Protein AF-0000000069038980 (afdb_homodimer)

pLDDT: mean 92.78, std 13.09, range [29.92, 98.94]

Foldseek 3Di:
DPPPPPPPPPPPPPPPDFDWFAAPQGIETWHWDAAPVGAIKTKFEFAALFDQCAQPNQLHATHGDHRDPDYHYRYDHFWAAWAAQLLFPVGNVDTGTYSRGWGKMKMFSDQQAAFFEEEEDEDRLQGDDACTCQAFPCRLLRVDHYMYMYTHFHGDCRAAAALQAPLNQGRSRLSSVLSVLVVCLRGVNSRRYRQQQYEQEYFALSLQSQQLLQQFLSNAPSHAEYERHLYHLQFLSAEDFPPQSSVLLQVLLVVLVQNDDDSNSSVVSVSPDDSNVSNVSRQVPAPASCWPVHRGHHYAHPPVDPDRTGHPARCNQGNDGPYAHEYEFEYEPQALLSQLLACLAPPDHNVVVCFVPVLPCVCGLLNLVQQFDNVQSVVLSVLLCCVLPVVSGDDNVSSQSSSVSNSLRGGVQSSQLSQQARQHFYAYEYEFADFPDACSVRSHNHPDDRGRYRCNCSLLAGNNCPRCVVHGDPQSPLLSSQVSLQVSLVSRHPFGALRNDPPHHTRDTAWFQQADWHWYHHGNDIDTDGRPCSVSNVSNVPRRSRNRSPDPPPPPVSGGRPND/DPPPPPPPPPPPPPPPDFDWFAAPQGIETWHWDAAPVGAIKTKFAFAALFPQCAQPNQLHATHGDHRDPDYHYRYDHFWAAWAAQLLFPVGNVDTGTYSRGWIKMKMFSDQQAAFFEEEEDEDRLQGDDACTCQAFPCRLLNVDHYMYMYTHFHGDCRAAAALQAPLNQGRSRLSSVLSVLVVCLRGVNSRRYRQQQYEQEYFALSLQSQQLLQQFPSNAPSHAEYERHLYHLQFLSAEDFPPQSSVLLQVLCVVLVQNDDDSNSSVVSVSPDDSNVSNVSRQVPAPASCWPVHRGHHYAHPPVDPDGTGHPARCNQGNDGDYAHEYEFEYEPQALLSQLLACLAPPDHNVVVCFVPVLVCVCGLLNLVQQFDNVQSVVLSVLLCCVLPVVSGDDNVSSQSSSVSNSLRGGVQSSQLSQQARQHFYAYEYEFADFPDACSVRSHNHPDDRGRYRCNCSLLAGNNCPRCVVHGDPQSPLLSSQSSLQVSLVSRHPFGALRNDPPHHTRDTAWFQQADWHWYHHGNDIDTDGRPCSVSNVSNVPRSSRNRSPDPPPPPVSGGRPND

Structure (mmCIF, N/CA/C/O backbone):
data_AF-0000000069038980-model_v1
#
loop_
_entity.id
_entity.type
_entity.pdbx_description
1 polymer 'Carboxylic ester hydrolase'
#
loop_
_atom_site.group_PDB
_atom_site.id
_atom_site.type_symbol
_atom_site.label_atom_id
_atom_site.label_alt_id
_atom_site.label_comp_id
_atom_site.label_asym_id
_atom_site.label_entity_id
_atom_site.label_seq_id
_atom_site.pdbx_PDB_ins_code
_atom_site.Cartn_x
_atom_site.Cartn_y
_atom_site.Cartn_z
_atom_site.occupancy
_atom_site.B_iso_or_equiv
_atom_site.auth_seq_id
_atom_site.auth_comp_id
_atom_site.auth_asym_id
_atom_site.auth_atom_id
_atom_site.pdbx_PDB_model_num
ATOM 1 N N . MET A 1 1 ? -41 -35.344 -75.062 1 30.3 1 MET A N 1
ATOM 2 C CA . MET A 1 1 ? -41.25 -34.812 -73.688 1 30.3 1 MET A CA 1
ATOM 3 C C . MET A 1 1 ? -40.469 -35.594 -72.688 1 30.3 1 MET A C 1
ATOM 5 O O . MET A 1 1 ? -40.812 -36.688 -72.25 1 30.3 1 MET A O 1
ATOM 9 N N . TRP A 1 2 ? -39.125 -35.5 -72.75 1 37.84 2 TRP A N 1
ATOM 10 C CA . TRP A 1 2 ? -38.125 -36.094 -71.812 1 37.84 2 TRP A CA 1
ATOM 11 C C . TRP A 1 2 ? -38.25 -35.5 -70.438 1 37.84 2 TRP A C 1
ATOM 13 O O . TRP A 1 2 ? -38.219 -34.281 -70.25 1 37.84 2 TRP A O 1
ATOM 23 N N . VAL A 1 3 ? -38.938 -36.156 -69.438 1 32.09 3 VAL A N 1
ATOM 24 C CA . VAL A 1 3 ? -39.062 -35.875 -68.062 1 32.09 3 VAL A CA 1
ATOM 25 C C . VAL A 1 3 ? -37.688 -35.906 -67.375 1 32.09 3 VAL A C 1
ATOM 27 O O . VAL A 1 3 ? -37.031 -36.938 -67.375 1 32.09 3 VAL A O 1
ATOM 30 N N . ALA A 1 4 ? -36.938 -34.75 -67.438 1 41 4 ALA A N 1
ATOM 31 C CA . ALA A 1 4 ? -35.75 -34.531 -66.562 1 41 4 ALA A CA 1
ATOM 32 C C . ALA A 1 4 ? -36.094 -34.719 -65.125 1 41 4 ALA A C 1
ATOM 34 O O . ALA A 1 4 ? -36.938 -33.969 -64.562 1 41 4 ALA A O 1
ATOM 35 N N . SER A 1 5 ? -36.156 -35.938 -64.562 1 35.19 5 SER A N 1
ATOM 36 C CA . SER A 1 5 ? -36.312 -36.219 -63.156 1 35.19 5 SER A CA 1
ATOM 37 C C . SER A 1 5 ? -35.188 -35.531 -62.375 1 35.19 5 SER A C 1
ATOM 39 O O . SER A 1 5 ? -34 -35.812 -62.562 1 35.19 5 SER A O 1
ATOM 41 N N . ILE A 1 6 ? -35.312 -34.25 -61.969 1 43.09 6 ILE A N 1
ATOM 42 C CA . ILE A 1 6 ? -34.438 -33.594 -61.031 1 43.09 6 ILE A CA 1
ATOM 43 C C . ILE A 1 6 ? -34.406 -34.375 -59.688 1 43.09 6 ILE A C 1
ATOM 45 O O . ILE A 1 6 ? -35.438 -34.5 -59.031 1 43.09 6 ILE A O 1
ATOM 49 N N . ILE A 1 7 ? -33.594 -35.312 -59.5 1 40.53 7 ILE A N 1
ATOM 50 C CA . ILE A 1 7 ? -33.281 -35.906 -58.188 1 40.53 7 ILE A CA 1
ATOM 51 C C . ILE A 1 7 ? -32.75 -34.812 -57.25 1 40.53 7 ILE A C 1
ATOM 53 O O . ILE A 1 7 ? -31.719 -34.188 -57.531 1 40.53 7 ILE A O 1
ATOM 57 N N . SER A 1 8 ? -33.594 -34.188 -56.531 1 37.19 8 SER A N 1
ATOM 58 C CA . SER A 1 8 ? -33.188 -33.344 -55.406 1 37.19 8 SER A CA 1
ATOM 59 C C . SER A 1 8 ? -32.375 -34.156 -54.375 1 37.19 8 SER A C 1
ATOM 61 O O . SER A 1 8 ? -32.938 -35.062 -53.781 1 37.19 8 SER A O 1
ATOM 63 N N . ILE A 1 9 ? -31.094 -34.156 -54.469 1 43.28 9 ILE A N 1
ATOM 64 C CA . ILE A 1 9 ? -30.25 -34.688 -53.406 1 43.28 9 ILE A CA 1
ATOM 65 C C . ILE A 1 9 ? -30.5 -33.875 -52.125 1 43.28 9 ILE A C 1
ATOM 67 O O . ILE A 1 9 ? -30.234 -32.688 -52.062 1 43.28 9 ILE A O 1
ATOM 71 N N . LEU A 1 10 ? -31.438 -34.281 -51.344 1 38.22 10 LEU A N 1
ATOM 72 C CA . LEU A 1 10 ? -31.516 -33.812 -49.969 1 38.22 10 LEU A CA 1
ATOM 73 C C . LEU A 1 10 ? -30.188 -33.969 -49.25 1 38.22 10 LEU A C 1
ATOM 75 O O . LEU A 1 10 ? -29.703 -35.094 -49.094 1 38.22 10 LEU A O 1
ATOM 79 N N . PHE A 1 11 ? -29.359 -32.969 -49.312 1 39.16 11 PHE A N 1
ATOM 80 C CA . PHE A 1 11 ? -28.25 -32.906 -48.375 1 39.16 11 PHE A CA 1
ATOM 81 C C . PHE A 1 11 ? -28.734 -33.031 -46.938 1 39.16 11 PHE A C 1
ATOM 83 O O . PHE A 1 11 ? -29.406 -32.156 -46.406 1 39.16 11 PHE A O 1
ATOM 90 N N . LEU A 1 12 ? -29.047 -34.219 -46.469 1 36.31 12 LEU A N 1
ATOM 91 C CA . LEU A 1 12 ? -29.109 -34.375 -45.031 1 36.31 12 LEU A CA 1
ATOM 92 C C . LEU A 1 12 ? -27.875 -33.781 -44.344 1 36.31 12 LEU A C 1
ATOM 94 O O . LEU A 1 12 ? -26.766 -34.312 -44.5 1 36.31 12 LEU A O 1
ATOM 98 N N . SER A 1 13 ? -27.75 -32.562 -44.312 1 37.66 13 SER A N 1
ATOM 99 C CA . SER A 1 13 ? -26.766 -32.062 -43.344 1 37.66 13 SER A CA 1
ATOM 100 C C . SER A 1 13 ? -26.828 -32.844 -42.031 1 37.66 13 SER A C 1
ATOM 102 O O . SER A 1 13 ? -27.875 -32.938 -41.406 1 37.66 13 SER A O 1
ATOM 104 N N . ALA A 1 14 ? -26.156 -33.906 -41.938 1 42.72 14 ALA A N 1
ATOM 105 C CA . ALA A 1 14 ? -25.938 -34.5 -40.625 1 42.72 14 ALA A CA 1
ATOM 106 C C . ALA A 1 14 ? -25.875 -33.438 -39.531 1 42.72 14 ALA A C 1
ATOM 108 O O . ALA A 1 14 ? -24.953 -32.625 -39.5 1 42.72 14 ALA A O 1
ATOM 109 N N . VAL A 1 15 ? -26.875 -32.938 -39.031 1 44.66 15 VAL A N 1
ATOM 110 C CA . VAL A 1 15 ? -26.906 -32.094 -37.812 1 44.66 15 VAL A CA 1
ATOM 111 C C . VAL A 1 15 ? -25.953 -32.656 -36.781 1 44.66 15 VAL A C 1
ATOM 113 O O . VAL A 1 15 ? -26.203 -33.75 -36.25 1 44.66 15 VAL A O 1
ATOM 116 N N . ILE A 1 16 ? -24.703 -32.625 -37 1 51.56 16 ILE A N 1
ATOM 117 C CA . ILE A 1 16 ? -23.781 -33 -35.906 1 51.56 16 ILE A CA 1
ATOM 118 C C . ILE A 1 16 ? -24.344 -32.5 -34.594 1 51.56 16 ILE A C 1
ATOM 120 O O . ILE A 1 16 ? -24.516 -31.297 -34.375 1 51.56 16 ILE A O 1
ATOM 124 N N . CYS A 1 17 ? -25.25 -33.219 -33.969 1 66.56 17 CYS A N 1
ATOM 125 C CA . CYS A 1 17 ? -25.906 -32.938 -32.688 1 66.56 17 CYS A CA 1
ATOM 126 C C . CYS A 1 17 ? -24.875 -32.688 -31.578 1 66.56 17 CYS A C 1
ATOM 128 O O . CYS A 1 17 ? -23.938 -33.469 -31.438 1 66.56 17 CYS A O 1
ATOM 130 N N . ASP A 1 18 ? -24.812 -31.562 -30.938 1 85.81 18 ASP A N 1
ATOM 131 C CA . ASP A 1 18 ? -23.984 -31.219 -29.781 1 85.81 18 ASP A CA 1
ATOM 132 C C . ASP A 1 18 ? -24.141 -32.25 -28.672 1 85.81 18 ASP A C 1
ATOM 134 O O . ASP A 1 18 ? -25.25 -32.719 -28.406 1 85.81 18 ASP A O 1
ATOM 138 N N . PRO A 1 19 ? -23.031 -32.812 -28.172 1 92 19 PRO A N 1
ATOM 139 C CA . PRO A 1 19 ? -23.062 -33.875 -27.156 1 92 19 PRO A CA 1
ATOM 140 C C . PRO A 1 19 ? -23.719 -33.406 -25.844 1 92 19 PRO A C 1
ATOM 142 O O . PRO A 1 19 ? -23.547 -32.25 -25.438 1 92 19 PRO A O 1
ATOM 145 N N . VAL A 1 20 ? -24.484 -34.25 -25.25 1 96.44 20 VAL A N 1
ATOM 146 C CA . VAL A 1 20 ? -25.047 -34.031 -23.922 1 96.44 20 VAL A CA 1
ATOM 147 C C . VAL A 1 20 ? -24.609 -35.188 -22.984 1 96.44 20 VAL A C 1
ATOM 149 O O . VAL A 1 20 ? -24.75 -36.344 -23.328 1 96.44 20 VAL A O 1
ATOM 152 N N . VAL A 1 21 ? -24.031 -34.844 -21.906 1 97.25 21 VAL A N 1
ATOM 153 C CA . VAL A 1 21 ? -23.594 -35.781 -20.891 1 97.25 21 VAL A CA 1
ATOM 154 C C . VAL A 1 21 ? -24.406 -35.594 -19.625 1 97.25 21 VAL A C 1
ATOM 156 O O . VAL A 1 21 ? -24.672 -34.469 -19.203 1 97.25 21 VAL A O 1
ATOM 159 N N . ARG A 1 22 ? -24.828 -36.656 -18.984 1 95.75 22 ARG A N 1
ATOM 160 C CA . ARG A 1 22 ? -25.578 -36.594 -17.734 1 95.75 22 ARG A CA 1
ATOM 161 C C . ARG A 1 22 ? -24.719 -37.031 -16.547 1 95.75 22 ARG A C 1
ATOM 163 O O . ARG A 1 22 ? -24.125 -38.094 -16.578 1 95.75 22 ARG A O 1
ATOM 170 N N . ILE A 1 23 ? -24.656 -36.125 -15.648 1 94.88 23 ILE A N 1
ATOM 171 C CA . ILE A 1 23 ? -24.016 -36.469 -14.375 1 94.88 23 ILE A CA 1
ATOM 172 C C . ILE A 1 23 ? -25.047 -36.406 -13.25 1 94.88 23 ILE A C 1
ATOM 174 O O . ILE A 1 23 ? -26.234 -36.219 -13.5 1 94.88 23 ILE A O 1
ATOM 178 N N . THR A 1 24 ? -24.578 -36.688 -12 1 90.25 24 THR A N 1
ATOM 179 C CA . THR A 1 24 ? -25.5 -36.75 -10.867 1 90.25 24 THR A CA 1
ATOM 180 C C . THR A 1 24 ? -26.234 -35.438 -10.672 1 90.25 24 THR A C 1
ATOM 182 O O . THR A 1 24 ? -27.406 -35.406 -10.312 1 90.25 24 THR A O 1
ATOM 185 N N . LYS A 1 25 ? -25.578 -34.344 -10.977 1 93.12 25 LYS A N 1
ATOM 186 C CA . LYS A 1 25 ? -26.109 -33 -10.68 1 93.12 25 LYS A CA 1
ATOM 187 C C . LYS A 1 25 ? -26.984 -32.5 -11.82 1 93.12 25 LYS A C 1
ATOM 189 O O . LYS A 1 25 ? -27.734 -31.531 -11.656 1 93.12 25 LYS A O 1
ATOM 194 N N . GLY A 1 26 ? -26.859 -33.125 -12.992 1 95.44 26 GLY A N 1
ATOM 195 C CA . GLY A 1 26 ? -27.641 -32.656 -14.133 1 95.44 26 GLY A CA 1
ATOM 196 C C . GLY A 1 26 ? -27.016 -33 -15.469 1 95.44 26 GLY A C 1
ATOM 197 O O . GLY A 1 26 ? -26.031 -33.75 -15.523 1 95.44 26 GLY A O 1
ATOM 198 N N . ALA A 1 27 ? -27.703 -32.469 -16.484 1 97.62 27 ALA A N 1
ATOM 199 C CA . ALA A 1 27 ? -27.203 -32.688 -17.844 1 97.62 27 ALA A CA 1
ATOM 200 C C . ALA A 1 27 ? -26.344 -31.5 -18.312 1 97.62 27 ALA A C 1
ATOM 202 O O . ALA A 1 27 ? -26.609 -30.359 -17.938 1 97.62 27 ALA A O 1
ATOM 203 N N . ILE A 1 28 ? -25.344 -31.859 -19.141 1 98.25 28 ILE A N 1
ATOM 204 C CA . ILE A 1 28 ? -24.375 -30.859 -19.594 1 98.25 28 ILE A CA 1
ATOM 205 C C . ILE A 1 28 ? -24.234 -30.953 -21.125 1 98.25 28 ILE A C 1
ATOM 207 O O . ILE A 1 28 ? -23.938 -32.031 -21.656 1 98.25 28 ILE A O 1
ATOM 211 N N . GLN A 1 29 ? -24.453 -29.875 -21.828 1 98.06 29 GLN A N 1
ATOM 212 C CA . GLN A 1 29 ? -24.281 -29.828 -23.266 1 98.06 29 GLN A CA 1
ATOM 213 C C . GLN A 1 29 ? -22.953 -29.188 -23.656 1 98.06 29 GLN A C 1
ATOM 215 O O . GLN A 1 29 ? -22.656 -28.062 -23.219 1 98.06 29 GLN A O 1
ATOM 220 N N . GLY A 1 30 ? -22.188 -29.969 -24.391 1 97.88 30 GLY A N 1
ATOM 221 C CA . GLY A 1 30 ? -20.938 -29.453 -24.906 1 97.88 30 GLY A CA 1
ATOM 222 C C . GLY A 1 30 ? -20.984 -29.156 -26.406 1 97.88 30 GLY A C 1
ATOM 223 O O . GLY A 1 30 ? -22.047 -28.891 -26.953 1 97.88 30 GLY A O 1
ATOM 224 N N . VAL A 1 31 ? -19.828 -29.031 -27 1 97.44 31 VAL A N 1
ATOM 225 C CA . VAL A 1 31 ? -19.703 -28.766 -28.438 1 97.44 31 VAL A CA 1
ATOM 226 C C . VAL A 1 31 ? -18.656 -29.703 -29.047 1 97.44 31 VAL A C 1
ATOM 228 O O . VAL A 1 31 ? -17.734 -30.141 -28.359 1 97.44 31 VAL A O 1
ATOM 231 N N . THR A 1 32 ? -18.844 -30.047 -30.234 1 97.31 32 THR A N 1
ATOM 232 C CA . THR A 1 32 ? -17.844 -30.797 -30.984 1 97.31 32 THR A CA 1
ATOM 233 C C . THR A 1 32 ? -16.797 -29.844 -31.562 1 97.31 32 THR A C 1
ATOM 235 O O . THR A 1 32 ? -17.141 -28.844 -32.188 1 97.31 32 THR A O 1
ATOM 238 N N . SER A 1 33 ? -15.586 -30.188 -31.328 1 96.44 33 SER A N 1
ATOM 239 C CA . SER A 1 33 ? -14.461 -29.375 -31.797 1 96.44 33 SER A CA 1
ATOM 240 C C . SER A 1 33 ? -13.43 -30.25 -32.531 1 96.44 33 SER A C 1
ATOM 242 O O . SER A 1 33 ? -13.617 -31.453 -32.656 1 96.44 33 SER A O 1
ATOM 244 N N . LYS A 1 34 ? -12.383 -29.578 -33.094 1 97.56 34 LYS A N 1
ATOM 245 C CA . LYS A 1 34 ? -11.328 -30.281 -33.812 1 97.56 34 LYS A CA 1
ATOM 246 C C . LYS A 1 34 ? -9.977 -30.109 -33.125 1 97.56 34 LYS A C 1
ATOM 248 O O . LYS A 1 34 ? -9.648 -29.031 -32.656 1 97.56 34 LYS A O 1
ATOM 253 N N . SER A 1 35 ? -9.266 -31.219 -33.094 1 98.19 35 SER A N 1
ATOM 254 C CA . SER A 1 35 ? -7.906 -31.188 -32.562 1 98.19 35 SER A CA 1
ATOM 255 C C . SER A 1 35 ? -6.945 -30.578 -33.594 1 98.19 35 SER A C 1
ATOM 257 O O . SER A 1 35 ? -7.363 -30.141 -34.656 1 98.19 35 SER A O 1
ATOM 259 N N . ARG A 1 36 ? -5.648 -30.484 -33.156 1 96.88 36 ARG A N 1
ATOM 260 C CA . ARG A 1 36 ? -4.633 -29.922 -34.062 1 96.88 36 ARG A CA 1
ATOM 261 C C . ARG A 1 36 ? -4.582 -30.688 -35.375 1 96.88 36 ARG A C 1
ATOM 263 O O . ARG A 1 36 ? -4.484 -30.078 -36.438 1 96.88 36 ARG A O 1
ATOM 270 N N . ASP A 1 37 ? -4.719 -32 -35.312 1 97 37 ASP A N 1
ATOM 271 C CA . ASP A 1 37 ? -4.586 -32.844 -36.5 1 97 37 ASP A CA 1
ATOM 272 C C . ASP A 1 37 ? -5.953 -33.188 -37.062 1 97 37 ASP A C 1
ATOM 274 O O . ASP A 1 37 ? -6.074 -34.125 -37.875 1 97 37 ASP A O 1
ATOM 278 N N . GLY A 1 38 ? -7.047 -32.594 -36.562 1 97.31 38 GLY A N 1
ATOM 279 C CA . GLY A 1 38 ? -8.352 -32.688 -37.188 1 97.31 38 GLY A CA 1
ATOM 280 C C . GLY A 1 38 ? -9.266 -33.719 -36.562 1 97.31 38 GLY A C 1
ATOM 281 O O . GLY A 1 38 ? -10.359 -33.969 -37.062 1 97.31 38 GLY A O 1
ATOM 282 N N . ARG A 1 39 ? -8.859 -34.281 -35.5 1 97.38 39 ARG A N 1
ATOM 283 C CA . ARG A 1 39 ? -9.703 -35.25 -34.812 1 97.38 39 ARG A CA 1
ATOM 284 C C . ARG A 1 39 ? -10.875 -34.562 -34.125 1 97.38 39 ARG A C 1
ATOM 286 O O . ARG A 1 39 ? -10.711 -33.469 -33.531 1 97.38 39 ARG A O 1
ATOM 293 N N . ASP A 1 40 ? -12.016 -35.188 -34.25 1 97.06 40 ASP A N 1
ATOM 294 C CA . ASP A 1 40 ? -13.156 -34.688 -33.469 1 97.06 40 ASP A CA 1
ATOM 295 C C . ASP A 1 40 ? -12.977 -34.969 -31.984 1 97.06 40 ASP A C 1
ATOM 297 O O . ASP A 1 40 ? -12.492 -36.031 -31.594 1 97.06 40 ASP A O 1
ATOM 301 N N . PHE A 1 41 ? -13.305 -34.062 -31.203 1 97.81 41 PHE A N 1
ATOM 302 C CA . PHE A 1 41 ? -13.391 -34.219 -29.766 1 97.81 41 PHE A CA 1
ATOM 303 C C . PHE A 1 41 ? -14.516 -33.375 -29.172 1 97.81 41 PHE A C 1
ATOM 305 O O . PHE A 1 41 ? -15.086 -32.531 -29.859 1 97.81 41 PHE A O 1
ATOM 312 N N . TYR A 1 42 ? -14.914 -33.656 -27.984 1 98.38 42 TYR A N 1
ATOM 313 C CA . TYR A 1 42 ? -15.992 -32.969 -27.281 1 98.38 42 TYR A CA 1
ATOM 314 C C . TYR A 1 42 ? -15.438 -32 -26.234 1 98.38 42 TYR A C 1
ATOM 316 O O . TYR A 1 42 ? -14.531 -32.375 -25.469 1 98.38 42 TYR A O 1
ATOM 324 N N . SER A 1 43 ? -15.977 -30.812 -26.281 1 98.25 43 SER A N 1
ATOM 325 C CA . SER A 1 43 ? -15.586 -29.766 -25.328 1 98.25 43 SER A CA 1
ATOM 326 C C . SER A 1 43 ? -16.75 -29.375 -24.422 1 98.25 43 SER A C 1
ATOM 328 O O . SER A 1 43 ? -17.828 -29.016 -24.922 1 98.25 43 SER A O 1
ATOM 330 N N . PHE A 1 44 ? -16.578 -29.5 -23.156 1 98.5 44 PHE A N 1
ATOM 331 C CA . PHE A 1 44 ? -17.484 -29 -22.125 1 98.5 44 PHE A CA 1
ATOM 332 C C . PHE A 1 44 ? -16.812 -27.953 -21.266 1 98.5 44 PHE A C 1
ATOM 334 O O . PHE A 1 44 ? -15.922 -28.281 -20.469 1 98.5 44 PHE A O 1
ATOM 341 N N . THR A 1 45 ? -17.172 -26.672 -21.406 1 98.12 45 THR A N 1
ATOM 342 C CA . THR A 1 45 ? -16.516 -25.594 -20.688 1 98.12 45 THR A CA 1
ATOM 343 C C . THR A 1 45 ? -17.469 -24.953 -19.672 1 98.12 45 THR A C 1
ATOM 345 O O . THR A 1 45 ? -18.688 -25.109 -19.781 1 98.12 45 THR A O 1
ATOM 348 N N . ALA A 1 46 ? -16.906 -24.344 -18.625 1 97.81 46 ALA A N 1
ATOM 349 C CA . ALA A 1 46 ? -17.625 -23.562 -17.641 1 97.81 46 ALA A CA 1
ATOM 350 C C . ALA A 1 46 ? -18.594 -24.422 -16.844 1 97.81 46 ALA A C 1
ATOM 352 O O . ALA A 1 46 ? -19.75 -24.031 -16.609 1 97.81 46 ALA A O 1
ATOM 353 N N . ILE A 1 47 ? -18.156 -25.625 -16.547 1 98.12 47 ILE A N 1
ATOM 354 C CA . ILE A 1 47 ? -18.953 -26.469 -15.664 1 98.12 47 ILE A CA 1
ATOM 355 C C . ILE A 1 47 ? -18.703 -26.078 -14.203 1 98.12 47 ILE A C 1
ATOM 357 O O . ILE A 1 47 ? -17.578 -26.109 -13.727 1 98.12 47 ILE A O 1
ATOM 361 N N . PRO A 1 48 ? -19.688 -25.656 -13.453 1 97.88 48 PRO A N 1
ATOM 362 C CA . PRO A 1 48 ? -19.453 -25.328 -12.047 1 97.88 48 PRO A CA 1
ATOM 363 C C . PRO A 1 48 ? -19.125 -26.562 -11.203 1 97.88 48 PRO A C 1
ATOM 365 O O . PRO A 1 48 ? -19.875 -27.547 -11.219 1 97.88 48 PRO A O 1
ATOM 368 N N . TYR A 1 49 ? -18.062 -26.531 -10.508 1 98 49 TYR A N 1
ATOM 369 C CA . TYR A 1 49 ? -17.719 -27.656 -9.641 1 98 49 TYR A CA 1
ATOM 370 C C . TYR A 1 49 ? -17.969 -27.312 -8.172 1 98 49 TYR A C 1
ATOM 372 O O . TYR A 1 49 ? -17.906 -28.172 -7.305 1 98 49 TYR A O 1
ATOM 380 N N . ALA A 1 50 ? -18.234 -26.047 -7.855 1 98.31 50 ALA A N 1
ATOM 381 C CA . ALA A 1 50 ? -18.578 -25.547 -6.523 1 98.31 50 ALA A CA 1
ATOM 382 C C . ALA A 1 50 ? -19.547 -24.359 -6.613 1 98.31 50 ALA A C 1
ATOM 384 O O . ALA A 1 50 ? -19.719 -23.766 -7.68 1 98.31 50 ALA A O 1
ATOM 385 N N . LYS A 1 51 ? -20.188 -24.062 -5.492 1 98.31 51 LYS A N 1
ATOM 386 C CA . LYS A 1 51 ? -21 -22.859 -5.414 1 98.31 51 LYS A CA 1
ATOM 387 C C . LYS A 1 51 ? -20.141 -21.609 -5.555 1 98.31 51 LYS A C 1
ATOM 389 O O . LYS A 1 51 ? -18.969 -21.609 -5.172 1 98.31 51 LYS A O 1
ATOM 394 N N . PRO A 1 52 ? -20.766 -20.516 -6.148 1 98.12 52 PRO A N 1
ATOM 395 C CA . PRO A 1 52 ? -20 -19.266 -6.176 1 98.12 52 PRO A CA 1
ATOM 396 C C . PRO A 1 52 ? -19.516 -18.844 -4.789 1 98.12 52 PRO A C 1
ATOM 398 O O . PRO A 1 52 ? -20.297 -18.812 -3.838 1 98.12 52 PRO A O 1
ATOM 401 N N . PRO A 1 53 ? -18.234 -18.594 -4.641 1 98.19 53 PRO A N 1
ATOM 402 C CA . PRO A 1 53 ? -17.688 -18.188 -3.344 1 98.19 53 PRO A CA 1
ATOM 403 C C . PRO A 1 53 ? -17.875 -16.688 -3.076 1 98.19 53 PRO A C 1
ATOM 405 O O . PRO A 1 53 ? -16.906 -15.969 -2.881 1 98.19 53 PRO A O 1
ATOM 408 N N . VAL A 1 54 ? -19.109 -16.203 -3.025 1 97.12 54 VAL A N 1
ATOM 409 C CA . VAL A 1 54 ? -19.469 -14.797 -2.84 1 97.12 54 VAL A CA 1
ATOM 410 C C . VAL A 1 54 ? -20.297 -14.641 -1.56 1 97.12 54 VAL A C 1
ATOM 412 O O . VAL A 1 54 ? -20.719 -15.625 -0.962 1 97.12 54 VAL A O 1
ATOM 415 N N . ASP A 1 55 ? -20.453 -13.445 -1.049 1 94.94 55 ASP A N 1
ATOM 416 C CA . ASP A 1 55 ? -21.25 -13.109 0.128 1 94.94 55 ASP A CA 1
ATOM 417 C C . ASP A 1 55 ? -20.844 -13.977 1.323 1 94.94 55 ASP A C 1
ATOM 419 O O . ASP A 1 55 ? -19.672 -14.062 1.665 1 94.94 55 ASP A O 1
ATOM 423 N N . GLU A 1 56 ? -21.703 -14.789 1.862 1 95.25 56 GLU A N 1
ATOM 424 C CA . GLU A 1 56 ? -21.438 -15.57 3.07 1 95.25 56 GLU A CA 1
ATOM 425 C C . GLU A 1 56 ? -20.422 -16.672 2.799 1 95.25 56 GLU A C 1
ATOM 427 O O . GLU A 1 56 ? -19.781 -17.172 3.723 1 95.25 56 GLU A O 1
ATOM 432 N N . LEU A 1 57 ? -20.234 -17.016 1.521 1 97.38 57 LEU A N 1
ATOM 433 C CA . LEU A 1 57 ? -19.312 -18.094 1.182 1 97.38 57 LEU A CA 1
ATOM 434 C C . LEU A 1 57 ? -17.922 -17.547 0.858 1 97.38 57 LEU A C 1
ATOM 436 O O . LEU A 1 57 ? -16.984 -18.312 0.616 1 97.38 57 LEU A O 1
ATOM 440 N N . ARG A 1 58 ? -17.844 -16.156 0.803 1 96.25 58 ARG A N 1
ATOM 441 C CA . ARG A 1 58 ? -16.531 -15.562 0.624 1 96.25 58 ARG A CA 1
ATOM 442 C C . ARG A 1 58 ? -15.594 -15.953 1.759 1 96.25 58 ARG A C 1
ATOM 444 O O . ARG A 1 58 ? -15.961 -15.867 2.934 1 96.25 58 ARG A O 1
ATOM 451 N N . PHE A 1 59 ? -14.43 -16.422 1.499 1 97.31 59 PHE A N 1
ATOM 452 C CA . PHE A 1 59 ? -13.352 -16.797 2.412 1 97.31 59 PHE A CA 1
ATOM 453 C C . PHE A 1 59 ? -13.695 -18.094 3.152 1 97.31 59 PHE A C 1
ATOM 455 O O . PHE A 1 59 ? -13.086 -18.406 4.176 1 97.31 59 PHE A O 1
ATOM 462 N N . GLU A 1 60 ? -14.664 -18.844 2.639 1 96.25 60 GLU A N 1
ATOM 463 C CA . GLU A 1 60 ? -15.023 -20.141 3.195 1 96.25 60 GLU A CA 1
ATOM 464 C C . GLU A 1 60 ? -14.539 -21.281 2.301 1 96.25 60 GLU A C 1
ATOM 466 O O . GLU A 1 60 ? -14.312 -21.078 1.106 1 96.25 60 GLU A O 1
ATOM 471 N N . PRO A 1 61 ? -14.32 -22.453 2.906 1 96.69 61 PRO A N 1
ATOM 472 C CA . PRO A 1 61 ? -14.047 -23.609 2.031 1 96.69 61 PRO A CA 1
ATOM 473 C C . PRO A 1 61 ? -15.109 -23.781 0.95 1 96.69 61 PRO A C 1
ATOM 475 O O . PRO A 1 61 ? -16.266 -23.406 1.147 1 96.69 61 PRO A O 1
ATOM 478 N N . PRO A 1 62 ? -14.711 -24.297 -0.171 1 97.94 62 PRO A N 1
ATOM 479 C CA . PRO A 1 62 ? -15.688 -24.484 -1.242 1 97.94 62 PRO A CA 1
ATOM 480 C C . PRO A 1 62 ? -16.828 -25.422 -0.842 1 97.94 62 PRO A C 1
ATOM 482 O O . PRO A 1 62 ? -16.625 -26.328 -0.04 1 97.94 62 PRO A O 1
ATOM 485 N N . VAL A 1 63 ? -17.984 -25.156 -1.429 1 97.5 63 VAL A N 1
ATOM 486 C CA . VAL A 1 63 ? -19.203 -25.922 -1.157 1 97.5 63 VAL A CA 1
ATOM 487 C C . VAL A 1 63 ? -19.703 -26.578 -2.445 1 97.5 63 VAL A C 1
ATOM 489 O O . VAL A 1 63 ? -19.672 -25.953 -3.512 1 97.5 63 VAL A O 1
ATOM 492 N N . THR A 1 64 ? -20.125 -27.766 -2.363 1 96.5 64 THR A N 1
ATOM 493 C CA . THR A 1 64 ? -20.609 -28.531 -3.518 1 96.5 64 THR A CA 1
ATOM 494 C C . THR A 1 64 ? -21.75 -27.797 -4.211 1 96.5 64 THR A C 1
ATOM 496 O O . THR A 1 64 ? -22.609 -27.219 -3.553 1 96.5 64 THR A O 1
ATOM 499 N N . VAL A 1 65 ? -21.75 -27.859 -5.449 1 96.19 65 VAL A N 1
ATOM 500 C CA . VAL A 1 65 ? -22.766 -27.219 -6.258 1 96.19 65 VAL A CA 1
ATOM 501 C C . VAL A 1 65 ? -24.094 -27.938 -6.082 1 96.19 65 VAL A C 1
ATOM 503 O O . VAL A 1 65 ? -24.125 -29.156 -5.82 1 96.19 65 VAL A O 1
ATOM 506 N N . ASP A 1 66 ? -25.203 -27.25 -6.25 1 95.75 66 ASP A N 1
ATOM 507 C CA . ASP A 1 66 ? -26.531 -27.844 -6.246 1 95.75 66 ASP A CA 1
ATOM 508 C C . ASP A 1 66 ? -26.844 -28.516 -7.59 1 95.75 66 ASP A C 1
ATOM 510 O O . ASP A 1 66 ? -26.203 -28.203 -8.602 1 95.75 66 ASP A O 1
ATOM 514 N N . SER A 1 67 ? -27.781 -29.375 -7.512 1 96.5 67 SER A N 1
ATOM 515 C CA . SER A 1 67 ? -28.266 -29.922 -8.773 1 96.5 67 SER A CA 1
ATOM 516 C C . SER A 1 67 ? -29 -28.859 -9.586 1 96.5 67 SER A C 1
ATOM 518 O O . SER A 1 67 ? -29.516 -27.891 -9.031 1 96.5 67 SER A O 1
ATOM 520 N N . TRP A 1 68 ? -28.906 -28.969 -10.875 1 94.75 68 TRP A N 1
ATOM 521 C CA . TRP A 1 68 ? -29.641 -28.031 -11.727 1 94.75 68 TRP A CA 1
ATOM 522 C C . TRP A 1 68 ? -30.641 -28.781 -12.609 1 94.75 68 TRP A C 1
ATOM 524 O O . TRP A 1 68 ? -30.438 -29.938 -12.953 1 94.75 68 TRP A O 1
ATOM 534 N N . GLY A 1 69 ? -31.812 -28.141 -12.922 1 91.06 69 GLY A N 1
ATOM 535 C CA . GLY A 1 69 ? -32.781 -28.641 -13.875 1 91.06 69 GLY A CA 1
ATOM 536 C C . GLY A 1 69 ? -32.438 -28.312 -15.312 1 91.06 69 GLY A C 1
ATOM 537 O O . GLY A 1 69 ? -31.703 -27.344 -15.578 1 91.06 69 GLY A O 1
ATOM 538 N N . GLY A 1 70 ? -32.75 -29.094 -16.172 1 91.62 70 GLY A N 1
ATOM 539 C CA . GLY A 1 70 ? -32.5 -28.812 -17.562 1 91.62 70 GLY A CA 1
ATOM 540 C C . GLY A 1 70 ? -31.094 -29.172 -17.984 1 91.62 70 GLY A C 1
ATOM 541 O O . GLY A 1 70 ? -30.484 -30.094 -17.438 1 91.62 70 GLY A O 1
ATOM 542 N N . ILE A 1 71 ? -30.688 -28.562 -19.094 1 96.44 71 ILE A N 1
ATOM 543 C CA . ILE A 1 71 ? -29.375 -28.828 -19.672 1 96.44 71 ILE A CA 1
ATOM 544 C C . ILE A 1 71 ? -28.469 -27.609 -19.484 1 96.44 71 ILE A C 1
ATOM 546 O O . ILE A 1 71 ? -28.797 -26.516 -19.953 1 96.44 71 ILE A O 1
ATOM 550 N N . LEU A 1 72 ? -27.391 -27.781 -18.703 1 97.31 72 LEU A N 1
ATOM 551 C CA . LEU A 1 72 ? -26.406 -26.734 -18.531 1 97.31 72 LEU A CA 1
ATOM 552 C C . LEU A 1 72 ? -25.688 -26.453 -19.844 1 97.31 72 LEU A C 1
ATOM 554 O O . LEU A 1 72 ? -25.203 -27.375 -20.5 1 97.31 72 LEU A O 1
ATOM 558 N N . ASP A 1 73 ? -25.656 -25.219 -20.312 1 97.31 73 ASP A N 1
ATOM 559 C CA . ASP A 1 73 ? -24.891 -24.797 -21.484 1 97.31 73 ASP A CA 1
ATOM 560 C C . ASP A 1 73 ? -23.406 -24.719 -21.172 1 97.31 73 ASP A C 1
ATOM 562 O O . ASP A 1 73 ? -22.953 -23.734 -20.562 1 97.31 73 ASP A O 1
ATOM 566 N N . ALA A 1 74 ? -22.672 -25.672 -21.547 1 97.88 74 ALA A N 1
ATOM 567 C CA . ALA A 1 74 ? -21.234 -25.734 -21.297 1 97.88 74 ALA A CA 1
ATOM 568 C C . ALA A 1 74 ? -20.453 -25.469 -22.578 1 97.88 74 ALA A C 1
ATOM 570 O O . ALA A 1 74 ? -19.531 -26.219 -22.922 1 97.88 74 ALA A O 1
ATOM 571 N N . THR A 1 75 ? -20.828 -24.406 -23.297 1 97 75 THR A N 1
ATOM 572 C CA . THR A 1 75 ? -20.188 -24.078 -24.562 1 97 75 THR A CA 1
ATOM 573 C C . THR A 1 75 ? -19.469 -22.734 -24.484 1 97 75 THR A C 1
ATOM 575 O O . THR A 1 75 ? -18.797 -22.328 -25.422 1 97 75 THR A O 1
ATOM 578 N N . LYS A 1 76 ? -19.594 -22.062 -23.375 1 96 76 LYS A N 1
ATOM 579 C CA . LYS A 1 76 ? -19.016 -20.75 -23.203 1 96 76 LYS A CA 1
ATOM 580 C C . LYS A 1 76 ? -17.781 -20.797 -22.312 1 96 76 LYS A C 1
ATOM 582 O O . LYS A 1 76 ? -17.531 -21.812 -21.641 1 96 76 LYS A O 1
ATOM 587 N N . GLU A 1 77 ? -17.031 -19.734 -22.391 1 95.94 77 GLU A N 1
ATOM 588 C CA . GLU A 1 77 ? -15.898 -19.625 -21.469 1 95.94 77 GLU A CA 1
ATOM 589 C C . GLU A 1 77 ? -16.359 -19.156 -20.078 1 95.94 77 GLU A C 1
ATOM 591 O O . GLU A 1 77 ? -17.281 -18.359 -19.969 1 95.94 77 GLU A O 1
ATOM 596 N N . SER A 1 78 ? -15.727 -19.656 -19.109 1 95 78 SER A N 1
ATOM 597 C CA . SER A 1 78 ? -16.062 -19.234 -17.75 1 95 78 SER A CA 1
ATOM 598 C C . SER A 1 78 ? -15.359 -17.938 -17.391 1 95 78 SER A C 1
ATOM 600 O O . SER A 1 78 ? -14.398 -17.531 -18.047 1 95 78 SER A O 1
ATOM 602 N N . ASN A 1 79 ? -15.867 -17.312 -16.312 1 94.94 79 ASN A N 1
ATOM 603 C CA . ASN A 1 79 ? -15.148 -16.203 -15.695 1 94.94 79 ASN A CA 1
ATOM 604 C C . ASN A 1 79 ? -13.828 -16.656 -15.086 1 94.94 79 ASN A C 1
ATOM 606 O O . ASN A 1 79 ? -13.75 -17.734 -14.5 1 94.94 79 ASN A O 1
ATOM 610 N N . MET A 1 80 ? -12.836 -15.836 -15.344 1 97.19 80 MET A N 1
ATOM 611 C CA . MET A 1 80 ? -11.648 -16.031 -14.523 1 97.19 80 MET A CA 1
ATOM 612 C C . MET A 1 80 ? -11.859 -15.484 -13.117 1 97.19 80 MET A C 1
ATOM 614 O O . MET A 1 80 ? -12.781 -14.703 -12.883 1 97.19 80 MET A O 1
ATOM 618 N N . CYS A 1 81 ? -11.039 -15.938 -12.203 1 98.44 81 CYS A N 1
ATOM 619 C CA . CYS A 1 81 ? -11.133 -15.438 -10.836 1 98.44 81 CYS A CA 1
ATOM 620 C C . CYS A 1 81 ? -10.578 -14.023 -10.734 1 98.44 81 CYS A C 1
ATOM 622 O O . CYS A 1 81 ? -9.609 -13.68 -11.422 1 98.44 81 CYS A O 1
ATOM 624 N N . THR A 1 82 ? -11.148 -13.227 -9.844 1 97.81 82 THR A N 1
ATOM 625 C CA . THR A 1 82 ? -10.742 -11.844 -9.633 1 97.81 82 THR A CA 1
ATOM 626 C C . THR A 1 82 ? -9.242 -11.758 -9.359 1 97.81 82 THR A C 1
ATOM 628 O O . THR A 1 82 ? -8.727 -12.461 -8.492 1 97.81 82 THR A O 1
ATOM 631 N N . GLN A 1 83 ? -8.578 -10.82 -10.172 1 97.62 83 GLN A N 1
ATOM 632 C CA . GLN A 1 83 ? -7.121 -10.805 -10.07 1 97.62 83 GLN A CA 1
ATOM 633 C C . GLN A 1 83 ? -6.539 -9.555 -10.727 1 97.62 83 GLN A C 1
ATOM 635 O O . GLN A 1 83 ? -7.234 -8.859 -11.469 1 97.62 83 GLN A O 1
ATOM 640 N N . ASN A 1 84 ? -5.387 -9.258 -10.328 1 95.75 84 ASN A N 1
ATOM 641 C CA . ASN A 1 84 ? -4.434 -8.461 -11.102 1 95.75 84 ASN A CA 1
ATOM 642 C C . ASN A 1 84 ? -3.17 -9.258 -11.414 1 95.75 84 ASN A C 1
ATOM 644 O O . ASN A 1 84 ? -2.527 -9.797 -10.516 1 95.75 84 ASN A O 1
ATOM 648 N N . ASN A 1 85 ? -2.822 -9.391 -12.68 1 96 85 ASN A N 1
ATOM 649 C CA . ASN A 1 85 ? -1.623 -10.125 -13.062 1 96 85 ASN A CA 1
ATOM 650 C C . ASN A 1 85 ? -0.388 -9.227 -13.055 1 96 85 ASN A C 1
ATOM 652 O O . ASN A 1 85 ? -0.099 -8.555 -14.039 1 96 85 ASN A O 1
ATOM 656 N N . HIS A 1 86 ? 0.388 -9.297 -12.055 1 93.88 86 HIS A N 1
ATOM 657 C CA . HIS A 1 86 ? 1.521 -8.398 -11.883 1 93.88 86 HIS A CA 1
ATOM 658 C C . HIS A 1 86 ? 2.742 -8.898 -12.648 1 93.88 86 HIS A C 1
ATOM 660 O O . HIS A 1 86 ? 3.734 -8.18 -12.781 1 93.88 86 HIS A O 1
ATOM 666 N N . PHE A 1 87 ? 2.689 -10.117 -13.234 1 94.56 87 PHE A N 1
ATOM 667 C CA . PHE A 1 87 ? 3.814 -10.672 -13.977 1 94.56 87 PHE A CA 1
ATOM 668 C C . PHE A 1 87 ? 3.869 -10.094 -15.383 1 94.56 87 PHE A C 1
ATOM 670 O O . PHE A 1 87 ? 4.914 -10.141 -16.031 1 94.56 87 PHE A O 1
ATOM 677 N N . PHE A 1 88 ? 2.707 -9.672 -15.867 1 94.38 88 PHE A N 1
ATOM 678 C CA . PHE A 1 88 ? 2.625 -9.086 -17.203 1 94.38 88 PHE A CA 1
ATOM 679 C C . PHE A 1 88 ? 2.455 -7.574 -17.109 1 94.38 88 PHE A C 1
ATOM 681 O O . PHE A 1 88 ? 1.34 -7.078 -16.938 1 94.38 88 PHE A O 1
ATOM 688 N N . PRO A 1 89 ? 3.525 -6.824 -17.359 1 91.19 89 PRO A N 1
ATOM 689 C CA . PRO A 1 89 ? 3.484 -5.367 -17.219 1 91.19 89 PRO A CA 1
ATOM 690 C C . PRO A 1 89 ? 2.379 -4.719 -18.047 1 91.19 89 PRO A C 1
ATOM 692 O O . PRO A 1 89 ? 1.772 -3.736 -17.609 1 91.19 89 PRO A O 1
ATOM 695 N N . ALA A 1 90 ? 2.008 -5.262 -19.141 1 89.31 90 ALA A N 1
ATOM 696 C CA . ALA A 1 90 ? 1.041 -4.664 -20.062 1 89.31 90 ALA A CA 1
ATOM 697 C C . ALA A 1 90 ? -0.353 -4.625 -19.453 1 89.31 90 ALA A C 1
ATOM 699 O O . ALA A 1 90 ? -1.178 -3.785 -19.812 1 89.31 90 ALA A O 1
ATOM 700 N N . ILE A 1 91 ? -0.622 -5.5 -18.469 1 91.69 91 ILE A N 1
ATOM 701 C CA . ILE A 1 91 ? -1.988 -5.566 -17.953 1 91.69 91 ILE A CA 1
ATOM 702 C C . ILE A 1 91 ? -1.976 -5.516 -16.438 1 91.69 91 ILE A C 1
ATOM 704 O O . ILE A 1 91 ? -2.98 -5.824 -15.781 1 91.69 91 ILE A O 1
ATOM 708 N N . ARG A 1 92 ? -0.87 -5.195 -15.867 1 91.56 92 ARG A N 1
ATOM 709 C CA . ARG A 1 92 ? -0.748 -5.227 -14.414 1 91.56 92 ARG A CA 1
ATOM 710 C C . ARG A 1 92 ? -1.617 -4.152 -13.766 1 91.56 92 ARG A C 1
ATOM 712 O O . ARG A 1 92 ? -1.889 -4.207 -12.57 1 91.56 92 ARG A O 1
ATOM 719 N N . HIS A 1 93 ? -2.059 -3.193 -14.531 1 89.81 93 HIS A N 1
ATOM 720 C CA . HIS A 1 93 ? -2.871 -2.102 -14 1 89.81 93 HIS A CA 1
ATOM 721 C C . HIS A 1 93 ? -4.355 -2.453 -14.039 1 89.81 93 HIS A C 1
ATOM 723 O O . HIS A 1 93 ? -5.184 -1.733 -13.477 1 89.81 93 HIS A O 1
ATOM 729 N N . LEU A 1 94 ? -4.719 -3.592 -14.594 1 94.56 94 LEU A N 1
ATOM 730 C CA . LEU A 1 94 ? -6.113 -3.984 -14.758 1 94.56 94 LEU A CA 1
ATOM 731 C C . LEU A 1 94 ? -6.527 -4.984 -13.68 1 94.56 94 LEU A C 1
ATOM 733 O O . LEU A 1 94 ? -5.758 -5.883 -13.336 1 94.56 94 LEU A O 1
ATOM 737 N N . ILE A 1 95 ? -7.637 -4.777 -13.148 1 96 95 ILE A N 1
ATOM 738 C CA . ILE A 1 95 ? -8.289 -5.785 -12.32 1 96 95 ILE A CA 1
ATOM 739 C C . ILE A 1 95 ? -9.32 -6.547 -13.156 1 96 95 ILE A C 1
ATOM 741 O O . ILE A 1 95 ? -10.242 -5.945 -13.719 1 96 95 ILE A O 1
ATOM 745 N N . LEU A 1 96 ? -9.172 -7.844 -13.258 1 96.94 96 LEU A N 1
ATOM 746 C CA . LEU A 1 96 ? -9.977 -8.68 -14.141 1 96.94 96 LEU A CA 1
ATOM 747 C C . LEU A 1 96 ? -10.695 -9.773 -13.352 1 96.94 96 LEU A C 1
ATOM 749 O O . LEU A 1 96 ? -10.312 -10.078 -12.219 1 96.94 96 LEU A O 1
ATOM 753 N N . GLY A 1 97 ? -11.75 -10.336 -13.992 1 97.56 97 GLY A N 1
ATOM 754 C CA . GLY A 1 97 ? -12.414 -11.523 -13.469 1 97.56 97 GLY A CA 1
ATOM 755 C C . GLY A 1 97 ? -13.531 -11.195 -12.5 1 97.56 97 GLY A C 1
ATOM 756 O O . GLY A 1 97 ? -13.938 -10.039 -12.367 1 97.56 97 GLY A O 1
ATOM 757 N N . GLN A 1 98 ? -14.07 -12.273 -11.914 1 97.88 98 GLN A N 1
ATOM 758 C CA . GLN A 1 98 ? -15.18 -12.219 -10.969 1 97.88 98 GLN A CA 1
ATOM 759 C C . GLN A 1 98 ? -14.969 -13.203 -9.82 1 97.88 98 GLN A C 1
ATOM 761 O O . GLN A 1 98 ? -14.211 -14.164 -9.953 1 97.88 98 GLN A O 1
ATOM 766 N N . GLU A 1 99 ? -15.602 -12.898 -8.75 1 97.94 99 GLU A N 1
ATOM 767 C CA . GLU A 1 99 ? -15.508 -13.82 -7.625 1 97.94 99 GLU A CA 1
ATOM 768 C C . GLU A 1 99 ? -16.188 -15.148 -7.938 1 97.94 99 GLU A C 1
ATOM 770 O O . GLU A 1 99 ? -15.734 -16.203 -7.5 1 97.94 99 GLU A O 1
ATOM 775 N N . ASP A 1 100 ? -17.328 -15.102 -8.68 1 98.31 100 ASP A N 1
ATOM 776 C CA . ASP A 1 100 ? -17.953 -16.328 -9.156 1 98.31 100 ASP A CA 1
ATOM 777 C C . ASP A 1 100 ? -17.125 -16.953 -10.297 1 98.31 100 ASP A C 1
ATOM 779 O O . ASP A 1 100 ? -17.422 -16.703 -11.469 1 98.31 100 ASP A O 1
ATOM 783 N N . CYS A 1 101 ? -16.188 -17.812 -9.922 1 98.44 101 CYS A N 1
ATOM 784 C CA . CYS A 1 101 ? -15.203 -18.234 -10.922 1 98.44 101 CYS A CA 1
ATOM 785 C C . CYS A 1 101 ? -14.859 -19.703 -10.758 1 98.44 101 CYS A C 1
ATOM 787 O O . CYS A 1 101 ? -13.914 -20.203 -11.383 1 98.44 101 CYS A O 1
ATOM 789 N N . LEU A 1 102 ? -15.539 -20.516 -9.922 1 98.62 102 LEU A N 1
ATOM 790 C CA . LEU A 1 102 ? -15.164 -21.906 -9.633 1 98.62 102 LEU A CA 1
ATOM 791 C C . LEU A 1 102 ? -15.766 -22.844 -10.664 1 98.62 102 LEU A C 1
ATOM 793 O O . LEU A 1 102 ? -16.734 -23.562 -10.375 1 98.62 102 LEU A O 1
ATOM 797 N N . TYR A 1 103 ? -15.109 -22.906 -11.797 1 98.56 103 TYR A N 1
ATOM 798 C CA . TYR A 1 103 ? -15.531 -23.688 -12.945 1 98.56 103 TYR A CA 1
ATOM 799 C C . TYR A 1 103 ? -14.398 -24.562 -13.453 1 98.56 103 TYR A C 1
ATOM 801 O O . TYR A 1 103 ? -13.227 -24.281 -13.219 1 98.56 103 TYR A O 1
ATOM 809 N N . LEU A 1 104 ? -14.727 -25.688 -14.07 1 98.31 104 LEU A N 1
ATOM 810 C CA . LEU A 1 104 ? -13.742 -26.531 -14.742 1 98.31 104 LEU A CA 1
ATOM 811 C C . LEU A 1 104 ? -14.172 -26.828 -16.172 1 98.31 104 LEU A C 1
ATOM 813 O O . LEU A 1 104 ? -15.312 -26.562 -16.562 1 98.31 104 LEU A O 1
ATOM 817 N N . ASN A 1 105 ? -13.289 -27.234 -17 1 98.75 105 ASN A N 1
ATOM 818 C CA . ASN A 1 105 ? -13.484 -27.688 -18.375 1 98.75 105 ASN A CA 1
ATOM 819 C C . ASN A 1 105 ? -13.125 -29.172 -18.531 1 98.75 105 ASN A C 1
ATOM 821 O O . ASN A 1 105 ? -12.188 -29.656 -17.891 1 98.75 105 ASN A O 1
ATOM 825 N N . VAL A 1 106 ? -13.891 -29.844 -19.391 1 98.75 106 VAL A N 1
ATOM 826 C CA . VAL A 1 106 ? -13.586 -31.219 -19.766 1 98.75 106 VAL A CA 1
ATOM 827 C C . VAL A 1 106 ? -13.5 -31.344 -21.281 1 98.75 106 VAL A C 1
ATOM 829 O O . VAL A 1 106 ? -14.422 -30.922 -22 1 98.75 106 VAL A O 1
ATOM 832 N N . TYR A 1 107 ? -12.461 -31.859 -21.75 1 98.81 107 TYR A N 1
ATOM 833 C CA . TYR A 1 107 ? -12.25 -32.188 -23.156 1 98.81 107 TYR A CA 1
ATOM 834 C C . TYR A 1 107 ? -11.992 -33.656 -23.344 1 98.81 107 TYR A C 1
ATOM 836 O O . TYR A 1 107 ? -11.172 -34.25 -22.641 1 98.81 107 TYR A O 1
ATOM 844 N N . THR A 1 108 ? -12.68 -34.281 -24.266 1 98.69 108 THR A N 1
ATOM 845 C CA . THR A 1 108 ? -12.539 -35.719 -24.438 1 98.69 108 THR A CA 1
ATOM 846 C C . THR A 1 108 ? -12.758 -36.125 -25.891 1 98.69 108 THR A C 1
ATOM 848 O O . THR A 1 108 ? -13.656 -35.594 -26.562 1 98.69 108 THR A O 1
ATOM 851 N N . PRO A 1 109 ? -11.953 -37.031 -26.422 1 97.69 109 PRO A N 1
ATOM 852 C CA . PRO A 1 109 ? -12.172 -37.5 -27.781 1 97.69 109 PRO A CA 1
ATOM 853 C C . PRO A 1 109 ? -13.227 -38.594 -27.859 1 97.69 109 PRO A C 1
ATOM 855 O O . PRO A 1 109 ? -13.688 -38.938 -28.953 1 97.69 109 PRO A O 1
ATOM 858 N N . ASN A 1 110 ? -13.602 -39.125 -26.703 1 96.06 110 ASN A N 1
ATOM 859 C CA . ASN A 1 110 ? -14.508 -40.281 -26.641 1 96.06 110 ASN A CA 1
ATOM 860 C C . ASN A 1 110 ? -15.312 -40.281 -25.344 1 96.06 110 ASN A C 1
ATOM 862 O O . ASN A 1 110 ? -14.742 -40.375 -24.266 1 96.06 110 ASN A O 1
ATOM 866 N N . LEU A 1 111 ? -16.609 -40.344 -25.406 1 96.38 111 LEU A N 1
ATOM 867 C CA . LEU A 1 111 ? -17.453 -40.281 -24.234 1 96.38 111 LEU A CA 1
ATOM 868 C C . LEU A 1 111 ? -17.641 -41.656 -23.594 1 96.38 111 LEU A C 1
ATOM 870 O O . LEU A 1 111 ? -18.109 -41.75 -22.453 1 96.38 111 LEU A O 1
ATOM 874 N N . ASN A 1 112 ? -17.297 -42.656 -24.297 1 93.06 112 ASN A N 1
ATOM 875 C CA . ASN A 1 112 ? -17.531 -44.031 -23.828 1 93.06 112 ASN A CA 1
ATOM 876 C C . ASN A 1 112 ? -16.234 -44.75 -23.531 1 93.06 112 ASN A C 1
ATOM 878 O O . ASN A 1 112 ? -16.203 -45.969 -23.422 1 93.06 112 ASN A O 1
ATOM 882 N N . GLY A 1 113 ? -15.211 -44.094 -23.344 1 92.06 113 GLY A N 1
ATOM 883 C CA . GLY A 1 113 ? -13.922 -44.719 -23.094 1 92.06 113 GLY A CA 1
ATOM 884 C C . GLY A 1 113 ? -13.594 -44.844 -21.609 1 92.06 113 GLY A C 1
ATOM 885 O O . GLY A 1 113 ? -14.477 -44.688 -20.766 1 92.06 113 GLY A O 1
ATOM 886 N N . LYS A 1 114 ? -12.492 -45.312 -21.25 1 97.44 114 LYS A N 1
ATOM 887 C CA . LYS A 1 114 ? -11.812 -45.312 -19.953 1 97.44 114 LYS A CA 1
ATOM 888 C C . LYS A 1 114 ? -10.398 -44.75 -20.078 1 97.44 114 LYS A C 1
ATOM 890 O O . LYS A 1 114 ? -9.43 -45.406 -19.672 1 97.44 114 LYS A O 1
ATOM 895 N N . LEU A 1 115 ? -10.414 -43.562 -20.531 1 98.56 115 LEU A N 1
ATOM 896 C CA . LEU A 1 115 ? -9.164 -42.938 -20.922 1 98.56 115 LEU A CA 1
ATOM 897 C C . LEU A 1 115 ? -8.453 -42.344 -19.703 1 98.56 115 LEU A C 1
ATOM 899 O O . LEU A 1 115 ? -9.109 -41.938 -18.734 1 98.56 115 LEU A O 1
ATOM 903 N N . PRO A 1 116 ? -7.102 -42.344 -19.734 1 98.56 116 PRO A N 1
ATOM 904 C CA . PRO A 1 116 ? -6.41 -41.562 -18.688 1 98.56 116 PRO A CA 1
ATOM 905 C C . PRO A 1 116 ? -6.855 -40.125 -18.641 1 98.56 116 PRO A C 1
ATOM 907 O O . PRO A 1 116 ? -7.18 -39.531 -19.672 1 98.56 116 PRO A O 1
ATOM 910 N N . VAL A 1 117 ? -6.887 -39.562 -17.422 1 98.88 117 VAL A N 1
ATOM 911 C CA . VAL A 1 117 ? -7.328 -38.188 -17.188 1 98.88 117 VAL A CA 1
ATOM 912 C C . VAL A 1 117 ? -6.133 -37.312 -16.812 1 98.88 117 VAL A C 1
ATOM 914 O O . VAL A 1 117 ? -5.371 -37.625 -15.906 1 98.88 117 VAL A O 1
ATOM 917 N N . MET A 1 118 ? -5.918 -36.25 -17.547 1 98.94 118 MET A N 1
ATOM 918 C CA . MET A 1 118 ? -4.922 -35.25 -17.203 1 98.94 118 MET A CA 1
ATOM 919 C C . MET A 1 118 ? -5.59 -34 -16.656 1 98.94 118 MET A C 1
ATOM 921 O O . MET A 1 118 ? -6.449 -33.406 -17.312 1 98.94 118 MET A O 1
ATOM 925 N N . PHE A 1 119 ? -5.215 -33.625 -15.453 1 98.94 119 PHE A N 1
ATOM 926 C CA . PHE A 1 119 ? -5.812 -32.562 -14.68 1 98.94 119 PHE A CA 1
ATOM 927 C C . PHE A 1 119 ? -4.852 -31.375 -14.578 1 98.94 119 PHE A C 1
ATOM 929 O O . PHE A 1 119 ? -3.885 -31.422 -13.812 1 98.94 119 PHE A O 1
ATOM 936 N N . TRP A 1 120 ? -5.18 -30.25 -15.266 1 98.88 120 TRP A N 1
ATOM 937 C CA . TRP A 1 120 ? -4.289 -29.094 -15.375 1 98.88 120 TRP A CA 1
ATOM 938 C C . TRP A 1 120 ? -4.582 -28.078 -14.289 1 98.88 120 TRP A C 1
ATOM 940 O O . TRP A 1 120 ? -5.73 -27.672 -14.094 1 98.88 120 TRP A O 1
ATOM 950 N N . ILE A 1 121 ? -3.531 -27.656 -13.609 1 98.88 121 ILE A N 1
ATOM 951 C CA . ILE A 1 121 ? -3.58 -26.562 -12.641 1 98.88 121 ILE A CA 1
ATOM 952 C C . ILE A 1 121 ? -2.697 -25.406 -13.109 1 98.88 121 ILE A C 1
ATOM 954 O O . ILE A 1 121 ? -1.472 -25.547 -13.156 1 98.88 121 ILE A O 1
ATOM 958 N N . HIS A 1 122 ? -3.279 -24.297 -13.422 1 98.44 122 HIS A N 1
ATOM 959 C CA . HIS A 1 122 ? -2.539 -23.172 -13.977 1 98.44 122 HIS A CA 1
ATOM 960 C C . HIS A 1 122 ? -1.645 -22.531 -12.93 1 98.44 122 HIS A C 1
ATOM 962 O O . HIS A 1 122 ? -1.89 -22.672 -11.727 1 98.44 122 HIS A O 1
ATOM 968 N N . GLY A 1 123 ? -0.621 -21.828 -13.43 1 98.19 123 GLY A N 1
ATOM 969 C CA . GLY A 1 123 ? 0.254 -21.047 -12.57 1 98.19 123 GLY A CA 1
ATOM 970 C C . GLY A 1 123 ? -0.252 -19.641 -12.336 1 98.19 123 GLY A C 1
ATOM 971 O O . GLY A 1 123 ? -1.461 -19.391 -12.328 1 98.19 123 GLY A O 1
ATOM 972 N N . GLY A 1 124 ? 0.666 -18.781 -11.969 1 97.62 124 GLY A N 1
ATOM 973 C CA . GLY A 1 124 ? 0.324 -17.406 -11.711 1 97.62 124 GLY A CA 1
ATOM 974 C C . GLY A 1 124 ? 0.583 -16.984 -10.273 1 97.62 124 GLY A C 1
ATOM 975 O O . GLY A 1 124 ? -0.034 -16.047 -9.773 1 97.62 124 GLY A O 1
ATOM 976 N N . GLY A 1 125 ? 1.441 -17.672 -9.586 1 97.94 125 GLY A N 1
ATOM 977 C CA . GLY A 1 125 ? 1.92 -17.281 -8.273 1 97.94 125 GLY A CA 1
ATOM 978 C C . GLY A 1 125 ? 0.831 -17.266 -7.219 1 97.94 125 GLY A C 1
ATOM 979 O O . GLY A 1 125 ? 0.859 -16.453 -6.293 1 97.94 125 GLY A O 1
ATOM 980 N N . PHE A 1 126 ? -0.217 -18.047 -7.414 1 98.38 126 PHE A N 1
ATOM 981 C CA . PHE A 1 126 ? -1.375 -18.109 -6.531 1 98.38 126 PHE A CA 1
ATOM 982 C C . PHE A 1 126 ? -2.139 -16.781 -6.547 1 98.38 126 PHE A C 1
ATOM 984 O O . PHE A 1 126 ? -2.957 -16.531 -5.66 1 98.38 126 PHE A O 1
ATOM 991 N N . LEU A 1 127 ? -1.869 -15.938 -7.488 1 97.31 127 LEU A N 1
ATOM 992 C CA . LEU A 1 127 ? -2.473 -14.609 -7.461 1 97.31 127 LEU A CA 1
ATOM 993 C C . LEU A 1 127 ? -3.104 -14.273 -8.805 1 97.31 127 LEU A C 1
ATOM 995 O O . LEU A 1 127 ? -3.928 -13.359 -8.898 1 97.31 127 LEU A O 1
ATOM 999 N N . ALA A 1 128 ? -2.686 -14.961 -9.812 1 97.62 128 ALA A N 1
ATOM 1000 C CA . ALA A 1 128 ? -3.199 -14.68 -11.148 1 97.62 128 ALA A CA 1
ATOM 1001 C C . ALA A 1 128 ? -3.311 -15.961 -11.969 1 97.62 128 ALA A C 1
ATOM 1003 O O . ALA A 1 128 ? -2.941 -17.047 -11.5 1 97.62 128 ALA A O 1
ATOM 1004 N N . GLY A 1 129 ? -3.93 -15.805 -13.117 1 97.19 129 GLY A N 1
ATOM 1005 C CA . GLY A 1 129 ? -4.059 -16.922 -14.039 1 97.19 129 GLY A CA 1
ATOM 1006 C C . GLY A 1 129 ? -5.48 -17.438 -14.156 1 97.19 129 GLY A C 1
ATOM 1007 O O . GLY A 1 129 ? -6.363 -17.016 -13.406 1 97.19 129 GLY A O 1
ATOM 1008 N N . HIS A 1 130 ? -5.652 -18.266 -15.133 1 97.38 130 HIS A N 1
ATOM 1009 C CA . HIS A 1 130 ? -6.914 -18.938 -15.391 1 97.38 130 HIS A CA 1
ATOM 1010 C C . HIS A 1 130 ? -6.723 -20.109 -16.359 1 97.38 130 HIS A C 1
ATOM 1012 O O . HIS A 1 130 ? -5.625 -20.297 -16.891 1 97.38 130 HIS A O 1
ATOM 1018 N N . SER A 1 131 ? -7.758 -20.875 -16.594 1 94.56 131 SER A N 1
ATOM 1019 C CA . SER A 1 131 ? -7.645 -22.062 -17.438 1 94.56 131 SER A CA 1
ATOM 1020 C C . SER A 1 131 ? -8.414 -21.906 -18.734 1 94.56 131 SER A C 1
ATOM 1022 O O . SER A 1 131 ? -8.781 -22.891 -19.375 1 94.56 131 SER A O 1
ATOM 1024 N N . GLY A 1 132 ? -8.609 -20.703 -19.156 1 95.56 132 GLY A N 1
ATOM 1025 C CA . GLY A 1 132 ? -9.344 -20.469 -20.375 1 95.56 132 GLY A CA 1
ATOM 1026 C C . GLY A 1 132 ? -8.758 -21.188 -21.578 1 95.56 132 GLY A C 1
ATOM 1027 O O . GLY A 1 132 ? -7.535 -21.297 -21.703 1 95.56 132 GLY A O 1
ATOM 1028 N N . SER A 1 133 ? -9.641 -21.578 -22.484 1 95.81 133 SER A N 1
ATOM 1029 C CA . SER A 1 133 ? -9.227 -22.375 -23.641 1 95.81 133 SER A CA 1
ATOM 1030 C C . SER A 1 133 ? -8.422 -21.547 -24.641 1 95.81 133 SER A C 1
ATOM 1032 O O . SER A 1 133 ? -7.691 -22.109 -25.453 1 95.81 133 SER A O 1
ATOM 1034 N N . ASN A 1 134 ? -8.516 -20.281 -24.531 1 94.81 134 ASN A N 1
ATOM 1035 C CA . ASN A 1 134 ? -7.77 -19.406 -25.438 1 94.81 134 ASN A CA 1
ATOM 1036 C C . ASN A 1 134 ? -6.297 -19.328 -25.047 1 94.81 134 ASN A C 1
ATOM 1038 O O . ASN A 1 134 ? -5.453 -18.938 -25.844 1 94.81 134 ASN A O 1
ATOM 1042 N N . VAL A 1 135 ? -6.023 -19.625 -23.828 1 95.81 135 VAL A N 1
ATOM 1043 C CA . VAL A 1 135 ? -4.645 -19.609 -23.344 1 95.81 135 VAL A CA 1
ATOM 1044 C C . VAL A 1 135 ? -4.109 -21.031 -23.234 1 95.81 135 VAL A C 1
ATOM 1046 O O . VAL A 1 135 ? -2.99 -21.312 -23.672 1 95.81 135 VAL A O 1
ATOM 1049 N N . PHE A 1 136 ? -4.938 -21.859 -22.688 1 97.31 136 PHE A N 1
ATOM 1050 C CA . PHE A 1 136 ? -4.574 -23.266 -22.562 1 97.31 136 PHE A CA 1
ATOM 1051 C C . PHE A 1 136 ? -5.523 -24.141 -23.375 1 97.31 136 PHE A C 1
ATOM 1053 O O . PHE A 1 136 ? -6.309 -24.891 -22.797 1 97.31 136 PHE A O 1
ATOM 1060 N N . GLY A 1 137 ? -5.309 -24.109 -24.688 1 97.69 137 GLY A N 1
ATOM 1061 C CA . GLY A 1 137 ? -6.16 -24.859 -25.594 1 97.69 137 GLY A CA 1
ATOM 1062 C C . GLY A 1 137 ? -5.91 -26.359 -25.562 1 97.69 137 GLY A C 1
ATOM 1063 O O . GLY A 1 137 ? -4.758 -26.797 -25.516 1 97.69 137 GLY A O 1
ATOM 1064 N N . PRO A 1 138 ? -6.977 -27.125 -25.594 1 98.44 138 PRO A N 1
ATOM 1065 C CA . PRO A 1 138 ? -6.863 -28.578 -25.469 1 98.44 138 PRO A CA 1
ATOM 1066 C C . PRO A 1 138 ? -6.422 -29.25 -26.766 1 98.44 138 PRO A C 1
ATOM 1068 O O . PRO A 1 138 ? -6.133 -30.453 -26.766 1 98.44 138 PRO A O 1
ATOM 1071 N N . GLU A 1 139 ? -6.316 -28.562 -27.859 1 98.5 139 GLU A N 1
ATOM 1072 C CA . GLU A 1 139 ? -6.25 -29.125 -29.203 1 98.5 139 GLU A CA 1
ATOM 1073 C C . GLU A 1 139 ? -5.059 -30.062 -29.344 1 98.5 139 GLU A C 1
ATOM 1075 O O . GLU A 1 139 ? -5.148 -31.094 -30.031 1 98.5 139 GLU A O 1
ATOM 1080 N N . TYR A 1 140 ? -3.938 -29.719 -28.75 1 98.75 140 TYR A N 1
ATOM 1081 C CA . TYR A 1 140 ? -2.756 -30.562 -28.875 1 98.75 140 TYR A CA 1
ATOM 1082 C C . TYR A 1 140 ? -2.965 -31.906 -28.156 1 98.75 140 TYR A C 1
ATOM 1084 O O . TYR A 1 140 ? -2.676 -32.969 -28.719 1 98.75 140 TYR A O 1
ATOM 1092 N N . PHE A 1 141 ? -3.508 -31.922 -26.969 1 98.81 141 PHE A N 1
ATOM 1093 C CA . PHE A 1 141 ? -3.74 -33.125 -26.188 1 98.81 141 PHE A CA 1
ATOM 1094 C C . PHE A 1 141 ? -4.824 -34 -26.828 1 98.81 141 PHE A C 1
ATOM 1096 O O . PHE A 1 141 ? -4.78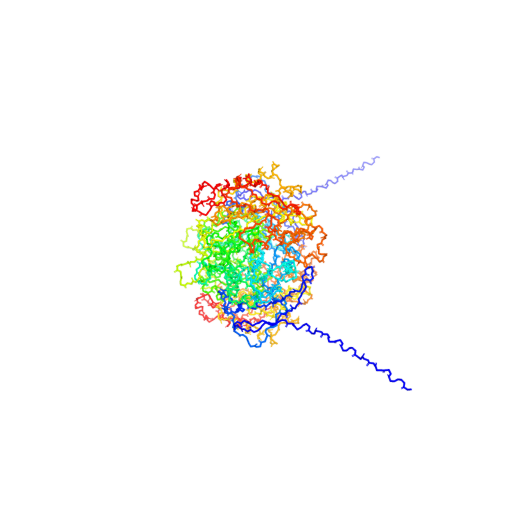1 -35.219 -26.75 1 98.81 141 PHE A O 1
ATOM 1103 N N . MET A 1 142 ? -5.801 -33.406 -27.516 1 98.62 142 MET A N 1
ATOM 1104 C CA . MET A 1 142 ? -6.949 -34.094 -28.078 1 98.62 142 MET A CA 1
ATOM 1105 C C . MET A 1 142 ? -6.543 -34.906 -29.312 1 98.62 142 MET A C 1
ATOM 1107 O O . MET A 1 142 ? -7.34 -35.656 -29.844 1 98.62 142 MET A O 1
ATOM 1111 N N . ASP A 1 143 ? -5.285 -34.719 -29.719 1 98.12 143 ASP A N 1
ATOM 1112 C CA . ASP A 1 143 ? -4.746 -35.625 -30.75 1 98.12 143 ASP A CA 1
ATOM 1113 C C . ASP A 1 143 ? -4.484 -37 -30.188 1 98.12 143 ASP A C 1
ATOM 1115 O O . ASP A 1 143 ? -4.219 -37.969 -30.938 1 98.12 143 ASP A O 1
ATOM 1119 N N . ASN A 1 144 ? -4.598 -37.156 -28.891 1 97.75 144 ASN A N 1
ATOM 1120 C CA . ASN A 1 144 ? -4.316 -38.406 -28.172 1 97.75 144 ASN A CA 1
ATOM 1121 C C . ASN A 1 144 ? -5.547 -38.906 -27.422 1 97.75 144 ASN A C 1
ATOM 1123 O O . ASN A 1 144 ? -6.551 -38.188 -27.328 1 97.75 144 ASN A O 1
ATOM 1127 N N . ASP A 1 145 ? -5.496 -40.156 -26.969 1 97.5 145 ASP A N 1
ATOM 1128 C CA . ASP A 1 145 ? -6.578 -40.781 -26.188 1 97.5 145 ASP A CA 1
ATOM 1129 C C . ASP A 1 145 ? -6.449 -40.438 -24.703 1 97.5 145 ASP A C 1
ATOM 1131 O O . ASP A 1 145 ? -6.145 -41.312 -23.891 1 97.5 145 ASP A O 1
ATOM 1135 N N . VAL A 1 146 ? -6.773 -39.219 -24.391 1 98.38 146 VAL A N 1
ATOM 1136 C CA . VAL A 1 146 ? -6.746 -38.719 -23.016 1 98.38 146 VAL A CA 1
ATOM 1137 C C . VAL A 1 146 ? -7.91 -37.781 -22.781 1 98.38 146 VAL A C 1
ATOM 1139 O O . VAL A 1 146 ? -8.414 -37.156 -23.734 1 98.38 146 VAL A O 1
ATOM 1142 N N . VAL A 1 147 ? -8.422 -37.688 -21.594 1 98.88 147 VAL A N 1
ATOM 1143 C CA . VAL A 1 147 ? -9.336 -36.656 -21.156 1 98.88 147 VAL A CA 1
ATOM 1144 C C . VAL A 1 147 ? -8.562 -35.531 -20.453 1 98.88 147 VAL A C 1
ATOM 1146 O O . VAL A 1 147 ? -7.703 -35.812 -19.609 1 98.88 147 VAL A O 1
ATOM 1149 N N . LEU A 1 148 ? -8.773 -34.312 -20.906 1 98.88 148 LEU A N 1
ATOM 1150 C CA . LEU A 1 148 ? -8.141 -33.156 -20.281 1 98.88 148 LEU A CA 1
ATOM 1151 C C . LEU A 1 148 ? -9.141 -32.375 -19.438 1 98.88 148 LEU A C 1
ATOM 1153 O O . LEU A 1 148 ? -10.242 -32.062 -19.906 1 98.88 148 LEU A O 1
ATOM 1157 N N . VAL A 1 149 ? -8.789 -32.125 -18.219 1 98.88 149 VAL A N 1
ATOM 1158 C CA . VAL A 1 149 ? -9.57 -31.297 -17.312 1 98.88 149 VAL A CA 1
ATOM 1159 C C . VAL A 1 149 ? -8.75 -30.078 -16.906 1 98.88 149 VAL A C 1
ATOM 1161 O O . VAL A 1 149 ? -7.555 -30.188 -16.609 1 98.88 149 VAL A O 1
ATOM 1164 N N . SER A 1 150 ? -9.273 -28.922 -16.969 1 98.69 150 SER A N 1
ATOM 1165 C CA . SER A 1 150 ? -8.648 -27.703 -16.453 1 98.69 150 SER A CA 1
ATOM 1166 C C . SER A 1 150 ? -9.586 -26.953 -15.516 1 98.69 150 SER A C 1
ATOM 1168 O O . SER A 1 150 ? -10.805 -27.062 -15.633 1 98.69 150 SER A O 1
ATOM 1170 N N . ILE A 1 151 ? -9.023 -26.141 -14.547 1 98.75 151 ILE A N 1
ATOM 1171 C CA . ILE A 1 151 ? -9.883 -25.562 -13.523 1 98.75 151 ILE A CA 1
ATOM 1172 C C . ILE A 1 151 ? -9.438 -24.125 -13.227 1 98.75 151 ILE A C 1
ATOM 1174 O O . ILE A 1 151 ? -8.273 -23.781 -13.438 1 98.75 151 ILE A O 1
ATOM 1178 N N . ASN A 1 152 ? -10.367 -23.312 -12.789 1 98.56 152 ASN A N 1
ATOM 1179 C CA . ASN A 1 152 ? -10.078 -22.109 -12.023 1 98.56 152 ASN A CA 1
ATOM 1180 C C . ASN A 1 152 ? -10.102 -22.359 -10.523 1 98.56 152 ASN A C 1
ATOM 1182 O O . ASN A 1 152 ? -10.727 -23.328 -10.07 1 98.56 152 ASN A O 1
ATOM 1186 N N . TYR A 1 153 ? -9.406 -21.656 -9.805 1 98.81 153 TYR A N 1
ATOM 1187 C CA . TYR A 1 153 ? -9.445 -21.672 -8.352 1 98.81 153 TYR A CA 1
ATOM 1188 C C . TYR A 1 153 ? -9.227 -20.266 -7.789 1 98.81 153 TYR A C 1
ATOM 1190 O O . TYR A 1 153 ? -8.719 -19.391 -8.484 1 98.81 153 TYR A O 1
ATOM 1198 N N . ARG A 1 154 ? -9.68 -20.031 -6.609 1 98.44 154 ARG A N 1
ATOM 1199 C CA . ARG A 1 154 ? -9.578 -18.703 -6.023 1 98.44 154 ARG A CA 1
ATOM 1200 C C . ARG A 1 154 ? -8.125 -18.281 -5.855 1 98.44 154 ARG A C 1
ATOM 1202 O O . ARG A 1 154 ? -7.27 -19.109 -5.52 1 98.44 154 ARG A O 1
ATOM 1209 N N . LEU A 1 155 ? -7.82 -16.938 -5.953 1 98.62 155 LEU A N 1
ATOM 1210 C CA . LEU A 1 155 ? -6.469 -16.391 -6.027 1 98.62 155 LEU A CA 1
ATOM 1211 C C . LEU A 1 155 ? -6.266 -15.312 -4.973 1 98.62 155 LEU A C 1
ATOM 1213 O O . LEU A 1 155 ? -7.234 -14.812 -4.398 1 98.62 155 LEU A O 1
ATOM 1217 N N . GLY A 1 156 ? -5.016 -14.969 -4.746 1 97.75 156 GLY A N 1
ATOM 1218 C CA . GLY A 1 156 ? -4.68 -13.844 -3.889 1 97.75 156 GLY A CA 1
ATOM 1219 C C . GLY A 1 156 ? -5.312 -13.938 -2.514 1 97.75 156 GLY A C 1
ATOM 1220 O O . GLY A 1 156 ? -5.305 -15 -1.89 1 97.75 156 GLY A O 1
ATOM 1221 N N . LEU A 1 157 ? -5.848 -12.852 -2.084 1 98.25 157 LEU A N 1
ATOM 1222 C CA . LEU A 1 157 ? -6.445 -12.773 -0.756 1 98.25 157 LEU A CA 1
ATOM 1223 C C . LEU A 1 157 ? -7.66 -13.688 -0.654 1 98.25 157 LEU A C 1
ATOM 1225 O O . LEU A 1 157 ? -7.949 -14.234 0.416 1 98.25 157 LEU A O 1
ATOM 1229 N N . PHE A 1 158 ? -8.336 -13.906 -1.748 1 98.44 158 PHE A N 1
ATOM 1230 C CA . PHE A 1 158 ? -9.539 -14.727 -1.732 1 98.44 158 PHE A CA 1
ATOM 1231 C C . PHE A 1 158 ? -9.195 -16.188 -1.497 1 98.44 158 PHE A C 1
ATOM 1233 O O . PHE A 1 158 ? -9.984 -16.922 -0.901 1 98.44 158 PHE A O 1
ATOM 1240 N N . GLY A 1 159 ? -8.008 -16.578 -1.916 1 98.44 159 GLY A N 1
ATOM 1241 C CA . GLY A 1 159 ? -7.652 -17.984 -1.844 1 98.44 159 GLY A CA 1
ATOM 1242 C C . GLY A 1 159 ? -6.664 -18.297 -0.736 1 98.44 159 GLY A C 1
ATOM 1243 O O . GLY A 1 159 ? -6.57 -19.438 -0.281 1 98.44 159 GLY A O 1
ATOM 1244 N N . PHE A 1 160 ? -5.926 -17.234 -0.218 1 98.38 160 PHE A N 1
ATOM 1245 C CA . PHE A 1 160 ? -4.738 -17.672 0.514 1 98.38 160 PHE A CA 1
ATOM 1246 C C . PHE A 1 160 ? -4.516 -16.781 1.739 1 98.38 160 PHE A C 1
ATOM 1248 O O . PHE A 1 160 ? -3.545 -16.984 2.477 1 98.38 160 PHE A O 1
ATOM 1255 N N . MET A 1 161 ? -5.367 -15.852 2.053 1 97.44 161 MET A N 1
ATOM 1256 C CA . MET A 1 161 ? -5.32 -15.141 3.326 1 97.44 161 MET A CA 1
ATOM 1257 C C . MET A 1 161 ? -5.57 -16.094 4.492 1 97.44 161 MET A C 1
ATOM 1259 O O . MET A 1 161 ? -6.25 -17.109 4.332 1 97.44 161 MET A O 1
ATOM 1263 N N . SER A 1 162 ? -4.984 -15.75 5.691 1 97.62 162 SER A N 1
ATOM 1264 C CA . SER A 1 162 ? -5.152 -16.609 6.859 1 97.62 162 SER A CA 1
ATOM 1265 C C . SER A 1 162 ? -4.867 -15.852 8.148 1 97.62 162 SER A C 1
ATOM 1267 O O . SER A 1 162 ? -3.932 -15.047 8.211 1 97.62 162 SER A O 1
ATOM 1269 N N . THR A 1 163 ? -5.684 -16.078 9.164 1 96.69 163 THR A N 1
ATOM 1270 C CA . THR A 1 163 ? -5.379 -15.609 10.508 1 96.69 163 THR A CA 1
ATOM 1271 C C . THR A 1 163 ? -4.676 -16.703 11.312 1 96.69 163 THR A C 1
ATOM 1273 O O . THR A 1 163 ? -4.438 -16.547 12.508 1 96.69 163 THR A O 1
ATOM 1276 N N . GLU A 1 164 ? -4.406 -17.891 10.617 1 94.62 164 GLU A N 1
ATOM 1277 C CA . GLU A 1 164 ? -3.705 -19.047 11.195 1 94.62 164 GLU A CA 1
ATOM 1278 C C . GLU A 1 164 ? -4.406 -19.531 12.461 1 94.62 164 GLU A C 1
ATOM 1280 O O . GLU A 1 164 ? -3.75 -19.875 13.445 1 94.62 164 GLU A O 1
ATOM 1285 N N . ASP A 1 165 ? -5.668 -19.375 12.492 1 93.75 165 ASP A N 1
ATOM 1286 C CA . ASP A 1 165 ? -6.586 -19.969 13.461 1 93.75 165 ASP A CA 1
ATOM 1287 C C . ASP A 1 165 ? -7.816 -20.547 12.766 1 93.75 165 ASP A C 1
ATOM 1289 O O . ASP A 1 165 ? -7.82 -20.734 11.547 1 93.75 165 ASP A O 1
ATOM 1293 N N . ASP A 1 166 ? -8.82 -20.891 13.461 1 92.88 166 ASP A N 1
ATOM 1294 C CA . ASP A 1 166 ? -9.945 -21.641 12.891 1 92.88 166 ASP A CA 1
ATOM 1295 C C . ASP A 1 166 ? -10.906 -20.688 12.172 1 92.88 166 ASP A C 1
ATOM 1297 O O . ASP A 1 166 ? -11.797 -21.141 11.445 1 92.88 166 ASP A O 1
ATOM 1301 N N . VAL A 1 167 ? -10.727 -19.406 12.328 1 94.88 167 VAL A N 1
ATOM 1302 C CA . VAL A 1 167 ? -11.648 -18.438 11.727 1 94.88 167 VAL A CA 1
ATOM 1303 C C . VAL A 1 167 ? -11.336 -18.297 10.234 1 94.88 167 VAL A C 1
ATOM 1305 O O . VAL A 1 167 ? -12.227 -18.406 9.398 1 94.88 167 VAL A O 1
ATOM 1308 N N . ILE A 1 168 ? -10.086 -18.078 9.898 1 95.94 168 ILE A N 1
ATOM 1309 C CA . ILE A 1 168 ? -9.57 -18.109 8.531 1 95.94 168 ILE A CA 1
ATOM 1310 C C . ILE A 1 168 ? -8.375 -19.047 8.461 1 95.94 168 ILE A C 1
ATOM 1312 O O . ILE A 1 168 ? -7.227 -18.594 8.445 1 95.94 168 ILE A O 1
ATOM 1316 N N . PRO A 1 169 ? -8.617 -20.281 8.328 1 95.12 169 PRO A N 1
ATOM 1317 C CA . PRO A 1 169 ? -7.52 -21.234 8.406 1 95.12 169 PRO A CA 1
ATOM 1318 C C . PRO A 1 169 ? -6.539 -21.125 7.238 1 95.12 169 PRO A C 1
ATOM 1320 O O . PRO A 1 169 ? -5.34 -21.344 7.41 1 95.12 169 PRO A O 1
ATOM 1323 N N . GLY A 1 170 ? -7.09 -20.797 6 1 95.19 170 GLY A N 1
ATOM 1324 C CA . GLY A 1 170 ? -6.23 -20.609 4.844 1 95.19 170 GLY A CA 1
ATOM 1325 C C . GLY A 1 170 ? -6.457 -21.641 3.756 1 95.19 170 GLY A C 1
ATOM 1326 O O . GLY A 1 170 ? -7.312 -22.516 3.896 1 95.19 170 GLY A O 1
ATOM 1327 N N . ASN A 1 171 ? -5.828 -21.438 2.635 1 98.19 171 ASN A N 1
ATOM 1328 C CA . ASN A 1 171 ? -5.641 -22.375 1.531 1 98.19 171 ASN A CA 1
ATOM 1329 C C . ASN A 1 171 ? -6.953 -22.672 0.809 1 98.19 171 ASN A C 1
ATOM 1331 O O . ASN A 1 171 ? -7.184 -23.781 0.353 1 98.19 171 ASN A O 1
ATOM 1335 N N . ASN A 1 172 ? -7.84 -21.703 0.808 1 98.38 172 ASN A N 1
ATOM 1336 C CA . ASN A 1 172 ? -9.086 -21.922 0.077 1 98.38 172 ASN A CA 1
ATOM 1337 C C . ASN A 1 172 ? -8.82 -22.219 -1.397 1 98.38 172 ASN A C 1
ATOM 1339 O O . ASN A 1 172 ? -9.562 -22.984 -2.02 1 98.38 172 ASN A O 1
ATOM 1343 N N . GLY A 1 173 ? -7.777 -21.594 -2.004 1 98.75 173 GLY A N 1
ATOM 1344 C CA . GLY A 1 173 ? -7.406 -21.906 -3.375 1 98.75 173 GLY A CA 1
ATOM 1345 C C . GLY A 1 173 ? -7.059 -23.375 -3.574 1 98.75 173 GLY A C 1
ATOM 1346 O O . GLY A 1 173 ? -7.441 -23.984 -4.578 1 98.75 173 GLY A O 1
ATOM 1347 N N . LEU A 1 174 ? -6.359 -23.953 -2.621 1 98.88 174 LEU A N 1
ATOM 1348 C CA . LEU A 1 174 ? -6 -25.359 -2.705 1 98.88 174 LEU A CA 1
ATOM 1349 C C . LEU A 1 174 ? -7.199 -26.25 -2.4 1 98.88 174 LEU A C 1
ATOM 1351 O O . LEU A 1 174 ? -7.355 -27.312 -2.998 1 98.88 174 LEU A O 1
ATOM 1355 N N . LYS A 1 175 ? -8.039 -25.812 -1.482 1 98.62 175 LYS A N 1
ATOM 1356 C CA . LYS A 1 175 ? -9.266 -26.562 -1.19 1 98.62 175 LYS A CA 1
ATOM 1357 C C . LYS A 1 175 ? -10.211 -26.547 -2.389 1 98.62 175 LYS A C 1
ATOM 1359 O O . LYS A 1 175 ? -10.938 -27.516 -2.617 1 98.62 175 LYS A O 1
ATOM 1364 N N . ASP A 1 176 ? -10.227 -25.422 -3.137 1 98.88 176 ASP A N 1
ATOM 1365 C CA . ASP A 1 176 ? -10.945 -25.406 -4.402 1 98.88 176 ASP A CA 1
ATOM 1366 C C . ASP A 1 176 ? -10.453 -26.516 -5.328 1 98.88 176 ASP A C 1
ATOM 1368 O O . ASP A 1 176 ? -11.258 -27.219 -5.957 1 98.88 176 ASP A O 1
ATOM 1372 N N . GLN A 1 177 ? -9.172 -26.719 -5.418 1 98.94 177 GLN A N 1
ATOM 1373 C CA . GLN A 1 177 ? -8.586 -27.766 -6.262 1 98.94 177 GLN A CA 1
ATOM 1374 C C . GLN A 1 177 ? -9.016 -29.156 -5.797 1 98.94 177 GLN A C 1
ATOM 1376 O O . GLN A 1 177 ? -9.305 -30.031 -6.613 1 98.94 177 GLN A O 1
ATOM 1381 N N . VAL A 1 178 ? -9.07 -29.344 -4.473 1 98.81 178 VAL A N 1
ATOM 1382 C CA . VAL A 1 178 ? -9.547 -30.609 -3.92 1 98.81 178 VAL A CA 1
ATOM 1383 C C . VAL A 1 178 ? -10.992 -30.859 -4.355 1 98.81 178 VAL A C 1
ATOM 1385 O O . VAL A 1 178 ? -11.344 -31.969 -4.77 1 98.81 178 VAL A O 1
ATOM 1388 N N . MET A 1 179 ? -11.781 -29.828 -4.258 1 98.62 179 MET A N 1
ATOM 1389 C CA . MET A 1 179 ? -13.18 -29.953 -4.652 1 98.62 179 MET A CA 1
ATOM 1390 C C . MET A 1 179 ? -13.297 -30.328 -6.125 1 98.62 179 MET A C 1
ATOM 1392 O O . MET A 1 179 ? -14.141 -31.156 -6.492 1 98.62 179 MET A O 1
ATOM 1396 N N . ALA A 1 180 ? -12.508 -29.766 -6.961 1 98.88 180 ALA A N 1
ATOM 1397 C CA . ALA A 1 180 ? -12.508 -30.094 -8.383 1 98.88 180 ALA A CA 1
ATOM 1398 C C . ALA A 1 180 ? -12.062 -31.547 -8.602 1 98.88 180 ALA A C 1
ATOM 1400 O O . ALA A 1 180 ? -12.609 -32.25 -9.469 1 98.88 180 ALA A O 1
ATOM 1401 N N . LEU A 1 181 ? -11.078 -32 -7.875 1 98.88 181 LEU A N 1
ATOM 1402 C CA . LEU A 1 181 ? -10.609 -33.375 -7.973 1 98.88 181 LEU A CA 1
ATOM 1403 C C . LEU A 1 181 ? -11.703 -34.344 -7.535 1 98.88 181 LEU A C 1
ATOM 1405 O O . LEU A 1 181 ? -11.859 -35.438 -8.125 1 98.88 181 LEU A O 1
ATOM 1409 N N . ARG A 1 182 ? -12.406 -33.969 -6.484 1 98.56 182 ARG A N 1
ATOM 1410 C CA . ARG A 1 182 ? -13.539 -34.812 -6.07 1 98.56 182 ARG A CA 1
ATOM 1411 C C . ARG A 1 182 ? -14.602 -34.875 -7.168 1 98.56 182 ARG A C 1
ATOM 1413 O O . ARG A 1 182 ? -15.18 -35.938 -7.414 1 98.56 182 ARG A O 1
ATOM 1420 N N . TRP A 1 183 ? -14.859 -33.75 -7.77 1 98.56 183 TRP A N 1
ATOM 1421 C CA . TRP A 1 183 ? -15.773 -33.719 -8.906 1 98.56 183 TRP A CA 1
ATOM 1422 C C . TRP A 1 183 ? -15.32 -34.719 -9.984 1 98.56 183 TRP A C 1
ATOM 1424 O O . TRP A 1 183 ? -16.141 -35.438 -10.555 1 98.56 183 TRP A O 1
ATOM 1434 N N . VAL A 1 184 ? -14.047 -34.75 -10.312 1 98.75 184 VAL A N 1
ATOM 1435 C CA . VAL A 1 184 ? -13.484 -35.656 -11.305 1 98.75 184 VAL A CA 1
ATOM 1436 C C . VAL A 1 184 ? -13.742 -37.125 -10.891 1 98.75 184 VAL A C 1
ATOM 1438 O O . VAL A 1 184 ? -14.188 -37.938 -11.703 1 98.75 184 VAL A O 1
ATOM 1441 N N . GLN A 1 185 ? -13.5 -37.469 -9.688 1 98.44 185 GLN A N 1
ATOM 1442 C CA . GLN A 1 185 ? -13.719 -38.812 -9.195 1 98.44 185 GLN A CA 1
ATOM 1443 C C . GLN A 1 185 ? -15.18 -39.25 -9.359 1 98.44 185 GLN A C 1
ATOM 1445 O O . GLN A 1 185 ? -15.469 -40.375 -9.711 1 98.44 185 GLN A O 1
ATOM 1450 N N . GLU A 1 186 ? -16.031 -38.312 -9.227 1 98 186 GLU A N 1
ATOM 1451 C CA . GLU A 1 186 ? -17.453 -38.594 -9.219 1 98 186 GLU A CA 1
ATOM 1452 C C . GLU A 1 186 ? -18.016 -38.625 -10.633 1 98 186 GLU A C 1
ATOM 1454 O O . GLU A 1 186 ? -18.969 -39.375 -10.906 1 98 186 GLU A O 1
ATOM 1459 N N . ASN A 1 187 ? -17.406 -37.875 -11.547 1 98.25 187 ASN A N 1
ATOM 1460 C CA . ASN A 1 187 ? -18.172 -37.594 -12.75 1 98.25 187 ASN A CA 1
ATOM 1461 C C . ASN A 1 187 ? -17.406 -37.969 -14.008 1 98.25 187 ASN A C 1
ATOM 1463 O O . ASN A 1 187 ? -17.984 -38.125 -15.086 1 98.25 187 ASN A O 1
ATOM 1467 N N . ILE A 1 188 ? -16.109 -38.156 -13.961 1 98.62 188 ILE A N 1
ATOM 1468 C CA . ILE A 1 188 ? -15.289 -38.125 -15.164 1 98.62 188 ILE A CA 1
ATOM 1469 C C . ILE A 1 188 ? -15.578 -39.344 -16.031 1 98.62 188 ILE A C 1
ATOM 1471 O O . ILE A 1 188 ? -15.328 -39.344 -17.234 1 98.62 188 ILE A O 1
ATOM 1475 N N . ALA A 1 189 ? -16.062 -40.406 -15.438 1 98.5 189 ALA A N 1
ATOM 1476 C CA . ALA A 1 189 ? -16.406 -41.625 -16.188 1 98.5 189 ALA A CA 1
ATOM 1477 C C . ALA A 1 189 ? -17.484 -41.312 -17.234 1 98.5 189 ALA A C 1
ATOM 1479 O O . ALA A 1 189 ? -17.484 -41.906 -18.312 1 98.5 189 ALA A O 1
ATOM 1480 N N . ASN A 1 190 ? -18.375 -40.406 -16.938 1 98.12 190 ASN A N 1
ATOM 1481 C CA . ASN A 1 190 ? -19.438 -40 -17.859 1 98.12 190 ASN A CA 1
ATOM 1482 C C . ASN A 1 190 ? -18.875 -39.25 -19.062 1 98.12 190 ASN A C 1
ATOM 1484 O O . ASN A 1 190 ? -19.562 -39.094 -20.062 1 98.12 190 ASN A O 1
ATOM 1488 N N . PHE A 1 191 ? -17.656 -38.875 -19 1 98.56 191 PHE A N 1
ATOM 1489 C CA . PHE A 1 191 ? -16.984 -38.156 -20.078 1 98.56 191 PHE A CA 1
ATOM 1490 C C . PHE A 1 191 ? -15.945 -39.031 -20.75 1 98.56 191 PHE A C 1
ATOM 1492 O O . PHE A 1 191 ? -15.109 -38.531 -21.516 1 98.56 191 PHE A O 1
ATOM 1499 N N . GLY A 1 192 ? -15.938 -40.312 -20.391 1 98.44 192 GLY A N 1
ATOM 1500 C CA . GLY A 1 192 ? -15.031 -41.25 -21.031 1 98.44 192 GLY A CA 1
ATOM 1501 C C . GLY A 1 192 ? -13.695 -41.375 -20.312 1 98.44 192 GLY A C 1
ATOM 1502 O O . GLY A 1 192 ? -12.781 -42.031 -20.812 1 98.44 192 GLY A O 1
ATOM 1503 N N . GLY A 1 193 ? -13.57 -40.75 -19.172 1 98.69 193 GLY A N 1
ATOM 1504 C CA . GLY A 1 193 ? -12.328 -40.812 -18.406 1 98.69 193 GLY A CA 1
ATOM 1505 C C . GLY A 1 193 ? -12.328 -41.906 -17.359 1 98.69 193 GLY A C 1
ATOM 1506 O O . GLY A 1 193 ? -13.391 -42.375 -16.938 1 98.69 193 GLY A O 1
ATOM 1507 N N . ASP A 1 194 ? -11.164 -42.312 -16.938 1 98.62 194 ASP A N 1
ATOM 1508 C CA . ASP A 1 194 ? -10.977 -43.281 -15.867 1 98.62 194 ASP A CA 1
ATOM 1509 C C . ASP A 1 194 ? -10.617 -42.562 -14.555 1 98.62 194 ASP A C 1
ATOM 1511 O O . ASP A 1 194 ? -9.508 -42.062 -14.406 1 98.62 194 ASP A O 1
ATOM 1515 N N . PRO A 1 195 ? -11.469 -42.562 -13.562 1 98.38 195 PRO A N 1
ATOM 1516 C CA . PRO A 1 195 ? -11.141 -41.906 -12.297 1 98.38 195 PRO A CA 1
ATOM 1517 C C . PRO A 1 195 ? -9.969 -42.562 -11.578 1 98.38 195 PRO A C 1
ATOM 1519 O O . PRO A 1 195 ? -9.406 -41.969 -10.648 1 98.38 195 PRO A O 1
ATOM 1522 N N . GLY A 1 196 ? -9.555 -43.719 -11.992 1 98.25 196 GLY A N 1
ATOM 1523 C CA . GLY A 1 196 ? -8.422 -44.438 -11.391 1 98.25 196 GLY A CA 1
ATOM 1524 C C . GLY A 1 196 ? -7.105 -44.125 -12.078 1 98.25 196 GLY A C 1
ATOM 1525 O O . GLY A 1 196 ? -6.074 -44.719 -11.734 1 98.25 196 GLY A O 1
ATOM 1526 N N . GLN A 1 197 ? -7.121 -43.281 -13.062 1 98.31 197 GLN A N 1
ATOM 1527 C CA . GLN A 1 197 ? -5.926 -42.875 -13.797 1 98.31 197 GLN A CA 1
ATOM 1528 C C . GLN A 1 197 ? -5.879 -41.375 -13.984 1 98.31 197 GLN A C 1
ATOM 1530 O O . GLN A 1 197 ? -5.852 -40.875 -15.117 1 98.31 197 GLN A O 1
ATOM 1535 N N . VAL A 1 198 ? -5.812 -40.688 -12.867 1 98.88 198 VAL A N 1
ATOM 1536 C CA . VAL A 1 198 ? -5.797 -39.219 -12.875 1 98.88 198 VAL A CA 1
ATOM 1537 C C . VAL A 1 198 ? -4.379 -38.719 -12.633 1 98.88 198 VAL A C 1
ATOM 1539 O O . VAL A 1 198 ? -3.758 -39.062 -11.617 1 98.88 198 VAL A O 1
ATOM 1542 N N . THR A 1 199 ? -3.812 -37.938 -13.562 1 98.88 199 THR A N 1
ATOM 1543 C CA . THR A 1 199 ? -2.51 -37.312 -13.438 1 98.88 199 THR A CA 1
ATOM 1544 C C . THR A 1 199 ? -2.664 -35.781 -13.258 1 98.88 199 THR A C 1
ATOM 1546 O O . THR A 1 199 ? -3.197 -35.094 -14.133 1 98.88 199 THR A O 1
ATOM 1549 N N . LEU A 1 200 ? -2.154 -35.281 -12.117 1 98.88 200 LEU A N 1
ATOM 1550 C CA . LEU A 1 200 ? -2.059 -33.844 -11.922 1 98.88 200 LEU A CA 1
ATOM 1551 C C . LEU A 1 200 ? -0.849 -33.281 -12.656 1 98.88 200 LEU A C 1
ATOM 1553 O O . LEU A 1 200 ? 0.226 -33.875 -12.648 1 98.88 200 LEU A O 1
ATOM 1557 N N . PHE A 1 201 ? -1.025 -32.188 -13.328 1 98.81 201 PHE A N 1
ATOM 1558 C CA . PHE A 1 201 ? 0.152 -31.484 -13.805 1 98.81 201 PHE A CA 1
ATOM 1559 C C . PHE A 1 201 ? -0.092 -29.984 -13.812 1 98.81 201 PHE A C 1
ATOM 1561 O O . PHE A 1 201 ? -1.23 -29.531 -13.953 1 98.81 201 PHE A O 1
ATOM 1568 N N . GLY A 1 202 ? 0.856 -29.188 -13.516 1 98.75 202 GLY A N 1
ATOM 1569 C CA . GLY A 1 202 ? 0.776 -27.734 -13.445 1 98.75 202 GLY A CA 1
ATOM 1570 C C . GLY A 1 202 ? 2.131 -27.062 -13.523 1 98.75 202 GLY A C 1
ATOM 1571 O O . GLY A 1 202 ? 3.168 -27.719 -13.469 1 98.75 202 GLY A O 1
ATOM 1572 N N . GLU A 1 203 ? 2.131 -25.781 -13.742 1 98.56 203 GLU A N 1
ATOM 1573 C CA . GLU A 1 203 ? 3.336 -24.984 -13.945 1 98.56 203 GLU A CA 1
ATOM 1574 C C . GLU A 1 203 ? 3.449 -23.891 -12.898 1 98.56 203 GLU A C 1
ATOM 1576 O O . GLU A 1 203 ? 2.449 -23.266 -12.523 1 98.56 203 GLU A O 1
ATOM 1581 N N . SER A 1 204 ? 4.68 -23.672 -12.375 1 98.5 204 SER A N 1
ATOM 1582 C CA . SER A 1 204 ? 4.934 -22.625 -11.391 1 98.5 204 SER A CA 1
ATOM 1583 C C . SER A 1 204 ? 4.09 -22.828 -10.133 1 98.5 204 SER A C 1
ATOM 1585 O O . SER A 1 204 ? 4.148 -23.891 -9.508 1 98.5 204 SER A O 1
ATOM 1587 N N . ALA A 1 205 ? 3.127 -21.922 -9.82 1 98.75 205 ALA A N 1
ATOM 1588 C CA . ALA A 1 205 ? 2.223 -22.141 -8.703 1 98.75 205 ALA A CA 1
ATOM 1589 C C . ALA A 1 205 ? 1.366 -23.391 -8.922 1 98.75 205 ALA A C 1
ATOM 1591 O O . ALA A 1 205 ? 1.015 -24.094 -7.969 1 98.75 205 ALA A O 1
ATOM 1592 N N . GLY A 1 206 ? 1.08 -23.703 -10.188 1 98.81 206 GLY A N 1
ATOM 1593 C CA . GLY A 1 206 ? 0.383 -24.938 -10.492 1 98.81 206 GLY A CA 1
ATOM 1594 C C . GLY A 1 206 ? 1.214 -26.172 -10.211 1 98.81 206 GLY A C 1
ATOM 1595 O O . GLY A 1 206 ? 0.688 -27.188 -9.75 1 98.81 206 GLY A O 1
ATOM 1596 N N . GLY A 1 207 ? 2.504 -26.078 -10.57 1 98.94 207 GLY A N 1
ATOM 1597 C CA . GLY A 1 207 ? 3.4 -27.156 -10.18 1 98.94 207 GLY A CA 1
ATOM 1598 C C . GLY A 1 207 ? 3.51 -27.312 -8.672 1 98.94 207 GLY A C 1
ATOM 1599 O O . GLY A 1 207 ? 3.477 -28.438 -8.164 1 98.94 207 GLY A O 1
ATOM 1600 N N . ALA A 1 208 ? 3.621 -26.219 -7.996 1 98.88 208 ALA A N 1
ATOM 1601 C CA . ALA A 1 208 ? 3.617 -26.25 -6.535 1 98.88 208 ALA A CA 1
ATOM 1602 C C . ALA A 1 208 ? 2.318 -26.844 -6.004 1 98.88 208 ALA A C 1
ATOM 1604 O O . ALA A 1 208 ? 2.33 -27.609 -5.043 1 98.88 208 ALA A O 1
ATOM 1605 N N . SER A 1 209 ? 1.22 -26.516 -6.629 1 98.94 209 SER A N 1
ATOM 1606 C CA . SER A 1 209 ? -0.069 -27.078 -6.234 1 98.94 209 SER A CA 1
ATOM 1607 C C . SER A 1 209 ? -0.083 -28.594 -6.391 1 98.94 209 SER A C 1
ATOM 1609 O O . SER A 1 209 ? -0.498 -29.312 -5.477 1 98.94 209 SER A O 1
ATOM 1611 N N . ALA A 1 210 ? 0.389 -29.078 -7.52 1 98.94 210 ALA A N 1
ATOM 1612 C CA . ALA A 1 210 ? 0.469 -30.516 -7.707 1 98.94 210 ALA A CA 1
ATOM 1613 C C . ALA A 1 210 ? 1.3 -31.172 -6.602 1 98.94 210 ALA A C 1
ATOM 1615 O O . ALA A 1 210 ? 0.935 -32.219 -6.082 1 98.94 210 ALA A O 1
ATOM 1616 N N . GLY A 1 211 ? 2.377 -30.516 -6.266 1 98.88 211 GLY A N 1
ATOM 1617 C CA . GLY A 1 211 ? 3.199 -31 -5.168 1 98.88 211 GLY A CA 1
ATOM 1618 C C . GLY A 1 211 ? 2.492 -30.953 -3.826 1 98.88 211 GLY A C 1
ATOM 1619 O O . GLY A 1 211 ? 2.639 -31.859 -3.008 1 98.88 211 GLY A O 1
ATOM 1620 N N . TYR A 1 212 ? 1.763 -29.906 -3.59 1 98.88 212 TYR A N 1
ATOM 1621 C CA . TYR A 1 212 ? 1.013 -29.781 -2.346 1 98.88 212 TYR A CA 1
ATOM 1622 C C . TYR A 1 212 ? -0.025 -30.891 -2.217 1 98.88 212 TYR A C 1
ATOM 1624 O O . TYR A 1 212 ? -0.278 -31.391 -1.117 1 98.88 212 TYR A O 1
ATOM 1632 N N . HIS A 1 213 ? -0.63 -31.266 -3.303 1 98.88 213 HIS A N 1
ATOM 1633 C CA . HIS A 1 213 ? -1.588 -32.375 -3.26 1 98.88 213 HIS A CA 1
ATOM 1634 C C . HIS A 1 213 ? -0.913 -33.656 -2.846 1 98.88 213 HIS A C 1
ATOM 1636 O O . HIS A 1 213 ? -1.531 -34.5 -2.193 1 98.88 213 HIS A O 1
ATOM 1642 N N . LEU A 1 214 ? 0.369 -33.844 -3.154 1 98.75 214 LEU A N 1
ATOM 1643 C CA . LEU A 1 214 ? 1.131 -35 -2.697 1 98.75 214 LEU A CA 1
ATOM 1644 C C . LEU A 1 214 ? 1.264 -35 -1.179 1 98.75 214 LEU A C 1
ATOM 1646 O O . LEU A 1 214 ? 1.446 -36.062 -0.566 1 98.75 214 LEU A O 1
ATOM 1650 N N . LEU A 1 215 ? 1.148 -33.812 -0.588 1 98.19 215 LEU A N 1
ATOM 1651 C CA . LEU A 1 215 ? 1.419 -33.656 0.836 1 98.19 215 LEU A CA 1
ATOM 1652 C C . LEU A 1 215 ? 0.121 -33.531 1.624 1 98.19 215 LEU A C 1
ATOM 1654 O O . LEU A 1 215 ? 0.141 -33.438 2.855 1 98.19 215 LEU A O 1
ATOM 1658 N N . SER A 1 216 ? -0.996 -33.469 0.985 1 97.94 216 SER A N 1
ATOM 1659 C CA . SER A 1 216 ? -2.252 -33.156 1.659 1 97.94 216 SER A CA 1
ATOM 1660 C C . SER A 1 216 ? -3.041 -34.438 1.97 1 97.94 216 SER A C 1
ATOM 1662 O O . SER A 1 216 ? -3.301 -35.25 1.078 1 97.94 216 SER A O 1
ATOM 1664 N N . PRO A 1 217 ? -3.527 -34.562 3.172 1 95.44 217 PRO A N 1
ATOM 1665 C CA . PRO A 1 217 ? -4.422 -35.688 3.469 1 95.44 217 PRO A CA 1
ATOM 1666 C C . PRO A 1 217 ? -5.77 -35.562 2.758 1 95.44 217 PRO A C 1
ATOM 1668 O O . PRO A 1 217 ? -6.418 -36.562 2.494 1 95.44 217 PRO A O 1
ATOM 1671 N N . LEU A 1 218 ? -6.133 -34.344 2.396 1 96.12 218 LEU A N 1
ATOM 1672 C CA . LEU A 1 218 ? -7.422 -34.125 1.755 1 96.12 218 LEU A CA 1
ATOM 1673 C C . LEU A 1 218 ? -7.418 -34.656 0.322 1 96.12 218 LEU A C 1
ATOM 1675 O O . LEU A 1 218 ? -8.477 -34.875 -0.261 1 96.12 218 LEU A O 1
ATOM 1679 N N . SER A 1 219 ? -6.227 -34.844 -0.235 1 97.5 219 SER A N 1
ATOM 1680 C CA . SER A 1 219 ? -6.121 -35.156 -1.651 1 97.5 219 SER A CA 1
ATOM 1681 C C . SER A 1 219 ? -5.863 -36.656 -1.848 1 97.5 219 SER A C 1
ATOM 1683 O O . SER A 1 219 ? -5.859 -37.156 -2.979 1 97.5 219 SER A O 1
ATOM 1685 N N . LYS A 1 220 ? -5.664 -37.344 -0.761 1 96.75 220 LYS A N 1
ATOM 1686 C CA . LYS A 1 220 ? -5.305 -38.781 -0.835 1 96.75 220 LYS A CA 1
ATOM 1687 C C . LYS A 1 220 ? -6.359 -39.562 -1.603 1 96.75 220 LYS A C 1
ATOM 1689 O O . LYS A 1 220 ? -7.555 -39.469 -1.312 1 96.75 220 LYS A O 1
ATOM 1694 N N . GLY A 1 221 ? -5.887 -40.25 -2.605 1 98.12 221 GLY A N 1
ATOM 1695 C CA . GLY A 1 221 ? -6.754 -41.125 -3.354 1 98.12 221 GLY A CA 1
ATOM 1696 C C . GLY A 1 221 ? -7.449 -40.469 -4.516 1 98.12 221 GLY A C 1
ATOM 1697 O O . GLY A 1 221 ? -8.109 -41.125 -5.324 1 98.12 221 GLY A O 1
ATOM 1698 N N . LEU A 1 222 ? -7.207 -39.156 -4.691 1 98.81 222 LEU A N 1
ATOM 1699 C CA . LEU A 1 222 ? -7.945 -38.438 -5.711 1 98.81 222 LEU A CA 1
ATOM 1700 C C . LEU A 1 222 ? -7.16 -38.344 -7.012 1 98.81 222 LEU A C 1
ATOM 1702 O O . LEU A 1 222 ? -7.684 -37.906 -8.039 1 98.81 222 LEU A O 1
ATOM 1706 N N . PHE A 1 223 ? -5.914 -38.781 -7.047 1 98.81 223 PHE A N 1
ATOM 1707 C CA . PHE A 1 223 ? -5.047 -38.781 -8.219 1 98.81 223 PHE A CA 1
ATOM 1708 C C . PHE A 1 223 ? -4.027 -39.938 -8.133 1 98.81 223 PHE A C 1
ATOM 1710 O O . PHE A 1 223 ? -3.881 -40.562 -7.09 1 98.81 223 PHE A O 1
ATOM 1717 N N . HIS A 1 224 ? -3.27 -40.125 -9.281 1 98.69 224 HIS A N 1
ATOM 1718 C CA . HIS A 1 224 ? -2.48 -41.344 -9.367 1 98.69 224 HIS A CA 1
ATOM 1719 C C . HIS A 1 224 ? -1.082 -41.062 -9.906 1 98.69 224 HIS A C 1
ATOM 1721 O O . HIS A 1 224 ? -0.198 -41.906 -9.828 1 98.69 224 HIS A O 1
ATOM 1727 N N . LYS A 1 225 ? -0.863 -39.938 -10.445 1 98.81 225 LYS A N 1
ATOM 1728 C CA . LYS A 1 225 ? 0.428 -39.438 -10.891 1 98.81 225 LYS A CA 1
ATOM 1729 C C . LYS A 1 225 ? 0.466 -37.906 -10.812 1 98.81 225 LYS A C 1
ATOM 1731 O O . LYS A 1 225 ? -0.575 -37.25 -10.672 1 98.81 225 LYS A O 1
ATOM 1736 N N . ALA A 1 226 ? 1.697 -37.312 -10.852 1 98.88 226 ALA A N 1
ATOM 1737 C CA . ALA A 1 226 ? 1.795 -35.875 -10.805 1 98.88 226 ALA A CA 1
ATOM 1738 C C . ALA A 1 226 ? 2.992 -35.375 -11.617 1 98.88 226 ALA A C 1
ATOM 1740 O O . ALA A 1 226 ? 4.027 -36.031 -11.672 1 98.88 226 ALA A O 1
ATOM 1741 N N . ILE A 1 227 ? 2.869 -34.25 -12.258 1 98.94 227 ILE A N 1
ATOM 1742 C CA . ILE A 1 227 ? 3.943 -33.562 -12.969 1 98.94 227 ILE A CA 1
ATOM 1743 C C . ILE A 1 227 ? 4.094 -32.156 -12.414 1 98.94 227 ILE A C 1
ATOM 1745 O O . ILE A 1 227 ? 3.186 -31.328 -12.547 1 98.94 227 ILE A O 1
ATOM 1749 N N . LEU A 1 228 ? 5.191 -31.875 -11.797 1 98.94 228 LEU A N 1
ATOM 1750 C CA . LEU A 1 228 ? 5.504 -30.562 -11.219 1 98.94 228 LEU A CA 1
ATOM 1751 C C . LEU A 1 228 ? 6.422 -29.766 -12.148 1 98.94 228 LEU A C 1
ATOM 1753 O O . LEU A 1 228 ? 7.625 -30.031 -12.203 1 98.94 228 LEU A O 1
ATOM 1757 N N . GLN A 1 229 ? 5.855 -28.781 -12.82 1 98.88 229 GLN A N 1
ATOM 1758 C CA . GLN A 1 229 ? 6.621 -28 -13.781 1 98.88 229 GLN A CA 1
ATOM 1759 C C . GLN A 1 229 ? 7.055 -26.656 -13.188 1 98.88 229 GLN A C 1
ATOM 1761 O O . GLN A 1 229 ? 6.223 -25.781 -12.953 1 98.88 229 GLN A O 1
ATOM 1766 N N . SER A 1 230 ? 8.273 -26.453 -12.906 1 98.81 230 SER A N 1
ATOM 1767 C CA . SER A 1 230 ? 8.922 -25.219 -12.5 1 98.81 230 SER A CA 1
ATOM 1768 C C . SER A 1 230 ? 8.375 -24.719 -11.164 1 98.81 230 SER A C 1
ATOM 1770 O O . SER A 1 230 ? 8.227 -23.516 -10.961 1 98.81 230 SER A O 1
ATOM 1772 N N . GLY A 1 231 ? 7.922 -25.609 -10.273 1 98.75 231 GLY A N 1
ATOM 1773 C CA . GLY A 1 231 ? 7.422 -25.219 -8.961 1 98.75 231 GLY A CA 1
ATOM 1774 C C . GLY A 1 231 ? 7.117 -26.406 -8.07 1 98.75 231 GLY A C 1
ATOM 1775 O O . GLY A 1 231 ? 6.586 -27.422 -8.531 1 98.75 231 GLY A O 1
ATOM 1776 N N . THR A 1 232 ? 7.5 -26.375 -6.82 1 98.75 232 THR A N 1
ATOM 1777 C CA . THR A 1 232 ? 7.211 -27.375 -5.797 1 98.75 232 THR A CA 1
ATOM 1778 C C . THR A 1 232 ? 6.898 -26.703 -4.461 1 98.75 232 THR A C 1
ATOM 1780 O O . THR A 1 232 ? 7.191 -25.531 -4.266 1 98.75 232 THR A O 1
ATOM 1783 N N . PRO A 1 233 ? 6.316 -27.438 -3.521 1 98.5 233 PRO A N 1
ATOM 1784 C CA . PRO A 1 233 ? 6.035 -26.875 -2.197 1 98.5 233 PRO A CA 1
ATOM 1785 C C . PRO A 1 233 ? 7.305 -26.5 -1.437 1 98.5 233 PRO A C 1
ATOM 1787 O O . PRO A 1 233 ? 7.23 -25.844 -0.399 1 98.5 233 PRO A O 1
ATOM 1790 N N . LEU A 1 234 ? 8.484 -26.891 -1.958 1 97.88 234 LEU A N 1
ATOM 1791 C CA . LEU A 1 234 ? 9.727 -26.656 -1.236 1 97.88 234 LEU A CA 1
ATOM 1792 C C . LEU A 1 234 ? 10.391 -25.359 -1.7 1 97.88 234 LEU A C 1
ATOM 1794 O O . LEU A 1 234 ? 11.414 -24.938 -1.14 1 97.88 234 LEU A O 1
ATOM 1798 N N . CYS A 1 235 ? 9.836 -24.75 -2.709 1 98 235 CYS A N 1
ATOM 1799 C CA . CYS A 1 235 ? 10.344 -23.438 -3.102 1 98 235 CYS A CA 1
ATOM 1800 C C . CYS A 1 235 ? 10.039 -22.391 -2.035 1 98 235 CYS A C 1
ATOM 1802 O O . CYS A 1 235 ? 8.93 -22.344 -1.506 1 98 235 CYS A O 1
ATOM 1804 N N . ARG A 1 236 ? 10.977 -21.5 -1.796 1 96.38 236 ARG A N 1
ATOM 1805 C CA . ARG A 1 236 ? 10.828 -20.516 -0.74 1 96.38 236 ARG A CA 1
ATOM 1806 C C . ARG A 1 236 ? 9.656 -19.578 -1.033 1 96.38 236 ARG A C 1
ATOM 1808 O O . ARG A 1 236 ? 9.016 -19.062 -0.111 1 96.38 236 ARG A O 1
ATOM 1815 N N . TRP A 1 237 ? 9.32 -19.391 -2.297 1 97.12 237 TRP A N 1
ATOM 1816 C CA . TRP A 1 237 ? 8.211 -18.516 -2.676 1 97.12 237 TRP A CA 1
ATOM 1817 C C . TRP A 1 237 ? 6.879 -19.234 -2.514 1 97.12 237 TRP A C 1
ATOM 1819 O O . TRP A 1 237 ? 5.82 -18.609 -2.537 1 97.12 237 TRP A O 1
ATOM 1829 N N . ALA A 1 238 ? 6.832 -20.562 -2.297 1 97.94 238 ALA A N 1
ATOM 1830 C CA . ALA A 1 238 ? 5.594 -21.344 -2.326 1 97.94 238 ALA A CA 1
ATOM 1831 C C . ALA A 1 238 ? 5.188 -21.781 -0.921 1 97.94 238 ALA A C 1
ATOM 1833 O O . ALA A 1 238 ? 4.281 -22.594 -0.756 1 97.94 238 ALA A O 1
ATOM 1834 N N . VAL A 1 239 ? 5.859 -21.328 0.126 1 92.94 239 VAL A N 1
ATOM 1835 C CA . VAL A 1 239 ? 5.496 -21.734 1.479 1 92.94 239 VAL A CA 1
ATOM 1836 C C . VAL A 1 239 ? 5.691 -20.562 2.439 1 92.94 239 VAL A C 1
ATOM 1838 O O . VAL A 1 239 ? 6.656 -19.797 2.312 1 92.94 239 VAL A O 1
ATOM 1841 N N . SER A 1 240 ? 4.828 -20.438 3.373 1 94.5 240 SER A N 1
ATOM 1842 C CA . SER A 1 240 ? 4.887 -19.344 4.328 1 94.5 240 SER A CA 1
ATOM 1843 C C . SER A 1 240 ? 5.559 -19.781 5.629 1 94.5 240 SER A C 1
ATOM 1845 O O . SER A 1 240 ? 5.223 -20.812 6.188 1 94.5 240 SER A O 1
ATOM 1847 N N . PRO A 1 241 ? 6.543 -19.047 6.074 1 92.88 241 PRO A N 1
ATOM 1848 C CA . PRO A 1 241 ? 6.914 -19.281 7.473 1 92.88 241 PRO A CA 1
ATOM 1849 C C . PRO A 1 241 ? 5.762 -19.016 8.438 1 92.88 241 PRO A C 1
ATOM 1851 O O . PRO A 1 241 ? 4.867 -18.219 8.141 1 92.88 241 PRO A O 1
ATOM 1854 N N . PRO A 1 242 ? 5.805 -19.734 9.57 1 92.19 242 PRO A N 1
ATOM 1855 C CA . PRO A 1 242 ? 4.723 -19.547 10.539 1 92.19 242 PRO A CA 1
ATOM 1856 C C . PRO A 1 242 ? 4.566 -18.094 10.961 1 92.19 242 PRO A C 1
ATOM 1858 O O . PRO A 1 242 ? 5.562 -17.406 11.242 1 92.19 242 PRO A O 1
ATOM 1861 N N . GLY A 1 243 ? 3.348 -17.578 10.922 1 93.94 243 GLY A N 1
ATOM 1862 C CA . GLY A 1 243 ? 3.033 -16.266 11.453 1 93.94 243 GLY A CA 1
ATOM 1863 C C . GLY A 1 243 ? 3.029 -15.18 10.398 1 93.94 243 GLY A C 1
ATOM 1864 O O . GLY A 1 243 ? 2.402 -14.133 10.578 1 93.94 243 GLY A O 1
ATOM 1865 N N . LEU A 1 244 ? 3.74 -15.336 9.328 1 95.69 244 LEU A N 1
ATOM 1866 C CA . LEU A 1 244 ? 3.898 -14.281 8.336 1 95.69 244 LEU A CA 1
ATOM 1867 C C . LEU A 1 244 ? 2.559 -13.93 7.703 1 95.69 244 LEU A C 1
ATOM 1869 O O . LEU A 1 244 ? 2.191 -12.75 7.633 1 95.69 244 LEU A O 1
ATOM 1873 N N . VAL A 1 245 ? 1.836 -14.906 7.199 1 97.5 245 VAL A N 1
ATOM 1874 C CA . VAL A 1 245 ? 0.576 -14.656 6.508 1 97.5 245 VAL A CA 1
ATOM 1875 C C . VAL A 1 245 ? -0.448 -14.086 7.488 1 97.5 245 VAL A C 1
ATOM 1877 O O . VAL A 1 245 ? -1.275 -13.25 7.121 1 97.5 245 VAL A O 1
ATOM 1880 N N . ARG A 1 246 ? -0.435 -14.547 8.758 1 96.38 246 ARG A N 1
ATOM 1881 C CA . ARG A 1 246 ? -1.296 -13.953 9.773 1 96.38 246 ARG A CA 1
ATOM 1882 C C . ARG A 1 246 ? -1.029 -12.461 9.914 1 96.38 246 ARG A C 1
ATOM 1884 O O . ARG A 1 246 ? -1.961 -11.648 9.883 1 96.38 246 ARG A O 1
ATOM 1891 N N . LYS A 1 247 ? 0.251 -12.094 10.078 1 96.19 247 LYS A N 1
ATOM 1892 C CA . LYS A 1 247 ? 0.623 -10.688 10.219 1 96.19 247 LYS A CA 1
ATOM 1893 C C . LYS A 1 247 ? 0.211 -9.883 8.992 1 96.19 247 LYS A C 1
ATOM 1895 O O . LYS A 1 247 ? -0.271 -8.75 9.117 1 96.19 247 LYS A O 1
ATOM 1900 N N . ARG A 1 248 ? 0.418 -10.43 7.836 1 97.56 248 ARG A N 1
ATOM 1901 C CA . ARG A 1 248 ? 0.02 -9.75 6.605 1 97.56 248 ARG A CA 1
ATOM 1902 C C . ARG A 1 248 ? -1.494 -9.594 6.535 1 97.56 248 ARG A C 1
ATOM 1904 O O . ARG A 1 248 ? -1.994 -8.562 6.082 1 97.56 248 ARG A O 1
ATOM 1911 N N . THR A 1 249 ? -2.223 -10.633 6.965 1 97.75 249 THR A N 1
ATOM 1912 C CA . THR A 1 249 ? -3.68 -10.547 6.992 1 97.75 249 THR A CA 1
ATOM 1913 C C . THR A 1 249 ? -4.141 -9.445 7.945 1 97.75 249 THR A C 1
ATOM 1915 O O . THR A 1 249 ? -5.043 -8.672 7.617 1 97.75 249 THR A O 1
ATOM 1918 N N . GLU A 1 250 ? -3.52 -9.359 9.07 1 96.38 250 GLU A N 1
ATOM 1919 C CA . GLU A 1 250 ? -3.82 -8.289 10.016 1 96.38 250 GLU A CA 1
ATOM 1920 C C . GLU A 1 250 ? -3.502 -6.922 9.43 1 96.38 250 GLU A C 1
ATOM 1922 O O . GLU A 1 250 ? -4.246 -5.961 9.641 1 96.38 250 GLU A O 1
ATOM 1927 N N . ALA A 1 251 ? -2.408 -6.84 8.75 1 97.12 251 ALA A N 1
ATOM 1928 C CA . ALA A 1 251 ? -2.049 -5.582 8.102 1 97.12 251 ALA A CA 1
ATOM 1929 C C . ALA A 1 251 ? -3.072 -5.207 7.031 1 97.12 251 ALA A C 1
ATOM 1931 O O . ALA A 1 251 ? -3.439 -4.035 6.898 1 97.12 251 ALA A O 1
ATOM 1932 N N . VAL A 1 252 ? -3.539 -6.219 6.234 1 97.81 252 VAL A N 1
ATOM 1933 C CA . VAL A 1 252 ? -4.602 -6 5.262 1 97.81 252 VAL A CA 1
ATOM 1934 C C . VAL A 1 252 ? -5.82 -5.395 5.957 1 97.81 252 VAL A C 1
ATOM 1936 O O . VAL A 1 252 ? -6.387 -4.406 5.484 1 97.81 252 VAL A O 1
ATOM 1939 N N . ALA A 1 253 ? -6.199 -5.98 7.062 1 97.19 253 ALA A N 1
ATOM 1940 C CA . ALA A 1 253 ? -7.352 -5.508 7.824 1 97.19 253 ALA A CA 1
ATOM 1941 C C . ALA A 1 253 ? -7.148 -4.07 8.297 1 97.19 253 ALA A C 1
ATOM 1943 O O . ALA A 1 253 ? -8.055 -3.238 8.18 1 97.19 253 ALA A O 1
ATOM 1944 N N . THR A 1 254 ? -5.969 -3.756 8.727 1 96.25 254 THR A N 1
ATOM 1945 C CA . THR A 1 254 ? -5.652 -2.422 9.227 1 96.25 254 THR A CA 1
ATOM 1946 C C . THR A 1 254 ? -5.754 -1.386 8.109 1 96.25 254 THR A C 1
ATOM 1948 O O . THR A 1 254 ? -6.391 -0.342 8.281 1 96.25 254 THR A O 1
ATOM 1951 N N . ILE A 1 255 ? -5.195 -1.657 7 1 96.81 255 ILE A N 1
ATOM 1952 C CA . ILE A 1 255 ? -5.207 -0.734 5.871 1 96.81 255 ILE A CA 1
ATOM 1953 C C . ILE A 1 255 ? -6.645 -0.521 5.395 1 96.81 255 ILE A C 1
ATOM 1955 O O . ILE A 1 255 ? -7.023 0.593 5.023 1 96.81 255 ILE A O 1
ATOM 1959 N N . ALA A 1 256 ? -7.434 -1.59 5.5 1 95.31 256 ALA A N 1
ATOM 1960 C CA . ALA A 1 256 ? -8.812 -1.537 5.02 1 95.31 256 ALA A CA 1
ATOM 1961 C C . ALA A 1 256 ? -9.727 -0.86 6.035 1 95.31 256 ALA A C 1
ATOM 1963 O O . ALA A 1 256 ? -10.922 -0.685 5.789 1 95.31 256 ALA A O 1
ATOM 1964 N N . GLY A 1 257 ? -9.203 -0.516 7.176 1 91.12 257 GLY A N 1
ATOM 1965 C CA . GLY A 1 257 ? -10 0.105 8.219 1 91.12 257 GLY A CA 1
ATOM 1966 C C . GLY A 1 257 ? -10.75 -0.9 9.078 1 91.12 257 GLY A C 1
ATOM 1967 O O . GLY A 1 257 ? -11.695 -0.541 9.781 1 91.12 257 GLY A O 1
ATOM 1968 N N . CYS A 1 258 ? -10.445 -2.168 8.969 1 89.62 258 CYS A N 1
ATOM 1969 C CA . CYS A 1 258 ? -11.008 -3.238 9.789 1 89.62 258 CYS A CA 1
ATOM 1970 C C . CYS A 1 258 ? -10.195 -3.432 11.062 1 89.62 258 CYS A C 1
ATOM 1972 O O . CYS A 1 258 ? -9.68 -4.523 11.32 1 89.62 258 CYS A O 1
ATOM 1974 N N . ASN A 1 259 ? -10.141 -2.396 11.898 1 79.56 259 ASN A N 1
ATOM 1975 C CA . ASN A 1 259 ? -9.211 -2.324 13.023 1 79.56 259 ASN A CA 1
ATOM 1976 C C . ASN A 1 259 ? -9.719 -3.123 14.219 1 79.56 259 ASN A C 1
ATOM 1978 O O . ASN A 1 259 ? -9.648 -2.66 15.359 1 79.56 259 ASN A O 1
ATOM 1982 N N . SER A 1 260 ? -10.062 -4.316 14.078 1 81.06 260 SER A N 1
ATOM 1983 C CA . SER A 1 260 ? -10.516 -5.164 15.172 1 81.06 260 SER A CA 1
ATOM 1984 C C . SER A 1 260 ? -9.398 -6.078 15.664 1 81.06 260 SER A C 1
ATOM 1986 O O . SER A 1 260 ? -8.406 -6.285 14.961 1 81.06 260 SER A O 1
ATOM 1988 N N . ASP A 1 261 ? -9.562 -6.508 16.859 1 83.75 261 ASP A N 1
ATOM 1989 C CA . ASP A 1 261 ? -8.508 -7.312 17.469 1 83.75 261 ASP A CA 1
ATOM 1990 C C . ASP A 1 261 ? -8.836 -8.805 17.375 1 83.75 261 ASP A C 1
ATOM 1992 O O . ASP A 1 261 ? -8.016 -9.648 17.75 1 83.75 261 ASP A O 1
ATOM 1996 N N . THR A 1 262 ? -10.008 -9.109 16.859 1 93.75 262 THR A N 1
ATOM 1997 C CA . THR A 1 262 ? -10.336 -10.531 16.766 1 93.75 262 THR A CA 1
ATOM 1998 C C . THR A 1 262 ? -10.453 -10.961 15.305 1 93.75 262 THR A C 1
ATOM 2000 O O . THR A 1 262 ? -10.891 -10.188 14.453 1 93.75 262 THR A O 1
ATOM 2003 N N . SER A 1 263 ? -10.062 -12.195 15.055 1 96.12 263 SER A N 1
ATOM 2004 C CA . SER A 1 263 ? -10.141 -12.75 13.703 1 96.12 263 SER A CA 1
ATOM 2005 C C . SER A 1 263 ? -11.578 -12.742 13.18 1 96.12 263 SER A C 1
ATOM 2007 O O . SER A 1 263 ? -11.805 -12.508 11.992 1 96.12 263 SER A O 1
ATOM 2009 N N . GLU A 1 264 ? -12.57 -12.961 14.078 1 96.38 264 GLU A N 1
ATOM 2010 C CA . GLU A 1 264 ? -13.969 -12.984 13.672 1 96.38 264 GLU A CA 1
ATOM 2011 C C . GLU A 1 264 ? -14.414 -11.625 13.141 1 96.38 264 GLU A C 1
ATOM 2013 O O . GLU A 1 264 ? -15.086 -11.547 12.109 1 96.38 264 GLU A O 1
ATOM 2018 N N . GLU A 1 265 ? -14.031 -10.602 13.867 1 93.88 265 GLU A N 1
ATOM 2019 C CA . GLU A 1 265 ? -14.414 -9.258 13.453 1 93.88 265 GLU A CA 1
ATOM 2020 C C . GLU A 1 265 ? -13.695 -8.844 12.172 1 93.88 265 GLU A C 1
ATOM 2022 O O . GLU A 1 265 ? -14.266 -8.148 11.328 1 93.88 265 GLU A O 1
ATOM 2027 N N . ILE A 1 266 ? -12.461 -9.219 12.086 1 95.62 266 ILE A N 1
ATOM 2028 C CA . ILE A 1 266 ? -11.695 -8.961 10.867 1 95.62 266 ILE A CA 1
ATOM 2029 C C . ILE A 1 266 ? -12.398 -9.625 9.68 1 95.62 266 ILE A C 1
ATOM 2031 O O . ILE A 1 266 ? -12.617 -8.984 8.648 1 95.62 266 ILE A O 1
ATOM 2035 N N . LEU A 1 267 ? -12.75 -10.891 9.836 1 97.12 267 LEU A N 1
ATOM 2036 C CA . LEU A 1 267 ? -13.422 -11.625 8.773 1 97.12 267 LEU A CA 1
ATOM 2037 C C . LEU A 1 267 ? -14.727 -10.945 8.383 1 97.12 267 LEU A C 1
ATOM 2039 O O . LEU A 1 267 ? -15.008 -10.758 7.191 1 97.12 267 LEU A O 1
ATOM 2043 N N . LYS A 1 268 ? -15.523 -10.562 9.367 1 94.38 268 LYS A N 1
ATOM 2044 C CA . LYS A 1 268 ? -16.797 -9.906 9.117 1 94.38 268 LYS A CA 1
ATOM 2045 C C . LYS A 1 268 ? -16.609 -8.609 8.328 1 94.38 268 LYS A C 1
ATOM 2047 O O . LYS A 1 268 ? -17.375 -8.328 7.398 1 94.38 268 LYS A O 1
ATOM 2052 N N . CYS A 1 269 ? -15.656 -7.852 8.727 1 93.19 269 CYS A N 1
ATOM 2053 C CA . CYS A 1 269 ? -15.359 -6.578 8.07 1 93.19 269 CYS A CA 1
ATOM 2054 C C . CYS A 1 269 ? -14.875 -6.797 6.645 1 93.19 269 CYS A C 1
ATOM 2056 O O . CYS A 1 269 ? -15.359 -6.152 5.711 1 93.19 269 CYS A O 1
ATOM 2058 N N . LEU A 1 270 ? -13.945 -7.734 6.402 1 95.5 270 LEU A N 1
ATOM 2059 C CA . LEU A 1 270 ? -13.359 -7.988 5.09 1 95.5 270 LEU A CA 1
ATOM 2060 C C . LEU A 1 270 ? -14.406 -8.531 4.121 1 95.5 270 LEU A C 1
ATOM 2062 O O . LEU A 1 270 ? -14.352 -8.25 2.922 1 95.5 270 LEU A O 1
ATOM 2066 N N . LYS A 1 271 ? -15.375 -9.297 4.578 1 96.25 271 LYS A N 1
ATOM 2067 C CA . LYS A 1 271 ? -16.422 -9.867 3.74 1 96.25 271 LYS A CA 1
ATOM 2068 C C . LYS A 1 271 ? -17.266 -8.773 3.088 1 96.25 271 LYS A C 1
ATOM 2070 O O . LYS A 1 271 ? -17.906 -9 2.064 1 96.25 271 LYS A O 1
ATOM 2075 N N . LYS A 1 272 ? -17.188 -7.59 3.635 1 92.12 272 LYS A N 1
ATOM 2076 C CA . LYS A 1 272 ? -18.062 -6.52 3.16 1 92.12 272 LYS A CA 1
ATOM 2077 C C . LYS A 1 272 ? -17.359 -5.648 2.127 1 92.12 272 LYS A C 1
ATOM 2079 O O . LYS A 1 272 ? -17.984 -4.812 1.476 1 92.12 272 LYS A O 1
ATOM 2084 N N . LEU A 1 273 ? -16.125 -5.812 1.941 1 94.56 273 LEU A N 1
ATOM 2085 C CA . LEU A 1 273 ? -15.352 -4.949 1.051 1 94.56 273 LEU A CA 1
ATOM 2086 C C . LEU A 1 273 ? -15.594 -5.324 -0.408 1 94.56 273 LEU A C 1
ATOM 2088 O O . LEU A 1 273 ? -15.766 -6.5 -0.733 1 94.56 273 LEU A O 1
ATOM 2092 N N . PRO A 1 274 ? -15.539 -4.316 -1.333 1 94.62 274 PRO A N 1
ATOM 2093 C CA . PRO A 1 274 ? -15.602 -4.648 -2.758 1 94.62 274 PRO A CA 1
ATOM 2094 C C . PRO A 1 274 ? -14.438 -5.523 -3.217 1 94.62 274 PRO A C 1
ATOM 2096 O O . PRO A 1 274 ? -13.305 -5.336 -2.766 1 94.62 274 PRO A O 1
ATOM 2099 N N . ALA A 1 275 ? -14.719 -6.387 -4.172 1 96.19 275 ALA A N 1
ATOM 2100 C CA . ALA A 1 275 ? -13.711 -7.328 -4.664 1 96.19 275 ALA A CA 1
ATOM 2101 C C . ALA A 1 275 ? -12.516 -6.586 -5.262 1 96.19 275 ALA A C 1
ATOM 2103 O O . ALA A 1 275 ? -11.367 -6.969 -5.035 1 96.19 275 ALA A O 1
ATOM 2104 N N . ASN A 1 276 ? -12.828 -5.539 -6.008 1 95.12 276 ASN A N 1
ATOM 2105 C CA . ASN A 1 276 ? -11.742 -4.797 -6.637 1 95.12 276 ASN A CA 1
ATOM 2106 C C . ASN A 1 276 ? -10.812 -4.172 -5.598 1 95.12 276 ASN A C 1
ATOM 2108 O O . ASN A 1 276 ? -9.602 -4.133 -5.785 1 95.12 276 ASN A O 1
ATOM 2112 N N . TYR A 1 277 ? -11.383 -3.703 -4.48 1 95.25 277 TYR A N 1
ATOM 2113 C CA . TYR A 1 277 ? -10.555 -3.113 -3.432 1 95.25 277 TYR A CA 1
ATOM 2114 C C . TYR A 1 277 ? -9.688 -4.172 -2.764 1 95.25 277 TYR A C 1
ATOM 2116 O O . TYR A 1 277 ? -8.539 -3.9 -2.396 1 95.25 277 TYR A O 1
ATOM 2124 N N . MET A 1 278 ? -10.18 -5.359 -2.629 1 96.5 278 MET A N 1
ATOM 2125 C CA . MET A 1 278 ? -9.406 -6.465 -2.072 1 96.5 278 MET A CA 1
ATOM 2126 C C . MET A 1 278 ? -8.172 -6.75 -2.922 1 96.5 278 MET A C 1
ATOM 2128 O O . MET A 1 278 ? -7.094 -7.008 -2.391 1 96.5 278 MET A O 1
ATOM 2132 N N . VAL A 1 279 ? -8.352 -6.703 -4.25 1 97.06 279 VAL A N 1
ATOM 2133 C CA . VAL A 1 279 ? -7.23 -6.914 -5.156 1 97.06 279 VAL A CA 1
ATOM 2134 C C . VAL A 1 279 ? -6.195 -5.809 -4.965 1 97.06 279 VAL A C 1
ATOM 2136 O O . VAL A 1 279 ? -4.992 -6.074 -4.914 1 97.06 279 VAL A O 1
ATOM 2139 N N . GLU A 1 280 ? -6.633 -4.602 -4.801 1 95.69 280 GLU A N 1
ATOM 2140 C CA . GLU A 1 280 ? -5.734 -3.469 -4.594 1 95.69 280 GLU A CA 1
ATOM 2141 C C . GLU A 1 280 ? -4.965 -3.607 -3.281 1 95.69 280 GLU A C 1
ATOM 2143 O O . GLU A 1 280 ? -3.795 -3.232 -3.199 1 95.69 280 GLU A O 1
ATOM 2148 N N . LEU A 1 281 ? -5.684 -4.086 -2.26 1 97.06 281 LEU A N 1
ATOM 2149 C CA . LEU A 1 281 ? -5.059 -4.266 -0.953 1 97.06 281 LEU A CA 1
ATOM 2150 C C . LEU A 1 281 ? -3.865 -5.207 -1.047 1 97.06 281 LEU A C 1
ATOM 2152 O O . LEU A 1 281 ? -2.832 -4.969 -0.418 1 97.06 281 LEU A O 1
ATOM 2156 N N . HIS A 1 282 ? -3.992 -6.246 -1.812 1 96.56 282 HIS A N 1
ATOM 2157 C CA . HIS A 1 282 ? -2.891 -7.18 -2.021 1 96.56 282 HIS A CA 1
ATOM 2158 C C . HIS A 1 282 ? -1.657 -6.461 -2.561 1 96.56 282 HIS A C 1
ATOM 2160 O O . HIS A 1 282 ? -0.541 -6.703 -2.096 1 96.56 282 HIS A O 1
ATOM 2166 N N . ASN A 1 283 ? -1.845 -5.574 -3.443 1 94.69 283 ASN A N 1
ATOM 2167 C CA . ASN A 1 283 ? -0.758 -4.906 -4.152 1 94.69 283 ASN A CA 1
ATOM 2168 C C . ASN A 1 283 ? 0.006 -3.953 -3.238 1 94.69 283 ASN A C 1
ATOM 2170 O O . ASN A 1 283 ? 1.136 -3.566 -3.545 1 94.69 283 ASN A O 1
ATOM 2174 N N . LYS A 1 284 ? -0.588 -3.607 -2.15 1 95.88 284 LYS A N 1
ATOM 2175 C CA . LYS A 1 284 ? 0.043 -2.689 -1.207 1 95.88 284 LYS A CA 1
ATOM 2176 C C . LYS A 1 284 ? 1.226 -3.352 -0.505 1 95.88 284 LYS A C 1
ATOM 2178 O O . LYS A 1 284 ? 2.041 -2.672 0.122 1 95.88 284 LYS A O 1
ATOM 2183 N N . PHE A 1 285 ? 1.459 -4.617 -0.666 1 96.69 285 PHE A N 1
ATOM 2184 C CA . PHE A 1 285 ? 2.461 -5.34 0.108 1 96.69 285 PHE A CA 1
ATOM 2185 C C . PHE A 1 285 ? 3.734 -5.535 -0.707 1 96.69 285 PHE A C 1
ATOM 2187 O O . PHE A 1 285 ? 4.727 -6.07 -0.201 1 96.69 285 PHE A O 1
ATOM 2194 N N . PHE A 1 286 ? 3.725 -5.074 -1.979 1 95.56 286 PHE A N 1
ATOM 2195 C CA . PHE A 1 286 ? 4.98 -5.086 -2.717 1 95.56 286 PHE A CA 1
ATOM 2196 C C . PHE A 1 286 ? 5.984 -4.117 -2.096 1 95.56 286 PHE A C 1
ATOM 2198 O O . PHE A 1 286 ? 5.633 -2.99 -1.746 1 95.56 286 PHE A O 1
ATOM 2205 N N . GLU A 1 287 ? 7.141 -4.578 -1.904 1 94.38 287 GLU A N 1
ATOM 2206 C CA . GLU A 1 287 ? 8.203 -3.758 -1.323 1 94.38 287 GLU A CA 1
ATOM 2207 C C . GLU A 1 287 ? 9 -3.041 -2.406 1 94.38 287 GLU A C 1
ATOM 2209 O O . GLU A 1 287 ? 9.523 -1.948 -2.18 1 94.38 287 GLU A O 1
ATOM 2214 N N . TRP A 1 288 ? 9.172 -3.666 -3.541 1 93.44 288 TRP A N 1
ATOM 2215 C CA . TRP A 1 288 ? 9.945 -3.156 -4.668 1 93.44 288 TRP A CA 1
ATOM 2216 C C . TRP A 1 288 ? 9.359 -3.631 -5.992 1 93.44 288 TRP A C 1
ATOM 2218 O O . TRP A 1 288 ? 9.367 -4.828 -6.289 1 93.44 288 TRP A O 1
ATOM 2228 N N . ILE A 1 289 ? 8.758 -2.691 -6.773 1 90.81 289 ILE A N 1
ATOM 2229 C CA . ILE A 1 289 ? 8.094 -2.986 -8.031 1 90.81 289 ILE A CA 1
ATOM 2230 C C . ILE A 1 289 ? 6.973 -3.998 -7.801 1 90.81 289 ILE A C 1
ATOM 2232 O O . ILE A 1 289 ? 5.906 -3.648 -7.285 1 90.81 289 ILE A O 1
ATOM 2236 N N . ASN A 1 290 ? 7.176 -5.297 -8.094 1 93.25 290 ASN A N 1
ATOM 2237 C CA . ASN A 1 290 ? 6.203 -6.359 -7.863 1 93.25 290 ASN A CA 1
ATOM 2238 C C . ASN A 1 290 ? 6.797 -7.484 -7.016 1 93.25 290 ASN A C 1
ATOM 2240 O O . ASN A 1 290 ? 6.41 -8.648 -7.164 1 93.25 290 ASN A O 1
ATOM 2244 N N . HIS A 1 291 ? 7.785 -7.113 -6.102 1 95.81 291 HIS A N 1
ATOM 2245 C CA . HIS A 1 291 ? 8.438 -8.086 -5.234 1 95.81 291 HIS A CA 1
ATOM 2246 C C . HIS A 1 291 ? 8.172 -7.777 -3.764 1 95.81 291 HIS A C 1
ATOM 2248 O O . HIS A 1 291 ? 8.102 -6.609 -3.375 1 95.81 291 HIS A O 1
ATOM 2254 N N . PRO A 1 292 ? 8.148 -8.844 -2.912 1 95.69 292 PRO A N 1
ATOM 2255 C CA . PRO A 1 292 ? 8.195 -10.266 -3.271 1 95.69 292 PRO A CA 1
ATOM 2256 C C . PRO A 1 292 ? 7.066 -10.672 -4.219 1 95.69 292 PRO A C 1
ATOM 2258 O O . PRO A 1 292 ? 5.953 -10.141 -4.121 1 95.69 292 PRO A O 1
ATOM 2261 N N . CYS A 1 293 ? 7.379 -11.547 -5.059 1 94.5 293 CYS A N 1
ATOM 2262 C CA . CYS A 1 293 ? 6.453 -11.867 -6.141 1 94.5 293 CYS A CA 1
ATOM 2263 C C . CYS A 1 293 ? 5.25 -12.641 -5.621 1 94.5 293 CYS A C 1
ATOM 2265 O O . CYS A 1 293 ? 4.199 -12.664 -6.262 1 94.5 293 CYS A O 1
ATOM 2267 N N . ILE A 1 294 ? 5.41 -13.297 -4.512 1 97.44 294 ILE A N 1
ATOM 2268 C CA . ILE A 1 294 ? 4.309 -13.984 -3.846 1 97.44 294 ILE A CA 1
ATOM 2269 C C . ILE A 1 294 ? 4.16 -13.461 -2.42 1 97.44 294 ILE A C 1
ATOM 2271 O O . ILE A 1 294 ? 5.078 -13.586 -1.605 1 97.44 294 ILE A O 1
ATOM 2275 N N . ILE A 1 295 ? 3.045 -12.93 -2.094 1 97.19 295 ILE A N 1
ATOM 2276 C CA . ILE A 1 295 ? 2.816 -12.273 -0.808 1 97.19 295 ILE A CA 1
ATOM 2277 C C . ILE A 1 295 ? 2.047 -13.219 0.117 1 97.19 295 ILE A C 1
ATOM 2279 O O . ILE A 1 295 ? 2.336 -13.297 1.313 1 97.19 295 ILE A O 1
ATOM 2283 N N . PHE A 1 296 ? 1.133 -13.984 -0.428 1 97.94 296 PHE A N 1
ATOM 2284 C CA . PHE A 1 296 ? 0.293 -14.883 0.356 1 97.94 296 PHE A CA 1
ATOM 2285 C C . PHE A 1 296 ? 0.418 -16.312 -0.146 1 97.94 296 PHE A C 1
ATOM 2287 O O . PHE A 1 296 ? -0.49 -16.828 -0.8 1 97.94 296 PHE A O 1
ATOM 2294 N N . PRO A 1 297 ? 1.491 -16.984 0.192 1 98 297 PRO A N 1
ATOM 2295 C CA . PRO A 1 297 ? 1.625 -18.406 -0.141 1 98 297 PRO A CA 1
ATOM 2296 C C . PRO A 1 297 ? 0.829 -19.312 0.798 1 98 297 PRO A C 1
ATOM 2298 O O . PRO A 1 297 ? 0.273 -18.828 1.793 1 98 297 PRO A O 1
ATOM 2301 N N . PRO A 1 298 ? 0.7 -20.594 0.496 1 98.25 298 PRO A N 1
ATOM 2302 C CA . PRO A 1 298 ? -0.012 -21.547 1.354 1 98.25 298 PRO A CA 1
ATOM 2303 C C . PRO A 1 298 ? 0.544 -21.594 2.775 1 98.25 298 PRO A C 1
ATOM 2305 O O . PRO A 1 298 ? 1.733 -21.328 2.984 1 98.25 298 PRO A O 1
ATOM 2308 N N . VAL A 1 299 ? -0.298 -21.938 3.711 1 97.31 299 VAL A N 1
ATOM 2309 C CA . VAL A 1 299 ? 0.067 -21.953 5.125 1 97.31 299 VAL A CA 1
ATOM 2310 C C . VAL A 1 299 ? -0.235 -23.312 5.73 1 97.31 299 VAL A C 1
ATOM 2312 O O . VAL A 1 299 ? -1.055 -24.078 5.199 1 97.31 299 VAL A O 1
ATOM 2315 N N . VAL A 1 300 ? 0.465 -23.609 6.789 1 95.88 300 VAL A N 1
ATOM 2316 C CA . VAL A 1 300 ? 0.124 -24.781 7.582 1 95.88 300 VAL A CA 1
ATOM 2317 C C . VAL A 1 300 ? -1.126 -24.5 8.414 1 95.88 300 VAL A C 1
ATOM 2319 O O . VAL A 1 300 ? -1.253 -23.422 9.008 1 95.88 300 VAL A O 1
ATOM 2322 N N . GLU A 1 301 ? -2.039 -25.375 8.352 1 94.94 301 GLU A N 1
ATOM 2323 C CA . GLU A 1 301 ? -3.279 -25.266 9.109 1 94.94 301 GLU A CA 1
ATOM 2324 C C . GLU A 1 301 ? -3.24 -26.141 10.359 1 94.94 301 GLU A C 1
ATOM 2326 O O . GLU A 1 301 ? -2.369 -27 10.5 1 94.94 301 GLU A O 1
ATOM 2331 N N . SER A 1 302 ? -4.18 -25.828 11.289 1 88.06 302 SER A N 1
ATOM 2332 C CA . SER A 1 302 ? -4.285 -26.656 12.484 1 88.06 302 SER A CA 1
ATOM 2333 C C . SER A 1 302 ? -4.996 -27.984 12.18 1 88.06 302 SER A C 1
ATOM 2335 O O . SER A 1 302 ? -6.156 -27.984 11.766 1 88.06 302 SER A O 1
ATOM 2337 N N . CYS A 1 303 ? -4.402 -29.062 12.328 1 84 303 CYS A N 1
ATOM 2338 C CA . CYS A 1 303 ? -5 -30.359 12.008 1 84 303 CYS A CA 1
ATOM 2339 C C . CYS A 1 303 ? -5.594 -31.016 13.25 1 84 303 CYS A C 1
ATOM 2341 O O . CYS A 1 303 ? -6.109 -32.125 13.18 1 84 303 CYS A O 1
ATOM 2343 N N . ASP A 1 304 ? -5.531 -30.422 14.32 1 77.19 304 ASP A N 1
ATOM 2344 C CA . ASP A 1 304 ? -6.176 -30.922 15.523 1 77.19 304 ASP A CA 1
ATOM 2345 C C . ASP A 1 304 ? -7.625 -30.438 15.617 1 77.19 304 ASP A C 1
ATOM 2347 O O . ASP A 1 304 ? -8.375 -30.891 16.484 1 77.19 304 ASP A O 1
ATOM 2351 N N . SER A 1 305 ? -7.957 -29.688 14.656 1 68.25 305 SER A N 1
ATOM 2352 C CA . SER A 1 305 ? -9.297 -29.109 14.719 1 68.25 305 SER A CA 1
ATOM 2353 C C . SER A 1 305 ? -10.305 -30 13.992 1 68.25 305 SER A C 1
ATOM 2355 O O . SER A 1 305 ? -9.922 -30.938 13.289 1 68.25 305 SER A O 1
ATOM 2357 N N . ASN A 1 306 ? -11.555 -29.938 14.32 1 66.25 306 ASN A N 1
ATOM 2358 C CA . ASN A 1 306 ? -12.672 -30.672 13.734 1 66.25 306 ASN A CA 1
ATOM 2359 C C . ASN A 1 306 ? -12.875 -30.297 12.266 1 66.25 306 ASN A C 1
ATOM 2361 O O . ASN A 1 306 ? -13.719 -30.875 11.578 1 66.25 306 ASN A O 1
ATOM 2365 N N . GLN A 1 307 ? -11.992 -29.391 11.773 1 73.5 307 GLN A N 1
ATOM 2366 C CA . GLN A 1 307 ? -12.164 -28.984 10.383 1 73.5 307 GLN A CA 1
ATOM 2367 C C . GLN A 1 307 ? -11.125 -29.656 9.484 1 73.5 307 GLN A C 1
ATOM 2369 O O . GLN A 1 307 ? -10.039 -30 9.938 1 73.5 307 GLN A O 1
ATOM 2374 N N . GLU A 1 308 ? -11.531 -29.891 8.25 1 84.38 308 GLU A N 1
ATOM 2375 C CA . GLU A 1 308 ? -10.594 -30.453 7.281 1 84.38 308 GLU A CA 1
ATOM 2376 C C . GLU A 1 308 ? -9.469 -29.469 6.969 1 84.38 308 GLU A C 1
ATOM 2378 O O . GLU A 1 308 ? -9.719 -28.297 6.66 1 84.38 308 GLU A O 1
ATOM 2383 N N . SER A 1 309 ? -8.281 -29.922 7.195 1 92.94 309 SER A N 1
ATOM 2384 C CA . SER A 1 309 ? -7.094 -29.125 6.91 1 92.94 309 SER A CA 1
ATOM 2385 C C . SER A 1 309 ? -6.371 -29.625 5.668 1 92.94 309 SER A C 1
ATOM 2387 O O . SER A 1 309 ? -6.176 -30.828 5.504 1 92.94 309 SER A O 1
ATOM 2389 N N . PHE A 1 310 ? -6.07 -28.734 4.828 1 97 310 PHE A N 1
ATOM 2390 C CA . PHE A 1 310 ? -5.379 -29.109 3.6 1 97 310 PHE A CA 1
ATOM 2391 C C . PHE A 1 310 ? -3.936 -29.5 3.887 1 97 310 PHE A C 1
ATOM 2393 O O . PHE A 1 310 ? -3.439 -30.5 3.359 1 97 310 PHE A O 1
ATOM 2400 N N . LEU A 1 311 ? -3.287 -28.719 4.695 1 96.69 311 LEU A N 1
ATOM 2401 C CA . LEU A 1 311 ? -1.872 -28.922 4.98 1 96.69 311 LEU A CA 1
ATOM 2402 C C . LEU A 1 311 ? -1.615 -28.953 6.484 1 96.69 311 LEU A C 1
ATOM 2404 O O . LEU A 1 311 ? -1.848 -27.953 7.172 1 96.69 311 LEU A O 1
ATOM 2408 N N . CYS A 1 312 ? -1.037 -30 6.961 1 93.5 312 CYS A N 1
ATOM 2409 C CA . CYS A 1 312 ? -0.859 -30.172 8.398 1 93.5 312 CYS A CA 1
ATOM 2410 C C . CYS A 1 312 ? 0.6 -29.984 8.797 1 93.5 312 CYS A C 1
ATOM 2412 O O . CYS A 1 312 ? 0.898 -29.641 9.945 1 93.5 312 CYS A O 1
ATOM 2414 N N . ASN A 1 313 ? 1.491 -30.266 7.836 1 94.75 313 ASN A N 1
ATOM 2415 C CA . ASN A 1 313 ? 2.926 -30.219 8.102 1 94.75 313 ASN A CA 1
ATOM 2416 C C . ASN A 1 313 ? 3.623 -29.219 7.176 1 94.75 313 ASN A C 1
ATOM 2418 O O . ASN A 1 313 ? 3.297 -29.125 5.988 1 94.75 313 ASN A O 1
ATOM 2422 N N . HIS A 1 314 ? 4.516 -28.5 7.777 1 95.88 314 HIS A N 1
ATOM 2423 C CA . HIS A 1 314 ? 5.281 -27.562 6.961 1 95.88 314 HIS A CA 1
ATOM 2424 C C . HIS A 1 314 ? 6.176 -28.312 5.973 1 95.88 314 HIS A C 1
ATOM 2426 O O . HIS A 1 314 ? 6.977 -29.156 6.371 1 95.88 314 HIS A O 1
ATOM 2432 N N . PRO A 1 315 ? 6.164 -27.969 4.715 1 96.62 315 PRO A N 1
ATOM 2433 C CA . PRO A 1 315 ? 6.848 -28.75 3.688 1 96.62 315 PRO A CA 1
ATOM 2434 C C . PRO A 1 315 ? 8.359 -28.781 3.877 1 96.62 315 PRO A C 1
ATOM 2436 O O . PRO A 1 315 ? 9.008 -29.781 3.549 1 96.62 315 PRO A O 1
ATOM 2439 N N . ILE A 1 316 ? 8.898 -27.719 4.398 1 95.12 316 ILE A N 1
ATOM 2440 C CA . ILE A 1 316 ? 10.352 -27.625 4.508 1 95.12 316 ILE A CA 1
ATOM 2441 C C . ILE A 1 316 ? 10.805 -28.219 5.84 1 95.12 316 ILE A C 1
ATOM 2443 O O . ILE A 1 316 ? 11.75 -29.016 5.887 1 95.12 316 ILE A O 1
ATOM 2447 N N . THR A 1 317 ? 10.109 -27.953 6.969 1 94.38 317 THR A N 1
ATOM 2448 C CA . THR A 1 317 ? 10.609 -28.312 8.289 1 94.38 317 THR A CA 1
ATOM 2449 C C . THR A 1 317 ? 10.016 -29.625 8.766 1 94.38 317 THR A C 1
ATOM 2451 O O . THR A 1 317 ? 10.539 -30.266 9.688 1 94.38 317 THR A O 1
ATOM 2454 N N . ASP A 1 318 ? 8.922 -30.031 8.195 1 94.5 318 ASP A N 1
ATOM 2455 C CA . ASP A 1 318 ? 8.211 -31.25 8.586 1 94.5 318 ASP A CA 1
ATOM 2456 C C . ASP A 1 318 ? 7.59 -31.938 7.371 1 94.5 318 ASP A C 1
ATOM 2458 O O . ASP A 1 318 ? 6.375 -32.125 7.312 1 94.5 318 ASP A O 1
ATOM 2462 N N . PHE A 1 319 ? 8.492 -32.438 6.508 1 96.25 319 PHE A N 1
ATOM 2463 C CA . PHE A 1 319 ? 8.047 -33 5.242 1 96.25 319 PHE A CA 1
ATOM 2464 C C . PHE A 1 319 ? 7.328 -34.312 5.465 1 96.25 319 PHE A C 1
ATOM 2466 O O . PHE A 1 319 ? 7.875 -35.25 6.082 1 96.25 319 PHE A O 1
ATOM 2473 N N . LYS A 1 320 ? 6.094 -34.375 5.016 1 96.56 320 LYS A N 1
ATOM 2474 C CA . LYS A 1 320 ? 5.309 -35.625 5.082 1 96.56 320 LYS A CA 1
ATOM 2475 C C . LYS A 1 320 ? 4.523 -35.844 3.791 1 96.56 320 LYS A C 1
ATOM 2477 O O . LYS A 1 320 ? 3.627 -35.062 3.461 1 96.56 320 LYS A O 1
ATOM 2482 N N . GLN A 1 321 ? 4.891 -36.875 3.094 1 97.44 321 GLN A N 1
ATOM 2483 C CA . GLN A 1 321 ? 4.18 -37.25 1.875 1 97.44 321 GLN A CA 1
ATOM 2484 C C . GLN A 1 321 ? 2.953 -38.094 2.191 1 97.44 321 GLN A C 1
ATOM 2486 O O . GLN A 1 321 ? 3.051 -39.094 2.906 1 97.44 321 GLN A O 1
ATOM 2491 N N . GLU A 1 322 ? 1.78 -37.688 1.717 1 97.12 322 GLU A N 1
ATOM 2492 C CA . GLU A 1 322 ? 0.524 -38.375 1.968 1 97.12 322 GLU A CA 1
ATOM 2493 C C . GLU A 1 322 ? 0.174 -39.312 0.816 1 97.12 322 GLU A C 1
ATOM 2495 O O . GLU A 1 322 ? -0.459 -40.344 1.024 1 97.12 322 GLU A O 1
ATOM 2500 N N . SER A 1 323 ? 0.538 -38.906 -0.406 1 98.12 323 SER A N 1
ATOM 2501 C CA . SER A 1 323 ? 0.255 -39.688 -1.602 1 98.12 323 SER A CA 1
ATOM 2502 C C . SER A 1 323 ? 1.541 -40.188 -2.26 1 98.12 323 SER A C 1
ATOM 2504 O O . SER A 1 323 ? 2.359 -39.375 -2.705 1 98.12 323 SER A O 1
ATOM 2506 N N . ASN A 1 324 ? 1.702 -41.469 -2.334 1 97.62 324 ASN A N 1
ATOM 2507 C CA . ASN A 1 324 ? 2.887 -42.062 -2.938 1 97.62 324 ASN A CA 1
ATOM 2508 C C . ASN A 1 324 ? 2.617 -42.531 -4.371 1 97.62 324 ASN A C 1
ATOM 2510 O O . ASN A 1 324 ? 2.371 -43.688 -4.617 1 97.62 324 ASN A O 1
ATOM 2514 N N . VAL A 1 325 ? 2.682 -41.625 -5.301 1 98.25 325 VAL A N 1
ATOM 2515 C CA . VAL A 1 325 ? 2.432 -41.875 -6.715 1 98.25 325 VAL A CA 1
ATOM 2516 C C . VAL A 1 325 ? 3.635 -41.438 -7.539 1 98.25 325 VAL A C 1
ATOM 2518 O O . VAL A 1 325 ? 4.426 -40.594 -7.09 1 98.25 325 VAL A O 1
ATOM 2521 N N . PRO A 1 326 ? 3.838 -41.938 -8.766 1 98.44 326 PRO A N 1
ATOM 2522 C CA . PRO A 1 326 ? 4.938 -41.5 -9.617 1 98.44 326 PRO A CA 1
ATOM 2523 C C . PRO A 1 326 ? 4.852 -40 -9.953 1 98.44 326 PRO A C 1
ATOM 2525 O O . PRO A 1 326 ? 3.754 -39.469 -10.141 1 98.44 326 PRO A O 1
ATOM 2528 N N . VAL A 1 327 ? 6.07 -39.406 -10.039 1 98.75 327 VAL A N 1
ATOM 2529 C CA . VAL A 1 327 ? 6.105 -37.938 -10.219 1 98.75 327 VAL A CA 1
ATOM 2530 C C . VAL A 1 327 ? 7.129 -37.594 -11.297 1 98.75 327 VAL A C 1
ATOM 2532 O O . VAL A 1 327 ? 8.18 -38.219 -11.398 1 98.75 327 VAL A O 1
ATOM 2535 N N . ILE A 1 328 ? 6.789 -36.656 -12.117 1 98.75 328 ILE A N 1
ATOM 2536 C CA . ILE A 1 328 ? 7.758 -35.938 -12.945 1 98.75 328 ILE A CA 1
ATOM 2537 C C . ILE A 1 328 ? 8.016 -34.562 -12.367 1 98.75 328 ILE A C 1
ATOM 2539 O O . ILE A 1 328 ? 7.082 -33.844 -11.977 1 98.75 328 ILE A O 1
ATOM 2543 N N . VAL A 1 329 ? 9.258 -34.188 -12.203 1 98.69 329 VAL A N 1
ATOM 2544 C CA . VAL A 1 329 ? 9.664 -32.844 -11.852 1 98.69 329 VAL A CA 1
ATOM 2545 C C . VAL A 1 329 ? 10.5 -32.25 -12.984 1 98.69 329 VAL A C 1
ATOM 2547 O O . VAL A 1 329 ? 11.297 -32.938 -13.609 1 98.69 329 VAL A O 1
ATOM 2550 N N . GLY A 1 330 ? 10.273 -31 -13.266 1 98.56 330 GLY A N 1
ATOM 2551 C CA . GLY A 1 330 ? 11.07 -30.453 -14.359 1 98.56 330 GLY A CA 1
ATOM 2552 C C . GLY A 1 330 ? 11.266 -28.953 -14.25 1 98.56 330 GLY A C 1
ATOM 2553 O O . GLY A 1 330 ? 10.672 -28.297 -13.391 1 98.56 330 GLY A O 1
ATOM 2554 N N . LEU A 1 331 ? 12.211 -28.438 -15.117 1 98.5 331 LEU A N 1
ATOM 2555 C CA . LEU A 1 331 ? 12.633 -27.031 -15.188 1 98.5 331 LEU A CA 1
ATOM 2556 C C . LEU A 1 331 ? 12.891 -26.625 -16.625 1 98.5 331 LEU A C 1
ATOM 2558 O O . LEU A 1 331 ? 13.078 -27.469 -17.5 1 98.5 331 LEU A O 1
ATOM 2562 N N . ASN A 1 332 ? 12.852 -25.312 -16.766 1 98.81 332 ASN A N 1
ATOM 2563 C CA . ASN A 1 332 ? 13.414 -24.719 -17.969 1 98.81 332 ASN A CA 1
ATOM 2564 C C . ASN A 1 332 ? 14.82 -24.172 -17.734 1 98.81 332 ASN A C 1
ATOM 2566 O O . ASN A 1 332 ? 15.133 -23.734 -16.625 1 98.81 332 ASN A O 1
ATOM 2570 N N . SER A 1 333 ? 15.633 -24.156 -18.719 1 98.19 333 SER A N 1
ATOM 2571 C CA . SER A 1 333 ? 17.047 -23.828 -18.547 1 98.19 333 SER A CA 1
ATOM 2572 C C . SER A 1 333 ? 17.234 -22.359 -18.203 1 98.19 333 SER A C 1
ATOM 2574 O O . SER A 1 333 ? 18.234 -21.984 -17.594 1 98.19 333 SER A O 1
ATOM 2576 N N . GLY A 1 334 ? 16.328 -21.516 -18.625 1 98.31 334 GLY A N 1
ATOM 2577 C CA . GLY A 1 334 ? 16.406 -20.078 -18.359 1 98.31 334 GLY A CA 1
ATOM 2578 C C . GLY A 1 334 ? 15.273 -19.562 -17.5 1 98.31 334 GLY A C 1
ATOM 2579 O O . GLY A 1 334 ? 14.641 -18.562 -17.828 1 98.31 334 GLY A O 1
ATOM 2580 N N . GLU A 1 335 ? 14.992 -20.203 -16.375 1 98.5 335 GLU A N 1
ATOM 2581 C CA . GLU A 1 335 ? 13.867 -19.906 -15.492 1 98.5 335 GLU A CA 1
ATOM 2582 C C . GLU A 1 335 ? 13.867 -18.438 -15.07 1 98.5 335 GLU A C 1
ATOM 2584 O O . GLU A 1 335 ? 12.805 -17.828 -14.977 1 98.5 335 GLU A O 1
ATOM 2589 N N . GLY A 1 336 ? 15.055 -17.875 -14.93 1 98.25 336 GLY A N 1
ATOM 2590 C CA . GLY A 1 336 ? 15.203 -16.547 -14.352 1 98.25 336 GLY A CA 1
ATOM 2591 C C . GLY A 1 336 ? 14.703 -15.453 -15.273 1 98.25 336 GLY A C 1
ATOM 2592 O O . GLY A 1 336 ? 14.508 -14.312 -14.836 1 98.25 336 GLY A O 1
ATOM 2593 N N . GLY A 1 337 ? 14.422 -15.836 -16.547 1 97.5 337 GLY A N 1
ATOM 2594 C CA . GLY A 1 337 ? 13.906 -14.859 -17.484 1 97.5 337 GLY A CA 1
ATOM 2595 C C . GLY A 1 337 ? 12.609 -14.211 -17.031 1 97.5 337 GLY A C 1
ATOM 2596 O O . GLY A 1 337 ? 12.328 -13.07 -17.391 1 97.5 337 GLY A O 1
ATOM 2597 N N . VAL A 1 338 ? 11.906 -14.852 -16.156 1 96.81 338 VAL A N 1
ATOM 2598 C CA . VAL A 1 338 ? 10.602 -14.398 -15.688 1 96.81 338 VAL A CA 1
ATOM 2599 C C . VAL A 1 338 ? 10.742 -13.023 -15.031 1 96.81 338 VAL A C 1
ATOM 2601 O O . VAL A 1 338 ? 9.852 -12.18 -15.148 1 96.81 338 VAL A O 1
ATOM 2604 N N . PHE A 1 339 ? 11.875 -12.734 -14.359 1 96.12 339 PHE A N 1
ATOM 2605 C CA . PHE A 1 339 ? 12.047 -11.453 -13.68 1 96.12 339 PHE A CA 1
ATOM 2606 C C . PHE A 1 339 ? 13.062 -10.586 -14.414 1 96.12 339 PHE A C 1
ATOM 2608 O O . PHE A 1 339 ? 12.945 -9.359 -14.422 1 96.12 339 PHE A O 1
ATOM 2615 N N . VAL A 1 340 ? 14.031 -11.211 -15.086 1 96.75 340 VAL A N 1
ATOM 2616 C CA . VAL A 1 340 ? 15.094 -10.453 -15.734 1 96.75 340 VAL A CA 1
ATOM 2617 C C . VAL A 1 340 ? 14.531 -9.664 -16.906 1 96.75 340 VAL A C 1
ATOM 2619 O O . VAL A 1 340 ? 14.984 -8.562 -17.203 1 96.75 340 VAL A O 1
ATOM 2622 N N . ALA A 1 341 ? 13.484 -10.242 -17.516 1 95.75 341 ALA A N 1
ATOM 2623 C CA . ALA A 1 341 ? 12.859 -9.586 -18.672 1 95.75 341 ALA A CA 1
ATOM 2624 C C . ALA A 1 341 ? 12.391 -8.18 -18.297 1 95.75 341 ALA A C 1
ATOM 2626 O O . ALA A 1 341 ? 12.469 -7.258 -19.125 1 95.75 341 ALA A O 1
ATOM 2627 N N . SER A 1 342 ? 11.906 -7.98 -17.125 1 93.25 342 SER A N 1
ATOM 2628 C CA . SER A 1 342 ? 11.445 -6.676 -16.656 1 93.25 342 SER A CA 1
ATOM 2629 C C . SER A 1 342 ? 12.602 -5.848 -16.109 1 93.25 342 SER A C 1
ATOM 2631 O O . SER A 1 342 ? 12.664 -4.637 -16.312 1 93.25 342 SER A O 1
ATOM 2633 N N . LEU A 1 343 ? 13.547 -6.43 -15.43 1 94.31 343 LEU A N 1
ATOM 2634 C CA . LEU A 1 343 ? 14.633 -5.73 -14.75 1 94.31 343 LEU A CA 1
ATOM 2635 C C . LEU A 1 343 ? 15.586 -5.102 -15.766 1 94.31 343 LEU A C 1
ATOM 2637 O O . LEU A 1 343 ? 16.172 -4.051 -15.5 1 94.31 343 LEU A O 1
ATOM 2641 N N . PHE A 1 344 ? 15.719 -5.773 -16.922 1 93.38 344 PHE A N 1
ATOM 2642 C CA . PHE A 1 344 ? 16.703 -5.332 -17.891 1 93.38 344 PHE A CA 1
ATOM 2643 C C . PHE A 1 344 ? 16.031 -4.789 -19.156 1 93.38 344 PHE A C 1
ATOM 2645 O O . PHE A 1 344 ? 16.625 -4.75 -20.219 1 93.38 344 PHE A O 1
ATOM 2652 N N . ASN A 1 345 ? 14.773 -4.465 -18.922 1 88 345 ASN A N 1
ATOM 2653 C CA . ASN A 1 345 ? 14.094 -3.885 -20.078 1 88 345 ASN A CA 1
ATOM 2654 C C . ASN A 1 345 ? 14.641 -2.502 -20.422 1 88 345 ASN A C 1
ATOM 2656 O O . ASN A 1 345 ? 15.055 -1.758 -19.531 1 88 345 ASN A O 1
ATOM 2660 N N . GLU A 1 346 ? 14.711 -2.143 -21.641 1 79.44 346 GLU A N 1
ATOM 2661 C CA . GLU A 1 346 ? 15.383 -0.936 -22.094 1 79.44 346 GLU A CA 1
ATOM 2662 C C . GLU A 1 346 ? 14.562 0.312 -21.781 1 79.44 346 GLU A C 1
ATOM 2664 O O . GLU A 1 346 ? 15.117 1.407 -21.656 1 79.44 346 GLU A O 1
ATOM 2669 N N . THR A 1 347 ? 13.312 0.253 -21.672 1 78 347 THR A N 1
ATOM 2670 C CA . THR A 1 347 ? 12.453 1.419 -21.5 1 78 347 THR A CA 1
ATOM 2671 C C . THR A 1 347 ? 12.328 1.799 -20.031 1 78 347 THR A C 1
ATOM 2673 O O . THR A 1 347 ? 12.078 2.961 -19.703 1 78 347 THR A O 1
ATOM 2676 N N . SER A 1 348 ? 12.391 0.924 -19.172 1 74.44 348 SER A N 1
ATOM 2677 C CA . SER A 1 348 ? 12.281 1.157 -17.734 1 74.44 348 SER A CA 1
ATOM 2678 C C . SER A 1 348 ? 13.281 0.302 -16.969 1 74.44 348 SER A C 1
ATOM 2680 O O . SER A 1 348 ? 12.898 -0.685 -16.328 1 74.44 348 SER A O 1
ATOM 2682 N N . LEU A 1 349 ? 14.492 0.792 -17.031 1 75.88 349 LEU A N 1
ATOM 2683 C CA . LEU A 1 349 ? 15.555 -0.009 -16.438 1 75.88 349 LEU A CA 1
ATOM 2684 C C . LEU A 1 349 ? 15.469 0.016 -14.914 1 75.88 349 LEU A C 1
ATOM 2686 O O . LEU A 1 349 ? 15.43 1.089 -14.312 1 75.88 349 LEU A O 1
ATOM 2690 N N . GLN A 1 350 ? 15.414 -1.188 -14.383 1 86.38 350 GLN A N 1
ATOM 2691 C CA . GLN A 1 350 ? 15.219 -1.295 -12.938 1 86.38 350 GLN A CA 1
ATOM 2692 C C . GLN A 1 350 ? 16.438 -1.933 -12.266 1 86.38 350 GLN A C 1
ATOM 2694 O O . GLN A 1 350 ? 16.594 -1.825 -11.047 1 86.38 350 GLN A O 1
ATOM 2699 N N . TYR A 1 351 ? 17.391 -2.559 -13.047 1 88.69 351 TYR A N 1
ATOM 2700 C CA . TYR A 1 351 ? 18.5 -3.285 -12.445 1 88.69 351 TYR A CA 1
ATOM 2701 C C . TYR A 1 351 ? 19.438 -2.336 -11.703 1 88.69 351 TYR A C 1
ATOM 2703 O O . TYR A 1 351 ? 20.094 -2.729 -10.727 1 88.69 351 TYR A O 1
ATOM 2711 N N . PRO A 1 352 ? 19.516 -1.08 -12.078 1 90.12 352 PRO A N 1
ATOM 2712 C CA . PRO A 1 352 ? 20.406 -0.199 -11.312 1 90.12 352 PRO A CA 1
ATOM 2713 C C . PRO A 1 352 ? 19.984 -0.044 -9.859 1 90.12 352 PRO A C 1
ATOM 2715 O O . PRO A 1 352 ? 20.828 0.074 -8.969 1 90.12 352 PRO A O 1
ATOM 2718 N N . GLU A 1 353 ? 18.688 -0.038 -9.688 1 90.06 353 GLU A N 1
ATOM 2719 C CA . GLU A 1 353 ? 18.203 0.013 -8.312 1 90.06 353 GLU A CA 1
ATOM 2720 C C . GLU A 1 353 ? 18.641 -1.221 -7.523 1 90.06 353 GLU A C 1
ATOM 2722 O O . GLU A 1 353 ? 19.047 -1.114 -6.363 1 90.06 353 GLU A O 1
ATOM 2727 N N . LEU A 1 354 ? 18.562 -2.342 -8.195 1 91.62 354 LEU A N 1
ATOM 2728 C CA . LEU A 1 354 ? 19.016 -3.58 -7.57 1 91.62 354 LEU A CA 1
ATOM 2729 C C . LEU A 1 354 ? 20.5 -3.498 -7.219 1 91.62 354 LEU A C 1
ATOM 2731 O O . LEU A 1 354 ? 20.906 -3.9 -6.129 1 91.62 354 LEU A O 1
ATOM 2735 N N . SER A 1 355 ? 21.234 -2.92 -8.117 1 90.06 355 SER A N 1
ATOM 2736 C CA . SER A 1 355 ? 22.672 -2.814 -7.918 1 90.06 355 SER A CA 1
ATOM 2737 C C . SER A 1 355 ? 23.016 -1.878 -6.762 1 90.06 355 SER A C 1
ATOM 2739 O O . SER A 1 355 ? 23.906 -2.166 -5.957 1 90.06 355 SER A O 1
ATOM 2741 N N . THR A 1 356 ? 22.297 -0.76 -6.629 1 90.06 356 THR A N 1
ATOM 2742 C CA . THR A 1 356 ? 22.609 0.277 -5.652 1 90.06 356 THR A CA 1
ATOM 2743 C C . THR A 1 356 ? 22.156 -0.137 -4.258 1 90.06 356 THR A C 1
ATOM 2745 O O . THR A 1 356 ? 22.75 0.282 -3.256 1 90.06 356 THR A O 1
ATOM 2748 N N . ASP A 1 357 ? 21.141 -1.018 -4.203 1 91.81 357 ASP A N 1
ATOM 2749 C CA . ASP A 1 357 ? 20.578 -1.435 -2.924 1 91.81 357 ASP A CA 1
ATOM 2750 C C . ASP A 1 357 ? 20.469 -2.955 -2.846 1 91.81 357 ASP A C 1
ATOM 2752 O O . ASP A 1 357 ? 19.406 -3.482 -2.471 1 91.81 357 ASP A O 1
ATOM 2756 N N . ILE A 1 358 ? 21.531 -3.613 -3.164 1 93.62 358 ILE A N 1
ATOM 2757 C CA . ILE A 1 358 ? 21.5 -5.055 -3.377 1 93.62 358 ILE A CA 1
ATOM 2758 C C . ILE A 1 358 ? 21.234 -5.77 -2.057 1 93.62 358 ILE A C 1
ATOM 2760 O O . ILE A 1 358 ? 20.531 -6.789 -2.027 1 93.62 358 ILE A O 1
ATOM 2764 N N . ASN A 1 359 ? 21.672 -5.277 -0.897 1 92.25 359 ASN A N 1
ATOM 2765 C CA . ASN A 1 359 ? 21.516 -5.945 0.39 1 92.25 359 ASN A CA 1
ATOM 2766 C C . ASN A 1 359 ? 20.062 -5.953 0.842 1 92.25 359 ASN A C 1
ATOM 2768 O O . ASN A 1 359 ? 19.625 -6.887 1.52 1 92.25 359 ASN A O 1
ATOM 2772 N N . ARG A 1 360 ? 19.312 -4.98 0.445 1 92.19 360 ARG A N 1
ATOM 2773 C CA . ARG A 1 360 ? 17.906 -4.91 0.806 1 92.19 360 ARG A CA 1
ATOM 2774 C C . ARG A 1 360 ? 17.047 -5.664 -0.202 1 92.19 360 ARG A C 1
ATOM 2776 O O . ARG A 1 360 ? 16.094 -6.355 0.179 1 92.19 360 ARG A O 1
ATOM 2783 N N . LEU A 1 361 ? 17.438 -5.551 -1.483 1 95.44 361 LEU A N 1
ATOM 2784 C CA . LEU A 1 361 ? 16.516 -5.957 -2.539 1 95.44 361 LEU A CA 1
ATOM 2785 C C . LEU A 1 361 ? 16.719 -7.422 -2.908 1 95.44 361 LEU A C 1
ATOM 2787 O O . LEU A 1 361 ? 15.781 -8.109 -3.291 1 95.44 361 LEU A O 1
ATOM 2791 N N . LEU A 1 362 ? 17.938 -7.977 -2.783 1 96.81 362 LEU A N 1
ATOM 2792 C CA . LEU A 1 362 ? 18.203 -9.352 -3.197 1 96.81 362 LEU A CA 1
ATOM 2793 C C . LEU A 1 362 ? 17.422 -10.336 -2.334 1 96.81 362 LEU A C 1
ATOM 2795 O O . LEU A 1 362 ? 16.828 -11.289 -2.852 1 96.81 362 LEU A O 1
ATOM 2799 N N . PRO A 1 363 ? 17.359 -10.164 -0.936 1 96.38 363 PRO A N 1
ATOM 2800 C CA . PRO A 1 363 ? 16.562 -11.062 -0.109 1 96.38 363 PRO A CA 1
ATOM 2801 C C . PRO A 1 363 ? 15.086 -11.094 -0.528 1 96.38 363 PRO A C 1
ATOM 2803 O O . PRO A 1 363 ? 14.422 -12.125 -0.405 1 96.38 363 PRO A O 1
ATOM 2806 N N . ILE A 1 364 ? 14.602 -9.961 -1.025 1 96.31 364 ILE A N 1
ATOM 2807 C CA . ILE A 1 364 ? 13.211 -9.836 -1.465 1 96.31 364 ILE A CA 1
ATOM 2808 C C . ILE A 1 364 ? 13.031 -10.555 -2.803 1 96.31 364 ILE A C 1
ATOM 2810 O O . ILE A 1 364 ? 12.102 -11.344 -2.971 1 96.31 364 ILE A O 1
ATOM 2814 N N . LEU A 1 365 ? 13.953 -10.312 -3.703 1 97 365 LEU A N 1
ATOM 2815 C CA . LEU A 1 365 ? 13.898 -10.844 -5.062 1 97 365 LEU A CA 1
ATOM 2816 C C . LEU A 1 365 ? 13.992 -12.359 -5.055 1 97 365 LEU A C 1
ATOM 2818 O O . LEU A 1 365 ? 13.266 -13.039 -5.781 1 97 365 LEU A O 1
ATOM 2822 N N . LEU A 1 366 ? 14.867 -12.922 -4.172 1 97.44 366 LEU A N 1
ATOM 2823 C CA . LEU A 1 366 ? 15.125 -14.352 -4.152 1 97.44 366 LEU A CA 1
ATOM 2824 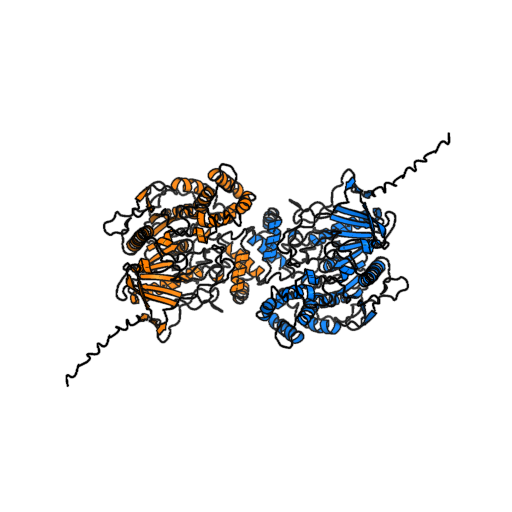C C . LEU A 1 366 ? 14.359 -15.031 -3.021 1 97.44 366 LEU A C 1
ATOM 2826 O O . LEU A 1 366 ? 14.594 -16.203 -2.721 1 97.44 366 LEU A O 1
ATOM 2830 N N . MET A 1 367 ? 13.555 -14.32 -2.293 1 96.44 367 MET A N 1
ATOM 2831 C CA . MET A 1 367 ? 12.539 -14.82 -1.378 1 96.44 367 MET A CA 1
ATOM 2832 C C . MET A 1 367 ? 13.18 -15.477 -0.158 1 96.44 367 MET A C 1
ATOM 2834 O O . MET A 1 367 ? 12.719 -16.516 0.311 1 96.44 367 MET A O 1
ATOM 2838 N N . TYR A 1 368 ? 14.297 -14.961 0.366 1 95.25 368 TYR A N 1
ATOM 2839 C CA . TYR A 1 368 ? 14.852 -15.539 1.586 1 95.25 368 TYR A CA 1
ATOM 2840 C C . TYR A 1 368 ? 14.758 -14.555 2.746 1 95.25 368 TYR A C 1
ATOM 2842 O O . TYR A 1 368 ? 15.141 -14.875 3.873 1 95.25 368 TYR A O 1
ATOM 2850 N N . LYS A 1 369 ? 14.18 -13.438 2.521 1 93.75 369 LYS A N 1
ATOM 2851 C CA . LYS A 1 369 ? 14.07 -12.375 3.521 1 93.75 369 LYS A CA 1
ATOM 2852 C C . LYS A 1 369 ? 13.367 -12.883 4.781 1 93.75 369 LYS A C 1
ATOM 2854 O O . LYS A 1 369 ? 13.742 -12.508 5.895 1 93.75 369 LYS A O 1
ATOM 2859 N N . HIS A 1 370 ? 12.367 -13.75 4.613 1 92.25 370 HIS A N 1
ATOM 2860 C CA . HIS A 1 370 ? 11.539 -14.125 5.754 1 92.25 370 HIS A CA 1
ATOM 2861 C C . HIS A 1 370 ? 11.844 -15.539 6.215 1 92.25 370 HIS A C 1
ATOM 2863 O O . HIS A 1 370 ? 11.227 -16.031 7.164 1 92.25 370 HIS A O 1
ATOM 2869 N N . VAL A 1 371 ? 12.742 -16.172 5.562 1 93.75 371 VAL A N 1
ATOM 2870 C CA . VAL A 1 371 ? 13.023 -17.547 5.949 1 93.75 371 VAL A CA 1
ATOM 2871 C C . VAL A 1 371 ? 14.461 -17.672 6.441 1 93.75 371 VAL A C 1
ATOM 2873 O O . VAL A 1 371 ? 14.852 -18.688 6.996 1 93.75 371 VAL A O 1
ATOM 2876 N N . SER A 1 372 ? 15.25 -16.625 6.25 1 93.69 372 SER A N 1
ATOM 2877 C CA . SER A 1 372 ? 16.609 -16.594 6.777 1 93.69 372 SER A CA 1
ATOM 2878 C C . SER A 1 372 ? 16.703 -15.664 7.984 1 93.69 372 SER A C 1
ATOM 2880 O O . SER A 1 372 ? 15.93 -14.711 8.109 1 93.69 372 SER A O 1
ATOM 2882 N N . MET A 1 373 ? 17.656 -15.906 8.852 1 91.62 373 MET A N 1
ATOM 2883 C CA . MET A 1 373 ? 17.922 -14.977 9.938 1 91.62 373 MET A CA 1
ATOM 2884 C C . MET A 1 373 ? 18.594 -13.711 9.414 1 91.62 373 MET A C 1
ATOM 2886 O O . MET A 1 373 ? 19.484 -13.781 8.562 1 91.62 373 MET A O 1
ATOM 2890 N N . PRO A 1 374 ? 18.203 -12.578 9.922 1 88.69 374 PRO A N 1
ATOM 2891 C CA . PRO A 1 374 ? 18.75 -11.312 9.43 1 88.69 374 PRO A CA 1
ATOM 2892 C C . PRO A 1 374 ? 20.266 -11.242 9.523 1 88.69 374 PRO A C 1
ATOM 2894 O O . PRO A 1 374 ? 20.922 -10.648 8.656 1 88.69 374 PRO A O 1
ATOM 2897 N N . LYS A 1 375 ? 20.875 -11.844 10.484 1 90.62 375 LYS A N 1
ATOM 2898 C CA . LYS A 1 375 ? 22.312 -11.766 10.68 1 90.62 375 LYS A CA 1
ATOM 2899 C C . LYS A 1 375 ? 23.062 -12.414 9.516 1 90.62 375 LYS A C 1
ATOM 2901 O O . LYS A 1 375 ? 24.266 -12.188 9.328 1 90.62 375 LYS A O 1
ATOM 2906 N N . HIS A 1 376 ? 22.344 -13.234 8.719 1 94.94 376 HIS A N 1
ATOM 2907 C CA . HIS A 1 376 ? 22.984 -13.961 7.629 1 94.94 376 HIS A CA 1
ATOM 2908 C C . HIS A 1 376 ? 22.781 -13.25 6.297 1 94.94 376 HIS A C 1
ATOM 2910 O O . HIS A 1 376 ? 23.328 -13.68 5.27 1 94.94 376 HIS A O 1
ATOM 2916 N N . PHE A 1 377 ? 22.078 -12.156 6.219 1 93.88 377 PHE A N 1
ATOM 2917 C CA . PHE A 1 377 ? 21.719 -11.508 4.969 1 93.88 377 PHE A CA 1
ATOM 2918 C C . PHE A 1 377 ? 22.953 -11.078 4.199 1 93.88 377 PHE A C 1
ATOM 2920 O O . PHE A 1 377 ? 23.094 -11.375 3.012 1 93.88 377 PHE A O 1
ATOM 2927 N N . ASP A 1 378 ? 23.875 -10.438 4.879 1 94.69 378 ASP A N 1
ATOM 2928 C CA . ASP A 1 378 ? 25.078 -9.93 4.207 1 94.69 378 ASP A CA 1
ATOM 2929 C C . ASP A 1 378 ? 25.922 -11.07 3.654 1 94.69 378 ASP A C 1
ATOM 2931 O O . ASP A 1 378 ? 26.422 -10.992 2.529 1 94.69 378 ASP A O 1
ATOM 2935 N N . GLU A 1 379 ? 26.031 -12.078 4.465 1 97 379 GLU A N 1
ATOM 2936 C CA . GLU A 1 379 ? 26.812 -13.234 4.023 1 97 379 GLU A CA 1
ATOM 2937 C C . GLU A 1 379 ? 26.188 -13.875 2.781 1 97 379 GLU A C 1
ATOM 2939 O O . GLU A 1 379 ? 26.891 -14.141 1.802 1 97 379 GLU A O 1
ATOM 2944 N N . ILE A 1 380 ? 24.906 -14.125 2.822 1 97.75 380 ILE A N 1
ATOM 2945 C CA . ILE A 1 380 ? 24.188 -14.75 1.71 1 97.75 380 ILE A CA 1
ATOM 2946 C C . ILE A 1 380 ? 24.344 -13.891 0.456 1 97.75 380 ILE A C 1
ATOM 2948 O O . ILE A 1 380 ? 24.766 -14.383 -0.596 1 97.75 380 ILE A O 1
ATOM 2952 N N . THR A 1 381 ? 24.109 -12.594 0.594 1 96.62 381 THR A N 1
ATOM 2953 C CA . THR A 1 381 ? 24.172 -11.672 -0.534 1 96.62 381 THR A CA 1
ATOM 2954 C C . THR A 1 381 ? 25.578 -11.617 -1.116 1 96.62 381 THR A C 1
ATOM 2956 O O . THR A 1 381 ? 25.75 -11.695 -2.334 1 96.62 381 THR A O 1
ATOM 2959 N N . ASN A 1 382 ? 26.562 -11.531 -0.259 1 96.06 382 ASN A N 1
ATOM 2960 C CA . ASN A 1 382 ? 27.938 -11.445 -0.714 1 96.06 382 ASN A CA 1
ATOM 2961 C C . ASN A 1 382 ? 28.359 -12.703 -1.468 1 96.06 382 ASN A C 1
ATOM 2963 O O . ASN A 1 382 ? 29 -12.617 -2.523 1 96.06 382 ASN A O 1
ATOM 2967 N N . ARG A 1 383 ? 28 -13.852 -0.99 1 97.75 383 ARG A N 1
ATOM 2968 C CA . ARG A 1 383 ? 28.375 -15.109 -1.635 1 97.75 383 ARG A CA 1
ATOM 2969 C C . ARG A 1 383 ? 27.672 -15.258 -2.984 1 97.75 383 ARG A C 1
ATOM 2971 O O . ARG A 1 383 ? 28.281 -15.734 -3.949 1 97.75 383 ARG A O 1
ATOM 2978 N N . ILE A 1 384 ? 26.453 -14.836 -3.043 1 98.12 384 ILE A N 1
ATOM 2979 C CA . ILE A 1 384 ? 25.719 -14.891 -4.301 1 98.12 384 ILE A CA 1
ATOM 2980 C C . ILE A 1 384 ? 26.359 -13.945 -5.316 1 98.12 384 ILE A C 1
ATOM 2982 O O . ILE A 1 384 ? 26.594 -14.336 -6.465 1 98.12 384 ILE A O 1
ATOM 2986 N N . MET A 1 385 ? 26.688 -12.719 -4.867 1 96.81 385 MET A N 1
ATOM 2987 C CA . MET A 1 385 ? 27.281 -11.734 -5.762 1 96.81 385 MET A CA 1
ATOM 2988 C C . MET A 1 385 ? 28.641 -12.203 -6.262 1 96.81 385 MET A C 1
ATOM 2990 O O . MET A 1 385 ? 28.969 -12.055 -7.441 1 96.81 385 MET A O 1
ATOM 2994 N N . GLU A 1 386 ? 29.375 -12.805 -5.41 1 97 386 GLU A N 1
ATOM 2995 C CA . GLU A 1 386 ? 30.703 -13.305 -5.789 1 97 386 GLU A CA 1
ATOM 2996 C C . GLU A 1 386 ? 30.578 -14.422 -6.824 1 97 386 GLU A C 1
ATOM 2998 O O . GLU A 1 386 ? 31.406 -14.516 -7.742 1 97 386 GLU A O 1
ATOM 3003 N N . THR A 1 387 ? 29.578 -15.195 -6.648 1 97.5 387 THR A N 1
ATOM 3004 C CA . THR A 1 387 ? 29.438 -16.375 -7.496 1 97.5 387 THR A CA 1
ATOM 3005 C C . THR A 1 387 ? 28.891 -15.984 -8.867 1 97.5 387 THR A C 1
ATOM 3007 O O . THR A 1 387 ? 29.359 -16.469 -9.891 1 97.5 387 THR A O 1
ATOM 3010 N N . TYR A 1 388 ? 27.984 -15.039 -8.938 1 97.75 388 TYR A N 1
ATOM 3011 C CA . TYR A 1 388 ? 27.266 -14.805 -10.18 1 97.75 388 TYR A CA 1
ATOM 3012 C C . TYR A 1 388 ? 27.734 -13.516 -10.844 1 97.75 388 TYR A C 1
ATOM 3014 O O . TYR A 1 388 ? 27.547 -13.32 -12.047 1 97.75 388 TYR A O 1
ATOM 3022 N N . PHE A 1 389 ? 28.25 -12.656 -10.055 1 96.31 389 PHE A N 1
ATOM 3023 C CA . PHE A 1 389 ? 28.766 -11.391 -10.555 1 96.31 389 PHE A CA 1
ATOM 3024 C C . PHE A 1 389 ? 30.172 -11.133 -10.047 1 96.31 389 PHE A C 1
ATOM 3026 O O . PHE A 1 389 ? 30.391 -10.195 -9.273 1 96.31 389 PHE A O 1
ATOM 3033 N N . PRO A 1 390 ? 31.109 -11.742 -10.609 1 90.69 390 PRO A N 1
ATOM 3034 C CA . PRO A 1 390 ? 32.469 -11.648 -10.086 1 90.69 390 PRO A CA 1
ATOM 3035 C C . PRO A 1 390 ? 33.031 -10.234 -10.18 1 90.69 390 PRO A C 1
ATOM 3037 O O . PRO A 1 390 ? 33.969 -9.883 -9.445 1 90.69 390 PRO A O 1
ATOM 3040 N N . SER A 1 391 ? 32.469 -9.375 -11.008 1 89.12 391 SER A N 1
ATOM 3041 C CA . SER A 1 391 ? 32.906 -7.984 -11.078 1 89.12 391 SER A CA 1
ATOM 3042 C C . SER A 1 391 ? 32.438 -7.191 -9.859 1 89.12 391 SER A C 1
ATOM 3044 O O . SER A 1 391 ? 32.938 -6.09 -9.609 1 89.12 391 SER A O 1
ATOM 3046 N N . GLY A 1 392 ? 31.5 -7.746 -9.188 1 87.19 392 GLY A N 1
ATOM 3047 C CA . GLY A 1 392 ? 30.953 -7.082 -8.016 1 87.19 392 GLY A CA 1
ATOM 3048 C C . GLY A 1 392 ? 29.812 -6.137 -8.344 1 87.19 392 GLY A C 1
ATOM 3049 O O . GLY A 1 392 ? 29.234 -5.504 -7.453 1 87.19 392 GLY A O 1
ATOM 3050 N N . LYS A 1 393 ? 29.5 -6.016 -9.602 1 88.88 393 LYS A N 1
ATOM 3051 C CA . LYS A 1 393 ? 28.453 -5.086 -10.016 1 88.88 393 LYS A CA 1
ATOM 3052 C C . LYS A 1 393 ? 27.484 -5.75 -10.992 1 88.88 393 LYS A C 1
ATOM 3054 O O . LYS A 1 393 ? 27.875 -6.633 -11.758 1 88.88 393 LYS A O 1
ATOM 3059 N N . ILE A 1 394 ? 26.25 -5.48 -10.852 1 93.06 394 ILE A N 1
ATOM 3060 C CA . ILE A 1 394 ? 25.25 -5.82 -11.859 1 93.06 394 ILE A CA 1
ATOM 3061 C C . ILE A 1 394 ? 25.203 -4.738 -12.93 1 93.06 394 ILE A C 1
ATOM 3063 O O . ILE A 1 394 ? 24.938 -3.57 -12.641 1 93.06 394 ILE A O 1
ATOM 3067 N N . GLU A 1 395 ? 25.562 -5.109 -14.094 1 91.38 395 GLU A N 1
ATOM 3068 C CA . GLU A 1 395 ? 25.656 -4.18 -15.211 1 91.38 395 GLU A CA 1
ATOM 3069 C C . GLU A 1 395 ? 24.703 -4.559 -16.328 1 91.38 395 GLU A C 1
ATOM 3071 O O . GLU A 1 395 ? 24.047 -5.598 -16.266 1 91.38 395 GLU A O 1
ATOM 3076 N N . SER A 1 396 ? 24.672 -3.729 -17.328 1 88.56 396 SER A N 1
ATOM 3077 C CA . SER A 1 396 ? 23.75 -3.916 -18.438 1 88.56 396 SER A CA 1
ATOM 3078 C C . SER A 1 396 ? 24.016 -5.223 -19.172 1 88.56 396 SER A C 1
ATOM 3080 O O . SER A 1 396 ? 23.109 -5.852 -19.703 1 88.56 396 SER A O 1
ATOM 3082 N N . TYR A 1 397 ? 25.219 -5.699 -19.156 1 89.88 397 TYR A N 1
ATOM 3083 C CA . TYR A 1 397 ? 25.594 -6.879 -19.938 1 89.88 397 TYR A CA 1
ATOM 3084 C C . TYR A 1 397 ? 25.516 -8.141 -19.078 1 89.88 397 TYR A C 1
ATOM 3086 O O . TYR A 1 397 ? 25.766 -9.242 -19.578 1 89.88 397 TYR A O 1
ATOM 3094 N N . SER A 1 398 ? 25.125 -7.98 -17.797 1 93.25 398 SER A N 1
ATOM 3095 C CA . SER A 1 398 ? 25.109 -9.117 -16.891 1 93.25 398 SER A CA 1
ATOM 3096 C C . SER A 1 398 ? 23.75 -9.805 -16.875 1 93.25 398 SER A C 1
ATOM 3098 O O . SER A 1 398 ? 23.422 -10.516 -15.93 1 93.25 398 SER A O 1
ATOM 3100 N N . HIS A 1 399 ? 22.938 -9.57 -17.922 1 94.69 399 HIS A N 1
ATOM 3101 C CA . HIS A 1 399 ? 21.562 -10.047 -17.922 1 94.69 399 HIS A CA 1
ATOM 3102 C C . HIS A 1 399 ? 21.516 -11.57 -17.859 1 94.69 399 HIS A C 1
ATOM 3104 O O . HIS A 1 399 ? 20.672 -12.141 -17.172 1 94.69 399 HIS A O 1
ATOM 3110 N N . LEU A 1 400 ? 22.406 -12.305 -18.516 1 96.75 400 LEU A N 1
ATOM 3111 C CA . LEU A 1 400 ? 22.391 -13.758 -18.5 1 96.75 400 LEU A CA 1
ATOM 3112 C C . LEU A 1 400 ? 22.828 -14.297 -17.156 1 96.75 400 LEU A C 1
ATOM 3114 O O . LEU A 1 400 ? 22.359 -15.336 -16.688 1 96.75 400 LEU A O 1
ATOM 3118 N N . ASP A 1 401 ? 23.781 -13.602 -16.531 1 97.31 401 ASP A N 1
ATOM 3119 C CA . ASP A 1 401 ? 24.172 -13.969 -15.172 1 97.31 401 ASP A CA 1
ATOM 3120 C C . ASP A 1 401 ? 23.016 -13.789 -14.195 1 97.31 401 ASP A C 1
ATOM 3122 O O . ASP A 1 401 ? 22.844 -14.602 -13.281 1 97.31 401 ASP A O 1
ATOM 3126 N N . ALA A 1 402 ? 22.281 -12.727 -14.422 1 97.06 402 ALA A N 1
ATOM 3127 C CA . ALA A 1 402 ? 21.094 -12.492 -13.602 1 97.06 402 ALA A CA 1
ATOM 3128 C C . ALA A 1 402 ? 20.062 -13.594 -13.812 1 97.06 402 ALA A C 1
ATOM 3130 O O . ALA A 1 402 ? 19.438 -14.055 -12.852 1 97.06 402 ALA A O 1
ATOM 3131 N N . VAL A 1 403 ? 19.906 -14.047 -15.07 1 98.25 403 VAL A N 1
ATOM 3132 C CA . VAL A 1 403 ? 19 -15.141 -15.359 1 98.25 403 VAL A CA 1
ATOM 3133 C C . VAL A 1 403 ? 19.406 -16.391 -14.586 1 98.25 403 VAL A C 1
ATOM 3135 O O . VAL A 1 403 ? 18.578 -17.047 -13.961 1 98.25 403 VAL A O 1
ATOM 3138 N N . LYS A 1 404 ? 20.672 -16.672 -14.594 1 98.06 404 LYS A N 1
ATOM 3139 C CA . LYS A 1 404 ? 21.188 -17.844 -13.898 1 98.06 404 LYS A CA 1
ATOM 3140 C C . LYS A 1 404 ? 20.984 -17.734 -12.391 1 98.06 404 LYS A C 1
ATOM 3142 O O . LYS A 1 404 ? 20.531 -18.672 -11.742 1 98.06 404 LYS A O 1
ATOM 3147 N N . MET A 1 405 ? 21.344 -16.547 -11.859 1 97.94 405 MET A N 1
ATOM 3148 C CA . MET A 1 405 ? 21.203 -16.312 -10.422 1 97.94 405 MET A CA 1
ATOM 3149 C C . MET A 1 405 ? 19.766 -16.547 -9.969 1 97.94 405 MET A C 1
ATOM 3151 O O . MET A 1 405 ? 19.531 -17.328 -9.039 1 97.94 405 MET A O 1
ATOM 3155 N N . ILE A 1 406 ? 18.844 -15.961 -10.664 1 98 406 ILE A N 1
ATOM 3156 C CA . ILE A 1 406 ? 17.438 -16.031 -10.273 1 98 406 ILE A CA 1
ATOM 3157 C C . ILE A 1 406 ? 16.891 -17.438 -10.5 1 98 406 ILE A C 1
ATOM 3159 O O . ILE A 1 406 ? 16.188 -17.984 -9.656 1 98 406 ILE A O 1
ATOM 3163 N N . GLY A 1 407 ? 17.203 -18.062 -11.617 1 98.38 407 GLY A N 1
ATOM 3164 C CA . GLY A 1 407 ? 16.766 -19.422 -11.898 1 98.38 407 GLY A CA 1
ATOM 3165 C C . GLY A 1 407 ? 17.25 -20.422 -10.875 1 98.38 407 GLY A C 1
ATOM 3166 O O . GLY A 1 407 ? 16.453 -21.219 -10.352 1 98.38 407 GLY A O 1
ATOM 3167 N N . ASP A 1 408 ? 18.562 -20.359 -10.547 1 98 408 ASP A N 1
ATOM 3168 C CA . ASP A 1 408 ? 19.156 -21.297 -9.602 1 98 408 ASP A CA 1
ATOM 3169 C C . ASP A 1 408 ? 18.609 -21.078 -8.195 1 98 408 ASP A C 1
ATOM 3171 O O . ASP A 1 408 ? 18.312 -22.047 -7.484 1 98 408 ASP A O 1
ATOM 3175 N N . GLY A 1 409 ? 18.438 -19.828 -7.895 1 97 409 GLY A N 1
ATOM 3176 C CA . GLY A 1 409 ? 18.062 -19.484 -6.531 1 97 409 GLY A CA 1
ATOM 3177 C C . GLY A 1 409 ? 16.594 -19.656 -6.242 1 97 409 GLY A C 1
ATOM 3178 O O . GLY A 1 409 ? 16.203 -19.875 -5.094 1 97 409 GLY A O 1
ATOM 3179 N N . THR A 1 410 ? 15.766 -19.641 -7.285 1 97.31 410 THR A N 1
ATOM 3180 C CA . THR A 1 410 ? 14.328 -19.578 -7.047 1 97.31 410 THR A CA 1
ATOM 3181 C C . THR A 1 410 ? 13.656 -20.891 -7.477 1 97.31 410 THR A C 1
ATOM 3183 O O . THR A 1 410 ? 12.617 -21.266 -6.938 1 97.31 410 THR A O 1
ATOM 3186 N N . PHE A 1 411 ? 14.273 -21.641 -8.414 1 98.19 411 PHE A N 1
ATOM 3187 C CA . PHE A 1 411 ? 13.539 -22.75 -9 1 98.19 411 PHE A CA 1
ATOM 3188 C C . PHE A 1 411 ? 14.352 -24.047 -8.93 1 98.19 411 PHE A C 1
ATOM 3190 O O . PHE A 1 411 ? 13.82 -25.109 -8.586 1 98.19 411 PHE A O 1
ATOM 3197 N N . VAL A 1 412 ? 15.602 -23.969 -9.18 1 97.56 412 VAL A N 1
ATOM 3198 C CA . VAL A 1 412 ? 16.422 -25.156 -9.375 1 97.56 412 VAL A CA 1
ATOM 3199 C C . VAL A 1 412 ? 16.562 -25.906 -8.055 1 97.56 412 VAL A C 1
ATOM 3201 O O . VAL A 1 412 ? 16.266 -27.109 -7.98 1 97.56 412 VAL A O 1
ATOM 3204 N N . THR A 1 413 ? 16.938 -25.219 -7.031 1 96.31 413 THR A N 1
ATOM 3205 C CA . THR A 1 413 ? 17.266 -25.859 -5.762 1 96.31 413 THR A CA 1
ATOM 3206 C C . THR A 1 413 ? 16.047 -26.578 -5.195 1 96.31 413 THR A C 1
ATOM 3208 O O . THR A 1 413 ? 16.125 -27.75 -4.793 1 96.31 413 THR A O 1
ATOM 3211 N N . CYS A 1 414 ? 14.938 -25.969 -5.207 1 97.56 414 CYS A N 1
ATOM 3212 C CA . CYS A 1 414 ? 13.742 -26.547 -4.594 1 97.56 414 CYS A CA 1
ATOM 3213 C C . CYS A 1 414 ? 13.203 -27.703 -5.43 1 97.56 414 CYS A C 1
ATOM 3215 O O . CYS A 1 414 ? 12.633 -28.656 -4.887 1 97.56 414 CYS A O 1
ATOM 3217 N N . SER A 1 415 ? 13.398 -27.656 -6.734 1 98.38 415 SER A N 1
ATOM 3218 C CA . SER A 1 415 ? 13 -28.766 -7.594 1 98.38 415 SER A CA 1
ATOM 3219 C C . SER A 1 415 ? 13.828 -30.016 -7.309 1 98.38 415 SER A C 1
ATOM 3221 O O . SER A 1 415 ? 13.289 -31.125 -7.238 1 98.38 415 SER A O 1
ATOM 3223 N N . LEU A 1 416 ? 15.078 -29.812 -7.117 1 97.88 416 LEU A N 1
ATOM 3224 C CA . LEU A 1 416 ? 15.953 -30.938 -6.789 1 97.88 416 LEU A CA 1
ATOM 3225 C C . LEU A 1 416 ? 15.664 -31.453 -5.391 1 97.88 416 LEU A C 1
ATOM 3227 O O . LEU A 1 416 ? 15.609 -32.656 -5.176 1 97.88 416 LEU A O 1
ATOM 3231 N N . ASP A 1 417 ? 15.391 -30.562 -4.453 1 97.06 417 ASP A N 1
ATOM 3232 C CA . ASP A 1 417 ? 15 -30.969 -3.109 1 97.06 417 ASP A CA 1
ATOM 3233 C C . ASP A 1 417 ? 13.766 -31.859 -3.145 1 97.06 417 ASP A C 1
ATOM 3235 O O . ASP A 1 417 ? 13.742 -32.906 -2.508 1 97.06 417 ASP A O 1
ATOM 3239 N N . MET A 1 418 ? 12.797 -31.438 -3.877 1 98.19 418 MET A N 1
ATOM 3240 C CA . MET A 1 418 ? 11.555 -32.188 -3.969 1 98.19 418 MET A CA 1
ATOM 3241 C C . MET A 1 418 ? 11.805 -33.594 -4.551 1 98.19 418 MET A C 1
ATOM 3243 O O . MET A 1 418 ? 11.25 -34.562 -4.066 1 98.19 418 MET A O 1
ATOM 3247 N N . SER A 1 419 ? 12.656 -33.688 -5.523 1 97.75 419 SER A N 1
ATOM 3248 C CA . SER A 1 419 ? 12.922 -34.938 -6.242 1 97.75 419 SER A CA 1
ATOM 3249 C C . SER A 1 419 ? 13.562 -35.969 -5.328 1 97.75 419 SER A C 1
ATOM 3251 O O . SER A 1 419 ? 13.312 -37.156 -5.473 1 97.75 419 SER A O 1
ATOM 3253 N N . ILE A 1 420 ? 14.312 -35.5 -4.395 1 95.88 420 ILE A N 1
ATOM 3254 C CA . ILE A 1 420 ? 15.023 -36.469 -3.559 1 95.88 420 ILE A CA 1
ATOM 3255 C C . ILE A 1 420 ? 14.227 -36.719 -2.287 1 95.88 420 ILE A C 1
ATOM 3257 O O . ILE A 1 420 ? 14.406 -37.75 -1.64 1 95.88 420 ILE A O 1
ATOM 3261 N N . LYS A 1 421 ? 13.281 -35.844 -1.932 1 96.44 421 LYS A N 1
ATOM 3262 C CA . LYS A 1 421 ? 12.492 -36.031 -0.715 1 96.44 421 LYS A CA 1
ATOM 3263 C C . LYS A 1 421 ? 11.32 -36.969 -0.95 1 96.44 421 LYS A C 1
ATOM 3265 O O . LYS A 1 421 ? 10.844 -37.625 -0.016 1 96.44 421 LYS A O 1
ATOM 3270 N N . LEU A 1 422 ? 10.859 -37.031 -2.15 1 97.44 422 LEU A N 1
ATOM 3271 C CA . LEU A 1 422 ? 9.742 -37.906 -2.467 1 97.44 422 LEU A CA 1
ATOM 3272 C C . LEU A 1 422 ? 10.172 -39.375 -2.393 1 97.44 422 LEU A C 1
ATOM 3274 O O . LEU A 1 422 ? 11.25 -39.719 -2.859 1 97.44 422 LEU A O 1
ATOM 3278 N N . SER A 1 423 ? 9.336 -40.156 -1.826 1 95.56 423 SER A N 1
ATOM 3279 C CA . SER A 1 423 ? 9.609 -41.562 -1.729 1 95.56 423 SER A CA 1
ATOM 3280 C C . SER A 1 423 ? 9.148 -42.312 -2.982 1 95.56 423 SER A C 1
ATOM 3282 O O . SER A 1 423 ? 9.578 -43.438 -3.238 1 95.56 423 SER A O 1
ATOM 3284 N N . SER A 1 424 ? 8.312 -41.719 -3.74 1 94.94 424 SER A N 1
ATOM 3285 C CA . SER A 1 424 ? 7.809 -42.281 -4.984 1 94.94 424 SER A CA 1
ATOM 3286 C C . SER A 1 424 ? 8.82 -42.125 -6.113 1 94.94 424 SER A C 1
ATOM 3288 O O . SER A 1 424 ? 9.75 -41.312 -6.016 1 94.94 424 SER A O 1
ATOM 3290 N N . PRO A 1 425 ? 8.719 -42.969 -7.172 1 96.56 425 PRO A N 1
ATOM 3291 C CA . PRO A 1 425 ? 9.594 -42.75 -8.328 1 96.56 425 PRO A CA 1
ATOM 3292 C C . PRO A 1 425 ? 9.445 -41.375 -8.922 1 96.56 425 PRO A C 1
ATOM 3294 O O . PRO A 1 425 ? 8.328 -40.875 -9.102 1 96.56 425 PRO A O 1
ATOM 3297 N N . VAL A 1 426 ? 10.586 -40.781 -9.172 1 98.06 426 VAL A N 1
ATOM 3298 C CA . VAL A 1 426 ? 10.617 -39.438 -9.742 1 98.06 426 VAL A CA 1
ATOM 3299 C C . VAL A 1 426 ? 11.406 -39.438 -11.055 1 98.06 426 VAL A C 1
ATOM 3301 O O . VAL A 1 426 ? 12.453 -40.094 -11.148 1 98.06 426 VAL A O 1
ATOM 3304 N N . HIS A 1 427 ? 10.883 -38.906 -12.047 1 98.12 427 HIS A N 1
ATOM 3305 C CA . HIS A 1 427 ? 11.578 -38.625 -13.289 1 98.12 427 HIS A CA 1
ATOM 3306 C C . HIS A 1 427 ? 11.805 -37.125 -13.445 1 98.12 427 HIS A C 1
ATOM 3308 O O . HIS A 1 427 ? 10.938 -36.312 -13.102 1 98.12 427 HIS A O 1
ATOM 3314 N N . PHE A 1 428 ? 13.031 -36.719 -13.922 1 98.38 428 PHE A N 1
ATOM 3315 C CA . PHE A 1 428 ? 13.398 -35.312 -13.977 1 98.38 428 PHE A CA 1
ATOM 3316 C C . PHE A 1 428 ? 13.68 -34.906 -15.414 1 98.38 428 PHE A C 1
ATOM 3318 O O . PHE A 1 428 ? 14.344 -35.625 -16.156 1 98.38 428 PHE A O 1
ATOM 3325 N N . TYR A 1 429 ? 13.172 -33.75 -15.844 1 98.56 429 TYR A N 1
ATOM 3326 C CA . TYR A 1 429 ? 13.508 -33.219 -17.172 1 98.56 429 TYR A CA 1
ATOM 3327 C C . TYR A 1 429 ? 14.055 -31.812 -17.078 1 98.56 429 TYR A C 1
ATOM 3329 O O . TYR A 1 429 ? 13.797 -31.094 -16.109 1 98.56 429 TYR A O 1
ATOM 3337 N N . LEU A 1 430 ? 14.828 -31.422 -17.984 1 98.69 430 LEU A N 1
ATOM 3338 C CA . LEU A 1 430 ? 15.289 -30.078 -18.281 1 98.69 430 LEU A CA 1
ATOM 3339 C C . LEU A 1 430 ? 14.906 -29.672 -19.703 1 98.69 430 LEU A C 1
ATOM 3341 O O . LEU A 1 430 ? 15.438 -30.219 -20.672 1 98.69 430 LEU A O 1
ATOM 3345 N N . PHE A 1 431 ? 13.961 -28.797 -19.797 1 98.81 431 PHE A N 1
ATOM 3346 C CA . PHE A 1 431 ? 13.539 -28.281 -21.094 1 98.81 431 PHE A CA 1
ATOM 3347 C C . PHE A 1 431 ? 14.453 -27.172 -21.562 1 98.81 431 PHE A C 1
ATOM 3349 O O . PHE A 1 431 ? 14.672 -26.188 -20.828 1 98.81 431 PHE A O 1
ATOM 3356 N N . ASP A 1 432 ? 14.961 -27.266 -22.766 1 98.62 432 ASP A N 1
ATOM 3357 C CA . ASP A 1 432 ? 15.977 -26.344 -23.25 1 98.62 432 ASP A CA 1
ATOM 3358 C C . ASP A 1 432 ? 15.781 -26.047 -24.75 1 98.62 432 ASP A C 1
ATOM 3360 O O . ASP A 1 432 ? 16.719 -25.625 -25.422 1 98.62 432 ASP A O 1
ATOM 3364 N N . TYR A 1 433 ? 14.617 -26.359 -25.266 1 98.62 433 TYR A N 1
ATOM 3365 C CA . TYR A 1 433 ? 14.289 -26.062 -26.656 1 98.62 433 TYR A CA 1
ATOM 3366 C C . TYR A 1 433 ? 13.766 -24.641 -26.797 1 98.62 433 TYR A C 1
ATOM 3368 O O . TYR A 1 433 ? 12.859 -24.219 -26.062 1 98.62 433 TYR A O 1
ATOM 3376 N N . LYS A 1 434 ? 14.297 -23.906 -27.75 1 97.62 434 LYS A N 1
ATOM 3377 C CA . LYS A 1 434 ? 13.883 -22.531 -27.984 1 97.62 434 LYS A CA 1
ATOM 3378 C C . LYS A 1 434 ? 12.773 -22.453 -29.016 1 97.62 434 LYS A C 1
ATOM 3380 O O . LYS A 1 434 ? 13.031 -22.531 -30.219 1 97.62 434 LYS A O 1
ATOM 3385 N N . ASN A 1 435 ? 11.547 -22.266 -28.562 1 97.19 435 ASN A N 1
ATOM 3386 C CA . ASN A 1 435 ? 10.438 -21.984 -29.469 1 97.19 435 ASN A CA 1
ATOM 3387 C C . ASN A 1 435 ? 10.547 -20.578 -30.078 1 97.19 435 ASN A C 1
ATOM 3389 O O . ASN A 1 435 ? 11.242 -19.719 -29.531 1 97.19 435 ASN A O 1
ATOM 3393 N N . GLU A 1 436 ? 9.875 -20.375 -31.203 1 96.31 436 GLU A N 1
ATOM 3394 C CA . GLU A 1 436 ? 9.836 -19.047 -31.797 1 96.31 436 GLU A CA 1
ATOM 3395 C C . GLU A 1 436 ? 9.219 -18.031 -30.844 1 96.31 436 GLU A C 1
ATOM 3397 O O . GLU A 1 436 ? 9.75 -16.922 -30.688 1 96.31 436 GLU A O 1
ATOM 3402 N N . PHE A 1 437 ? 8.094 -18.359 -30.281 1 95.94 437 PHE A N 1
ATOM 3403 C CA . PHE A 1 437 ? 7.477 -17.547 -29.234 1 95.94 437 PHE A CA 1
ATOM 3404 C C . PHE A 1 437 ? 8.055 -17.875 -27.875 1 95.94 437 PHE A C 1
ATOM 3406 O O . PHE A 1 437 ? 8.312 -19.047 -27.562 1 95.94 437 PHE A O 1
ATOM 3413 N N . SER A 1 438 ? 8.32 -16.844 -27.016 1 96.69 438 SER A N 1
ATOM 3414 C CA . SER A 1 438 ? 8.773 -17.031 -25.641 1 96.69 438 SER A CA 1
ATOM 3415 C C . SER A 1 438 ? 7.949 -16.172 -24.688 1 96.69 438 SER A C 1
ATOM 3417 O O . SER A 1 438 ? 7.586 -15.039 -25 1 96.69 438 SER A O 1
ATOM 3419 N N . PHE A 1 439 ? 7.711 -16.672 -23.516 1 96.94 439 PHE A N 1
ATOM 3420 C CA . PHE A 1 439 ? 6.988 -15.938 -22.484 1 96.94 439 PHE A CA 1
ATOM 3421 C C . PHE A 1 439 ? 7.785 -14.727 -22.016 1 96.94 439 PHE A C 1
ATOM 3423 O O . PHE A 1 439 ? 7.238 -13.812 -21.391 1 96.94 439 PHE A O 1
ATOM 3430 N N . ASN A 1 440 ? 9.102 -14.664 -22.281 1 95.62 440 ASN A N 1
ATOM 3431 C CA . ASN A 1 440 ? 9.891 -13.477 -22 1 95.62 440 ASN A CA 1
ATOM 3432 C C . ASN A 1 440 ? 9.273 -12.219 -22.609 1 95.62 440 ASN A C 1
ATOM 3434 O O . ASN A 1 440 ? 9.422 -11.125 -22.078 1 95.62 440 ASN A O 1
ATOM 3438 N N . GLN A 1 441 ? 8.57 -12.422 -23.656 1 93 441 GLN A N 1
ATOM 3439 C CA . GLN A 1 441 ? 7.938 -11.305 -24.344 1 93 441 GLN A CA 1
ATOM 3440 C C . GLN A 1 441 ? 6.789 -10.727 -23.531 1 93 441 GLN A C 1
ATOM 3442 O O . GLN A 1 441 ? 6.387 -9.578 -23.734 1 93 441 GLN A O 1
ATOM 3447 N N . LEU A 1 442 ? 6.262 -11.562 -22.656 1 94.25 442 LEU A N 1
ATOM 3448 C CA . LEU A 1 442 ? 5.129 -11.148 -21.828 1 94.25 442 LEU A CA 1
ATOM 3449 C C . LEU A 1 442 ? 5.602 -10.617 -20.484 1 94.25 442 LEU A C 1
ATOM 3451 O O . LEU A 1 442 ? 4.953 -9.758 -19.891 1 94.25 442 LEU A O 1
ATOM 3455 N N . TYR A 1 443 ? 6.746 -11.125 -19.984 1 95.38 443 TYR A N 1
ATOM 3456 C CA . TYR A 1 443 ? 7.238 -10.797 -18.641 1 95.38 443 TYR A CA 1
ATOM 3457 C C . TYR A 1 443 ? 7.906 -9.43 -18.625 1 95.38 443 TYR A C 1
ATOM 3459 O O . TYR A 1 443 ? 8.109 -8.844 -17.562 1 95.38 443 TYR A O 1
ATOM 3467 N N . GLY A 1 444 ? 8.266 -8.977 -19.766 1 91.19 444 GLY A N 1
ATOM 3468 C CA . GLY A 1 444 ? 8.914 -7.684 -19.906 1 91.19 444 GLY A CA 1
ATOM 3469 C C . GLY A 1 444 ? 9.336 -7.383 -21.344 1 91.19 444 GLY A C 1
ATOM 3470 O O . GLY A 1 444 ? 9.383 -8.281 -22.188 1 91.19 444 GLY A O 1
ATOM 3471 N N . ASP A 1 445 ? 9.695 -6.145 -21.641 1 85.69 445 ASP A N 1
ATOM 3472 C CA . ASP A 1 445 ? 10.07 -5.73 -23 1 85.69 445 ASP A CA 1
ATOM 3473 C C . ASP A 1 445 ? 11.586 -5.734 -23.172 1 85.69 445 ASP A C 1
ATOM 3475 O O . ASP A 1 445 ? 12.172 -4.742 -23.609 1 85.69 445 ASP A O 1
ATOM 3479 N N . CYS A 1 446 ? 12.141 -6.82 -22.734 1 89 446 CYS A N 1
ATOM 3480 C CA . CYS A 1 446 ? 13.586 -6.965 -22.891 1 89 446 CYS A CA 1
ATOM 3481 C C . CYS A 1 446 ? 13.938 -7.473 -24.281 1 89 446 CYS A C 1
ATOM 3483 O O . CYS A 1 446 ? 13.445 -8.523 -24.703 1 89 446 CYS A O 1
ATOM 3485 N N . LYS A 1 447 ? 14.812 -6.855 -24.984 1 89.19 447 LYS A N 1
ATOM 3486 C CA . LYS A 1 447 ? 15.203 -7.219 -26.344 1 89.19 447 LYS A CA 1
ATOM 3487 C C . LYS A 1 447 ? 16.406 -8.156 -26.344 1 89.19 447 LYS A C 1
ATOM 3489 O O . LYS A 1 447 ? 16.719 -8.781 -27.359 1 89.19 447 LYS A O 1
ATOM 3494 N N . LYS A 1 448 ? 17 -8.359 -25.234 1 91.69 448 LYS A N 1
ATOM 3495 C CA . LYS A 1 448 ? 18.141 -9.25 -25.109 1 91.69 448 LYS A CA 1
ATOM 3496 C C . LYS A 1 448 ? 17.703 -10.703 -25.016 1 91.69 448 LYS A C 1
ATOM 3498 O O . LYS A 1 448 ? 16.594 -10.992 -24.531 1 91.69 448 LYS A O 1
ATOM 3503 N N . PRO A 1 449 ? 18.531 -11.602 -25.5 1 93.69 449 PRO A N 1
ATOM 3504 C CA . PRO A 1 449 ? 18.219 -13.023 -25.297 1 93.69 449 PRO A CA 1
ATOM 3505 C C . PRO A 1 449 ? 18.297 -13.438 -23.828 1 93.69 449 PRO A C 1
ATOM 3507 O O . PRO A 1 449 ? 19.266 -13.141 -23.156 1 93.69 449 PRO A O 1
ATOM 3510 N N . LEU A 1 450 ? 17.312 -14.133 -23.391 1 96.81 450 LEU A N 1
ATOM 3511 C CA . LEU A 1 450 ? 17.25 -14.523 -21.984 1 96.81 450 LEU A CA 1
ATOM 3512 C C . LEU A 1 450 ? 17.203 -16.031 -21.844 1 96.81 450 LEU A C 1
ATOM 3514 O O . LEU A 1 450 ? 17.156 -16.562 -20.719 1 96.81 450 LEU A O 1
ATOM 3518 N N . GLY A 1 451 ? 17.234 -16.781 -23.016 1 97.12 451 GLY A N 1
ATOM 3519 C CA . GLY A 1 451 ? 17.172 -18.234 -22.969 1 97.12 451 GLY A CA 1
ATOM 3520 C C . GLY A 1 451 ? 15.75 -18.766 -22.891 1 97.12 451 GLY A C 1
ATOM 3521 O O . GLY A 1 451 ? 14.797 -18.062 -23.219 1 97.12 451 GLY A O 1
ATOM 3522 N N . VAL A 1 452 ? 15.609 -20.109 -22.594 1 98.38 452 VAL A N 1
ATOM 3523 C CA . VAL A 1 452 ? 14.32 -20.781 -22.484 1 98.38 452 VAL A CA 1
ATOM 3524 C C . VAL A 1 452 ? 13.688 -20.469 -21.125 1 98.38 452 VAL A C 1
ATOM 3526 O O . VAL A 1 452 ? 14.062 -21.062 -20.109 1 98.38 452 VAL A O 1
ATOM 3529 N N . SER A 1 453 ? 12.734 -19.688 -21.172 1 96.81 453 SER A N 1
ATOM 3530 C CA . SER A 1 453 ? 12.234 -19 -20 1 96.81 453 SER A CA 1
ATOM 3531 C C . SER A 1 453 ? 11.25 -19.875 -19.219 1 96.81 453 SER A C 1
ATOM 3533 O O . SER A 1 453 ? 10.867 -20.953 -19.688 1 96.81 453 SER A O 1
ATOM 3535 N N . HIS A 1 454 ? 10.945 -19.297 -17.969 1 98.19 454 HIS A N 1
ATOM 3536 C CA . HIS A 1 454 ? 9.852 -19.812 -17.156 1 98.19 454 HIS A CA 1
ATOM 3537 C C . HIS A 1 454 ? 8.562 -19.922 -17.969 1 98.19 454 HIS A C 1
ATOM 3539 O O . HIS A 1 454 ? 8.172 -18.969 -18.641 1 98.19 454 HIS A O 1
ATOM 3545 N N . ALA A 1 455 ? 7.953 -21.188 -18.062 1 98.38 455 ALA A N 1
ATOM 3546 C CA . ALA A 1 455 ? 6.668 -21.484 -18.688 1 98.38 455 ALA A CA 1
ATOM 3547 C C . ALA A 1 455 ? 6.832 -21.75 -20.188 1 98.38 455 ALA A C 1
ATOM 3549 O O . ALA A 1 455 ? 5.875 -22.109 -20.875 1 98.38 455 ALA A O 1
ATOM 3550 N N . ASP A 1 456 ? 7.988 -21.656 -20.766 1 98.38 456 ASP A N 1
ATOM 3551 C CA . ASP A 1 456 ? 8.156 -21.781 -22.203 1 98.38 456 ASP A CA 1
ATOM 3552 C C . ASP A 1 456 ? 7.723 -23.172 -22.688 1 98.38 456 ASP A C 1
ATOM 3554 O O . ASP A 1 456 ? 7.238 -23.312 -23.812 1 98.38 456 ASP A O 1
ATOM 3558 N N . GLU A 1 457 ? 7.93 -24.219 -21.906 1 98.44 457 GLU A N 1
ATOM 3559 C CA . GLU A 1 457 ? 7.559 -25.562 -22.359 1 98.44 457 GLU A CA 1
ATOM 3560 C C . GLU A 1 457 ? 6.055 -25.672 -22.578 1 98.44 457 GLU A C 1
ATOM 3562 O O . GLU A 1 457 ? 5.59 -26.562 -23.281 1 98.44 457 GLU A O 1
ATOM 3567 N N . LEU A 1 458 ? 5.254 -24.766 -21.953 1 98.56 458 LEU A N 1
ATOM 3568 C CA . LEU A 1 458 ? 3.803 -24.797 -22.109 1 98.56 458 LEU A CA 1
ATOM 3569 C C . LEU A 1 458 ? 3.408 -24.484 -23.547 1 98.56 458 LEU A C 1
ATOM 3571 O O . LEU A 1 458 ? 2.336 -24.891 -24 1 98.56 458 LEU A O 1
ATOM 3575 N N . ILE A 1 459 ? 4.285 -23.734 -24.281 1 98.19 459 ILE A N 1
ATOM 3576 C CA . ILE A 1 459 ? 4.039 -23.406 -25.672 1 98.19 459 ILE A CA 1
ATOM 3577 C C . ILE A 1 459 ? 3.91 -24.703 -26.484 1 98.19 459 ILE A C 1
ATOM 3579 O O . ILE A 1 459 ? 3.129 -24.766 -27.438 1 98.19 459 ILE A O 1
ATOM 3583 N N . SER A 1 460 ? 4.578 -25.703 -26.031 1 98.31 460 SER A N 1
ATOM 3584 C CA . SER A 1 460 ? 4.578 -26.984 -26.719 1 98.31 460 SER A CA 1
ATOM 3585 C C . SER A 1 460 ? 3.459 -27.891 -26.219 1 98.31 460 SER A C 1
ATOM 3587 O O . SER A 1 460 ? 3.158 -28.922 -26.828 1 98.31 460 SER A O 1
ATOM 3589 N N . LEU A 1 461 ? 2.805 -27.562 -25.172 1 98.62 461 LEU A N 1
ATOM 3590 C CA . LEU A 1 461 ? 1.793 -28.422 -24.578 1 98.62 461 LEU A CA 1
ATOM 3591 C C . LEU A 1 461 ? 0.39 -27.922 -24.891 1 98.62 461 LEU A C 1
ATOM 3593 O O . LEU A 1 461 ? -0.555 -28.703 -24.984 1 98.62 461 LEU A O 1
ATOM 3597 N N . PHE A 1 462 ? 0.254 -26.609 -25.016 1 98.62 462 PHE A N 1
ATOM 3598 C CA . PHE A 1 462 ? -1.072 -26.016 -25.188 1 98.62 462 PHE A CA 1
ATOM 3599 C C . PHE A 1 462 ? -1.097 -25.078 -26.391 1 98.62 462 PHE A C 1
ATOM 3601 O O . PHE A 1 462 ? -0.141 -24.328 -26.625 1 98.62 462 PHE A O 1
ATOM 3608 N N . GLN A 1 463 ? -2.186 -25.125 -27.125 1 97.62 463 GLN A N 1
ATOM 3609 C CA . GLN A 1 463 ? -2.434 -24.078 -28.109 1 97.62 463 GLN A CA 1
ATOM 3610 C C . GLN A 1 463 ? -2.873 -22.781 -27.422 1 97.62 463 GLN A C 1
ATOM 3612 O O . GLN A 1 463 ? -3.92 -22.734 -26.781 1 97.62 463 GLN A O 1
ATOM 3617 N N . SER A 1 464 ? -2.049 -21.766 -27.547 1 96.38 464 SER A N 1
ATOM 3618 C CA . SER A 1 464 ? -2.332 -20.5 -26.906 1 96.38 464 SER A CA 1
ATOM 3619 C C . SER A 1 464 ? -2.678 -19.422 -27.922 1 96.38 464 SER A C 1
ATOM 3621 O O . SER A 1 464 ? -1.904 -18.484 -28.125 1 96.38 464 SER A O 1
ATOM 3623 N N . LYS A 1 465 ? -3.889 -19.438 -28.359 1 95.38 465 LYS A N 1
ATOM 3624 C CA . LYS A 1 465 ? -4.324 -18.562 -29.453 1 95.38 465 LYS A CA 1
ATOM 3625 C C . LYS A 1 465 ? -4.215 -17.094 -29.047 1 95.38 465 LYS A C 1
ATOM 3627 O O . LYS A 1 465 ? -3.9 -16.234 -29.875 1 95.38 465 LYS A O 1
ATOM 3632 N N . GLU A 1 466 ? -4.426 -16.828 -27.844 1 94 466 GLU A N 1
ATOM 3633 C CA . GLU A 1 466 ? -4.41 -15.453 -27.344 1 94 466 GLU A CA 1
ATOM 3634 C C . GLU A 1 466 ? -2.982 -14.922 -27.266 1 94 466 GLU A C 1
ATOM 3636 O O . GLU A 1 466 ? -2.721 -13.773 -27.625 1 94 466 GLU A O 1
ATOM 3641 N N . LEU A 1 467 ? -2.064 -15.688 -26.828 1 94 467 LEU A N 1
ATOM 3642 C CA . LEU A 1 467 ? -0.707 -15.242 -26.531 1 94 467 LEU A CA 1
ATOM 3643 C C . LEU A 1 467 ? 0.194 -15.406 -27.75 1 94 467 LEU A C 1
ATOM 3645 O O . LEU A 1 467 ? 1.169 -14.664 -27.906 1 94 467 LEU A O 1
ATOM 3649 N N . ASN A 1 468 ? -0.102 -16.375 -28.5 1 95.06 468 ASN A N 1
ATOM 3650 C CA . ASN A 1 468 ? 0.654 -16.703 -29.703 1 95.06 468 ASN A CA 1
ATOM 3651 C C . ASN A 1 468 ? -0.267 -16.938 -30.906 1 95.06 468 ASN A C 1
ATOM 3653 O O . ASN A 1 468 ? -0.353 -18.047 -31.422 1 95.06 468 ASN A O 1
ATOM 3657 N N . PRO A 1 469 ? -0.826 -15.891 -31.438 1 94 469 PRO A N 1
ATOM 3658 C CA . PRO A 1 469 ? -1.844 -16.016 -32.469 1 94 469 PRO A CA 1
ATOM 3659 C C . PRO A 1 469 ? -1.293 -16.609 -33.781 1 94 469 PRO A C 1
ATOM 3661 O O . PRO A 1 469 ? -2.041 -17.203 -34.531 1 94 469 PRO A O 1
ATOM 3664 N N . LYS A 1 470 ? -0.019 -16.484 -34.031 1 94.19 470 LYS A N 1
ATOM 3665 C CA . LYS A 1 470 ? 0.585 -17.031 -35.25 1 94.19 470 LYS A CA 1
ATOM 3666 C C . LYS A 1 470 ? 0.703 -18.547 -35.188 1 94.19 470 LYS A C 1
ATOM 3668 O O . LYS A 1 470 ? 0.889 -19.203 -36.219 1 94.19 470 LYS A O 1
ATOM 3673 N N . GLY A 1 471 ? 0.632 -19.109 -33.969 1 94.94 471 GLY A N 1
ATOM 3674 C CA . GLY A 1 471 ? 0.777 -20.547 -33.781 1 94.94 471 GLY A CA 1
ATOM 3675 C C . GLY A 1 471 ? 2.217 -21.016 -33.844 1 94.94 471 GLY A C 1
ATOM 3676 O O . GLY A 1 471 ? 3.145 -20.219 -33.688 1 94.94 471 GLY A O 1
ATOM 3677 N N . LEU A 1 472 ? 2.346 -22.297 -34 1 97.69 472 LEU A N 1
ATOM 3678 C CA . LEU A 1 472 ? 3.666 -22.906 -34.031 1 97.69 472 LEU A CA 1
ATOM 3679 C C . LEU A 1 472 ? 4.168 -23.031 -35.469 1 97.69 472 LEU A C 1
ATOM 3681 O O . LEU A 1 472 ? 3.389 -23.328 -36.406 1 97.69 472 LEU A O 1
ATOM 3685 N N . ASN A 1 473 ? 5.461 -22.781 -35.719 1 97.5 473 ASN A N 1
ATOM 3686 C CA . ASN A 1 473 ? 6.055 -23.156 -37 1 97.5 473 ASN A CA 1
ATOM 3687 C C . ASN A 1 473 ? 6.262 -24.672 -37.094 1 97.5 473 ASN A C 1
ATOM 3689 O O . ASN A 1 473 ? 5.895 -25.406 -36.188 1 97.5 473 ASN A O 1
ATOM 3693 N N . ASP A 1 474 ? 6.84 -25.203 -38.094 1 97.56 474 ASP A N 1
ATOM 3694 C CA . ASP A 1 474 ? 6.949 -26.641 -38.375 1 97.56 474 ASP A CA 1
ATOM 3695 C C . ASP A 1 474 ? 7.809 -27.328 -37.312 1 97.56 474 ASP A C 1
ATOM 3697 O O . ASP A 1 474 ? 7.441 -28.375 -36.781 1 97.56 474 ASP A O 1
ATOM 3701 N N . GLU A 1 475 ? 8.914 -26.719 -37 1 97.94 475 GLU A N 1
ATOM 3702 C CA . GLU A 1 475 ? 9.82 -27.312 -36.031 1 97.94 475 GLU A CA 1
ATOM 3703 C C . GLU A 1 475 ? 9.203 -27.328 -34.625 1 97.94 475 GLU A C 1
ATOM 3705 O O . GLU A 1 475 ? 9.32 -28.312 -33.906 1 97.94 475 GLU A O 1
ATOM 3710 N N . ASP A 1 476 ? 8.562 -26.219 -34.312 1 98.56 476 ASP A N 1
ATOM 3711 C CA . ASP A 1 476 ? 7.891 -26.125 -33 1 98.56 476 ASP A CA 1
ATOM 3712 C C . ASP A 1 476 ? 6.746 -27.125 -32.906 1 98.56 476 ASP A C 1
ATOM 3714 O O . ASP A 1 476 ? 6.457 -27.656 -31.828 1 98.56 476 ASP A O 1
ATOM 3718 N N . THR A 1 477 ? 6.098 -27.391 -33.969 1 98.56 477 THR A N 1
ATOM 3719 C CA . THR A 1 477 ? 5.023 -28.375 -34 1 98.56 477 THR A CA 1
ATOM 3720 C C . THR A 1 477 ? 5.562 -29.766 -33.719 1 98.56 477 THR A C 1
ATOM 3722 O O . THR A 1 477 ? 4.934 -30.531 -32.969 1 98.56 477 THR A O 1
ATOM 3725 N N . LYS A 1 478 ? 6.691 -30.125 -34.281 1 98.44 478 LYS A N 1
ATOM 3726 C CA . LYS A 1 478 ? 7.316 -31.406 -34 1 98.44 478 LYS A CA 1
ATOM 3727 C C . LYS A 1 478 ? 7.648 -31.531 -32.531 1 98.44 478 LYS A C 1
ATOM 3729 O O . LYS A 1 478 ? 7.438 -32.594 -31.922 1 98.44 478 LYS A O 1
ATOM 3734 N N . MET A 1 479 ? 8.188 -30.453 -32 1 98.5 479 MET A N 1
ATOM 3735 C CA . MET A 1 479 ? 8.484 -30.438 -30.562 1 98.5 479 MET A CA 1
ATOM 3736 C C . MET A 1 479 ? 7.211 -30.609 -29.75 1 98.5 479 MET A C 1
ATOM 3738 O O . MET A 1 479 ? 7.195 -31.359 -28.766 1 98.5 479 MET A O 1
ATOM 3742 N N . SER A 1 480 ? 6.176 -29.891 -30.141 1 98.62 480 SER A N 1
ATOM 3743 C CA . SER A 1 480 ? 4.895 -30 -29.453 1 98.62 480 SER A CA 1
ATOM 3744 C C . SER A 1 480 ? 4.387 -31.438 -29.453 1 98.62 480 SER A C 1
ATOM 3746 O O . SER A 1 480 ? 3.943 -31.953 -28.422 1 98.62 480 SER A O 1
ATOM 3748 N N . LYS A 1 481 ? 4.422 -32.094 -30.562 1 98.31 481 LYS A N 1
ATOM 3749 C CA . LYS A 1 481 ? 3.994 -33.5 -30.672 1 98.31 481 LYS A CA 1
ATOM 3750 C C . LYS A 1 481 ? 4.809 -34.375 -29.734 1 98.31 481 LYS A C 1
ATOM 3752 O O . LYS A 1 481 ? 4.25 -35.25 -29.031 1 98.31 481 LYS A O 1
ATOM 3757 N N . LEU A 1 482 ? 6.129 -34.188 -29.75 1 98.19 482 LEU A N 1
ATOM 3758 C CA . LEU A 1 482 ? 7 -34.938 -28.859 1 98.19 482 LEU A CA 1
ATOM 3759 C C . LEU A 1 482 ? 6.602 -34.75 -27.406 1 98.19 482 LEU A C 1
ATOM 3761 O O . LEU A 1 482 ? 6.418 -35.719 -26.656 1 98.19 482 LEU A O 1
ATOM 3765 N N . MET A 1 483 ? 6.512 -33.469 -26.953 1 98.69 483 MET A N 1
ATOM 3766 C CA . MET A 1 483 ? 6.215 -33.156 -25.562 1 98.69 483 MET A CA 1
ATOM 3767 C C . MET A 1 483 ? 4.875 -33.75 -25.141 1 98.69 483 MET A C 1
ATOM 3769 O O . MET A 1 483 ? 4.77 -34.344 -24.062 1 98.69 483 MET A O 1
ATOM 3773 N N . VAL A 1 484 ? 3.832 -33.562 -25.953 1 98.62 484 VAL A N 1
ATOM 3774 C CA . VAL A 1 484 ? 2.506 -34.094 -25.641 1 98.62 484 VAL A CA 1
ATOM 3775 C C . VAL A 1 484 ? 2.559 -35.625 -25.531 1 98.62 484 VAL A C 1
ATOM 3777 O O . VAL A 1 484 ? 1.961 -36.188 -24.625 1 98.62 484 VAL A O 1
ATOM 3780 N N . ASN A 1 485 ? 3.303 -36.25 -26.406 1 97.81 485 ASN A N 1
ATOM 3781 C CA . ASN A 1 485 ? 3.434 -37.688 -26.359 1 97.81 485 ASN A CA 1
ATOM 3782 C C . ASN A 1 485 ? 4.086 -38.156 -25.062 1 97.81 485 ASN A C 1
ATOM 3784 O O . ASN A 1 485 ? 3.66 -39.156 -24.469 1 97.81 485 ASN A O 1
ATOM 3788 N N . ILE A 1 486 ? 5.129 -37.469 -24.641 1 98.44 486 ILE A N 1
ATOM 3789 C CA . ILE A 1 486 ? 5.816 -37.844 -23.406 1 98.44 486 ILE A CA 1
ATOM 3790 C C . ILE A 1 486 ? 4.871 -37.688 -22.219 1 98.44 486 ILE A C 1
ATOM 3792 O O . ILE A 1 486 ? 4.785 -38.562 -21.359 1 98.44 486 ILE A O 1
ATOM 3796 N N . TRP A 1 487 ? 4.148 -36.625 -22.125 1 98.75 487 TRP A N 1
ATOM 3797 C CA . TRP A 1 487 ? 3.205 -36.344 -21.031 1 98.75 487 TRP A CA 1
ATOM 3798 C C . TRP A 1 487 ? 2.088 -37.375 -21.016 1 98.75 487 TRP A C 1
ATOM 3800 O O . TRP A 1 487 ? 1.74 -37.906 -19.969 1 98.75 487 TRP A O 1
ATOM 3810 N N . VAL A 1 488 ? 1.543 -37.656 -22.203 1 98.31 488 VAL A N 1
ATOM 3811 C CA . VAL A 1 488 ? 0.446 -38.625 -22.297 1 98.31 488 VAL A CA 1
ATOM 3812 C C . VAL A 1 488 ? 0.949 -40.031 -21.969 1 98.31 488 VAL A C 1
ATOM 3814 O O . VAL A 1 488 ? 0.252 -40.812 -21.312 1 98.31 488 VAL A O 1
ATOM 3817 N N . LYS A 1 489 ? 2.15 -40.406 -22.406 1 98 489 LYS A N 1
ATOM 3818 C CA . LYS A 1 489 ? 2.73 -41.688 -22.078 1 98 489 LYS A CA 1
ATOM 3819 C C . LYS A 1 489 ? 2.869 -41.875 -20.578 1 98 489 LYS A C 1
ATOM 3821 O O . LYS A 1 489 ? 2.578 -42.938 -20.031 1 98 489 LYS A O 1
ATOM 3826 N N . PHE A 1 490 ? 3.363 -40.906 -19.875 1 98 490 PHE A N 1
ATOM 3827 C CA . PHE A 1 490 ? 3.455 -40.938 -18.422 1 98 490 PHE A CA 1
ATOM 3828 C C . PHE A 1 490 ? 2.08 -41.156 -17.797 1 98 490 PHE A C 1
ATOM 3830 O O . PHE A 1 490 ? 1.924 -41.938 -16.875 1 98 490 PHE A O 1
ATOM 3837 N N . ALA A 1 491 ? 1.063 -40.406 -18.312 1 98.25 491 ALA A N 1
ATOM 3838 C CA . ALA A 1 491 ? -0.293 -40.469 -17.781 1 98.25 491 ALA A CA 1
ATOM 3839 C C . ALA A 1 491 ? -0.913 -41.844 -18 1 98.25 491 ALA A C 1
ATOM 3841 O O . ALA A 1 491 ? -1.707 -42.312 -17.188 1 98.25 491 ALA A O 1
ATOM 3842 N N . SER A 1 492 ? -0.514 -42.562 -19.094 1 96.5 492 SER A N 1
ATOM 3843 C CA . SER A 1 492 ? -1.261 -43.719 -19.531 1 96.5 492 SER A CA 1
ATOM 3844 C C . SER A 1 492 ? -0.501 -45 -19.219 1 96.5 492 SER A C 1
ATOM 3846 O O . SER A 1 492 ? -1.047 -46.094 -19.359 1 96.5 492 SER A O 1
ATOM 3848 N N . SER A 1 493 ? 0.759 -44.812 -18.828 1 94.25 493 SER A N 1
ATOM 3849 C CA . SER A 1 493 ? 1.568 -46 -18.703 1 94.25 493 SER A CA 1
ATOM 3850 C C . SER A 1 493 ? 2.281 -46.062 -17.359 1 94.25 493 SER A C 1
ATOM 3852 O O . SER A 1 493 ? 2.457 -45.031 -16.703 1 94.25 493 SER A O 1
ATOM 3854 N N . LYS A 1 494 ? 2.668 -47.25 -17.016 1 90.94 494 LYS A N 1
ATOM 3855 C CA . LYS A 1 494 ? 3.439 -47.438 -15.797 1 90.94 494 LYS A CA 1
ATOM 3856 C C . LYS A 1 494 ? 4.906 -47.094 -16 1 90.94 494 LYS A C 1
ATOM 3858 O O . LYS A 1 494 ? 5.602 -46.719 -15.055 1 90.94 494 LYS A O 1
ATOM 3863 N N . ILE A 1 495 ? 5.316 -47.281 -17.266 1 89.81 495 ILE A N 1
ATOM 3864 C CA . ILE A 1 495 ? 6.719 -47 -17.578 1 89.81 495 ILE A CA 1
ATOM 3865 C C . ILE A 1 495 ? 6.82 -45.844 -18.562 1 89.81 495 ILE A C 1
ATOM 3867 O O . ILE A 1 495 ? 6.652 -46.031 -19.766 1 89.81 495 ILE A O 1
ATOM 3871 N N . PRO A 1 496 ? 7.164 -44.688 -18.109 1 93.75 496 PRO A N 1
ATOM 3872 C CA . PRO A 1 496 ? 7.355 -43.594 -19.047 1 93.75 496 PRO A CA 1
ATOM 3873 C C . PRO A 1 496 ? 8.609 -43.75 -19.906 1 93.75 496 PRO A C 1
ATOM 3875 O O . PRO A 1 496 ? 9.602 -44.344 -19.438 1 93.75 496 PRO A O 1
ATOM 3878 N N . THR A 1 497 ? 8.484 -43.344 -21.125 1 96 497 THR A N 1
ATOM 3879 C CA . THR A 1 497 ? 9.617 -43.406 -22.047 1 96 497 THR A CA 1
ATOM 3880 C C . THR A 1 497 ? 10.062 -42 -22.438 1 96 497 THR A C 1
ATOM 3882 O O . THR A 1 497 ? 9.273 -41.062 -22.406 1 96 497 THR A O 1
ATOM 3885 N N . VAL A 1 498 ? 11.273 -41.844 -22.906 1 95.06 498 VAL A N 1
ATOM 3886 C CA . VAL A 1 498 ? 11.93 -40.562 -23.094 1 95.06 498 VAL A CA 1
ATOM 3887 C C . VAL A 1 498 ? 11.375 -39.875 -24.344 1 95.06 498 VAL A C 1
ATOM 3889 O O . VAL A 1 498 ? 11.508 -38.656 -24.5 1 95.06 498 VAL A O 1
ATOM 3892 N N . ASP A 1 499 ? 10.766 -40.625 -25.234 1 94.19 499 ASP A N 1
ATOM 3893 C CA . ASP A 1 499 ? 10.227 -40.031 -26.453 1 94.19 499 ASP A CA 1
ATOM 3894 C C . ASP A 1 499 ? 8.703 -40.188 -26.516 1 94.19 499 ASP A C 1
ATOM 3896 O O . ASP A 1 499 ? 8.086 -39.906 -27.531 1 94.19 499 ASP A O 1
ATOM 3900 N N . GLY A 1 500 ? 8.094 -40.812 -25.516 1 94.69 500 GLY A N 1
ATOM 3901 C CA . GLY A 1 500 ? 6.648 -40.938 -25.422 1 94.69 500 GLY A CA 1
ATOM 3902 C C . GLY A 1 500 ? 6.082 -42.062 -26.25 1 94.69 500 GLY A C 1
ATOM 3903 O O . GLY A 1 500 ? 4.867 -42.156 -26.438 1 94.69 500 GLY A O 1
ATOM 3904 N N . THR A 1 501 ? 6.996 -42.906 -26.734 1 94 501 THR A N 1
ATOM 3905 C CA . THR A 1 501 ? 6.523 -44 -27.562 1 94 501 THR A CA 1
ATOM 3906 C C . THR A 1 501 ? 6.543 -45.312 -26.766 1 94 501 THR A C 1
ATOM 3908 O O . THR A 1 501 ? 7.25 -45.406 -25.75 1 94 501 THR A O 1
ATOM 3911 N N . ASP A 1 502 ? 5.809 -46.25 -27.219 1 92.38 502 ASP A N 1
ATOM 3912 C CA . ASP A 1 502 ? 5.68 -47.531 -26.531 1 92.38 502 ASP A CA 1
ATOM 3913 C C . ASP A 1 502 ? 7.004 -48.281 -26.531 1 92.38 502 ASP A C 1
ATOM 3915 O O . ASP A 1 502 ? 7.324 -48.969 -25.562 1 92.38 502 ASP A O 1
ATOM 3919 N N . ASN A 1 503 ? 7.734 -48.188 -27.578 1 91.81 503 ASN A N 1
ATOM 3920 C CA . ASN A 1 503 ? 8.984 -48.938 -27.703 1 91.81 503 ASN A CA 1
ATOM 3921 C C . ASN A 1 503 ? 10.195 -48.031 -27.391 1 91.81 503 ASN A C 1
ATOM 3923 O O . ASN A 1 503 ? 11.328 -48.438 -27.656 1 91.81 503 ASN A O 1
ATOM 3927 N N . GLY A 1 504 ? 9.93 -46.906 -26.875 1 92.38 504 GLY A N 1
ATOM 3928 C CA . GLY A 1 504 ? 11.023 -46 -26.562 1 92.38 504 GLY A CA 1
ATOM 3929 C C . GLY A 1 504 ? 11.82 -46.406 -25.344 1 92.38 504 GLY A C 1
ATOM 3930 O O . GLY A 1 504 ? 11.398 -47.281 -24.594 1 92.38 504 GLY A O 1
ATOM 3931 N N . GLN A 1 505 ? 12.922 -45.75 -25.203 1 95.62 505 GLN A N 1
ATOM 3932 C CA . GLN A 1 505 ? 13.758 -45.969 -24.031 1 95.62 505 GLN A CA 1
ATOM 3933 C C . GLN A 1 505 ? 13.039 -45.531 -22.75 1 95.62 505 GLN A C 1
ATOM 3935 O O . GLN A 1 505 ? 12.398 -44.5 -22.734 1 95.62 505 GLN A O 1
ATOM 3940 N N . ALA A 1 506 ? 13.18 -46.344 -21.703 1 95.69 506 ALA A N 1
ATOM 3941 C CA . ALA A 1 506 ? 12.555 -46 -20.438 1 95.69 506 ALA A CA 1
ATOM 3942 C C . ALA A 1 506 ? 13.18 -44.75 -19.828 1 95.69 506 ALA A C 1
ATOM 3944 O O . ALA A 1 506 ? 14.391 -44.562 -19.906 1 95.69 506 ALA A O 1
ATOM 3945 N N . TRP A 1 507 ? 12.391 -43.906 -19.297 1 96.94 507 TRP A N 1
ATOM 3946 C CA . TRP A 1 507 ? 12.828 -42.75 -18.547 1 96.94 507 TRP A CA 1
ATOM 3947 C C . TRP A 1 507 ? 13.352 -43.156 -17.172 1 96.94 507 TRP A C 1
ATOM 3949 O O . TRP A 1 507 ? 12.594 -43.594 -16.328 1 96.94 507 TRP A O 1
ATOM 3959 N N . PRO A 1 508 ? 14.648 -43 -16.875 1 95.88 508 PRO A N 1
ATOM 3960 C CA . PRO A 1 508 ? 15.203 -43.469 -15.609 1 95.88 508 PRO A CA 1
ATOM 3961 C C . PRO A 1 508 ? 14.664 -42.688 -14.406 1 95.88 508 PRO A C 1
ATOM 3963 O O . PRO A 1 508 ? 14.328 -41.531 -14.523 1 95.88 508 PRO A O 1
ATOM 3966 N N . VAL A 1 509 ? 14.602 -43.344 -13.258 1 96.31 509 VAL A N 1
ATOM 3967 C CA . VAL A 1 509 ? 14.18 -42.75 -12 1 96.31 509 VAL A CA 1
ATOM 3968 C C . VAL A 1 509 ? 15.312 -41.875 -11.438 1 96.31 509 VAL A C 1
ATOM 3970 O O . VAL A 1 509 ? 16.484 -42.281 -11.492 1 96.31 509 VAL A O 1
ATOM 3973 N N . PHE A 1 510 ? 15.008 -40.75 -11.023 1 96.38 510 PHE A N 1
ATOM 3974 C CA . PHE A 1 510 ? 15.953 -39.812 -10.383 1 96.38 510 PHE A CA 1
ATOM 3975 C C . PHE A 1 510 ? 16.203 -40.219 -8.938 1 96.38 510 PHE A C 1
ATOM 3977 O O . PHE A 1 510 ? 15.297 -40.156 -8.102 1 96.38 510 PHE A O 1
ATOM 3984 N N . THR A 1 511 ? 17.422 -40.594 -8.555 1 93.31 511 THR A N 1
ATOM 3985 C CA . THR A 1 511 ? 17.656 -41.188 -7.238 1 93.31 511 THR A CA 1
ATOM 3986 C C . THR A 1 511 ? 18.641 -40.344 -6.434 1 93.31 511 THR A C 1
ATOM 3988 O O . THR A 1 511 ? 18.688 -40.438 -5.207 1 93.31 511 THR A O 1
ATOM 3991 N N . SER A 1 512 ? 19.469 -39.594 -7.125 1 93.31 512 SER A N 1
ATOM 3992 C CA . SER A 1 512 ? 20.438 -38.75 -6.434 1 93.31 512 SER A CA 1
ATOM 3993 C C . SER A 1 512 ? 20.812 -37.531 -7.27 1 93.31 512 SER A C 1
ATOM 3995 O O . SER A 1 512 ? 20.812 -37.594 -8.5 1 93.31 512 SER A O 1
ATOM 3997 N N . ILE A 1 513 ? 21.203 -36.531 -6.625 1 93.31 513 ILE A N 1
ATOM 3998 C CA . ILE A 1 513 ? 21.547 -35.281 -7.301 1 93.31 513 ILE A CA 1
ATOM 3999 C C . ILE A 1 513 ? 22.844 -35.469 -8.086 1 93.31 513 ILE A C 1
ATOM 4001 O O . ILE A 1 513 ? 22.969 -34.938 -9.203 1 93.31 513 ILE A O 1
ATOM 4005 N N . GLY A 1 514 ? 23.781 -36.188 -7.594 1 90.31 514 GLY A N 1
ATOM 4006 C CA . GLY A 1 514 ? 25.094 -36.281 -8.195 1 90.31 514 GLY A CA 1
ATOM 4007 C C . GLY A 1 514 ? 25.188 -37.344 -9.258 1 90.31 514 GLY A C 1
ATOM 4008 O O . GLY A 1 514 ? 26.031 -37.281 -10.156 1 90.31 514 GLY A O 1
ATOM 4009 N N . GLU A 1 515 ? 24.266 -38.344 -9.273 1 89.31 515 GLU A N 1
ATOM 4010 C CA . GLU A 1 515 ? 24.516 -39.531 -10.102 1 89.31 515 GLU A CA 1
ATOM 4011 C C . GLU A 1 515 ? 23.359 -39.75 -11.086 1 89.31 515 GLU A C 1
ATOM 4013 O O . GLU A 1 515 ? 23.531 -40.438 -12.086 1 89.31 515 GLU A O 1
ATOM 4018 N N . SER A 1 516 ? 22.359 -39.094 -10.82 1 91.19 516 SER A N 1
ATOM 4019 C CA . SER A 1 516 ? 21.188 -39.375 -11.633 1 91.19 516 SER A CA 1
ATOM 4020 C C . SER A 1 516 ? 21.266 -38.719 -13.008 1 91.19 516 SER A C 1
ATOM 4022 O O . SER A 1 516 ? 21.938 -37.688 -13.156 1 91.19 516 SER A O 1
ATOM 4024 N N . ALA A 1 517 ? 20.656 -39.375 -13.938 1 93.88 517 ALA A N 1
ATOM 4025 C CA . ALA A 1 517 ? 20.422 -38.781 -15.258 1 93.88 517 ALA A CA 1
ATOM 4026 C C . ALA A 1 517 ? 19.078 -38.094 -15.328 1 93.88 517 ALA A C 1
ATOM 4028 O O . ALA A 1 517 ? 18.141 -38.438 -14.617 1 93.88 517 ALA A O 1
ATOM 4029 N N . LEU A 1 518 ? 19.047 -37.062 -16.109 1 95.88 518 LEU A N 1
ATOM 4030 C CA . LEU A 1 518 ? 17.766 -36.406 -16.375 1 95.88 518 LEU A CA 1
ATOM 4031 C C . LEU A 1 518 ? 17.531 -36.25 -17.875 1 95.88 518 LEU A C 1
ATOM 4033 O O . LEU A 1 518 ? 18.453 -36.438 -18.672 1 95.88 518 LEU A O 1
ATOM 4037 N N . LEU A 1 519 ? 16.328 -36.188 -18.25 1 98.19 519 LEU A N 1
ATOM 4038 C CA . LEU A 1 519 ? 15.93 -36.031 -19.641 1 98.19 519 LEU A CA 1
ATOM 4039 C C . LEU A 1 519 ? 16.141 -34.594 -20.109 1 98.19 519 LEU A C 1
ATOM 4041 O O . LEU A 1 519 ? 15.484 -33.656 -19.625 1 98.19 519 LEU A O 1
ATOM 4045 N N . HIS A 1 520 ? 17.078 -34.344 -20.969 1 98.5 520 HIS A N 1
ATOM 4046 C CA . HIS A 1 520 ? 17.359 -33.031 -21.578 1 98.5 520 HIS A CA 1
ATOM 4047 C C . HIS A 1 520 ? 16.625 -32.875 -22.906 1 98.5 520 HIS A C 1
ATOM 4049 O O . HIS A 1 520 ? 16.891 -33.625 -23.859 1 98.5 520 HIS A O 1
ATOM 4055 N N . ILE A 1 521 ? 15.664 -31.984 -22.938 1 98.62 521 ILE A N 1
ATOM 4056 C CA . ILE A 1 521 ? 14.836 -31.781 -24.125 1 98.62 521 ILE A CA 1
ATOM 4057 C C . ILE A 1 521 ? 15.266 -30.5 -24.828 1 98.62 521 ILE A C 1
ATOM 4059 O O . ILE A 1 521 ? 14.695 -29.438 -24.594 1 98.62 521 ILE A O 1
ATOM 4063 N N . ASP A 1 522 ? 16.219 -30.562 -25.719 1 97.94 522 ASP A N 1
ATOM 4064 C CA . ASP A 1 522 ? 16.766 -29.422 -26.422 1 97.94 522 ASP A CA 1
ATOM 4065 C C . ASP A 1 522 ? 16.484 -29.516 -27.922 1 97.94 522 ASP A C 1
ATOM 4067 O O . ASP A 1 522 ? 16.812 -28.609 -28.688 1 97.94 522 ASP A O 1
ATOM 4071 N N . SER A 1 523 ? 15.914 -30.672 -28.297 1 97.19 523 SER A N 1
ATOM 4072 C CA . SER A 1 523 ? 15.492 -30.938 -29.672 1 97.19 523 SER A CA 1
ATOM 4073 C C . SER A 1 523 ? 14.398 -32 -29.719 1 97.19 523 SER A C 1
ATOM 4075 O O . SER A 1 523 ? 13.977 -32.5 -28.672 1 97.19 523 SER A O 1
ATOM 4077 N N . VAL A 1 524 ? 13.977 -32.375 -30.891 1 96.69 524 VAL A N 1
ATOM 4078 C CA . VAL A 1 524 ? 12.93 -33.375 -31.047 1 96.69 524 VAL A CA 1
ATOM 4079 C C . VAL A 1 524 ? 13.5 -34.75 -30.828 1 96.69 524 VAL A C 1
ATOM 4081 O O . VAL A 1 524 ? 12.781 -35.75 -30.906 1 96.69 524 VAL A O 1
ATOM 4084 N N . GLN A 1 525 ? 14.75 -34.844 -30.516 1 96.06 525 GLN A N 1
ATOM 4085 C CA . GLN A 1 525 ? 15.414 -36.062 -30.062 1 96.06 525 GLN A CA 1
ATOM 4086 C C . GLN A 1 525 ? 16.031 -35.875 -28.688 1 96.06 525 GLN A C 1
ATOM 4088 O O . GLN A 1 525 ? 17.25 -35.719 -28.547 1 96.06 525 GLN A O 1
ATOM 4093 N N . PRO A 1 526 ? 15.219 -35.938 -27.688 1 96.69 526 PRO A N 1
ATOM 4094 C CA . PRO A 1 526 ? 15.727 -35.688 -26.344 1 96.69 526 PRO A CA 1
ATOM 4095 C C . PRO A 1 526 ? 16.797 -36.719 -25.922 1 96.69 526 PRO A C 1
ATOM 4097 O O . PRO A 1 526 ? 16.875 -37.812 -26.5 1 96.69 526 PRO A O 1
ATOM 4100 N N . LYS A 1 527 ? 17.641 -36.344 -25 1 96.56 527 LYS A N 1
ATOM 4101 C CA . LYS A 1 527 ? 18.766 -37.156 -24.547 1 96.56 527 LYS A CA 1
ATOM 4102 C C . LYS A 1 527 ? 18.781 -37.281 -23.031 1 96.56 527 LYS A C 1
ATOM 4104 O O . LYS A 1 527 ? 18.328 -36.375 -22.328 1 96.56 527 LYS A O 1
ATOM 4109 N N . LEU A 1 528 ? 19.219 -38.375 -22.594 1 97.44 528 LEU A N 1
ATOM 4110 C CA . LEU A 1 528 ? 19.547 -38.531 -21.172 1 97.44 528 LEU A CA 1
ATOM 4111 C C . LEU A 1 528 ? 20.953 -38.031 -20.875 1 97.44 528 LEU A C 1
ATOM 4113 O O . LEU A 1 528 ? 21.922 -38.5 -21.5 1 97.44 528 LEU A O 1
ATOM 4117 N N . ILE A 1 529 ? 21.047 -37.125 -19.984 1 97.06 529 ILE A N 1
ATOM 4118 C CA . ILE A 1 529 ? 22.359 -36.594 -19.625 1 97.06 529 ILE A CA 1
ATOM 4119 C C . ILE A 1 529 ? 22.562 -36.688 -18.109 1 97.06 529 ILE A C 1
ATOM 4121 O O . ILE A 1 529 ? 21.594 -36.75 -17.359 1 97.06 529 ILE A O 1
ATOM 4125 N N . LYS A 1 530 ? 23.812 -36.688 -17.734 1 95.81 530 LYS A N 1
ATOM 4126 C CA . LYS A 1 530 ? 24.094 -36.531 -16.312 1 95.81 530 LYS A CA 1
ATOM 4127 C C . LYS A 1 530 ? 23.578 -35.188 -15.781 1 95.81 530 LYS A C 1
ATOM 4129 O O . LYS A 1 530 ? 23.672 -34.188 -16.453 1 95.81 530 LYS A O 1
ATOM 4134 N N . ASN A 1 531 ? 23.047 -35.25 -14.609 1 95.75 531 ASN A N 1
ATOM 4135 C CA . ASN A 1 531 ? 22.484 -34.031 -14 1 95.75 531 ASN A CA 1
ATOM 4136 C C . ASN A 1 531 ? 23.469 -32.875 -14.008 1 95.75 531 ASN A C 1
ATOM 4138 O O . ASN A 1 531 ? 24.484 -32.938 -13.305 1 95.75 531 ASN A O 1
ATOM 4142 N N . PRO A 1 532 ? 23.25 -31.844 -14.758 1 95.62 532 PRO A N 1
ATOM 4143 C CA . PRO A 1 532 ? 24.188 -30.734 -14.852 1 95.62 532 PRO A CA 1
ATOM 4144 C C . PRO A 1 532 ? 24 -29.703 -13.734 1 95.62 532 PRO A C 1
ATOM 4146 O O . PRO A 1 532 ? 24.688 -28.688 -13.703 1 95.62 532 PRO A O 1
ATOM 4149 N N . LEU A 1 533 ? 23.078 -29.938 -12.812 1 96.62 533 LEU A N 1
ATOM 4150 C CA . LEU A 1 533 ? 22.672 -28.922 -11.852 1 96.62 533 LEU A CA 1
ATOM 4151 C C . LEU A 1 533 ? 23.297 -29.188 -10.484 1 96.62 533 LEU A C 1
ATOM 4153 O O . LEU A 1 533 ? 23.047 -28.438 -9.531 1 96.62 533 LEU A O 1
ATOM 4157 N N . ALA A 1 534 ? 24.141 -30.188 -10.359 1 95.44 534 ALA A N 1
ATOM 4158 C CA . ALA A 1 534 ? 24.656 -30.641 -9.07 1 95.44 534 ALA A CA 1
ATOM 4159 C C . ALA A 1 534 ? 25.5 -29.562 -8.406 1 95.44 534 ALA A C 1
ATOM 4161 O O . ALA A 1 534 ? 25.391 -29.344 -7.195 1 95.44 534 ALA A O 1
ATOM 4162 N N . GLU A 1 535 ? 26.312 -28.875 -9.18 1 94.25 535 GLU A N 1
ATOM 4163 C CA . GLU A 1 535 ? 27.188 -27.859 -8.609 1 94.25 535 GLU A CA 1
ATOM 4164 C C . GLU A 1 535 ? 26.375 -26.656 -8.133 1 94.25 535 GLU A C 1
ATOM 4166 O O . GLU A 1 535 ? 26.672 -26.078 -7.078 1 94.25 535 GLU A O 1
ATOM 4171 N N . LYS A 1 536 ? 25.453 -26.281 -8.938 1 94.94 536 LYS A N 1
ATOM 4172 C CA . LYS A 1 536 ? 24.562 -25.188 -8.531 1 94.94 536 LYS A CA 1
ATOM 4173 C C . LYS A 1 536 ? 23.812 -25.531 -7.254 1 94.94 536 LYS A C 1
ATOM 4175 O O . LYS A 1 536 ? 23.688 -24.703 -6.355 1 94.94 536 LYS A O 1
ATOM 4180 N N . TYR A 1 537 ? 23.344 -26.703 -7.227 1 96.56 537 TYR A N 1
ATOM 4181 C CA . TYR A 1 537 ? 22.625 -27.156 -6.039 1 96.56 537 TYR A CA 1
ATOM 4182 C C . TYR A 1 537 ? 23.531 -27.109 -4.809 1 96.56 537 TYR A C 1
ATOM 4184 O O . TYR A 1 537 ? 23.094 -26.656 -3.74 1 96.56 537 TYR A O 1
ATOM 4192 N N . LYS A 1 538 ? 24.734 -27.562 -4.922 1 95.81 538 LYS A N 1
ATOM 4193 C CA . LYS A 1 538 ? 25.672 -27.562 -3.805 1 95.81 538 LYS A CA 1
ATOM 4194 C C . LYS A 1 538 ? 25.891 -26.141 -3.27 1 95.81 538 LYS A C 1
ATOM 4196 O O . LYS A 1 538 ? 25.812 -25.922 -2.061 1 95.81 538 LYS A O 1
ATOM 4201 N N . PHE A 1 539 ? 26.156 -25.219 -4.152 1 96.94 539 PHE A N 1
ATOM 4202 C CA . PHE A 1 539 ? 26.375 -23.828 -3.744 1 96.94 539 PHE A CA 1
ATOM 4203 C C . PHE A 1 539 ? 25.203 -23.312 -2.928 1 96.94 539 PHE A C 1
ATOM 4205 O O . PHE A 1 539 ? 25.375 -22.812 -1.813 1 96.94 539 PHE A O 1
ATOM 4212 N N . TRP A 1 540 ? 23.984 -23.453 -3.473 1 97.62 540 TRP A N 1
ATOM 4213 C CA . TRP A 1 540 ? 22.812 -22.859 -2.857 1 97.62 540 TRP A CA 1
ATOM 4214 C C . TRP A 1 540 ? 22.438 -23.594 -1.57 1 97.62 540 TRP A C 1
ATOM 4216 O O . TRP A 1 540 ? 21.938 -22.984 -0.624 1 97.62 540 TRP A O 1
ATOM 4226 N N . SER A 1 541 ? 22.688 -24.906 -1.489 1 94.06 541 SER A N 1
ATOM 4227 C CA . SER A 1 541 ? 22.375 -25.688 -0.302 1 94.06 541 SER A CA 1
ATOM 4228 C C . SER A 1 541 ? 23.297 -25.328 0.861 1 94.06 541 SER A C 1
ATOM 4230 O O . SER A 1 541 ? 22.969 -25.594 2.021 1 94.06 541 SER A O 1
ATOM 4232 N N . GLU A 1 542 ? 24.422 -24.719 0.6 1 95.88 542 GLU A N 1
ATOM 4233 C CA . GLU A 1 542 ? 25.391 -24.359 1.63 1 95.88 542 GLU A CA 1
ATOM 4234 C C . GLU A 1 542 ? 25.094 -22.969 2.205 1 95.88 542 GLU A C 1
ATOM 4236 O O . GLU A 1 542 ? 25.641 -22.594 3.24 1 95.88 542 GLU A O 1
ATOM 4241 N N . LEU A 1 543 ? 24.281 -22.203 1.546 1 97.19 543 LEU A N 1
ATOM 4242 C CA . LEU A 1 543 ? 23.875 -20.906 2.078 1 97.19 543 LEU A CA 1
ATOM 4243 C C . LEU A 1 543 ? 22.875 -21.078 3.225 1 97.19 543 LEU A C 1
ATOM 4245 O O . LEU A 1 543 ? 22.031 -21.969 3.188 1 97.19 543 LEU A O 1
ATOM 4249 N N . PRO A 1 544 ? 22.953 -20.281 4.246 1 95.94 544 PRO A N 1
ATOM 4250 C CA . PRO A 1 544 ? 22 -20.391 5.355 1 95.94 544 PRO A CA 1
ATOM 4251 C C . PRO A 1 544 ? 20.641 -19.766 5.023 1 95.94 544 PRO A C 1
ATOM 4253 O O . PRO A 1 544 ? 20.109 -18.984 5.812 1 95.94 544 PRO A O 1
ATOM 4256 N N . LEU A 1 545 ? 20.031 -20.172 3.967 1 95.5 545 LEU A N 1
ATOM 4257 C CA . LEU A 1 545 ? 18.812 -19.578 3.402 1 95.5 545 LEU A CA 1
ATOM 4258 C C . LEU A 1 545 ? 17.609 -19.906 4.266 1 95.5 545 LEU A C 1
ATOM 4260 O O . LEU A 1 545 ? 16.609 -19.172 4.234 1 95.5 545 LEU A O 1
ATOM 4264 N N . LEU A 1 546 ? 17.609 -20.969 5.051 1 94.31 546 LEU A N 1
ATOM 4265 C CA . LEU A 1 546 ? 16.453 -21.406 5.828 1 94.31 546 LEU A CA 1
ATOM 4266 C C . LEU A 1 546 ? 16.719 -21.266 7.324 1 94.31 546 LEU A C 1
ATOM 4268 O O . LEU A 1 546 ? 16.031 -21.875 8.141 1 94.31 546 LEU A O 1
ATOM 4272 N N . SER A 1 547 ? 17.734 -20.453 7.691 1 93.25 547 SER A N 1
ATOM 4273 C CA . SER A 1 547 ? 18.203 -20.312 9.062 1 93.25 547 SER A CA 1
ATOM 4274 C C . SER A 1 547 ? 17.125 -19.734 9.977 1 93.25 547 SER A C 1
ATOM 4276 O O . SER A 1 547 ? 17.203 -19.875 11.195 1 93.25 547 SER A O 1
ATOM 4278 N N . GLY A 1 548 ? 16.172 -19.109 9.398 1 90.81 548 GLY A N 1
ATOM 4279 C CA . GLY A 1 548 ? 15.102 -18.547 10.203 1 90.81 548 GLY A CA 1
ATOM 4280 C C . GLY A 1 548 ? 14.016 -19.547 10.531 1 90.81 548 GLY A C 1
ATOM 4281 O O . GLY A 1 548 ? 13.148 -19.266 11.367 1 90.81 548 GLY A O 1
ATOM 4282 N N . LEU A 1 549 ? 13.938 -20.656 9.891 1 90.31 549 LEU A N 1
ATOM 4283 C CA . LEU A 1 549 ? 12.906 -21.656 10.117 1 90.31 549 LEU A CA 1
ATOM 4284 C C . LEU A 1 549 ? 13.336 -22.641 11.203 1 90.31 549 LEU A C 1
ATOM 4286 O O . LEU A 1 549 ? 12.508 -23.328 11.789 1 90.31 549 LEU A O 1
ATOM 4290 N N . ASN A 1 550 ? 13.875 -22.219 12.68 1 62.97 550 ASN A N 1
ATOM 4291 C CA . ASN A 1 550 ? 14.359 -22.906 13.875 1 62.97 550 ASN A CA 1
ATOM 4292 C C . ASN A 1 550 ? 14.695 -24.359 13.586 1 62.97 550 ASN A C 1
ATOM 4294 O O . ASN A 1 550 ? 15.273 -25.047 14.43 1 62.97 550 ASN A O 1
ATOM 4298 N N . LYS A 1 551 ? 14.078 -25.219 12.727 1 52.31 551 LYS A N 1
ATOM 4299 C CA . LYS A 1 551 ? 14.406 -26.625 12.953 1 52.31 551 LYS A CA 1
ATOM 4300 C C . LYS A 1 551 ? 15.773 -26.969 12.359 1 52.31 551 LYS A C 1
ATOM 4302 O O . LYS A 1 551 ? 16.156 -26.453 11.312 1 52.31 551 LYS A O 1
ATOM 4307 N N . LEU A 1 552 ? 16.75 -27.281 13.273 1 42.84 552 LEU A N 1
ATOM 4308 C CA . LEU A 1 552 ? 18 -27.969 12.961 1 42.84 552 LEU A CA 1
ATOM 4309 C C . LEU A 1 552 ? 17.828 -28.891 11.758 1 42.84 552 LEU A C 1
ATOM 4311 O O . LEU A 1 552 ? 17.234 -29.969 11.883 1 42.84 552 LEU A O 1
ATOM 4315 N N . ILE A 1 553 ? 17.422 -28.312 10.664 1 44.62 553 ILE A N 1
ATOM 4316 C CA . ILE A 1 553 ? 17.453 -29.234 9.539 1 44.62 553 ILE A CA 1
ATOM 4317 C C . ILE A 1 553 ? 18.812 -29.922 9.469 1 44.62 553 ILE A C 1
ATOM 4319 O O . ILE A 1 553 ? 19.844 -29.25 9.367 1 44.62 553 ILE A O 1
ATOM 4323 N N . SER A 1 554 ? 18.953 -30.969 10.195 1 36.97 554 SER A N 1
ATOM 4324 C CA . SER A 1 554 ? 20.172 -31.75 10.055 1 36.97 554 SER A CA 1
ATOM 4325 C C . SER A 1 554 ? 20.609 -31.859 8.594 1 36.97 554 SER A C 1
ATOM 4327 O O . SER A 1 554 ? 19.766 -32.062 7.711 1 36.97 554 SER A O 1
ATOM 4329 N N . PRO A 1 555 ? 21.625 -31.25 8.266 1 39.72 555 PRO A N 1
ATOM 4330 C CA . PRO A 1 555 ? 22.125 -31.578 6.922 1 39.72 555 PRO A CA 1
ATOM 4331 C C . PRO A 1 555 ? 21.922 -33.031 6.547 1 39.72 555 PRO A C 1
ATOM 4333 O O . PRO A 1 555 ? 22.453 -33.938 7.211 1 39.72 555 PRO A O 1
ATOM 4336 N N . ASN A 1 556 ? 20.812 -33.531 6.438 1 37.53 556 ASN A N 1
ATOM 4337 C CA . ASN A 1 556 ? 20.766 -34.938 5.992 1 37.53 556 ASN A CA 1
ATOM 4338 C C . ASN A 1 556 ? 21.828 -35.219 4.938 1 37.53 556 ASN A C 1
ATOM 4340 O O . ASN A 1 556 ? 22.25 -34.312 4.223 1 37.53 556 ASN A O 1
ATOM 4344 N N . ASN A 1 557 ? 22.531 -36.188 5.039 1 40.03 557 ASN A N 1
ATOM 4345 C CA . ASN A 1 557 ? 23.359 -36.781 3.998 1 40.03 557 ASN A CA 1
ATOM 4346 C C . ASN A 1 557 ? 22.688 -36.688 2.631 1 40.03 557 ASN A C 1
ATOM 4348 O O . ASN A 1 557 ? 21.875 -37.562 2.287 1 40.03 557 ASN A O 1
ATOM 4352 N N . LEU A 1 558 ? 22.172 -35.594 2.152 1 48.16 558 LEU A N 1
ATOM 4353 C CA . LEU A 1 558 ? 21.266 -34.906 1.233 1 48.16 558 LEU A CA 1
ATOM 4354 C C . LEU A 1 558 ? 21.391 -35.469 -0.176 1 48.16 558 LEU A C 1
ATOM 4356 O O . LEU A 1 558 ? 20.609 -35.125 -1.061 1 48.16 558 LEU A O 1
ATOM 4360 N N . ASN A 1 559 ? 22.406 -36.219 -0.5 1 49.81 559 ASN A N 1
ATOM 4361 C CA . ASN A 1 559 ? 22.688 -36.5 -1.903 1 49.81 559 ASN A CA 1
ATOM 4362 C C . ASN A 1 559 ? 22.016 -37.781 -2.355 1 49.81 559 ASN A C 1
ATOM 4364 O O . ASN A 1 559 ? 22.172 -38.219 -3.504 1 49.81 559 ASN A O 1
ATOM 4368 N N . ILE A 1 560 ? 21.438 -38.719 -1.411 1 46.41 560 ILE A N 1
ATOM 4369 C CA . ILE A 1 560 ? 20.844 -39.969 -1.854 1 46.41 560 ILE A CA 1
ATOM 4370 C C . ILE A 1 560 ? 19.406 -40.062 -1.37 1 46.41 560 ILE A C 1
ATOM 4372 O O . ILE A 1 560 ? 19.094 -39.688 -0.233 1 46.41 560 ILE A O 1
ATOM 4376 N N . LYS A 1 561 ? 18.453 -40.438 -2.209 1 56.78 561 LYS A N 1
ATOM 4377 C CA . LYS A 1 561 ? 17.047 -40.688 -1.921 1 56.78 561 LYS A CA 1
ATOM 4378 C C . LYS A 1 561 ? 16.875 -41.594 -0.694 1 56.78 561 LYS A C 1
ATOM 4380 O O . LYS A 1 561 ? 17.609 -42.562 -0.53 1 56.78 561 LYS A O 1
ATOM 4385 N N . ASN A 1 562 ? 16.234 -41.344 0.463 1 38.56 562 ASN A N 1
ATOM 4386 C CA . ASN A 1 562 ? 15.938 -42.188 1.613 1 38.56 562 ASN A CA 1
ATOM 4387 C C . ASN A 1 562 ? 15.141 -43.406 1.206 1 38.56 562 ASN A C 1
ATOM 4389 O O . ASN A 1 562 ? 14.094 -43.312 0.564 1 38.56 562 ASN A O 1
ATOM 4393 N N . GLU A 1 563 ? 15.766 -44.5 0.79 1 36.81 563 GLU A N 1
ATOM 4394 C CA . GLU A 1 563 ? 15.047 -45.75 0.551 1 36.81 563 GLU A CA 1
ATOM 4395 C C . GLU A 1 563 ? 14.133 -46.094 1.724 1 36.81 563 GLU A C 1
ATOM 4397 O O . GLU A 1 563 ? 14.57 -46.125 2.875 1 36.81 563 GLU A O 1
ATOM 4402 N N . LEU A 1 564 ? 12.93 -45.719 1.835 1 34.59 564 LEU A N 1
ATOM 4403 C CA . LEU A 1 564 ? 12.141 -46.469 2.803 1 34.59 564 LEU A CA 1
ATOM 4404 C C . LEU A 1 564 ? 11.992 -47.906 2.369 1 34.59 564 LEU A C 1
ATOM 4406 O O . LEU A 1 564 ? 11.805 -48.188 1.185 1 34.59 564 LEU A O 1
ATOM 4410 N N . MET B 1 1 ? 49.219 75.875 -18.422 1 30.25 1 MET B N 1
ATOM 4411 C CA . MET B 1 1 ? 49.281 74.5 -17.906 1 30.25 1 MET B CA 1
ATOM 4412 C C . MET B 1 1 ? 48.375 74.312 -16.703 1 30.25 1 MET B C 1
ATOM 4414 O O . MET B 1 1 ? 48.719 74.688 -15.586 1 30.25 1 MET B O 1
ATOM 4418 N N . TRP B 1 2 ? 47.062 74.562 -16.859 1 36.94 2 TRP B N 1
ATOM 4419 C CA . TRP B 1 2 ? 45.969 74.438 -15.891 1 36.94 2 TRP B CA 1
ATOM 4420 C C . TRP B 1 2 ? 45.812 72.938 -15.477 1 36.94 2 TRP B C 1
ATOM 4422 O O . TRP B 1 2 ? 45.688 72.062 -16.328 1 36.94 2 TRP B O 1
ATOM 4432 N N . VAL B 1 3 ? 46.375 72.5 -14.328 1 29.92 3 VAL B N 1
ATOM 4433 C CA . VAL B 1 3 ? 46.25 71.25 -13.641 1 29.92 3 VAL B CA 1
ATOM 4434 C C . VAL B 1 3 ? 44.781 71 -13.258 1 29.92 3 VAL B C 1
ATOM 4436 O O . VAL B 1 3 ? 44.219 71.75 -12.445 1 29.92 3 VAL B O 1
ATOM 4439 N N . ALA B 1 4 ? 43.969 70.562 -14.281 1 44.34 4 ALA B N 1
ATOM 4440 C CA . ALA B 1 4 ? 42.656 70 -13.961 1 44.34 4 ALA B CA 1
ATOM 4441 C C . ALA B 1 4 ? 42.75 68.938 -12.875 1 44.34 4 ALA B C 1
ATOM 4443 O O . ALA B 1 4 ? 43.438 67.938 -13.055 1 44.34 4 ALA B O 1
ATOM 4444 N N . SER B 1 5 ? 42.656 69.25 -11.555 1 33.06 5 SER B N 1
ATOM 4445 C CA . SER B 1 5 ? 42.562 68.375 -10.406 1 33.06 5 SER B CA 1
ATOM 4446 C C . SER B 1 5 ? 41.344 67.5 -10.523 1 33.06 5 SER B C 1
ATOM 4448 O O . SER B 1 5 ? 40.219 67.938 -10.586 1 33.06 5 SER B O 1
ATOM 4450 N N . ILE B 1 6 ? 41.406 66.312 -11.117 1 42.19 6 ILE B N 1
ATOM 4451 C CA . ILE B 1 6 ? 40.375 65.25 -11.102 1 42.19 6 ILE B CA 1
ATOM 4452 C C . ILE B 1 6 ? 40.094 64.812 -9.664 1 42.19 6 ILE B C 1
ATOM 4454 O O . ILE B 1 6 ? 41 64.312 -8.992 1 42.19 6 ILE B O 1
ATOM 4458 N N . ILE B 1 7 ? 39.219 65.375 -9 1 39.66 7 ILE B N 1
ATOM 4459 C CA . ILE B 1 7 ? 38.656 64.875 -7.75 1 39.66 7 ILE B CA 1
ATOM 4460 C C . ILE B 1 7 ? 38 63.5 -7.996 1 39.66 7 ILE B C 1
ATOM 4462 O O . ILE B 1 7 ? 37.062 63.375 -8.766 1 39.66 7 ILE B O 1
ATOM 4466 N N . SER B 1 8 ? 38.75 62.438 -7.883 1 36.25 8 SER B N 1
ATOM 4467 C CA . SER B 1 8 ? 38.156 61.094 -7.816 1 36.25 8 SER B CA 1
ATOM 4468 C C . SER B 1 8 ? 37.219 60.969 -6.629 1 36.25 8 SER B C 1
ATOM 4470 O O . SER B 1 8 ? 37.656 61.094 -5.477 1 36.25 8 SER B O 1
ATOM 4472 N N . ILE B 1 9 ? 35.938 61.188 -6.801 1 42.5 9 ILE B N 1
ATOM 4473 C CA . ILE B 1 9 ? 34.938 60.844 -5.809 1 42.5 9 ILE B CA 1
ATOM 4474 C C . ILE B 1 9 ? 35 59.344 -5.535 1 42.5 9 ILE B C 1
ATOM 4476 O O . ILE B 1 9 ? 34.75 58.531 -6.426 1 42.5 9 ILE B O 1
ATOM 4480 N N . LEU B 1 10 ? 35.781 58.938 -4.625 1 37.72 10 LEU B N 1
ATOM 4481 C CA . LEU B 1 10 ? 35.688 57.594 -4.074 1 37.72 10 LEU B CA 1
ATOM 4482 C C . LEU B 1 10 ? 34.25 57.312 -3.615 1 37.72 10 LEU B C 1
ATOM 4484 O O . LEU B 1 10 ? 33.75 58 -2.705 1 37.72 10 LEU B O 1
ATOM 4488 N N . PHE B 1 11 ? 33.406 56.781 -4.453 1 38.59 11 PHE B N 1
ATOM 4489 C CA . PHE B 1 11 ? 32.188 56.156 -3.998 1 38.59 11 PHE B CA 1
ATOM 4490 C C . PHE B 1 11 ? 32.469 55.156 -2.891 1 38.59 11 PHE B C 1
ATOM 4492 O O . PHE B 1 11 ? 33.062 54.125 -3.129 1 38.59 11 PHE B O 1
ATOM 4499 N N . LEU B 1 12 ? 32.656 55.594 -1.671 1 35.69 12 LEU B N 1
ATOM 4500 C CA . LEU B 1 12 ? 32.531 54.625 -0.584 1 35.69 12 LEU B CA 1
ATOM 4501 C C . LEU B 1 12 ? 31.234 53.812 -0.72 1 35.69 12 LEU B C 1
ATOM 4503 O O . LEU B 1 12 ? 30.141 54.344 -0.551 1 35.69 12 LEU B O 1
ATOM 4507 N N . SER B 1 13 ? 31.141 52.938 -1.604 1 37.28 13 SER B N 1
ATOM 4508 C CA . SER B 1 13 ? 30.078 51.969 -1.444 1 37.28 13 SER B CA 1
ATOM 4509 C C . SER B 1 13 ? 29.938 51.531 0.009 1 37.28 13 SER B C 1
ATOM 4511 O O . SER B 1 13 ? 30.906 51.031 0.608 1 37.28 13 SER B O 1
ATOM 4513 N N . ALA B 1 14 ? 29.219 52.188 0.79 1 41.97 14 ALA B N 1
ATOM 4514 C CA . ALA B 1 14 ? 28.828 51.625 2.086 1 41.97 14 ALA B CA 1
ATOM 4515 C C . ALA B 1 14 ? 28.672 50.125 2.01 1 41.97 14 ALA B C 1
ATOM 4517 O O . ALA B 1 14 ? 27.797 49.625 1.295 1 41.97 14 ALA B O 1
ATOM 4518 N N . VAL B 1 15 ? 29.625 49.344 2.041 1 44.44 15 VAL B N 1
ATOM 4519 C CA . VAL B 1 15 ? 29.547 47.875 2.203 1 44.44 15 VAL B CA 1
ATOM 4520 C C . VAL B 1 15 ? 28.469 47.531 3.219 1 44.44 15 VAL B C 1
ATOM 4522 O O . VAL B 1 15 ? 28.594 47.844 4.406 1 44.44 15 VAL B O 1
ATOM 4525 N N . ILE B 1 16 ? 27.25 47.75 2.926 1 51.47 16 ILE B N 1
ATOM 4526 C CA . ILE B 1 16 ? 26.203 47.219 3.789 1 51.47 16 ILE B CA 1
ATOM 4527 C C . ILE B 1 16 ? 26.641 45.875 4.359 1 51.47 16 ILE B C 1
ATOM 4529 O O . ILE B 1 16 ? 26.844 44.906 3.615 1 51.47 16 ILE B O 1
ATOM 4533 N N . CYS B 1 17 ? 27.438 45.844 5.395 1 65.94 17 CYS B N 1
ATOM 4534 C CA . CYS B 1 17 ? 27.969 44.656 6.078 1 65.94 17 CYS B CA 1
ATOM 4535 C C . CYS B 1 17 ? 26.844 43.719 6.516 1 65.94 17 CYS B C 1
ATOM 4537 O O . CYS B 1 17 ? 25.844 44.188 7.094 1 65.94 17 CYS B O 1
ATOM 4539 N N . ASP B 1 18 ? 26.75 42.531 6.07 1 85.62 18 ASP B N 1
ATOM 4540 C CA . ASP B 1 18 ? 25.828 41.469 6.469 1 85.62 18 ASP B CA 1
ATOM 4541 C C . ASP B 1 18 ? 25.812 41.281 7.984 1 85.62 18 ASP B C 1
ATOM 4543 O O . ASP B 1 18 ? 26.859 41.344 8.633 1 85.62 18 ASP B O 1
ATOM 4547 N N . PRO B 1 19 ? 24.625 41.344 8.617 1 92 19 PRO B N 1
ATOM 4548 C CA . PRO B 1 19 ? 24.5 41.281 10.078 1 92 19 PRO B CA 1
ATOM 4549 C C . PRO B 1 19 ? 25.031 39.969 10.648 1 92 19 PRO B C 1
ATOM 4551 O O . PRO B 1 19 ? 24.875 38.906 10.023 1 92 19 PRO B O 1
ATOM 4554 N N . VAL B 1 20 ? 25.703 40.031 11.75 1 96.44 20 VAL B N 1
ATOM 4555 C CA . VAL B 1 20 ? 26.141 38.844 12.516 1 96.44 20 VAL B CA 1
ATOM 4556 C C . VAL B 1 20 ? 25.562 38.906 13.922 1 96.44 20 VAL B C 1
ATOM 4558 O O . VAL B 1 20 ? 25.688 39.938 14.609 1 96.44 20 VAL B O 1
ATOM 4561 N N . VAL B 1 21 ? 24.875 37.906 14.312 1 97.25 21 VAL B N 1
ATOM 4562 C CA . VAL B 1 21 ? 24.297 37.812 15.641 1 97.25 21 VAL B CA 1
ATOM 4563 C C . VAL B 1 21 ? 24.984 36.688 16.406 1 97.25 21 VAL B C 1
ATOM 4565 O O . VAL B 1 21 ? 25.25 35.594 15.859 1 97.25 21 VAL B O 1
ATOM 4568 N N . ARG B 1 22 ? 25.266 36.875 17.656 1 95.81 22 ARG B N 1
ATOM 4569 C CA . ARG B 1 22 ? 25.906 35.844 18.5 1 95.81 22 ARG B CA 1
ATOM 4570 C C . ARG B 1 22 ? 24.906 35.281 19.516 1 95.81 22 ARG B C 1
ATOM 4572 O O . ARG B 1 22 ? 24.281 36.062 20.25 1 95.81 22 ARG B O 1
ATOM 4579 N N . ILE B 1 23 ? 24.781 34.031 19.422 1 94.88 23 ILE B N 1
ATOM 4580 C CA . ILE B 1 23 ? 24 33.344 20.438 1 94.88 23 ILE B CA 1
ATOM 4581 C C . ILE B 1 23 ? 24.906 32.406 21.234 1 94.88 23 ILE B C 1
ATOM 4583 O O . ILE B 1 23 ? 26.125 32.406 21.047 1 94.88 23 ILE B O 1
ATOM 4587 N N . THR B 1 24 ? 24.312 31.656 22.219 1 90.25 24 THR B N 1
ATOM 4588 C CA . THR B 1 24 ? 25.109 30.812 23.109 1 90.25 24 THR B CA 1
ATOM 4589 C C . THR B 1 24 ? 25.875 29.766 22.312 1 90.25 24 THR B C 1
ATOM 4591 O O . THR B 1 24 ? 27 29.422 22.656 1 90.25 24 THR B O 1
ATOM 4594 N N . LYS B 1 25 ? 25.312 29.281 21.219 1 93.12 25 LYS B N 1
ATOM 4595 C CA . LYS B 1 25 ? 25.875 28.172 20.469 1 93.12 25 LYS B CA 1
ATOM 4596 C C . LYS B 1 25 ? 26.875 28.656 19.438 1 93.12 25 LYS B C 1
ATOM 4598 O O . LYS B 1 25 ? 27.656 27.859 18.891 1 93.12 25 LYS B O 1
ATOM 4603 N N . GLY B 1 26 ? 26.844 29.953 19.125 1 95.44 26 GLY B N 1
ATOM 4604 C CA . GLY B 1 26 ? 27.75 30.469 18.125 1 95.44 26 GLY B CA 1
ATOM 4605 C C . GLY B 1 26 ? 27.25 31.734 17.453 1 95.44 26 GLY B C 1
ATOM 4606 O O . GLY B 1 26 ? 26.25 32.312 17.875 1 95.44 26 GLY B O 1
ATOM 4607 N N . ALA B 1 27 ? 28.062 32.094 16.438 1 97.62 27 ALA B N 1
ATOM 4608 C CA . ALA B 1 27 ? 27.703 33.281 15.664 1 97.62 27 ALA B CA 1
ATOM 4609 C C . ALA B 1 27 ? 26.953 32.906 14.391 1 97.62 27 ALA B C 1
ATOM 4611 O O . ALA B 1 27 ? 27.219 31.859 13.789 1 97.62 27 ALA B O 1
ATOM 4612 N N . ILE B 1 28 ? 26.031 33.812 14.008 1 98.25 28 ILE B N 1
ATOM 4613 C CA . ILE B 1 28 ? 25.172 33.531 12.859 1 98.25 28 ILE B CA 1
ATOM 4614 C C . ILE B 1 28 ? 25.172 34.75 11.93 1 98.25 28 ILE B C 1
ATOM 4616 O O . ILE B 1 28 ? 24.875 35.875 12.352 1 98.25 28 ILE B O 1
ATOM 4620 N N . GLN B 1 29 ? 25.516 34.562 10.68 1 98.06 29 GLN B N 1
ATOM 4621 C CA . GLN B 1 29 ? 25.5 35.625 9.688 1 98.06 29 GLN B CA 1
ATOM 4622 C C . GLN B 1 29 ? 24.25 35.562 8.812 1 98.06 29 GLN B C 1
ATOM 4624 O O . GLN B 1 29 ? 23.953 34.5 8.227 1 98.06 29 GLN B O 1
ATOM 4629 N N . GLY B 1 30 ? 23.531 36.656 8.844 1 97.88 30 GLY B N 1
ATOM 4630 C CA . GLY B 1 30 ? 22.359 36.781 7.98 1 97.88 30 GLY B CA 1
ATOM 4631 C C . GLY B 1 30 ? 22.562 37.688 6.797 1 97.88 30 GLY B C 1
ATOM 4632 O O . GLY B 1 30 ? 23.703 37.906 6.348 1 97.88 30 GLY B O 1
ATOM 4633 N N . VAL B 1 31 ? 21.5 38.125 6.188 1 97.44 31 VAL B N 1
ATOM 4634 C CA . VAL B 1 31 ? 21.531 39.031 5.055 1 97.44 31 VAL B CA 1
ATOM 4635 C C . VAL B 1 31 ? 20.516 40.156 5.25 1 97.44 31 VAL B C 1
ATOM 4637 O O . VAL B 1 31 ? 19.5 39.969 5.934 1 97.44 31 VAL B O 1
ATOM 4640 N N . THR B 1 32 ? 20.812 41.281 4.762 1 97.25 32 THR B N 1
ATOM 4641 C CA . THR B 1 32 ? 19.844 42.375 4.738 1 97.25 32 THR B CA 1
ATOM 4642 C C . THR B 1 32 ? 18.922 42.25 3.533 1 97.25 32 THR B C 1
ATOM 4644 O O . THR B 1 32 ? 19.375 42.031 2.408 1 97.25 32 THR B O 1
ATOM 4647 N N . SER B 1 33 ? 17.672 42.344 3.818 1 96.44 33 SER B N 1
ATOM 4648 C CA . SER B 1 33 ? 16.656 42.219 2.789 1 96.44 33 SER B CA 1
ATOM 4649 C C . SER B 1 33 ? 15.664 43.375 2.857 1 96.44 33 SER B C 1
ATOM 4651 O O . SER B 1 33 ? 15.789 44.25 3.707 1 96.44 33 SER B O 1
ATOM 4653 N N . LYS B 1 34 ? 14.711 43.406 1.864 1 97.5 34 LYS B N 1
ATOM 4654 C CA . LYS B 1 34 ? 13.703 44.469 1.805 1 97.5 34 LYS B CA 1
ATOM 4655 C C . LYS B 1 34 ? 12.297 43.906 1.991 1 97.5 34 LYS B C 1
ATOM 4657 O O . LYS B 1 34 ? 11.977 42.844 1.463 1 97.5 34 LYS B O 1
ATOM 4662 N N . SER B 1 35 ? 11.531 44.625 2.795 1 98.19 35 SER B N 1
ATOM 4663 C CA . SER B 1 35 ? 10.125 44.281 2.957 1 98.19 35 SER B CA 1
ATOM 4664 C C . SER B 1 35 ? 9.305 44.688 1.738 1 98.19 35 SER B C 1
ATOM 4666 O O . SER B 1 35 ? 9.859 45.188 0.756 1 98.19 35 SER B O 1
ATOM 4668 N N . ARG B 1 36 ? 7.98 44.375 1.789 1 96.94 36 ARG B N 1
ATOM 4669 C CA . ARG B 1 36 ? 7.094 44.719 0.683 1 96.94 36 ARG B CA 1
ATOM 4670 C C . ARG B 1 36 ? 7.141 46.219 0.393 1 96.94 36 ARG B C 1
ATOM 4672 O O . ARG B 1 36 ? 7.18 46.625 -0.768 1 96.94 36 ARG B O 1
ATOM 4679 N N . ASP B 1 37 ? 7.211 47.031 1.452 1 97 37 ASP B N 1
ATOM 4680 C CA . ASP B 1 37 ? 7.16 48.5 1.299 1 97 37 ASP B CA 1
ATOM 4681 C C . ASP B 1 37 ? 8.562 49.094 1.329 1 97 37 ASP B C 1
ATOM 4683 O O . ASP B 1 37 ? 8.719 50.312 1.507 1 97 37 ASP B O 1
ATOM 4687 N N . GLY B 1 38 ? 9.617 48.281 1.324 1 97.31 38 GLY B N 1
ATOM 4688 C CA . GLY B 1 38 ? 10.977 48.719 1.104 1 97.31 38 GLY B CA 1
ATOM 4689 C C . GLY B 1 38 ? 11.766 48.906 2.391 1 97.31 38 GLY B C 1
ATOM 4690 O O . GLY B 1 38 ? 12.891 49.406 2.373 1 97.31 38 GLY B O 1
ATOM 4691 N N . ARG B 1 39 ? 11.242 48.5 3.469 1 97.44 39 ARG B N 1
ATOM 4692 C CA . ARG B 1 39 ? 11.961 48.562 4.738 1 97.44 39 ARG B CA 1
ATOM 4693 C C . ARG B 1 39 ? 13.078 47.531 4.793 1 97.44 39 ARG B C 1
ATOM 4695 O O . ARG B 1 39 ? 12.906 46.406 4.348 1 97.44 39 ARG B O 1
ATOM 4702 N N . ASP B 1 40 ? 14.195 48 5.32 1 97 40 ASP B N 1
ATOM 4703 C CA . ASP B 1 40 ? 15.273 47.031 5.559 1 97 40 ASP B CA 1
ATOM 4704 C C . ASP B 1 40 ? 14.922 46.094 6.707 1 97 40 ASP B C 1
ATOM 4706 O O . ASP B 1 40 ? 14.352 46.5 7.715 1 97 40 ASP B O 1
ATOM 4710 N N . PHE B 1 41 ? 15.219 44.906 6.566 1 97.81 41 PHE B N 1
ATOM 4711 C CA . PHE B 1 41 ? 15.141 43.906 7.648 1 97.81 41 PHE B CA 1
ATOM 4712 C C . PHE B 1 41 ? 16.234 42.875 7.512 1 97.81 41 PHE B C 1
ATOM 4714 O O . PHE B 1 41 ? 16.906 42.812 6.48 1 97.81 41 PHE B O 1
ATOM 4721 N N . TYR B 1 42 ? 16.5 42.125 8.531 1 98.38 42 TYR B N 1
ATOM 4722 C CA . TYR B 1 42 ? 17.531 41.094 8.57 1 98.38 42 TYR B CA 1
ATOM 4723 C C . TYR B 1 42 ? 16.922 39.688 8.484 1 98.38 42 TYR B C 1
ATOM 4725 O O . TYR B 1 42 ? 15.922 39.406 9.148 1 98.38 42 TYR B O 1
ATOM 4733 N N . SER B 1 43 ? 17.516 38.938 7.594 1 98.25 43 SER B N 1
ATOM 4734 C CA . SER B 1 43 ? 17.078 37.562 7.391 1 98.25 43 SER B CA 1
ATOM 4735 C C . SER B 1 43 ? 18.156 36.562 7.805 1 98.25 43 SER B C 1
ATOM 4737 O O . SER B 1 43 ? 19.297 36.625 7.32 1 98.25 43 SER B O 1
ATOM 4739 N N . PHE B 1 44 ? 17.844 35.688 8.719 1 98.5 44 PHE B N 1
ATOM 4740 C CA . PHE B 1 44 ? 18.672 34.562 9.102 1 98.5 44 PHE B CA 1
ATOM 4741 C C . PHE B 1 44 ? 17.953 33.25 8.812 1 98.5 44 PHE B C 1
ATOM 4743 O O . PHE B 1 44 ? 16.969 32.906 9.484 1 98.5 44 PHE B O 1
ATOM 4750 N N . THR B 1 45 ? 18.406 32.5 7.781 1 98.19 45 THR B N 1
ATOM 4751 C CA . THR B 1 45 ? 17.719 31.266 7.379 1 98.19 45 THR B CA 1
ATOM 4752 C C . THR B 1 45 ? 18.594 30.047 7.648 1 98.19 45 THR B C 1
ATOM 4754 O O . THR B 1 45 ? 19.797 30.172 7.828 1 98.19 45 THR B O 1
ATOM 4757 N N . ALA B 1 46 ? 17.938 28.891 7.809 1 97.88 46 ALA B N 1
ATOM 4758 C CA . ALA B 1 46 ? 18.594 27.578 7.934 1 97.88 46 ALA B CA 1
ATOM 4759 C C . ALA B 1 46 ? 19.438 27.516 9.203 1 97.88 46 ALA B C 1
ATOM 4761 O O . ALA B 1 46 ? 20.562 27.016 9.172 1 97.88 46 ALA B O 1
ATOM 4762 N N . ILE B 1 47 ? 18.922 28.094 10.258 1 98.12 47 ILE B N 1
ATOM 4763 C CA . ILE B 1 47 ? 19.578 27.953 11.547 1 98.12 47 ILE B CA 1
ATOM 4764 C C . ILE B 1 47 ? 19.203 26.609 12.172 1 98.12 47 ILE B C 1
ATOM 4766 O O . ILE B 1 47 ? 18.031 26.328 12.398 1 98.12 47 ILE B O 1
ATOM 4770 N N . PRO B 1 48 ? 20.125 25.719 12.445 1 97.88 48 PRO B N 1
ATOM 4771 C CA . PRO B 1 48 ? 19.766 24.453 13.086 1 97.88 48 PRO B CA 1
ATOM 4772 C C . PRO B 1 48 ? 19.281 24.641 14.531 1 97.88 48 PRO B C 1
ATOM 4774 O O . PRO B 1 48 ? 19.984 25.266 15.336 1 97.88 48 PRO B O 1
ATOM 4777 N N . TYR B 1 49 ? 18.141 24.156 14.859 1 98 49 TYR B N 1
ATOM 4778 C CA . TYR B 1 49 ? 17.672 24.25 16.234 1 98 49 TYR B CA 1
ATOM 4779 C C . TYR B 1 49 ? 17.781 22.922 16.953 1 98 49 TYR B C 1
ATOM 4781 O O . TYR B 1 49 ? 17.578 22.844 18.156 1 98 49 TYR B O 1
ATOM 4789 N N . ALA B 1 50 ? 18.078 21.828 16.234 1 98.31 50 ALA B N 1
ATOM 4790 C CA . ALA B 1 50 ? 18.297 20.484 16.766 1 98.31 50 ALA B CA 1
ATOM 4791 C C . ALA B 1 50 ? 19.328 19.734 15.914 1 98.31 50 ALA B C 1
ATOM 4793 O O . ALA B 1 50 ? 19.641 20.141 14.789 1 98.31 50 ALA B O 1
ATOM 4794 N N . LYS B 1 51 ? 19.875 18.672 16.5 1 98.31 51 LYS B N 1
ATOM 4795 C CA . LYS B 1 51 ? 20.719 17.766 15.719 1 98.31 51 LYS B CA 1
ATOM 4796 C C . LYS B 1 51 ? 19.938 17.094 14.594 1 98.31 51 LYS B C 1
ATOM 4798 O O . LYS B 1 51 ? 18.734 16.875 14.734 1 98.31 51 LYS B O 1
ATOM 4803 N N . PRO B 1 52 ? 20.672 16.797 13.445 1 98.12 52 PRO B N 1
ATOM 4804 C CA . PRO B 1 52 ? 19.969 16.031 12.414 1 98.12 52 PRO B CA 1
ATOM 4805 C C . PRO B 1 52 ? 19.359 14.734 12.945 1 98.12 52 PRO B C 1
ATOM 4807 O O . PRO B 1 52 ? 20.047 13.961 13.625 1 98.12 52 PRO B O 1
ATOM 4810 N N . PRO B 1 53 ? 18.078 14.531 12.734 1 98.12 53 PRO B N 1
ATOM 4811 C CA . PRO B 1 53 ? 17.438 13.305 13.203 1 98.12 53 PRO B CA 1
ATOM 4812 C C . PRO B 1 53 ? 17.672 12.117 12.281 1 98.12 53 PRO B C 1
ATOM 4814 O O . PRO B 1 53 ? 16.703 11.531 11.758 1 98.12 53 PRO B O 1
ATOM 4817 N N . VAL B 1 54 ? 18.906 11.688 12.07 1 97.19 54 VAL B N 1
ATOM 4818 C CA . VAL B 1 54 ? 19.312 10.609 11.172 1 97.19 54 VAL B CA 1
ATOM 4819 C C . VAL B 1 54 ? 20.016 9.508 11.969 1 97.19 54 VAL B C 1
ATOM 4821 O O . VAL B 1 54 ? 20.328 9.688 13.148 1 97.19 54 VAL B O 1
ATOM 4824 N N . ASP B 1 55 ? 20.172 8.328 11.414 1 94.88 55 ASP B N 1
ATOM 4825 C CA . ASP B 1 55 ? 20.859 7.191 12.016 1 94.88 55 ASP B CA 1
ATOM 4826 C C . ASP B 1 55 ? 20.297 6.879 13.398 1 94.88 55 ASP B C 1
ATOM 4828 O O . ASP B 1 55 ? 19.094 6.723 13.562 1 94.88 55 ASP B O 1
ATOM 4832 N N . GLU B 1 56 ? 21.062 6.969 14.469 1 95.25 56 GLU B N 1
ATOM 4833 C CA . GLU B 1 56 ? 20.625 6.582 15.805 1 95.25 56 GLU B CA 1
ATOM 4834 C C . GLU B 1 56 ? 19.594 7.562 16.359 1 95.25 56 GLU B C 1
ATOM 4836 O O . GLU B 1 56 ? 18.844 7.227 17.266 1 95.25 56 GLU B O 1
ATOM 4841 N N . LEU B 1 57 ? 19.516 8.75 15.75 1 97.38 57 LEU B N 1
ATOM 4842 C CA . LEU B 1 57 ? 18.578 9.758 16.25 1 97.38 57 LEU B CA 1
ATOM 4843 C C . LEU B 1 57 ? 17.266 9.703 15.477 1 97.38 57 LEU B C 1
ATOM 4845 O O . LEU B 1 57 ? 16.328 10.438 15.789 1 97.38 57 LEU B O 1
ATOM 4849 N N . ARG B 1 58 ? 17.266 8.836 14.391 1 96.25 58 ARG B N 1
ATOM 4850 C CA . ARG B 1 58 ? 16 8.641 13.688 1 96.25 58 ARG B CA 1
ATOM 4851 C C . ARG B 1 58 ? 14.938 8.094 14.625 1 96.25 58 ARG B C 1
ATOM 4853 O O . ARG B 1 58 ? 15.18 7.133 15.359 1 96.25 58 ARG B O 1
ATOM 4860 N N . PHE B 1 59 ? 13.781 8.656 14.688 1 97.31 59 PHE B N 1
ATOM 4861 C CA . PHE B 1 59 ? 12.602 8.266 15.453 1 97.31 59 PHE B CA 1
ATOM 4862 C C . PHE B 1 59 ? 12.805 8.539 16.938 1 97.31 59 PHE B C 1
ATOM 4864 O O . PHE B 1 59 ? 12.07 8.016 17.781 1 97.31 59 PHE B O 1
ATOM 4871 N N . GLU B 1 60 ? 13.781 9.375 17.266 1 96.25 60 GLU B N 1
ATOM 4872 C CA . GLU B 1 60 ? 14.023 9.789 18.641 1 96.25 60 GLU B CA 1
ATOM 4873 C C . GLU B 1 60 ? 13.586 11.234 18.875 1 96.25 60 GLU B C 1
ATOM 4875 O O . GLU B 1 60 ? 13.484 12.016 17.922 1 96.25 60 GLU B O 1
ATOM 4880 N N . PRO B 1 61 ? 13.242 11.57 20.125 1 96.62 61 PRO B N 1
ATOM 4881 C CA . PRO B 1 61 ? 13.008 12.992 20.391 1 96.62 61 PRO B CA 1
ATOM 4882 C C . PRO B 1 61 ? 14.172 13.875 19.938 1 96.62 61 PRO B C 1
ATOM 4884 O O . PRO B 1 61 ? 15.32 13.43 19.906 1 96.62 61 PRO B O 1
ATOM 4887 N N . PRO B 1 62 ? 13.859 15.078 19.562 1 97.94 62 PRO B N 1
ATOM 4888 C CA . PRO B 1 62 ? 14.938 15.961 19.094 1 97.94 62 PRO B CA 1
ATOM 4889 C C . PRO B 1 62 ? 15.984 16.219 20.188 1 97.94 62 PRO B C 1
ATOM 4891 O O . PRO B 1 62 ? 15.656 16.234 21.375 1 97.94 62 PRO B O 1
ATOM 4894 N N . VAL B 1 63 ? 17.203 16.438 19.719 1 97.5 63 VAL B N 1
ATOM 4895 C CA . VAL B 1 63 ? 18.344 16.672 20.609 1 97.5 63 VAL B CA 1
ATOM 4896 C C . VAL B 1 63 ? 18.938 18.047 20.312 1 97.5 63 VAL B C 1
ATOM 4898 O O . VAL B 1 63 ? 19.062 18.438 19.141 1 97.5 63 VAL B O 1
ATOM 4901 N N . THR B 1 64 ? 19.312 18.75 21.312 1 96.5 64 THR B N 1
ATOM 4902 C CA . THR B 1 64 ? 19.859 20.094 21.172 1 96.5 64 THR B CA 1
ATOM 4903 C C . THR B 1 64 ? 21.109 20.078 20.281 1 96.5 64 THR B C 1
ATOM 4905 O O . THR B 1 64 ? 21.922 19.156 20.359 1 96.5 64 THR B O 1
ATOM 4908 N N . VAL B 1 65 ? 21.234 21.062 19.531 1 96.19 65 VAL B N 1
ATOM 4909 C CA . VAL B 1 65 ? 22.375 21.188 18.625 1 96.19 65 VAL B CA 1
ATOM 4910 C C . VAL B 1 65 ? 23.641 21.484 19.422 1 96.19 65 VAL B C 1
ATOM 4912 O O . VAL B 1 65 ? 23.578 22.078 20.5 1 96.19 65 VAL B O 1
ATOM 4915 N N . ASP B 1 66 ? 24.781 21.094 18.906 1 95.75 66 ASP B N 1
ATOM 4916 C CA . ASP B 1 66 ? 26.062 21.422 19.5 1 95.75 66 ASP B CA 1
ATOM 4917 C C . ASP B 1 66 ? 26.484 22.859 19.172 1 95.75 66 ASP B C 1
ATOM 4919 O O . ASP B 1 66 ? 25.969 23.438 18.203 1 95.75 66 ASP B O 1
ATOM 4923 N N . SER B 1 67 ? 27.375 23.312 19.969 1 96.5 67 SER B N 1
ATOM 4924 C CA . SER B 1 67 ? 27.953 24.594 19.609 1 96.5 67 SER B CA 1
ATOM 4925 C C . SER B 1 67 ? 28.828 24.469 18.359 1 96.5 67 SER B C 1
ATOM 4927 O O . SER B 1 67 ? 29.312 23.391 18.031 1 96.5 67 SER B O 1
ATOM 4929 N N . TRP B 1 68 ? 28.859 25.516 17.594 1 94.81 68 TRP B N 1
ATOM 4930 C CA . TRP B 1 68 ? 29.719 25.516 16.406 1 94.81 68 TRP B CA 1
ATOM 4931 C C . TRP B 1 68 ? 30.766 26.625 16.5 1 94.81 68 TRP B C 1
ATOM 4933 O O . TRP B 1 68 ? 30.547 27.656 17.125 1 94.81 68 TRP B O 1
ATOM 4943 N N . GLY B 1 69 ? 31.969 26.375 15.938 1 91.06 69 GLY B N 1
ATOM 4944 C CA . GLY B 1 69 ? 33 27.375 15.797 1 91.06 69 GLY B CA 1
ATOM 4945 C C . GLY B 1 69 ? 32.812 28.266 14.586 1 91.06 69 GLY B C 1
ATOM 4946 O O . GLY B 1 69 ? 32.188 27.875 13.617 1 91.06 69 GLY B O 1
ATOM 4947 N N . GLY B 1 70 ? 33.219 29.406 14.656 1 91.56 70 GLY B N 1
ATOM 4948 C CA . GLY B 1 70 ? 33.125 30.297 13.508 1 91.56 70 GLY B CA 1
ATOM 4949 C C . GLY B 1 70 ? 31.75 30.922 13.352 1 91.56 70 GLY B C 1
ATOM 4950 O O . GLY B 1 70 ? 31.047 31.141 14.336 1 91.56 70 GLY B O 1
ATOM 4951 N N . ILE B 1 71 ? 31.484 31.359 12.125 1 96.38 71 ILE B N 1
ATOM 4952 C CA . ILE B 1 71 ? 30.219 32.031 11.812 1 96.38 71 ILE B CA 1
ATOM 4953 C C . ILE B 1 71 ? 29.375 31.109 10.922 1 96.38 71 ILE B C 1
ATOM 4955 O O . ILE B 1 71 ? 29.797 30.734 9.828 1 96.38 71 ILE B O 1
ATOM 4959 N N . LEU B 1 72 ? 28.219 30.703 11.461 1 97.31 72 LEU B N 1
ATOM 4960 C CA . LEU B 1 72 ? 27.266 29.938 10.664 1 97.31 72 LEU B CA 1
ATOM 4961 C C . LEU B 1 72 ? 26.703 30.766 9.523 1 97.31 72 LEU B C 1
ATOM 4963 O O . LEU B 1 72 ? 26.234 31.891 9.742 1 97.31 72 LEU B O 1
ATOM 4967 N N . ASP B 1 73 ? 26.781 30.312 8.289 1 97.25 73 ASP B N 1
ATOM 4968 C CA . ASP B 1 73 ? 26.156 30.953 7.133 1 97.25 73 ASP B CA 1
ATOM 4969 C C . ASP B 1 73 ? 24.641 30.719 7.125 1 97.25 73 ASP B C 1
ATOM 4971 O O . ASP B 1 73 ? 24.172 29.656 6.746 1 97.25 73 ASP B O 1
ATOM 4975 N N . ALA B 1 74 ? 23.922 31.688 7.52 1 97.88 74 ALA B N 1
ATOM 4976 C CA . ALA B 1 74 ? 22.469 31.609 7.574 1 97.88 74 ALA B CA 1
ATOM 4977 C C . ALA B 1 74 ? 21.828 32.438 6.461 1 97.88 74 ALA B C 1
ATOM 4979 O O . ALA B 1 74 ? 20.906 33.219 6.711 1 97.88 74 ALA B O 1
ATOM 4980 N N . THR B 1 75 ? 22.328 32.25 5.234 1 97 75 THR B N 1
ATOM 4981 C CA . THR B 1 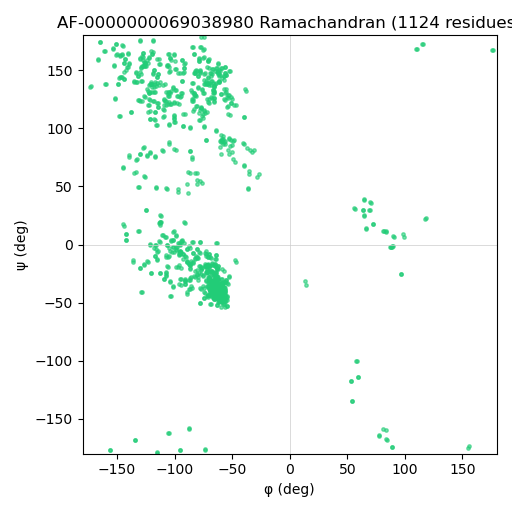75 ? 21.828 33.031 4.105 1 97 75 THR B CA 1
ATOM 4982 C C . THR B 1 75 ? 21.188 32.094 3.068 1 97 75 THR B C 1
ATOM 4984 O O . THR B 1 75 ? 20.625 32.562 2.078 1 97 75 THR B O 1
ATOM 4987 N N . LYS B 1 76 ? 21.234 30.828 3.287 1 96 76 LYS B N 1
ATOM 4988 C CA . LYS B 1 76 ? 20.688 29.859 2.338 1 96 76 LYS B CA 1
ATOM 4989 C C . LYS B 1 76 ? 19.375 29.281 2.836 1 96 76 LYS B C 1
ATOM 4991 O O . LYS B 1 76 ? 19.016 29.453 4.004 1 96 76 LYS B O 1
ATOM 4996 N N . GLU B 1 77 ? 18.688 28.672 1.917 1 96 77 GLU B N 1
ATOM 4997 C CA . GLU B 1 77 ? 17.469 27.953 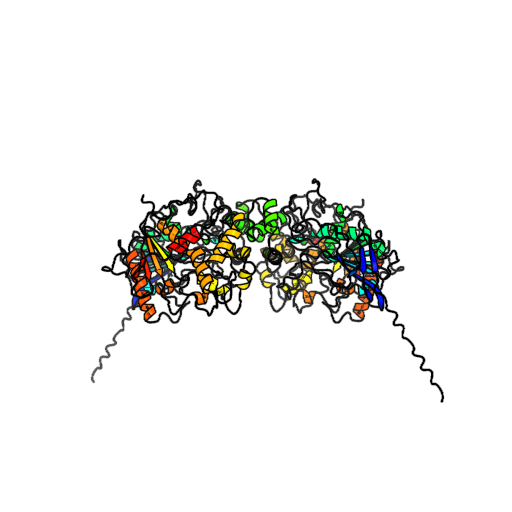2.314 1 96 77 GLU B CA 1
ATOM 4998 C C . GLU B 1 77 ? 17.812 26.594 2.906 1 96 77 GLU B C 1
ATOM 5000 O O . GLU B 1 77 ? 18.766 25.938 2.477 1 96 77 GLU B O 1
ATOM 5005 N N . SER B 1 78 ? 17.047 26.203 3.857 1 95.06 78 SER B N 1
ATOM 5006 C CA . SER B 1 78 ? 17.266 24.891 4.453 1 95.06 78 SER B CA 1
ATOM 5007 C C . SER B 1 78 ? 16.594 23.797 3.631 1 95.06 78 SER B C 1
ATOM 5009 O O . SER B 1 78 ? 15.727 24.078 2.801 1 95.06 78 SER B O 1
ATOM 5011 N N . ASN B 1 79 ? 17.016 22.547 3.914 1 95 79 ASN B N 1
ATOM 5012 C CA . ASN B 1 79 ? 16.297 21.391 3.396 1 95 79 ASN B CA 1
ATOM 5013 C C . ASN B 1 79 ? 14.898 21.297 4 1 95 79 ASN B C 1
ATOM 5015 O O . ASN B 1 79 ? 14.711 21.562 5.188 1 95 79 ASN B O 1
ATOM 5019 N N . MET B 1 80 ? 13.977 21.016 3.107 1 97.25 80 MET B N 1
ATOM 5020 C CA . MET B 1 80 ? 12.695 20.578 3.672 1 97.25 80 MET B CA 1
ATOM 5021 C C . MET B 1 80 ? 12.789 19.156 4.195 1 97.25 80 MET B C 1
ATOM 5023 O O . MET B 1 80 ? 13.711 18.422 3.852 1 97.25 80 MET B O 1
ATOM 5027 N N . CYS B 1 81 ? 11.852 18.797 5.051 1 98.44 81 CYS B N 1
ATOM 5028 C CA . CYS B 1 81 ? 11.828 17.438 5.574 1 98.44 81 CYS B CA 1
ATOM 5029 C C . CYS B 1 81 ? 11.328 16.453 4.52 1 98.44 81 CYS B C 1
ATOM 5031 O O . CYS B 1 81 ? 10.453 16.797 3.717 1 98.44 81 CYS B O 1
ATOM 5033 N N . THR B 1 82 ? 11.852 15.242 4.551 1 97.81 82 THR B N 1
ATOM 5034 C CA . THR B 1 82 ? 11.492 14.188 3.607 1 97.81 82 THR B CA 1
ATOM 5035 C C . THR B 1 82 ? 9.977 13.992 3.568 1 97.81 82 THR B C 1
ATOM 5037 O O . THR B 1 82 ? 9.344 13.82 4.609 1 97.81 82 THR B O 1
ATOM 5040 N N . GLN B 1 83 ? 9.445 14.023 2.271 1 97.62 83 GLN B N 1
ATOM 5041 C CA . GLN B 1 83 ? 7.988 14 2.172 1 97.62 83 GLN B CA 1
ATOM 5042 C C . GLN B 1 83 ? 7.539 13.703 0.743 1 97.62 83 GLN B C 1
ATOM 5044 O O . GLN B 1 83 ? 8.336 13.789 -0.193 1 97.62 83 GLN B O 1
ATOM 5049 N N . ASN B 1 84 ? 6.363 13.266 0.645 1 95.75 84 ASN B N 1
ATOM 5050 C CA . ASN B 1 84 ? 5.535 13.383 -0.55 1 95.75 84 ASN B CA 1
ATOM 5051 C C . ASN B 1 84 ? 4.277 14.211 -0.282 1 95.75 84 ASN B C 1
ATOM 5053 O O . ASN B 1 84 ? 3.516 13.906 0.637 1 95.75 84 ASN B O 1
ATOM 5057 N N . ASN B 1 85 ? 4.07 15.258 -1.033 1 96 85 ASN B N 1
ATOM 5058 C CA . ASN B 1 85 ? 2.883 16.078 -0.849 1 96 85 ASN B CA 1
ATOM 5059 C C . ASN B 1 85 ? 1.695 15.547 -1.642 1 96 85 ASN B C 1
ATOM 5061 O O . ASN B 1 85 ? 1.538 15.859 -2.822 1 96 85 ASN B O 1
ATOM 5065 N N . HIS B 1 86 ? 0.817 14.867 -1.016 1 93.94 86 HIS B N 1
ATOM 5066 C CA . HIS B 1 86 ? -0.281 14.195 -1.702 1 93.94 86 HIS B CA 1
ATOM 5067 C C . HIS B 1 86 ? -1.441 15.148 -1.953 1 93.94 86 HIS B C 1
ATOM 5069 O O . HIS B 1 86 ? -2.385 14.812 -2.672 1 93.94 86 HIS B O 1
ATOM 5075 N N . PHE B 1 87 ? -1.393 16.391 -1.41 1 94.56 87 PHE B N 1
ATOM 5076 C CA . PHE B 1 87 ? -2.463 17.359 -1.596 1 94.56 87 PHE B CA 1
ATOM 5077 C C . PHE B 1 87 ? -2.346 18.047 -2.953 1 94.56 87 PHE B C 1
ATOM 5079 O O . PHE B 1 87 ? -3.32 18.609 -3.459 1 94.56 87 PHE B O 1
ATOM 5086 N N . PHE B 1 88 ? -1.12 18.078 -3.469 1 94.38 88 PHE B N 1
ATOM 5087 C CA . PHE B 1 88 ? -0.872 18.688 -4.77 1 94.38 88 PHE B CA 1
ATOM 5088 C C . PHE B 1 88 ? -0.64 17.625 -5.836 1 94.38 88 PHE B C 1
ATOM 5090 O O . PHE B 1 88 ? 0.475 17.125 -5.98 1 94.38 88 PHE B O 1
ATOM 5097 N N . PRO B 1 89 ? -1.636 17.375 -6.66 1 91.38 89 PRO B N 1
ATOM 5098 C CA . PRO B 1 89 ? -1.54 16.312 -7.66 1 91.38 89 PRO B CA 1
ATOM 5099 C C . PRO B 1 89 ? -0.323 16.453 -8.57 1 91.38 89 PRO B C 1
ATOM 5101 O O . PRO B 1 89 ? 0.282 15.461 -8.969 1 91.38 89 PRO B O 1
ATOM 5104 N N . ALA B 1 90 ? 0.138 17.625 -8.836 1 89.44 90 ALA B N 1
ATOM 5105 C CA . ALA B 1 90 ? 1.224 17.891 -9.781 1 89.44 90 ALA B CA 1
ATOM 5106 C C . ALA B 1 90 ? 2.545 17.328 -9.258 1 89.44 90 ALA B C 1
ATOM 5108 O O . ALA B 1 90 ? 3.445 17.016 -10.047 1 89.44 90 ALA B O 1
ATOM 5109 N N . ILE B 1 91 ? 2.666 17.141 -7.938 1 91.69 91 ILE B N 1
ATOM 5110 C CA . ILE B 1 91 ? 3.967 16.75 -7.41 1 91.69 91 ILE B CA 1
ATOM 5111 C C . ILE B 1 91 ? 3.797 15.57 -6.457 1 91.69 91 ILE B C 1
ATOM 5113 O O . ILE B 1 91 ? 4.715 15.234 -5.703 1 91.69 91 ILE B O 1
ATOM 5117 N N . ARG B 1 92 ? 2.654 14.984 -6.445 1 91.56 92 ARG B N 1
ATOM 5118 C CA . ARG B 1 92 ? 2.383 13.914 -5.488 1 91.56 92 ARG B CA 1
ATOM 5119 C C . ARG B 1 92 ? 3.23 12.688 -5.789 1 91.56 92 ARG B C 1
ATOM 5121 O O . ARG B 1 92 ? 3.375 11.805 -4.941 1 91.56 92 ARG B O 1
ATOM 5128 N N . HIS B 1 93 ? 3.789 12.609 -6.961 1 89.81 93 HIS B N 1
ATOM 5129 C CA . HIS B 1 93 ? 4.594 11.461 -7.359 1 89.81 93 HIS B CA 1
ATOM 5130 C C . HIS B 1 93 ? 6.055 11.648 -6.977 1 89.81 93 HIS B C 1
ATOM 5132 O O . HIS B 1 93 ? 6.855 10.719 -7.078 1 89.81 93 HIS B O 1
ATOM 5138 N N . LEU B 1 94 ? 6.422 12.805 -6.434 1 94.62 94 LEU B N 1
ATOM 5139 C CA . LEU B 1 94 ? 7.805 13.117 -6.109 1 94.62 94 LEU B CA 1
ATOM 5140 C C . LEU B 1 94 ? 8.062 12.953 -4.613 1 94.62 94 LEU B C 1
ATOM 5142 O O . LEU B 1 94 ? 7.227 13.328 -3.789 1 94.62 94 LEU B O 1
ATOM 5146 N N . ILE B 1 95 ? 9.109 12.352 -4.312 1 96 95 ILE B N 1
ATOM 5147 C CA . ILE B 1 95 ? 9.633 12.359 -2.949 1 96 95 ILE B CA 1
ATOM 5148 C C . ILE B 1 95 ? 10.703 13.445 -2.814 1 96 95 ILE B C 1
ATOM 5150 O O . ILE B 1 95 ? 11.703 13.43 -3.537 1 96 95 ILE B O 1
ATOM 5154 N N . LEU B 1 96 ? 10.508 14.391 -1.92 1 97 96 LEU B N 1
ATOM 5155 C CA . LEU B 1 96 ? 11.359 15.562 -1.781 1 97 96 LEU B CA 1
ATOM 5156 C C . LEU B 1 96 ? 11.93 15.656 -0.371 1 97 96 LEU B C 1
ATOM 5158 O O . LEU B 1 96 ? 11.422 15.023 0.555 1 97 96 LEU B O 1
ATOM 5162 N N . GLY B 1 97 ? 13.016 16.438 -0.259 1 97.62 97 GLY B N 1
ATOM 5163 C CA . GLY B 1 97 ? 13.562 16.797 1.043 1 97.62 97 GLY B CA 1
ATOM 5164 C C . GLY B 1 97 ? 14.586 15.797 1.549 1 97.62 97 GLY B C 1
ATOM 5165 O O . GLY B 1 97 ? 15.039 14.922 0.801 1 97.62 97 GLY B O 1
ATOM 5166 N N . GLN B 1 98 ? 15.016 16.031 2.789 1 97.94 98 GLN B N 1
ATOM 5167 C CA . GLN B 1 98 ? 16.031 15.242 3.48 1 97.94 98 GLN B CA 1
ATOM 5168 C C . GLN B 1 98 ? 15.648 15.023 4.945 1 97.94 98 GLN B C 1
ATOM 5170 O O . GLN B 1 98 ? 14.859 15.789 5.508 1 97.94 98 GLN B O 1
ATOM 5175 N N . GLU B 1 99 ? 16.172 13.984 5.48 1 97.94 99 GLU B N 1
ATOM 5176 C CA . GLU B 1 99 ? 15.922 13.742 6.898 1 97.94 99 GLU B CA 1
ATOM 5177 C C . GLU B 1 99 ? 16.562 14.82 7.766 1 97.94 99 GLU B C 1
ATOM 5179 O O . GLU B 1 99 ? 16.016 15.203 8.797 1 97.94 99 GLU B O 1
ATOM 5184 N N . ASP B 1 100 ? 17.781 15.297 7.371 1 98.31 100 ASP B N 1
ATOM 5185 C CA . ASP B 1 100 ? 18.375 16.438 8.047 1 98.31 100 ASP B CA 1
ATOM 5186 C C . ASP B 1 100 ? 17.656 17.734 7.688 1 98.31 100 ASP B C 1
ATOM 5188 O O . ASP B 1 100 ? 18.078 18.453 6.773 1 98.31 100 ASP B O 1
ATOM 5192 N N . CYS B 1 101 ? 16.641 18.062 8.477 1 98.44 101 CYS B N 1
ATOM 5193 C CA . CYS B 1 101 ? 15.75 19.141 8.039 1 98.44 101 CYS B CA 1
ATOM 5194 C C . CYS B 1 101 ? 15.32 20 9.219 1 98.44 101 CYS B C 1
ATOM 5196 O O . CYS B 1 101 ? 14.422 20.844 9.086 1 98.44 101 CYS B O 1
ATOM 5198 N N . LEU B 1 102 ? 15.875 19.875 10.453 1 98.62 102 LEU B N 1
ATOM 5199 C CA . LEU B 1 102 ? 15.406 20.594 11.641 1 98.62 102 LEU B CA 1
ATOM 5200 C C . LEU B 1 102 ? 16.062 21.953 11.742 1 98.62 102 LEU B C 1
ATOM 5202 O O . LEU B 1 102 ? 16.969 22.156 12.555 1 98.62 102 LEU B O 1
ATOM 5206 N N . TYR B 1 103 ? 15.531 22.875 10.984 1 98.56 103 TYR B N 1
ATOM 5207 C CA . TYR B 1 103 ? 16.031 24.234 10.875 1 98.56 103 TYR B CA 1
ATOM 5208 C C . TYR B 1 103 ? 14.914 25.25 11.086 1 98.56 103 TYR B C 1
ATOM 5210 O O . TYR B 1 103 ? 13.734 24.938 10.898 1 98.56 103 TYR B O 1
ATOM 5218 N N . LEU B 1 104 ? 15.25 26.438 11.555 1 98.31 104 LEU B N 1
ATOM 5219 C CA . LEU B 1 104 ? 14.305 27.547 11.641 1 98.31 104 LEU B CA 1
ATOM 5220 C C . LEU B 1 104 ? 14.867 28.797 10.984 1 98.31 104 LEU B C 1
ATOM 5222 O O . LEU B 1 104 ? 16.047 28.859 10.648 1 98.31 104 LEU B O 1
ATOM 5226 N N . ASN B 1 105 ? 14.055 29.719 10.672 1 98.75 105 ASN B N 1
ATOM 5227 C CA . ASN B 1 105 ? 14.359 31.047 10.133 1 98.75 105 ASN B CA 1
ATOM 5228 C C . ASN B 1 105 ? 13.953 32.156 11.094 1 98.75 105 ASN B C 1
ATOM 5230 O O . ASN B 1 105 ? 12.938 32.031 11.781 1 98.75 105 ASN B O 1
ATOM 5234 N N . VAL B 1 106 ? 14.773 33.219 11.125 1 98.75 106 VAL B N 1
ATOM 5235 C CA . VAL B 1 106 ? 14.445 34.406 11.883 1 98.75 106 VAL B CA 1
ATOM 5236 C C . VAL B 1 106 ? 14.516 35.625 10.977 1 98.75 106 VAL B C 1
ATOM 5238 O O . VAL B 1 106 ? 15.523 35.844 10.305 1 98.75 106 VAL B O 1
ATOM 5241 N N . TYR B 1 107 ? 13.508 36.375 10.969 1 98.81 107 TYR B N 1
ATOM 5242 C CA . TYR B 1 107 ? 13.43 37.656 10.266 1 98.81 107 TYR B CA 1
ATOM 5243 C C . TYR B 1 107 ? 13.117 38.781 11.242 1 98.81 107 TYR B C 1
ATOM 5245 O O . TYR B 1 107 ? 12.195 38.688 12.055 1 98.81 107 TYR B O 1
ATOM 5253 N N . THR B 1 108 ? 13.867 39.844 11.18 1 98.69 108 THR B N 1
ATOM 5254 C CA . THR B 1 108 ? 13.68 40.938 12.141 1 98.69 108 THR B CA 1
ATOM 5255 C C . THR B 1 108 ? 14.031 42.281 11.516 1 98.69 108 THR B C 1
ATOM 5257 O O . THR B 1 108 ? 15.016 42.406 10.773 1 98.69 108 THR B O 1
ATOM 5260 N N . PRO B 1 109 ? 13.242 43.312 11.766 1 97.75 109 PRO B N 1
ATOM 5261 C CA . PRO B 1 109 ? 13.578 44.656 11.258 1 97.75 109 PRO B CA 1
ATOM 5262 C C . PRO B 1 109 ? 14.578 45.375 12.148 1 97.75 109 PRO B C 1
ATOM 5264 O O . PRO B 1 109 ? 15.141 46.406 11.742 1 97.75 109 PRO B O 1
ATOM 5267 N N . ASN B 1 110 ? 14.805 44.844 13.344 1 96.12 110 ASN B N 1
ATOM 5268 C CA . ASN B 1 110 ? 15.656 45.5 14.328 1 96.12 110 ASN B CA 1
ATOM 5269 C C . ASN B 1 110 ? 16.312 44.5 15.266 1 96.12 110 ASN B C 1
ATOM 5271 O O . ASN B 1 110 ? 15.633 43.75 15.992 1 96.12 110 ASN B O 1
ATOM 5275 N N . LEU B 1 111 ? 17.594 44.5 15.406 1 96.44 111 LEU B N 1
ATOM 5276 C CA . LEU B 1 111 ? 18.328 43.531 16.203 1 96.44 111 LEU B CA 1
ATOM 5277 C C . LEU B 1 111 ? 18.375 43.969 17.672 1 96.44 111 LEU B C 1
ATOM 5279 O O . LEU B 1 111 ? 18.719 43.156 18.531 1 96.44 111 LEU B O 1
ATOM 5283 N N . ASN B 1 112 ? 18.078 45.188 17.938 1 93 112 ASN B N 1
ATOM 5284 C CA . ASN B 1 112 ? 18.203 45.719 19.281 1 93 112 ASN B CA 1
ATOM 5285 C C . ASN B 1 112 ? 16.828 46.031 19.891 1 93 112 ASN B C 1
ATOM 5287 O O . ASN B 1 112 ? 16.75 46.75 20.875 1 93 112 ASN B O 1
ATOM 5291 N N . GLY B 1 113 ? 15.828 45.5 19.406 1 92.06 113 GLY B N 1
ATOM 5292 C CA . GLY B 1 113 ? 14.492 45.781 19.922 1 92.06 113 GLY B CA 1
ATOM 5293 C C . GLY B 1 113 ? 14.016 44.75 20.938 1 92.06 113 GLY B C 1
ATOM 5294 O O . GLY B 1 113 ? 14.805 43.969 21.469 1 92.06 113 GLY B O 1
ATOM 5295 N N . LYS B 1 114 ? 12.852 44.844 21.422 1 97.44 114 LYS B N 1
ATOM 5296 C CA . LYS B 1 114 ? 12.039 43.906 22.188 1 97.44 114 LYS B CA 1
ATOM 5297 C C . LYS B 1 114 ? 10.672 43.688 21.547 1 97.44 114 LYS B C 1
ATOM 5299 O O . LYS B 1 114 ? 9.641 43.875 22.188 1 97.44 114 LYS B O 1
ATOM 5304 N N . LEU B 1 115 ? 10.789 43.25 20.359 1 98.56 115 LEU B N 1
ATOM 5305 C CA . LEU B 1 115 ? 9.617 43.188 19.5 1 98.56 115 LEU B CA 1
ATOM 5306 C C . LEU B 1 115 ? 8.82 41.938 19.766 1 98.56 115 LEU B C 1
ATOM 5308 O O . LEU B 1 115 ? 9.383 40.906 20.156 1 98.56 115 LEU B O 1
ATOM 5312 N N . PRO B 1 116 ? 7.484 42 19.609 1 98.56 116 PRO B N 1
ATOM 5313 C CA . PRO B 1 116 ? 6.723 40.75 19.641 1 98.56 116 PRO B CA 1
ATOM 5314 C C . PRO B 1 116 ? 7.23 39.719 18.625 1 98.56 116 PRO B C 1
ATOM 5316 O O . PRO B 1 116 ? 7.688 40.094 17.531 1 98.56 116 PRO B O 1
ATOM 5319 N N . VAL B 1 117 ? 7.156 38.438 18.984 1 98.88 117 VAL B N 1
ATOM 5320 C CA . VAL B 1 117 ? 7.637 37.344 18.156 1 98.88 117 VAL B CA 1
ATOM 5321 C C . VAL B 1 117 ? 6.453 36.562 17.609 1 98.88 117 VAL B C 1
ATOM 5323 O O . VAL B 1 117 ? 5.582 36.125 18.375 1 98.88 117 VAL B O 1
ATOM 5326 N N . MET B 1 118 ? 6.367 36.406 16.344 1 98.94 118 MET B N 1
ATOM 5327 C CA . MET B 1 118 ? 5.391 35.562 15.695 1 98.94 118 MET B CA 1
ATOM 5328 C C . MET B 1 118 ? 6.055 34.281 15.18 1 98.94 118 MET B C 1
ATOM 5330 O O . MET B 1 118 ? 7.004 34.344 14.398 1 98.94 118 MET B O 1
ATOM 5334 N N . PHE B 1 119 ? 5.578 33.156 15.656 1 98.94 119 PHE B N 1
ATOM 5335 C CA . PHE B 1 119 ? 6.141 31.828 15.398 1 98.94 119 PHE B CA 1
ATOM 5336 C C . PHE B 1 119 ? 5.234 31.031 14.484 1 98.94 119 PHE B C 1
ATOM 5338 O O . PHE B 1 119 ? 4.195 30.516 14.914 1 98.94 119 PHE B O 1
ATOM 5345 N N . TRP B 1 120 ? 5.68 30.781 13.227 1 98.88 120 TRP B N 1
ATOM 5346 C CA . TRP B 1 120 ? 4.859 30.156 12.195 1 98.88 120 TRP B CA 1
ATOM 5347 C C . TRP B 1 120 ? 5.09 28.656 12.156 1 98.88 120 TRP B C 1
ATOM 5349 O O . TRP B 1 120 ? 6.23 28.188 12.102 1 98.88 120 TRP B O 1
ATOM 5359 N N . ILE B 1 121 ? 3.988 27.922 12.172 1 98.88 121 ILE B N 1
ATOM 5360 C CA . ILE B 1 121 ? 3.99 26.469 11.992 1 98.88 121 ILE B CA 1
ATOM 5361 C C . ILE B 1 121 ? 3.215 26.109 10.727 1 98.88 121 ILE B C 1
ATOM 5363 O O . ILE B 1 121 ? 1.996 26.281 10.664 1 98.88 121 ILE B O 1
ATOM 5367 N N . HIS B 1 122 ? 3.885 25.578 9.742 1 98.44 122 HIS B N 1
ATOM 5368 C CA . HIS B 1 122 ? 3.26 25.297 8.453 1 98.44 122 HIS B CA 1
ATOM 5369 C C . HIS B 1 122 ? 2.293 24.125 8.562 1 98.44 122 HIS B C 1
ATOM 5371 O O . HIS B 1 122 ? 2.406 23.297 9.477 1 98.44 122 HIS B O 1
ATOM 5377 N N . GLY B 1 123 ? 1.357 24.094 7.605 1 98.19 123 GLY B N 1
ATOM 5378 C CA . GLY B 1 123 ? 0.438 22.969 7.484 1 98.19 123 GLY B CA 1
ATOM 5379 C C . GLY B 1 123 ? 0.983 21.844 6.629 1 98.19 123 GLY B C 1
ATOM 5380 O O . GLY B 1 123 ? 2.197 21.625 6.574 1 98.19 123 GLY B O 1
ATOM 5381 N N . GLY B 1 124 ? 0.072 21.047 6.145 1 97.62 124 GLY B N 1
ATOM 5382 C CA . GLY B 1 124 ? 0.453 19.922 5.305 1 97.62 124 GLY B CA 1
ATOM 5383 C C . GLY B 1 124 ? 0.067 18.578 5.902 1 97.62 124 GLY B C 1
ATOM 5384 O O . GLY B 1 124 ? 0.677 17.562 5.586 1 97.62 124 GLY B O 1
ATOM 5385 N N . GLY B 1 125 ? -0.895 18.562 6.773 1 97.88 125 GLY B N 1
ATOM 5386 C CA . GLY B 1 125 ? -1.485 17.328 7.281 1 97.88 125 GLY B CA 1
ATOM 5387 C C . GLY B 1 125 ? -0.51 16.484 8.07 1 97.88 125 GLY B C 1
ATOM 5388 O O . GLY B 1 125 ? -0.593 15.25 8.055 1 97.88 125 GLY B O 1
ATOM 5389 N N . PHE B 1 126 ? 0.514 17.094 8.641 1 98.38 126 PHE B N 1
ATOM 5390 C CA . PHE B 1 126 ? 1.57 16.422 9.383 1 98.38 126 PHE B CA 1
ATOM 5391 C C . PHE B 1 126 ? 2.396 15.531 8.461 1 98.38 126 PHE B C 1
ATOM 5393 O O . PHE B 1 126 ? 3.139 14.664 8.93 1 98.38 126 PHE B O 1
ATOM 5400 N N . LEU B 1 127 ? 2.264 15.68 7.18 1 97.31 127 LEU B N 1
ATOM 5401 C CA . LEU B 1 127 ? 2.924 14.758 6.262 1 97.31 127 LEU B CA 1
ATOM 5402 C C . LEU B 1 127 ? 3.705 15.516 5.195 1 97.31 127 LEU B C 1
ATOM 5404 O O . LEU B 1 127 ? 4.578 14.945 4.539 1 97.31 127 LEU B O 1
ATOM 5408 N N . ALA B 1 128 ? 3.361 16.75 5.008 1 97.62 128 ALA B N 1
ATOM 5409 C CA . ALA B 1 128 ? 4.023 17.547 3.982 1 97.62 128 ALA B CA 1
ATOM 5410 C C . ALA B 1 128 ? 4.156 19 4.426 1 97.62 128 ALA B C 1
ATOM 5412 O O . ALA B 1 128 ? 3.68 19.375 5.5 1 97.62 128 ALA B O 1
ATOM 5413 N N . GLY B 1 129 ? 4.906 19.719 3.629 1 97.25 129 GLY B N 1
ATOM 5414 C CA . GLY B 1 129 ? 5.078 21.141 3.881 1 97.25 129 GLY B CA 1
ATOM 5415 C C . GLY B 1 129 ? 6.477 21.5 4.344 1 97.25 129 GLY B C 1
ATOM 5416 O O . GLY B 1 129 ? 7.301 20.625 4.59 1 97.25 129 GLY B O 1
ATOM 5417 N N . HIS B 1 130 ? 6.711 22.766 4.344 1 97.44 130 HIS B N 1
ATOM 5418 C CA . HIS B 1 130 ? 7.957 23.359 4.816 1 97.44 130 HIS B CA 1
ATOM 5419 C C . HIS B 1 130 ? 7.812 24.859 5.043 1 97.44 130 HIS B C 1
ATOM 5421 O O . HIS B 1 130 ? 6.766 25.438 4.738 1 97.44 130 HIS B O 1
ATOM 5427 N N . SER B 1 131 ? 8.828 25.5 5.578 1 94.75 131 SER B N 1
ATOM 5428 C CA . SER B 1 131 ? 8.742 26.906 5.922 1 94.75 131 SER B CA 1
ATOM 5429 C C . SER B 1 131 ? 9.648 27.75 5.027 1 94.75 131 SER B C 1
ATOM 5431 O O . SER B 1 131 ? 10.023 28.875 5.395 1 94.75 131 SER B O 1
ATOM 5433 N N . GLY B 1 132 ? 9.938 27.266 3.883 1 95.69 132 GLY B N 1
ATOM 5434 C CA . GLY B 1 132 ? 10.812 28 2.977 1 95.69 132 GLY B CA 1
ATOM 5435 C C . GLY B 1 132 ? 10.312 29.406 2.674 1 95.69 132 GLY B C 1
ATOM 5436 O O . GLY B 1 132 ? 9.109 29.625 2.549 1 95.69 132 GLY B O 1
ATOM 5437 N N . SER B 1 133 ? 11.266 30.297 2.463 1 95.88 133 SER B N 1
ATOM 5438 C CA . SER B 1 133 ? 10.945 31.719 2.277 1 95.88 133 SER B CA 1
ATOM 5439 C C . SER B 1 133 ? 10.289 31.953 0.922 1 95.88 133 SER B C 1
ATOM 5441 O O . SER B 1 133 ? 9.625 32.969 0.722 1 95.88 133 SER B O 1
ATOM 5443 N N . ASN B 1 134 ? 10.438 31.031 0.03 1 94.88 134 ASN B N 1
ATOM 5444 C CA . ASN B 1 134 ? 9.828 31.188 -1.288 1 94.88 134 ASN B CA 1
ATOM 5445 C C . ASN B 1 134 ? 8.328 30.906 -1.249 1 94.88 134 ASN B C 1
ATOM 5447 O O . ASN B 1 134 ? 7.594 31.297 -2.158 1 94.88 134 ASN B O 1
ATOM 5451 N N . VAL B 1 135 ? 7.91 30.203 -0.254 1 95.94 135 VAL B N 1
ATOM 5452 C CA . VAL B 1 135 ? 6.492 29.891 -0.104 1 95.94 135 VAL B CA 1
ATOM 5453 C C . VAL B 1 135 ? 5.883 30.766 0.983 1 95.94 135 VAL B C 1
ATOM 5455 O O . VAL B 1 135 ? 4.801 31.328 0.798 1 95.94 135 VAL B O 1
ATOM 5458 N N . PHE B 1 136 ? 6.609 30.859 2.039 1 97.38 136 PHE B N 1
ATOM 5459 C CA . PHE B 1 136 ? 6.168 31.703 3.143 1 97.38 136 PHE B CA 1
ATOM 5460 C C . PHE B 1 136 ? 7.148 32.844 3.377 1 97.38 136 PHE B C 1
ATOM 5462 O O . PHE B 1 136 ? 7.84 32.875 4.398 1 97.38 136 PHE B O 1
ATOM 5469 N N . GLY B 1 137 ? 7.078 33.844 2.496 1 97.75 137 GLY B N 1
ATOM 5470 C CA . GLY B 1 137 ? 7.98 34.969 2.551 1 97.75 137 GLY B CA 1
ATOM 5471 C C . GLY B 1 137 ? 7.656 35.938 3.674 1 97.75 137 GLY B C 1
ATOM 5472 O O . GLY B 1 137 ? 6.488 36.25 3.914 1 97.75 137 GLY B O 1
ATOM 5473 N N . PRO B 1 138 ? 8.68 36.406 4.34 1 98.44 138 PRO B N 1
ATOM 5474 C CA . PRO B 1 138 ? 8.484 37.281 5.508 1 98.44 138 PRO B CA 1
ATOM 5475 C C . PRO B 1 138 ? 8.148 38.719 5.125 1 98.44 138 PRO B C 1
ATOM 5477 O O . PRO B 1 138 ? 7.809 39.531 5.992 1 98.44 138 PRO B O 1
ATOM 5480 N N . GLU B 1 139 ? 8.195 39.094 3.867 1 98.5 139 GLU B N 1
ATOM 5481 C CA . GLU B 1 139 ? 8.25 40.469 3.412 1 98.5 139 GLU B CA 1
ATOM 5482 C C . GLU B 1 139 ? 7.031 41.25 3.904 1 98.5 139 GLU B C 1
ATOM 5484 O O . GLU B 1 139 ? 7.141 42.438 4.23 1 98.5 139 GLU B O 1
ATOM 5489 N N . TYR B 1 140 ? 5.875 40.625 3.918 1 98.75 140 TYR B N 1
ATOM 5490 C CA . TYR B 1 140 ? 4.672 41.344 4.352 1 98.75 140 TYR B CA 1
ATOM 5491 C C . TYR B 1 140 ? 4.742 41.688 5.836 1 98.75 140 TYR B C 1
ATOM 5493 O O . TYR B 1 140 ? 4.465 42.812 6.238 1 98.75 140 TYR B O 1
ATOM 5501 N N . PHE B 1 141 ? 5.148 40.75 6.68 1 98.81 141 PHE B N 1
ATOM 5502 C CA . PHE B 1 141 ? 5.242 40.969 8.125 1 98.81 141 PHE B CA 1
ATOM 5503 C C . PHE B 1 141 ? 6.344 41.969 8.461 1 98.81 141 PHE B C 1
ATOM 5505 O O . PHE B 1 141 ? 6.234 42.719 9.438 1 98.81 141 PHE B O 1
ATOM 5512 N N . MET B 1 142 ? 7.414 42.031 7.688 1 98.62 142 MET B N 1
ATOM 5513 C CA . MET B 1 142 ? 8.586 42.875 7.957 1 98.62 142 MET B CA 1
ATOM 5514 C C . MET B 1 142 ? 8.273 44.344 7.715 1 98.62 142 MET B C 1
ATOM 5516 O O . MET B 1 142 ? 9.078 45.219 8.039 1 98.62 142 MET B O 1
ATOM 5520 N N . ASP B 1 143 ? 7.078 44.594 7.199 1 98.19 143 ASP B N 1
ATOM 5521 C CA . ASP B 1 143 ? 6.605 45.969 7.148 1 98.19 143 ASP B CA 1
ATOM 5522 C C . ASP B 1 143 ? 6.223 46.469 8.539 1 98.19 143 ASP B C 1
ATOM 5524 O O . ASP B 1 143 ? 6.004 47.688 8.727 1 98.19 143 ASP B O 1
ATOM 5528 N N . ASN B 1 144 ? 6.184 45.594 9.492 1 97.75 144 ASN B N 1
ATOM 5529 C CA . ASN B 1 144 ? 5.77 45.875 10.859 1 97.75 144 ASN B CA 1
ATOM 5530 C C . ASN B 1 144 ? 6.891 45.594 11.852 1 97.75 144 ASN B C 1
ATOM 5532 O O . ASN B 1 144 ? 7.914 45.031 11.492 1 97.75 144 ASN B O 1
ATOM 5536 N N . ASP B 1 145 ? 6.73 46.094 13.109 1 97.56 145 ASP B N 1
ATOM 5537 C CA . ASP B 1 145 ? 7.699 45.844 14.172 1 97.56 145 ASP B CA 1
ATOM 5538 C C . ASP B 1 145 ? 7.434 44.531 14.867 1 97.56 145 ASP B C 1
ATOM 5540 O O . ASP B 1 145 ? 6.996 44.5 16.016 1 97.56 145 ASP B O 1
ATOM 5544 N N . VAL B 1 146 ? 7.781 43.469 14.203 1 98.38 146 VAL B N 1
ATOM 5545 C CA . VAL B 1 146 ? 7.629 42.125 14.719 1 98.38 146 VAL B CA 1
ATOM 5546 C C . VAL B 1 146 ? 8.805 41.25 14.266 1 98.38 146 VAL B C 1
ATOM 5548 O O . VAL B 1 146 ? 9.43 41.531 13.242 1 98.38 146 VAL B O 1
ATOM 5551 N N . VAL B 1 147 ? 9.203 40.281 15.047 1 98.88 147 VAL B N 1
ATOM 5552 C CA . VAL B 1 147 ? 10.117 39.219 14.641 1 98.88 147 VAL B CA 1
ATOM 5553 C C . VAL B 1 147 ? 9.328 38 14.172 1 98.88 147 VAL B C 1
ATOM 5555 O O . VAL B 1 147 ? 8.383 37.594 14.836 1 98.88 147 VAL B O 1
ATOM 5558 N N . LEU B 1 148 ? 9.648 37.531 12.984 1 98.88 148 LEU B N 1
ATOM 5559 C CA . LEU B 1 148 ? 9.008 36.344 12.461 1 98.88 148 LEU B CA 1
ATOM 5560 C C . LEU B 1 148 ? 9.953 35.156 12.516 1 98.88 148 LEU B C 1
ATOM 5562 O O . LEU B 1 148 ? 11.109 35.25 12.094 1 98.88 148 LEU B O 1
ATOM 5566 N N . VAL B 1 149 ? 9.484 34.094 13.102 1 98.88 149 VAL B N 1
ATOM 5567 C CA . VAL B 1 149 ? 10.203 32.812 13.133 1 98.88 149 VAL B CA 1
ATOM 5568 C C . VAL B 1 149 ? 9.406 31.734 12.398 1 98.88 149 VAL B C 1
ATOM 5570 O O . VAL B 1 149 ? 8.18 31.656 12.547 1 98.88 149 VAL B O 1
ATOM 5573 N N . SER B 1 150 ? 9.984 31 11.531 1 98.75 150 SER B N 1
ATOM 5574 C CA . SER B 1 150 ? 9.367 29.844 10.891 1 98.75 150 SER B CA 1
ATOM 5575 C C . SER B 1 150 ? 10.242 28.594 11.039 1 98.75 150 SER B C 1
ATOM 5577 O O . SER B 1 150 ? 11.461 28.703 11.172 1 98.75 150 SER B O 1
ATOM 5579 N N . ILE B 1 151 ? 9.609 27.359 11 1 98.75 151 ILE B N 1
ATOM 5580 C CA . ILE B 1 151 ? 10.383 26.172 11.32 1 98.75 151 ILE B CA 1
ATOM 5581 C C . ILE B 1 151 ? 9.984 25.031 10.391 1 98.75 151 ILE B C 1
ATOM 5583 O O . ILE B 1 151 ? 8.867 25 9.867 1 98.75 151 ILE B O 1
ATOM 5587 N N . ASN B 1 152 ? 10.906 24.125 10.156 1 98.56 152 ASN B N 1
ATOM 5588 C CA . ASN B 1 152 ? 10.602 22.766 9.711 1 98.56 152 ASN B CA 1
ATOM 5589 C C . ASN B 1 152 ? 10.453 21.812 10.891 1 98.56 152 ASN B C 1
ATOM 5591 O O . ASN B 1 152 ? 10.977 22.078 11.977 1 98.56 152 ASN B O 1
ATOM 5595 N N . TYR B 1 153 ? 9.719 20.844 10.758 1 98.81 153 TYR B N 1
ATOM 5596 C CA . TYR B 1 153 ? 9.602 19.75 11.711 1 98.81 153 TYR B CA 1
ATOM 5597 C C . TYR B 1 153 ? 9.398 18.406 11 1 98.81 153 TYR B C 1
ATOM 5599 O O . TYR B 1 153 ? 9 18.391 9.828 1 98.81 153 TYR B O 1
ATOM 5607 N N . ARG B 1 154 ? 9.742 17.344 11.641 1 98.5 154 ARG B N 1
ATOM 5608 C CA . ARG B 1 154 ? 9.648 16.031 11.008 1 98.5 154 ARG B CA 1
ATOM 5609 C C . ARG B 1 154 ? 8.203 15.703 10.656 1 98.5 154 ARG B C 1
ATOM 5611 O O . ARG B 1 154 ? 7.281 16.031 11.406 1 98.5 154 ARG B O 1
ATOM 5618 N N . LEU B 1 155 ? 7.969 14.914 9.539 1 98.62 155 LEU B N 1
ATOM 5619 C CA . LEU B 1 155 ? 6.66 14.672 8.938 1 98.62 155 LEU B CA 1
ATOM 5620 C C . LEU B 1 155 ? 6.402 13.172 8.789 1 98.62 155 LEU B C 1
ATOM 5622 O O . LEU B 1 155 ? 7.328 12.367 8.891 1 98.62 155 LEU B O 1
ATOM 5626 N N . GLY B 1 156 ? 5.152 12.836 8.547 1 97.75 156 GLY B N 1
ATOM 5627 C CA . GLY B 1 156 ? 4.781 11.469 8.227 1 97.75 156 GLY B CA 1
ATOM 5628 C C . GLY B 1 156 ? 5.262 10.461 9.258 1 97.75 156 GLY B C 1
ATOM 5629 O O . GLY B 1 156 ? 5.145 10.695 10.461 1 97.75 156 GLY B O 1
ATOM 5630 N N . LEU B 1 157 ? 5.805 9.406 8.773 1 98.25 157 LEU B N 1
ATOM 5631 C CA . LEU B 1 157 ? 6.266 8.328 9.641 1 98.25 157 LEU B CA 1
ATOM 5632 C C . LEU B 1 157 ? 7.418 8.797 10.523 1 98.25 157 LEU B C 1
ATOM 5634 O O . LEU B 1 157 ? 7.566 8.328 11.656 1 98.25 157 LEU B O 1
ATOM 5638 N N . PHE B 1 158 ? 8.188 9.734 10.039 1 98.44 158 PHE B N 1
ATOM 5639 C CA . PHE B 1 158 ? 9.352 10.203 10.797 1 98.44 158 PHE B CA 1
ATOM 5640 C C . PHE B 1 158 ? 8.914 11.008 12.016 1 98.44 158 PHE B C 1
ATOM 5642 O O . PHE B 1 158 ? 9.602 11.008 13.039 1 98.44 158 PHE B O 1
ATOM 5649 N N . GLY B 1 159 ? 7.758 11.625 11.906 1 98.44 159 GLY B N 1
ATOM 5650 C CA . GLY B 1 159 ? 7.328 12.516 12.977 1 98.44 159 GLY B CA 1
ATOM 5651 C C . GLY B 1 159 ? 6.219 11.938 13.828 1 98.44 159 GLY B C 1
ATOM 5652 O O . GLY B 1 159 ? 6.02 12.352 14.977 1 98.44 159 GLY B O 1
ATOM 5653 N N . PHE B 1 160 ? 5.477 10.875 13.297 1 98.38 160 PHE B N 1
ATOM 5654 C CA . PHE B 1 160 ? 4.203 10.664 13.977 1 98.38 160 PHE B CA 1
ATOM 5655 C C . PHE B 1 160 ? 3.891 9.18 14.086 1 98.38 160 PHE B C 1
ATOM 5657 O O . PHE B 1 160 ? 2.84 8.797 14.602 1 98.38 160 PHE B O 1
ATOM 5664 N N . MET B 1 161 ? 4.758 8.281 13.672 1 97.44 161 MET B N 1
ATOM 5665 C CA . MET B 1 161 ? 4.609 6.859 13.969 1 97.44 161 MET B CA 1
ATOM 5666 C C . MET B 1 161 ? 4.688 6.602 15.469 1 97.44 161 MET B C 1
ATOM 5668 O O . MET B 1 161 ? 5.328 7.359 16.203 1 97.44 161 MET B O 1
ATOM 5672 N N . SER B 1 162 ? 4 5.508 15.93 1 97.62 162 SER B N 1
ATOM 5673 C CA . SER B 1 162 ? 4.004 5.188 17.344 1 97.62 162 SER B CA 1
ATOM 5674 C C . SER B 1 162 ? 3.627 3.729 17.594 1 97.62 162 SER B C 1
ATOM 5676 O O . SER B 1 162 ? 2.729 3.199 16.938 1 97.62 162 SER B O 1
ATOM 5678 N N . THR B 1 163 ? 4.32 3.074 18.5 1 96.69 163 THR B N 1
ATOM 5679 C CA . THR B 1 163 ? 3.9 1.77 19 1 96.69 163 THR B CA 1
ATOM 5680 C C . THR B 1 163 ? 3.07 1.917 20.281 1 96.69 163 THR B C 1
ATOM 5682 O O . THR B 1 163 ? 2.715 0.922 20.906 1 96.69 163 THR B O 1
ATOM 5685 N N . GLU B 1 164 ? 2.822 3.234 20.688 1 94.62 164 GLU B N 1
ATOM 5686 C CA . GLU B 1 164 ? 2.014 3.586 21.859 1 94.62 164 GLU B CA 1
ATOM 5687 C C . GLU B 1 164 ? 2.559 2.934 23.125 1 94.62 164 GLU B C 1
ATOM 5689 O O . GLU B 1 164 ? 1.79 2.457 23.953 1 94.62 164 GLU B O 1
ATOM 5694 N N . ASP B 1 165 ? 3.816 2.748 23.141 1 93.69 165 ASP B N 1
ATOM 5695 C CA . ASP B 1 165 ? 4.602 2.365 24.312 1 93.69 165 ASP B CA 1
ATOM 5696 C C . ASP B 1 165 ? 5.867 3.211 24.422 1 93.69 165 ASP B C 1
ATOM 5698 O O . ASP B 1 165 ? 5.984 4.25 23.781 1 93.69 165 ASP B O 1
ATOM 5702 N N . ASP B 1 166 ? 6.773 2.857 25.25 1 92.81 166 ASP B N 1
ATOM 5703 C CA . ASP B 1 166 ? 7.914 3.721 25.547 1 92.81 166 ASP B CA 1
ATOM 5704 C C . ASP B 1 166 ? 8.984 3.6 24.469 1 92.81 166 ASP B C 1
ATOM 5706 O O . ASP B 1 166 ? 9.922 4.406 24.422 1 92.81 166 ASP B O 1
ATOM 5710 N N . VAL B 1 167 ? 8.859 2.645 23.594 1 94.88 167 VAL B N 1
ATOM 5711 C CA . VAL B 1 167 ? 9.875 2.422 22.578 1 94.88 167 VAL B CA 1
ATOM 5712 C C . VAL B 1 167 ? 9.727 3.457 21.453 1 94.88 167 VAL B C 1
ATOM 5714 O O . VAL B 1 167 ? 10.695 4.125 21.094 1 94.88 167 VAL B O 1
ATOM 5717 N N . ILE B 1 168 ? 8.531 3.619 20.938 1 95.94 168 ILE B N 1
ATOM 5718 C CA . ILE B 1 168 ? 8.156 4.691 20.031 1 95.94 168 ILE B CA 1
ATOM 5719 C C . ILE B 1 168 ? 6.926 5.418 20.562 1 95.94 168 ILE B C 1
ATOM 5721 O O . ILE B 1 168 ? 5.809 5.184 20.109 1 95.94 168 ILE B O 1
ATOM 5725 N N . PRO B 1 169 ? 7.121 6.32 21.422 1 95.06 169 PRO B N 1
ATOM 5726 C CA . PRO B 1 169 ? 5.973 6.941 22.094 1 95.06 169 PRO B CA 1
ATOM 5727 C C . PRO B 1 169 ? 5.125 7.785 21.141 1 95.06 169 PRO B C 1
ATOM 5729 O O . PRO B 1 169 ? 3.904 7.863 21.297 1 95.06 169 PRO B O 1
ATOM 5732 N N . GLY B 1 170 ? 5.812 8.484 20.141 1 95.19 170 GLY B N 1
ATOM 5733 C CA . GLY B 1 170 ? 5.082 9.273 19.156 1 95.19 170 GLY B CA 1
ATOM 5734 C C . GLY B 1 170 ? 5.375 10.758 19.25 1 95.19 170 GLY B C 1
ATOM 5735 O O . GLY B 1 170 ? 6.176 11.188 20.094 1 95.19 170 GLY B O 1
ATOM 5736 N N . ASN B 1 171 ? 4.879 11.5 18.312 1 98.19 171 ASN B N 1
ATOM 5737 C CA . ASN B 1 171 ? 4.762 12.953 18.281 1 98.19 171 ASN B CA 1
ATOM 5738 C C . ASN B 1 171 ? 6.129 13.625 18.156 1 98.19 171 ASN B C 1
ATOM 5740 O O . ASN B 1 171 ? 6.352 14.695 18.734 1 98.19 171 ASN B O 1
ATOM 5744 N N . ASN B 1 172 ? 7.059 12.953 17.516 1 98.38 172 ASN B N 1
ATOM 5745 C CA . ASN B 1 172 ? 8.359 13.586 17.344 1 98.38 172 ASN B CA 1
ATOM 5746 C C . ASN B 1 172 ? 8.242 14.906 16.578 1 98.38 172 ASN B C 1
ATOM 5748 O O . ASN B 1 172 ? 9 15.844 16.828 1 98.38 172 ASN B O 1
ATOM 5752 N N . GLY B 1 173 ? 7.285 15.008 15.602 1 98.75 173 GLY B N 1
ATOM 5753 C CA . GLY B 1 173 ? 7.047 16.266 14.914 1 98.75 173 GLY B CA 1
ATOM 5754 C C . GLY B 1 173 ? 6.652 17.391 15.852 1 98.75 173 GLY B C 1
ATOM 5755 O O . GLY B 1 173 ? 7.117 18.516 15.695 1 98.75 173 GLY B O 1
ATOM 5756 N N . LEU B 1 174 ? 5.836 17.078 16.828 1 98.88 174 LEU B N 1
ATOM 5757 C CA . LEU B 1 174 ? 5.418 18.078 17.797 1 98.88 174 LEU B CA 1
ATOM 5758 C C . LEU B 1 174 ? 6.535 18.391 18.781 1 98.88 174 LEU B C 1
ATOM 5760 O O . LEU B 1 174 ? 6.699 19.531 19.219 1 98.88 174 LEU B O 1
ATOM 5764 N N . LYS B 1 175 ? 7.293 17.375 19.156 1 98.62 175 LYS B N 1
ATOM 5765 C CA . LYS B 1 175 ? 8.445 17.578 20.031 1 98.62 175 LYS B CA 1
ATOM 5766 C C . LYS B 1 175 ? 9.508 18.438 19.344 1 98.62 175 LYS B C 1
ATOM 5768 O O . LYS B 1 175 ? 10.211 19.203 20 1 98.62 175 LYS B O 1
ATOM 5773 N N . ASP B 1 176 ? 9.656 18.25 18 1 98.88 176 ASP B N 1
ATOM 5774 C CA . ASP B 1 176 ? 10.508 19.156 17.25 1 98.88 176 ASP B CA 1
ATOM 5775 C C . ASP B 1 176 ? 10.062 20.609 17.438 1 98.88 176 ASP B C 1
ATOM 5777 O O . ASP B 1 176 ? 10.891 21.5 17.625 1 98.88 176 ASP B O 1
ATOM 5781 N N . GLN B 1 177 ? 8.789 20.875 17.391 1 98.94 177 GLN B N 1
ATOM 5782 C CA . GLN B 1 177 ? 8.25 22.219 17.562 1 98.94 177 GLN B CA 1
ATOM 5783 C C . GLN B 1 177 ? 8.555 22.75 18.953 1 98.94 177 GLN B C 1
ATOM 5785 O O . GLN B 1 177 ? 8.883 23.938 19.109 1 98.94 177 GLN B O 1
ATOM 5790 N N . VAL B 1 178 ? 8.469 21.891 19.969 1 98.81 178 VAL B N 1
ATOM 5791 C CA . VAL B 1 178 ? 8.82 22.281 21.328 1 98.81 178 VAL B CA 1
ATOM 5792 C C . VAL B 1 178 ? 10.289 22.703 21.375 1 98.81 178 VAL B C 1
ATOM 5794 O O . VAL B 1 178 ? 10.633 23.719 21.984 1 98.81 178 VAL B O 1
ATOM 5797 N N . MET B 1 179 ? 11.109 21.922 20.75 1 98.62 179 MET B N 1
ATOM 5798 C CA . MET B 1 179 ? 12.539 22.234 20.734 1 98.62 179 MET B CA 1
ATOM 5799 C C . MET B 1 179 ? 12.797 23.578 20.078 1 98.62 179 MET B C 1
ATOM 5801 O O . MET B 1 179 ? 13.625 24.359 20.547 1 98.62 179 MET B O 1
ATOM 5805 N N . ALA B 1 180 ? 12.125 23.875 19.016 1 98.88 180 ALA B N 1
ATOM 5806 C CA . ALA B 1 180 ? 12.25 25.156 18.344 1 98.88 180 ALA B CA 1
ATOM 5807 C C . ALA B 1 180 ? 11.766 26.297 19.234 1 98.88 180 ALA B C 1
ATOM 5809 O O . ALA B 1 180 ? 12.359 27.375 19.266 1 98.88 180 ALA B O 1
ATOM 5810 N N . LEU B 1 181 ? 10.688 26.094 19.969 1 98.88 181 LEU B N 1
ATOM 5811 C CA . LEU B 1 181 ? 10.172 27.094 20.891 1 98.88 181 LEU B CA 1
ATOM 5812 C C . LEU B 1 181 ? 11.164 27.359 22.016 1 98.88 181 LEU B C 1
ATOM 5814 O O . LEU B 1 181 ? 11.328 28.5 22.453 1 98.88 181 LEU B O 1
ATOM 5818 N N . ARG B 1 182 ? 11.773 26.297 22.5 1 98.56 182 ARG B N 1
ATOM 5819 C CA . ARG B 1 182 ? 12.82 26.469 23.5 1 98.56 182 ARG B CA 1
ATOM 5820 C C . ARG B 1 182 ? 13.977 27.281 22.953 1 98.56 182 ARG B C 1
ATOM 5822 O O . ARG B 1 182 ? 14.531 28.141 23.641 1 98.56 182 ARG B O 1
ATOM 5829 N N . TRP B 1 183 ? 14.352 26.984 21.734 1 98.56 183 TRP B N 1
ATOM 5830 C CA . TRP B 1 183 ? 15.375 27.781 21.062 1 98.56 183 TRP B CA 1
ATOM 5831 C C . TRP B 1 183 ? 14.992 29.266 21.062 1 98.56 183 TRP B C 1
ATOM 5833 O O . TRP B 1 183 ? 15.828 30.125 21.312 1 98.56 183 TRP B O 1
ATOM 5843 N N . VAL B 1 184 ? 13.758 29.594 20.766 1 98.75 184 VAL B N 1
ATOM 5844 C CA . VAL B 1 184 ? 13.25 30.969 20.734 1 98.75 184 VAL B CA 1
ATOM 5845 C C . VAL B 1 184 ? 13.398 31.594 22.125 1 98.75 184 VAL B C 1
ATOM 5847 O O . VAL B 1 184 ? 13.891 32.719 22.25 1 98.75 184 VAL B O 1
ATOM 5850 N N . GLN B 1 185 ? 13.031 30.938 23.141 1 98.44 185 GLN B N 1
ATOM 5851 C CA . GLN B 1 185 ? 13.133 31.453 24.516 1 98.44 185 GLN B CA 1
ATOM 5852 C C . GLN B 1 185 ? 14.578 31.781 24.859 1 98.44 185 GLN B C 1
ATOM 5854 O O . GLN B 1 185 ? 14.852 32.781 25.531 1 98.44 185 GLN B O 1
ATOM 5859 N N . GLU B 1 186 ? 15.445 31.016 24.328 1 98 186 GLU B N 1
ATOM 5860 C CA . GLU B 1 186 ? 16.859 31.141 24.719 1 98 186 GLU B CA 1
ATOM 5861 C C . GLU B 1 186 ? 17.562 32.219 23.875 1 98 186 GLU B C 1
ATOM 5863 O O . GLU B 1 186 ? 18.5 32.844 24.344 1 98 186 GLU B O 1
ATOM 5868 N N . ASN B 1 187 ? 17.078 32.438 22.656 1 98.25 187 ASN B N 1
ATOM 5869 C CA . ASN B 1 187 ? 17.969 33.125 21.734 1 98.25 187 ASN B CA 1
ATOM 5870 C C . ASN B 1 187 ? 17.328 34.344 21.125 1 98.25 187 ASN B C 1
ATOM 5872 O O . ASN B 1 187 ? 18.016 35.219 20.594 1 98.25 187 ASN B O 1
ATOM 5876 N N . ILE B 1 188 ? 16.031 34.5 21.172 1 98.62 188 ILE B N 1
ATOM 5877 C CA . ILE B 1 188 ? 15.344 35.406 20.25 1 98.62 188 ILE B CA 1
ATOM 5878 C C . ILE B 1 188 ? 15.656 36.844 20.641 1 98.62 188 ILE B C 1
ATOM 5880 O O . ILE B 1 188 ? 15.539 37.75 19.828 1 98.62 188 ILE B O 1
ATOM 5884 N N . ALA B 1 189 ? 16.031 37.094 21.875 1 98.5 189 ALA B N 1
ATOM 5885 C CA . ALA B 1 189 ? 16.406 38.406 22.328 1 98.5 189 ALA B CA 1
ATOM 5886 C C . ALA B 1 189 ? 17.594 38.969 21.547 1 98.5 189 ALA B C 1
ATOM 5888 O O . ALA B 1 189 ? 17.672 40.156 21.281 1 98.5 189 ALA B O 1
ATOM 5889 N N . ASN B 1 190 ? 18.484 38.094 21.141 1 98.19 190 ASN B N 1
ATOM 5890 C CA . ASN B 1 190 ? 19.656 38.469 20.359 1 98.19 190 ASN B CA 1
ATOM 5891 C C . ASN B 1 190 ? 19.25 38.906 18.953 1 98.19 190 ASN B C 1
ATOM 5893 O O . ASN B 1 190 ? 20.047 39.531 18.234 1 98.19 190 ASN B O 1
ATOM 5897 N N . PHE B 1 191 ? 18.047 38.688 18.578 1 98.56 191 PHE B N 1
ATOM 5898 C CA . PHE B 1 191 ? 17.531 39.031 17.266 1 98.56 191 PHE B CA 1
ATOM 5899 C C . PHE B 1 191 ? 16.516 40.188 17.375 1 98.56 191 PHE B C 1
ATOM 5901 O O . PHE B 1 191 ? 15.797 40.469 16.422 1 98.56 191 PHE B O 1
ATOM 5908 N N . GLY B 1 192 ? 16.422 40.75 18.562 1 98.44 192 GLY B N 1
ATOM 5909 C CA . GLY B 1 192 ? 15.547 41.906 18.781 1 98.44 192 GLY B CA 1
ATOM 5910 C C . GLY B 1 192 ? 14.141 41.5 19.188 1 98.44 192 GLY B C 1
ATOM 5911 O O . GLY B 1 192 ? 13.25 42.344 19.25 1 98.44 192 GLY B O 1
ATOM 5912 N N . GLY B 1 193 ? 13.922 40.219 19.438 1 98.69 193 GLY B N 1
ATOM 5913 C CA . GLY B 1 193 ? 12.617 39.75 19.844 1 98.69 193 GLY B CA 1
ATOM 5914 C C . GLY B 1 193 ? 12.453 39.688 21.359 1 98.69 193 GLY B C 1
ATOM 5915 O O . GLY B 1 193 ? 13.438 39.625 22.094 1 98.69 193 GLY B O 1
ATOM 5916 N N . ASP B 1 194 ? 11.242 39.688 21.828 1 98.69 194 ASP B N 1
ATOM 5917 C CA . ASP B 1 194 ? 10.891 39.531 23.234 1 98.69 194 ASP B CA 1
ATOM 5918 C C . ASP B 1 194 ? 10.438 38.094 23.531 1 98.69 194 ASP B C 1
ATOM 5920 O O . ASP B 1 194 ? 9.344 37.688 23.109 1 98.69 194 ASP B O 1
ATOM 5924 N N . PRO B 1 195 ? 11.18 37.312 24.25 1 98.38 195 PRO B N 1
ATOM 5925 C CA . PRO B 1 195 ? 10.758 35.938 24.547 1 98.38 195 PRO B CA 1
ATOM 5926 C C . PRO B 1 195 ? 9.484 35.875 25.391 1 98.38 195 PRO B C 1
ATOM 5928 O O . PRO B 1 195 ? 8.852 34.812 25.5 1 98.38 195 PRO B O 1
ATOM 5931 N N . GLY B 1 196 ? 9.047 36.969 25.953 1 98.25 196 GLY B N 1
ATOM 5932 C CA . GLY B 1 196 ? 7.836 37.031 26.75 1 98.25 196 GLY B CA 1
ATOM 5933 C C . GLY B 1 196 ? 6.609 37.438 25.938 1 98.25 196 GLY B C 1
ATOM 5934 O O . GLY B 1 196 ? 5.523 37.594 26.5 1 98.25 196 GLY B O 1
ATOM 5935 N N . GLN B 1 197 ? 6.766 37.594 24.656 1 98.31 197 GLN B N 1
ATOM 5936 C CA . GLN B 1 197 ? 5.676 37.969 23.75 1 98.31 197 GLN B CA 1
ATOM 5937 C C . GLN B 1 197 ? 5.723 37.094 22.5 1 98.31 197 GLN B C 1
ATOM 5939 O O . GLN B 1 197 ? 5.84 37.625 21.391 1 98.31 197 GLN B O 1
ATOM 5944 N N . VAL B 1 198 ? 5.566 35.812 22.688 1 98.88 198 VAL B N 1
ATOM 5945 C CA . VAL B 1 198 ? 5.625 34.875 21.594 1 98.88 198 VAL B CA 1
ATOM 5946 C C . VAL B 1 198 ? 4.211 34.406 21.219 1 98.88 198 VAL B C 1
ATOM 5948 O O . VAL B 1 198 ? 3.473 33.906 22.062 1 98.88 198 VAL B O 1
ATOM 5951 N N . THR B 1 199 ? 3.781 34.625 19.969 1 98.88 199 THR B N 1
ATOM 5952 C CA . THR B 1 199 ? 2.504 34.188 19.422 1 98.88 199 THR B CA 1
ATOM 5953 C C . THR B 1 199 ? 2.711 33.031 18.438 1 98.88 199 THR B C 1
ATOM 5955 O O . THR B 1 199 ? 3.361 33.219 17.406 1 98.88 199 THR B O 1
ATOM 5958 N N . LEU B 1 200 ? 2.105 31.875 18.734 1 98.81 200 LEU B N 1
ATOM 5959 C CA . LEU B 1 200 ? 2.061 30.781 17.766 1 98.81 200 LEU B CA 1
ATOM 5960 C C . LEU B 1 200 ? 0.962 31.016 16.734 1 98.81 200 LEU B C 1
ATOM 5962 O O . LEU B 1 200 ? -0.137 31.453 17.078 1 98.81 200 LEU B O 1
ATOM 5966 N N . PHE B 1 201 ? 1.263 30.812 15.516 1 98.81 201 PHE B N 1
ATOM 5967 C CA . PHE B 1 201 ? 0.178 30.75 14.547 1 98.81 201 PHE B CA 1
ATOM 5968 C C . PHE B 1 201 ? 0.492 29.75 13.438 1 98.81 201 PHE B C 1
ATOM 5970 O O . PHE B 1 201 ? 1.66 29.516 13.125 1 98.81 201 PHE B O 1
ATOM 5977 N N . GLY B 1 202 ? -0.444 29.062 12.938 1 98.75 202 GLY B N 1
ATOM 5978 C CA . GLY B 1 202 ? -0.304 28.047 11.898 1 98.75 202 GLY B CA 1
ATOM 5979 C C . GLY B 1 202 ? -1.609 27.734 11.195 1 98.75 202 GLY B C 1
ATOM 5980 O O . GLY B 1 202 ? -2.676 28.172 11.625 1 98.75 202 GLY B O 1
ATOM 5981 N N . GLU B 1 203 ? -1.522 27.062 10.102 1 98.56 203 GLU B N 1
ATOM 5982 C CA . GLU B 1 203 ? -2.662 26.734 9.242 1 98.56 203 GLU B CA 1
ATOM 5983 C C . GLU B 1 203 ? -2.832 25.234 9.086 1 98.56 203 GLU B C 1
ATOM 5985 O O . GLU B 1 203 ? -1.846 24.5 8.969 1 98.56 203 GLU B O 1
ATOM 5990 N N . SER B 1 204 ? -4.102 24.75 9.133 1 98.44 204 SER B N 1
ATOM 5991 C CA . SER B 1 204 ? -4.406 23.328 8.961 1 98.44 204 SER B CA 1
ATOM 5992 C C . SER B 1 204 ? -3.711 22.484 10.023 1 98.44 204 SER B C 1
ATOM 5994 O O . SER B 1 204 ? -3.891 22.703 11.219 1 98.44 204 SER B O 1
ATOM 5996 N N . ALA B 1 205 ? -2.734 21.609 9.641 1 98.75 205 ALA B N 1
ATOM 5997 C CA . ALA B 1 205 ? -1.964 20.875 10.633 1 98.75 205 ALA B CA 1
ATOM 5998 C C . ALA B 1 205 ? -1.148 21.812 11.508 1 98.75 205 ALA B C 1
ATOM 6000 O O . ALA B 1 205 ? -0.931 21.531 12.695 1 98.75 205 ALA B O 1
ATOM 6001 N N . GLY B 1 206 ? -0.745 22.953 10.953 1 98.81 206 GLY B N 1
ATOM 6002 C CA . GLY B 1 206 ? -0.08 23.969 11.758 1 98.81 206 GLY B CA 1
ATOM 6003 C C . GLY B 1 206 ? -0.994 24.609 12.781 1 98.81 206 GLY B C 1
ATOM 6004 O O . GLY B 1 206 ? -0.567 24.906 13.906 1 98.81 206 GLY B O 1
ATOM 6005 N N . GLY B 1 207 ? -2.236 24.875 12.344 1 98.94 207 GLY B N 1
ATOM 6006 C CA . GLY B 1 207 ? -3.219 25.328 13.312 1 98.94 207 GLY B CA 1
ATOM 6007 C C . GLY B 1 207 ? -3.496 24.312 14.406 1 98.94 207 GLY B C 1
ATOM 6008 O O . GLY B 1 207 ? -3.57 24.672 15.586 1 98.94 207 GLY B O 1
ATOM 6009 N N . ALA B 1 208 ? -3.625 23.094 14 1 98.88 208 ALA B N 1
ATOM 6010 C CA . ALA B 1 208 ? -3.775 22.016 14.977 1 98.88 208 ALA B CA 1
ATOM 6011 C C . ALA B 1 208 ? -2.57 21.938 15.906 1 98.88 208 ALA B C 1
ATOM 6013 O O . ALA B 1 208 ? -2.721 21.719 17.109 1 98.88 208 ALA B O 1
ATOM 6014 N N . SER B 1 209 ? -1.396 22.141 15.375 1 98.94 209 SER B N 1
ATOM 6015 C CA . SER B 1 209 ? -0.184 22.156 16.188 1 98.94 209 SER B CA 1
ATOM 6016 C C . SER B 1 209 ? -0.227 23.266 17.234 1 98.94 209 SER B C 1
ATOM 6018 O O . SER B 1 209 ? 0.058 23.047 18.406 1 98.94 209 SER B O 1
ATOM 6020 N N . ALA B 1 210 ? -0.601 24.453 16.797 1 98.94 210 ALA B N 1
ATOM 6021 C CA . ALA B 1 210 ? -0.731 25.547 17.766 1 98.94 210 ALA B CA 1
ATOM 6022 C C . ALA B 1 210 ? -1.702 25.188 18.875 1 98.94 210 ALA B C 1
ATOM 6024 O O . ALA B 1 210 ? -1.444 25.469 20.047 1 98.94 210 ALA B O 1
ATOM 6025 N N . GLY B 1 211 ? -2.777 24.547 18.5 1 98.88 211 GLY B N 1
ATOM 6026 C CA . GLY B 1 211 ? -3.73 24.078 19.484 1 98.88 211 GLY B CA 1
ATOM 6027 C C . GLY B 1 211 ? -3.166 23 20.391 1 98.88 211 GLY B C 1
ATOM 6028 O O . GLY B 1 211 ? -3.441 23 21.594 1 98.88 211 GLY B O 1
ATOM 6029 N N . TYR B 1 212 ? -2.416 22.109 19.844 1 98.88 212 TYR B N 1
ATOM 6030 C CA . TYR B 1 212 ? -1.793 21.047 20.625 1 98.88 212 TYR B CA 1
ATOM 6031 C C . TYR B 1 212 ? -0.831 21.641 21.656 1 98.88 212 TYR B C 1
ATOM 6033 O O . TYR B 1 212 ? -0.72 21.125 22.781 1 98.88 212 TYR B O 1
ATOM 6041 N N . HIS B 1 213 ? -0.122 22.672 21.297 1 98.88 213 HIS B N 1
ATOM 6042 C CA . HIS B 1 213 ? 0.772 23.328 22.266 1 98.88 213 HIS B CA 1
ATOM 6043 C C . HIS B 1 213 ? -0.003 23.906 23.438 1 98.88 213 HIS B C 1
ATOM 6045 O O . HIS B 1 213 ? 0.502 23.938 24.562 1 98.88 213 HIS B O 1
ATOM 6051 N N . LEU B 1 214 ? -1.261 24.312 23.234 1 98.75 214 LEU B N 1
ATOM 6052 C CA . LEU B 1 214 ? -2.121 24.766 24.328 1 98.75 214 LEU B CA 1
ATOM 6053 C C . LEU B 1 214 ? -2.414 23.625 25.297 1 98.75 214 LEU B C 1
ATOM 6055 O O . LEU B 1 214 ? -2.715 23.859 26.469 1 98.75 214 LEU B O 1
ATOM 6059 N N . LEU B 1 215 ? -2.305 22.391 24.797 1 98.19 215 LEU B N 1
ATOM 6060 C CA . LEU B 1 215 ? -2.717 21.234 25.578 1 98.19 215 LEU B CA 1
ATOM 6061 C C . LEU B 1 215 ? -1.505 20.484 26.125 1 98.19 215 LEU B C 1
ATOM 6063 O O . LEU B 1 215 ? -1.652 19.516 26.875 1 98.19 215 LEU B O 1
ATOM 6067 N N . SER B 1 216 ? -0.325 20.891 25.797 1 97.88 216 SER B N 1
ATOM 6068 C CA . SER B 1 216 ? 0.866 20.109 26.141 1 97.88 216 SER B CA 1
ATOM 6069 C C . SER B 1 216 ? 1.559 20.672 27.375 1 97.88 216 SER B C 1
ATOM 6071 O O . SER B 1 216 ? 1.874 21.875 27.422 1 97.88 216 SER B O 1
ATOM 6073 N N . PRO B 1 217 ? 1.912 19.828 28.297 1 95.38 217 PRO B N 1
ATOM 6074 C CA . PRO B 1 217 ? 2.715 20.297 29.422 1 95.38 217 PRO B CA 1
ATOM 6075 C C . PRO B 1 217 ? 4.133 20.688 29.016 1 95.38 217 PRO B C 1
ATOM 6077 O O . PRO B 1 217 ? 4.758 21.531 29.672 1 95.38 217 PRO B O 1
ATOM 6080 N N . LEU B 1 218 ? 4.594 20.156 27.922 1 96.06 218 LEU B N 1
ATOM 6081 C CA . LEU B 1 218 ? 5.949 20.422 27.453 1 96.06 218 LEU B CA 1
ATOM 6082 C C . LEU B 1 218 ? 6.07 21.844 26.922 1 96.06 218 LEU B C 1
ATOM 6084 O O . LEU B 1 218 ? 7.176 22.391 26.828 1 96.06 218 LEU B O 1
ATOM 6088 N N . SER B 1 219 ? 4.938 22.438 26.562 1 97.5 219 SER B N 1
ATOM 6089 C CA . SER B 1 219 ? 4.965 23.719 25.875 1 97.5 219 SER B CA 1
ATOM 6090 C C . SER B 1 219 ? 4.66 24.859 26.844 1 97.5 219 SER B C 1
ATOM 6092 O O . SER B 1 219 ? 4.75 26.031 26.469 1 97.5 219 SER B O 1
ATOM 6094 N N . LYS B 1 220 ? 4.309 24.516 28.047 1 96.75 220 LYS B N 1
ATOM 6095 C CA . LYS B 1 220 ? 3.893 25.516 29.031 1 96.75 220 LYS B CA 1
ATOM 6096 C C . LYS B 1 220 ? 4.98 26.578 29.234 1 96.75 220 LYS B C 1
ATOM 6098 O O . LYS B 1 220 ? 6.141 26.234 29.484 1 96.75 220 LYS B O 1
ATOM 6103 N N . GLY B 1 221 ? 4.586 27.797 29.047 1 98.12 221 GLY B N 1
ATOM 6104 C CA . GLY B 1 221 ? 5.484 28.906 29.328 1 98.12 221 GLY B CA 1
ATOM 6105 C C . GLY B 1 221 ? 6.328 29.297 28.125 1 98.12 221 GLY B C 1
ATOM 6106 O O . GLY B 1 221 ? 7.031 30.312 28.172 1 98.12 221 GLY B O 1
ATOM 6107 N N . LEU B 1 222 ? 6.172 28.594 27.016 1 98.81 222 LEU B N 1
ATOM 6108 C CA . LEU B 1 222 ? 7.051 28.844 25.875 1 98.81 222 LEU B CA 1
ATOM 6109 C C . LEU B 1 222 ? 6.406 29.812 24.906 1 98.81 222 LEU B C 1
ATOM 6111 O O . LEU B 1 222 ? 7.059 30.281 23.969 1 98.81 222 LEU B O 1
ATOM 6115 N N . PHE B 1 223 ? 5.156 30.172 25.078 1 98.81 223 PHE B N 1
ATOM 6116 C CA . PHE B 1 223 ? 4.418 31.094 24.219 1 98.81 223 PHE B CA 1
ATOM 6117 C C . PHE B 1 223 ? 3.344 31.828 25.016 1 98.81 223 PHE B C 1
ATOM 6119 O O . PHE B 1 223 ? 3.061 31.469 26.156 1 98.81 223 PHE B O 1
ATOM 6126 N N . HIS B 1 224 ? 2.701 32.844 24.344 1 98.69 224 HIS B N 1
ATOM 6127 C CA . HIS B 1 224 ? 1.872 33.781 25.125 1 98.69 224 HIS B CA 1
ATOM 6128 C C . HIS B 1 224 ? 0.55 34.062 24.422 1 98.69 224 HIS B C 1
ATOM 6130 O O . HIS B 1 224 ? -0.374 34.594 25.016 1 98.69 224 HIS B O 1
ATOM 6136 N N . LYS B 1 225 ? 0.432 33.75 23.203 1 98.81 225 LYS B N 1
ATOM 6137 C CA . LYS B 1 225 ? -0.78 33.781 22.391 1 98.81 225 LYS B CA 1
ATOM 6138 C C . LYS B 1 225 ? -0.752 32.719 21.297 1 98.81 225 LYS B C 1
ATOM 6140 O O . LYS B 1 225 ? 0.299 32.156 21.016 1 98.81 225 LYS B O 1
ATOM 6145 N N . ALA B 1 226 ? -1.942 32.438 20.703 1 98.88 226 ALA B N 1
ATOM 6146 C CA . ALA B 1 226 ? -1.976 31.453 19.625 1 98.88 226 ALA B CA 1
ATOM 6147 C C . ALA B 1 226 ? -3.059 31.781 18.609 1 98.88 226 ALA B C 1
ATOM 6149 O O . ALA B 1 226 ? -4.113 32.312 18.969 1 98.88 226 ALA B O 1
ATOM 6150 N N . ILE B 1 227 ? -2.812 31.547 17.359 1 98.94 227 ILE B N 1
ATOM 6151 C CA . ILE B 1 227 ? -3.773 31.672 16.281 1 98.94 227 ILE B CA 1
ATOM 6152 C C . ILE B 1 227 ? -3.916 30.328 15.555 1 98.94 227 ILE B C 1
ATOM 6154 O O . ILE B 1 227 ? -2.959 29.844 14.953 1 98.94 227 ILE B O 1
ATOM 6158 N N . LEU B 1 228 ? -5.062 29.734 15.625 1 98.94 228 LEU B N 1
ATOM 6159 C CA . LEU B 1 228 ? -5.371 28.453 14.984 1 98.94 228 LEU B CA 1
ATOM 6160 C C . LEU B 1 228 ? -6.148 28.672 13.688 1 98.94 228 LEU B C 1
ATOM 6162 O O . LEU B 1 228 ? -7.352 28.938 13.719 1 98.94 228 LEU B O 1
ATOM 6166 N N . GLN B 1 229 ? -5.465 28.5 12.562 1 98.88 229 GLN B N 1
ATOM 6167 C CA . GLN B 1 229 ? -6.09 28.75 11.266 1 98.88 229 GLN B CA 1
ATOM 6168 C C . GLN B 1 229 ? -6.516 27.453 10.602 1 98.88 229 GLN B C 1
ATOM 6170 O O . GLN B 1 229 ? -5.676 26.656 10.18 1 98.88 229 GLN B O 1
ATOM 6175 N N . SER B 1 230 ? -7.754 27.156 10.516 1 98.81 230 SER B N 1
ATOM 6176 C CA . SER B 1 230 ? -8.383 26.062 9.781 1 98.81 230 SER B CA 1
ATOM 6177 C C . SER B 1 230 ? -7.949 24.703 10.336 1 98.81 230 SER B C 1
ATOM 6179 O O . SER B 1 230 ? -7.777 23.75 9.578 1 98.81 230 SER B O 1
ATOM 6181 N N . GLY B 1 231 ? -7.625 24.594 11.617 1 98.69 231 GLY B N 1
ATOM 6182 C CA . GLY B 1 231 ? -7.246 23.344 12.242 1 98.69 231 GLY B CA 1
ATOM 6183 C C . GLY B 1 231 ? -7.098 23.438 13.75 1 98.69 231 GLY B C 1
ATOM 6184 O O . GLY B 1 231 ? -6.578 24.422 14.266 1 98.69 231 GLY B O 1
ATOM 6185 N N . THR B 1 232 ? -7.605 22.484 14.492 1 98.75 232 THR B N 1
ATOM 6186 C CA . THR B 1 232 ? -7.48 22.359 15.938 1 98.75 232 THR B CA 1
ATOM 6187 C C . THR B 1 232 ? -7.273 20.906 16.344 1 98.75 232 THR B C 1
ATOM 6189 O O . THR B 1 232 ? -7.531 20 15.547 1 98.75 232 THR B O 1
ATOM 6192 N N . PRO B 1 233 ? -6.828 20.656 17.562 1 98.5 233 PRO B N 1
ATOM 6193 C CA . PRO B 1 233 ? -6.66 19.281 18.031 1 98.5 233 PRO B CA 1
ATOM 6194 C C . PRO B 1 233 ? -7.98 18.516 18.109 1 98.5 233 PRO B C 1
ATOM 6196 O O . PRO B 1 233 ? -7.984 17.297 18.297 1 98.5 233 PRO B O 1
ATOM 6199 N N . LEU B 1 234 ? -9.109 19.219 17.938 1 97.88 234 LEU B N 1
ATOM 6200 C CA . LEU B 1 234 ? -10.414 18.578 18.094 1 97.88 234 LEU B CA 1
ATOM 6201 C C . LEU B 1 234 ? -10.969 18.109 16.766 1 97.88 234 LEU B C 1
ATOM 6203 O O . LEU B 1 234 ? -12.008 17.469 16.703 1 97.88 234 LEU B O 1
ATOM 6207 N N . CYS B 1 235 ? -10.281 18.438 15.695 1 98 235 CYS B N 1
ATOM 6208 C CA . CYS B 1 235 ? -10.68 17.891 14.406 1 98 235 CYS B CA 1
ATOM 6209 C C . CYS B 1 235 ? -10.43 16.391 14.352 1 98 235 CYS B C 1
ATOM 6211 O O . CYS B 1 235 ? -9.383 15.914 14.781 1 98 235 CYS B O 1
ATOM 6213 N N . ARG B 1 236 ? -11.352 15.672 13.742 1 96.38 236 ARG B N 1
ATOM 6214 C CA . ARG B 1 236 ? -11.258 14.219 13.695 1 96.38 236 ARG B CA 1
ATOM 6215 C C . ARG B 1 236 ? -10.023 13.766 12.93 1 96.38 236 ARG B C 1
ATOM 6217 O O . ARG B 1 236 ? -9.453 12.711 13.219 1 96.38 236 ARG B O 1
ATOM 6224 N N . TRP B 1 237 ? -9.555 14.578 12 1 97.12 237 TRP B N 1
ATOM 6225 C CA . TRP B 1 237 ? -8.367 14.242 11.211 1 97.12 237 TRP B CA 1
ATOM 6226 C C . TRP B 1 237 ? -7.094 14.531 11.992 1 97.12 237 TRP B C 1
ATOM 6228 O O . TRP B 1 237 ? -6.012 14.078 11.617 1 97.12 237 TRP B O 1
ATOM 6238 N N . ALA B 1 238 ? -7.133 15.242 13.141 1 97.94 238 ALA B N 1
ATOM 6239 C CA . ALA B 1 238 ? -5.941 15.719 13.836 1 97.94 238 ALA B CA 1
ATOM 6240 C C . ALA B 1 238 ? -5.691 14.93 15.117 1 97.94 238 ALA B C 1
ATOM 6242 O O . ALA B 1 238 ? -4.84 15.297 15.922 1 97.94 238 ALA B O 1
ATOM 6243 N N . VAL B 1 239 ? -6.441 13.875 15.391 1 92.75 239 VAL B N 1
ATOM 6244 C CA . VAL B 1 239 ? -6.223 13.102 16.609 1 92.75 239 VAL B CA 1
ATOM 6245 C C . VAL B 1 239 ? -6.477 11.617 16.344 1 92.75 239 VAL B C 1
ATOM 6247 O O . VAL B 1 239 ? -7.395 11.266 15.594 1 92.75 239 VAL B O 1
ATOM 6250 N N . SER B 1 240 ? -5.707 10.805 16.938 1 94.44 240 SER B N 1
ATOM 6251 C CA . SER B 1 240 ? -5.816 9.359 16.719 1 94.44 240 SER B CA 1
ATOM 6252 C C . SER B 1 240 ? -6.645 8.703 17.828 1 94.44 240 SER B C 1
ATOM 6254 O O . SER B 1 240 ? -6.418 8.953 19.016 1 94.44 240 SER B O 1
ATOM 6256 N N . PRO B 1 241 ? -7.645 7.941 17.469 1 92.81 241 PRO B N 1
ATOM 6257 C CA . PRO B 1 241 ? -8.164 7.059 18.516 1 92.81 241 PRO B CA 1
ATOM 6258 C C . PRO B 1 241 ? -7.109 6.102 19.062 1 92.81 241 PRO B C 1
ATOM 6260 O O . PRO B 1 241 ? -6.156 5.758 18.359 1 92.81 241 PRO B O 1
ATOM 6263 N N . PRO B 1 242 ? -7.301 5.723 20.344 1 92.12 242 PRO B N 1
ATOM 6264 C CA . PRO B 1 242 ? -6.316 4.812 20.938 1 92.12 242 PRO B CA 1
ATOM 6265 C C . PRO B 1 242 ? -6.141 3.527 20.125 1 92.12 242 PRO B C 1
ATOM 6267 O O . PRO B 1 242 ? -7.129 2.916 19.719 1 92.12 242 PRO B O 1
ATOM 6270 N N . GLY B 1 243 ? -4.906 3.156 19.844 1 93.94 243 GLY B N 1
ATOM 6271 C CA . GLY B 1 243 ? -4.59 1.877 19.234 1 93.94 243 GLY B CA 1
ATOM 6272 C C . GLY B 1 243 ? -4.422 1.961 17.734 1 93.94 243 GLY B C 1
ATOM 6273 O O . GLY B 1 243 ? -3.768 1.11 17.125 1 93.94 243 GLY B O 1
ATOM 6274 N N . LEU B 1 244 ? -5.023 2.908 17.078 1 95.69 244 LEU B N 1
ATOM 6275 C CA . LEU B 1 244 ? -5.027 2.967 15.625 1 95.69 244 LEU B CA 1
ATOM 6276 C C . LEU B 1 244 ? -3.613 3.146 15.086 1 95.69 244 LEU B C 1
ATOM 6278 O O . LEU B 1 244 ? -3.186 2.408 14.195 1 95.69 244 LEU B O 1
ATOM 6282 N N . VAL B 1 245 ? -2.891 4.137 15.57 1 97.5 245 VAL B N 1
ATOM 6283 C CA . VAL B 1 245 ? -1.554 4.43 15.062 1 97.5 245 VAL B CA 1
ATOM 6284 C C . VAL B 1 245 ? -0.613 3.271 15.383 1 97.5 245 VAL B C 1
ATOM 6286 O O . VAL B 1 245 ? 0.287 2.959 14.602 1 97.5 245 VAL B O 1
ATOM 6289 N N . ARG B 1 246 ? -0.776 2.623 16.547 1 96.31 246 ARG B N 1
ATOM 6290 C CA . ARG B 1 246 ? 0.001 1.427 16.859 1 96.31 246 ARG B CA 1
ATOM 6291 C C . ARG B 1 246 ? -0.205 0.352 15.797 1 96.31 246 ARG B C 1
ATOM 6293 O O . ARG B 1 246 ? 0.762 -0.201 15.273 1 96.31 246 ARG B O 1
ATOM 6300 N N . LYS B 1 247 ? -1.475 0.045 15.5 1 96.19 247 LYS B N 1
ATOM 6301 C CA . LYS B 1 247 ? -1.79 -0.97 14.5 1 96.19 247 LYS B CA 1
ATOM 6302 C C . LYS B 1 247 ? -1.216 -0.594 13.133 1 96.19 247 LYS B C 1
ATOM 6304 O O . LYS B 1 247 ? -0.697 -1.451 12.414 1 96.19 247 LYS B O 1
ATOM 6309 N N . ARG B 1 248 ? -1.33 0.648 12.773 1 97.56 248 ARG B N 1
ATOM 6310 C CA . ARG B 1 248 ? -0.777 1.107 11.5 1 97.56 248 ARG B CA 1
ATOM 6311 C C . ARG B 1 248 ? 0.743 0.986 11.492 1 97.56 248 ARG B C 1
ATOM 6313 O O . ARG B 1 248 ? 1.334 0.626 10.469 1 97.56 248 ARG B O 1
ATOM 6320 N N . THR B 1 249 ? 1.373 1.315 12.625 1 97.81 249 THR B N 1
ATOM 6321 C CA . THR B 1 249 ? 2.82 1.172 12.727 1 97.81 249 THR B CA 1
ATOM 6322 C C . THR B 1 249 ? 3.232 -0.289 12.57 1 97.81 249 THR B C 1
ATOM 6324 O O . THR B 1 249 ? 4.199 -0.594 11.867 1 97.81 249 THR B O 1
ATOM 6327 N N . GLU B 1 250 ? 2.502 -1.162 13.172 1 96.38 250 GLU B N 1
ATOM 6328 C CA . GLU B 1 250 ? 2.754 -2.592 13.016 1 96.38 250 GLU B CA 1
ATOM 6329 C C . GLU B 1 250 ? 2.561 -3.037 11.57 1 96.38 250 GLU B C 1
ATOM 6331 O O . GLU B 1 250 ? 3.326 -3.857 11.062 1 96.38 250 GLU B O 1
ATOM 6336 N N . ALA B 1 251 ? 1.547 -2.531 10.953 1 97.12 251 ALA B N 1
ATOM 6337 C CA . ALA B 1 251 ? 1.316 -2.852 9.547 1 97.12 251 ALA B CA 1
ATOM 6338 C C . ALA B 1 251 ? 2.461 -2.342 8.672 1 97.12 251 ALA B C 1
ATOM 6340 O O . ALA B 1 251 ? 2.896 -3.029 7.746 1 97.12 251 ALA B O 1
ATOM 6341 N N . VAL B 1 252 ? 2.961 -1.099 8.969 1 97.88 252 VAL B N 1
ATOM 6342 C CA . VAL B 1 252 ? 4.129 -0.563 8.273 1 97.88 252 VAL B CA 1
ATOM 6343 C C . VAL B 1 252 ? 5.297 -1.541 8.398 1 97.88 252 VAL B C 1
ATOM 6345 O O . VAL B 1 252 ? 5.953 -1.861 7.406 1 97.88 252 VAL B O 1
ATOM 6348 N N . ALA B 1 253 ? 5.527 -2.006 9.594 1 97.25 253 ALA B N 1
ATOM 6349 C CA . ALA B 1 253 ? 6.617 -2.943 9.859 1 97.25 253 ALA B CA 1
ATOM 6350 C C . ALA B 1 253 ? 6.434 -4.23 9.062 1 97.25 253 ALA B C 1
ATOM 6352 O O . ALA B 1 253 ? 7.383 -4.73 8.453 1 97.25 253 ALA B O 1
ATOM 6353 N N . THR B 1 254 ? 5.23 -4.707 8.984 1 96.25 254 THR B N 1
ATOM 6354 C CA . THR B 1 254 ? 4.93 -5.945 8.273 1 96.25 254 THR B CA 1
ATOM 6355 C C . THR B 1 254 ? 5.195 -5.793 6.781 1 96.25 254 THR B C 1
ATOM 6357 O O . THR B 1 254 ? 5.859 -6.637 6.172 1 96.25 254 THR B O 1
ATOM 6360 N N . ILE B 1 255 ? 4.738 -4.75 6.199 1 96.88 255 ILE B N 1
ATOM 6361 C CA . ILE B 1 255 ? 4.914 -4.508 4.77 1 96.88 255 ILE B CA 1
ATOM 6362 C C . ILE B 1 255 ? 6.398 -4.359 4.449 1 96.88 255 ILE B C 1
ATOM 6364 O O . ILE B 1 255 ? 6.867 -4.832 3.412 1 96.88 255 ILE B O 1
ATOM 6368 N N . ALA B 1 256 ? 7.125 -3.764 5.406 1 95.38 256 ALA B N 1
ATOM 6369 C CA . ALA B 1 256 ? 8.547 -3.502 5.195 1 95.38 256 ALA B CA 1
ATOM 6370 C C . ALA B 1 256 ? 9.375 -4.758 5.438 1 95.38 256 ALA B C 1
ATOM 6372 O O . ALA B 1 256 ? 10.594 -4.746 5.266 1 95.38 256 ALA B O 1
ATOM 6373 N N . GLY B 1 257 ? 8.75 -5.816 5.863 1 91.12 257 GLY B N 1
ATOM 6374 C CA . GLY B 1 257 ? 9.469 -7.051 6.16 1 91.12 257 GLY B CA 1
ATOM 6375 C C . GLY B 1 257 ? 10.07 -7.066 7.551 1 91.12 257 GLY B C 1
ATOM 6376 O O . GLY B 1 257 ? 10.945 -7.887 7.84 1 91.12 257 GLY B O 1
ATOM 6377 N N . CYS B 1 258 ? 9.742 -6.137 8.398 1 89.75 258 CYS B N 1
ATOM 6378 C CA . CYS B 1 258 ? 10.156 -6.078 9.797 1 89.75 258 CYS B CA 1
ATOM 6379 C C . CYS B 1 258 ? 9.203 -6.863 10.688 1 89.75 258 CYS B C 1
ATOM 6381 O O . CYS B 1 258 ? 8.625 -6.312 11.625 1 89.75 258 CYS B O 1
ATOM 6383 N N . ASN B 1 259 ? 9.102 -8.172 10.445 1 79.94 259 ASN B N 1
ATOM 6384 C CA . ASN B 1 259 ? 8.07 -9.016 11.031 1 79.94 259 ASN B CA 1
ATOM 6385 C C . ASN B 1 259 ? 8.43 -9.422 12.461 1 79.94 259 ASN B C 1
ATOM 6387 O O . ASN B 1 259 ? 8.328 -10.594 12.82 1 79.94 259 ASN B O 1
ATOM 6391 N N . SER B 1 260 ? 8.68 -8.531 13.32 1 81.19 260 SER B N 1
ATOM 6392 C CA . SER B 1 260 ? 8.984 -8.836 14.711 1 81.19 260 SER B CA 1
ATOM 6393 C C . SER B 1 260 ? 7.789 -8.555 15.617 1 81.19 260 SER B C 1
ATOM 6395 O O . SER B 1 260 ? 6.859 -7.848 15.219 1 81.19 260 SER B O 1
ATOM 6397 N N . ASP B 1 261 ? 7.82 -9.188 16.734 1 83.81 261 ASP B N 1
ATOM 6398 C CA . ASP B 1 261 ? 6.68 -9.078 17.625 1 83.81 261 ASP B CA 1
ATOM 6399 C C . ASP B 1 261 ? 6.945 -8.039 18.719 1 83.81 261 ASP B C 1
ATOM 6401 O O . ASP B 1 261 ? 6.055 -7.727 19.516 1 83.81 261 ASP B O 1
ATOM 6405 N N . THR B 1 262 ? 8.148 -7.504 18.734 1 93.62 262 THR B N 1
ATOM 6406 C CA . THR B 1 262 ? 8.422 -6.512 19.766 1 93.62 262 THR B CA 1
ATOM 6407 C C . THR B 1 262 ? 8.664 -5.137 19.141 1 93.62 262 THR B C 1
ATOM 6409 O O . THR B 1 262 ? 9.219 -5.031 18.047 1 93.62 262 THR B O 1
ATOM 6412 N N . SER B 1 263 ? 8.258 -4.113 19.875 1 96.06 263 SER B N 1
ATOM 6413 C CA . SER B 1 263 ? 8.445 -2.74 19.422 1 96.06 263 SER B CA 1
ATOM 6414 C C . SER B 1 263 ? 9.922 -2.424 19.219 1 96.06 263 SER B C 1
ATOM 6416 O O . SER B 1 263 ? 10.281 -1.688 18.297 1 96.06 263 SER B O 1
ATOM 6418 N N . GLU B 1 264 ? 10.805 -2.996 20.062 1 96.31 264 GLU B N 1
ATOM 6419 C CA . GLU B 1 264 ? 12.242 -2.746 19.969 1 96.31 264 GLU B CA 1
ATOM 6420 C C . GLU B 1 264 ? 12.797 -3.262 18.656 1 96.31 264 GLU B C 1
ATOM 6422 O O . GLU B 1 264 ? 13.57 -2.566 17.984 1 96.31 264 GLU B O 1
ATOM 6427 N N . GLU B 1 265 ? 12.398 -4.457 18.312 1 93.81 265 GLU B N 1
ATOM 6428 C CA . GLU B 1 265 ? 12.883 -5.051 17.078 1 93.81 265 GLU B CA 1
ATOM 6429 C C . GLU B 1 265 ? 12.32 -4.324 15.852 1 93.81 265 GLU B C 1
ATOM 6431 O O . GLU B 1 265 ? 13.008 -4.172 14.844 1 93.81 265 GLU B O 1
ATOM 6436 N N . ILE B 1 266 ? 11.078 -3.957 15.953 1 95.62 266 ILE B N 1
ATOM 6437 C CA . ILE B 1 266 ? 10.461 -3.17 14.891 1 95.62 266 ILE B CA 1
ATOM 6438 C C . ILE B 1 266 ? 11.242 -1.876 14.688 1 95.62 266 ILE B C 1
ATOM 6440 O O . ILE B 1 266 ? 11.602 -1.532 13.555 1 95.62 266 ILE B O 1
ATOM 6444 N N . LEU B 1 267 ? 11.516 -1.18 15.781 1 97.06 267 LEU B N 1
ATOM 6445 C CA . LEU B 1 267 ? 12.258 0.075 15.711 1 97.06 267 LEU B CA 1
ATOM 6446 C C . LEU B 1 267 ? 13.625 -0.138 15.078 1 97.06 267 LEU B C 1
ATOM 6448 O O . LEU B 1 267 ? 14.031 0.623 14.195 1 97.06 267 LEU B O 1
ATOM 6452 N N . LYS B 1 268 ? 14.336 -1.168 15.508 1 94.44 268 LYS B N 1
ATOM 6453 C CA . LYS B 1 268 ? 15.664 -1.468 14.992 1 94.44 268 LYS B CA 1
ATOM 6454 C C . LYS B 1 268 ? 15.625 -1.721 13.484 1 94.44 268 LYS B C 1
ATOM 6456 O O . LYS B 1 268 ? 16.484 -1.235 12.742 1 94.44 268 LYS B O 1
ATOM 6461 N N . CYS B 1 269 ? 14.664 -2.471 13.07 1 93.19 269 CYS B N 1
ATOM 6462 C CA . CYS B 1 269 ? 14.5 -2.799 11.656 1 93.19 269 CYS B CA 1
ATOM 6463 C C . CYS B 1 269 ? 14.156 -1.558 10.844 1 93.19 269 CYS B C 1
ATOM 6465 O O . CYS B 1 269 ? 14.766 -1.305 9.805 1 93.19 269 CYS B O 1
ATOM 6467 N N . LEU B 1 270 ? 13.219 -0.72 11.297 1 95.5 270 LEU B N 1
ATOM 6468 C CA . LEU B 1 270 ? 12.758 0.461 10.57 1 95.5 270 LEU B CA 1
ATOM 6469 C C . LEU B 1 270 ? 13.875 1.497 10.461 1 95.5 270 LEU B C 1
ATOM 6471 O O . LEU B 1 270 ? 13.953 2.221 9.469 1 95.5 270 LEU B O 1
ATOM 6475 N N . LYS B 1 271 ? 14.75 1.606 11.438 1 96.25 271 LYS B N 1
ATOM 6476 C CA . LYS B 1 271 ? 15.859 2.561 11.43 1 96.25 271 LYS B CA 1
ATOM 6477 C C . LYS B 1 271 ? 16.812 2.291 10.266 1 96.25 271 LYS B C 1
ATOM 6479 O O . LYS B 1 271 ? 17.547 3.184 9.844 1 96.25 271 LYS B O 1
ATOM 6484 N N . LYS B 1 272 ? 16.734 1.11 9.719 1 92.19 272 LYS B N 1
ATOM 6485 C CA . LYS B 1 272 ? 17.703 0.726 8.695 1 92.19 272 LYS B CA 1
ATOM 6486 C C . LYS B 1 272 ? 17.141 0.962 7.293 1 92.19 272 LYS B C 1
ATOM 6488 O O . LYS B 1 272 ? 17.875 0.869 6.305 1 92.19 272 LYS B O 1
ATOM 6493 N N . LEU B 1 273 ? 15.93 1.277 7.168 1 94.62 273 LEU B N 1
ATOM 6494 C CA . LEU B 1 273 ? 15.297 1.414 5.859 1 94.62 273 LEU B CA 1
ATOM 6495 C C . LEU B 1 273 ? 15.664 2.744 5.215 1 94.62 273 LEU B C 1
ATOM 6497 O O . LEU B 1 273 ? 15.812 3.756 5.902 1 94.62 273 LEU B O 1
ATOM 6501 N N . PRO B 1 274 ? 15.758 2.781 3.854 1 94.69 274 PRO B N 1
ATOM 6502 C CA . PRO B 1 274 ? 15.961 4.066 3.18 1 94.69 274 PRO B CA 1
ATOM 6503 C C . PRO B 1 274 ? 14.805 5.043 3.418 1 94.69 274 PRO B C 1
ATOM 6505 O O . PRO B 1 274 ? 13.641 4.633 3.453 1 94.69 274 PRO B O 1
ATOM 6508 N N . ALA B 1 275 ? 15.133 6.309 3.475 1 96.25 275 ALA B N 1
ATOM 6509 C CA . ALA B 1 275 ? 14.141 7.344 3.756 1 96.25 275 ALA B CA 1
ATOM 6510 C C . ALA B 1 275 ? 13.055 7.363 2.686 1 96.25 275 ALA B C 1
ATOM 6512 O O . ALA B 1 275 ? 11.867 7.496 3 1 96.25 275 ALA B O 1
ATOM 6513 N N . ASN B 1 276 ? 13.484 7.227 1.443 1 95.19 276 ASN B N 1
ATOM 6514 C CA . ASN B 1 276 ? 12.508 7.258 0.362 1 95.19 276 ASN B CA 1
ATOM 6515 C C . ASN B 1 276 ? 11.508 6.109 0.475 1 95.19 276 ASN B C 1
ATOM 6517 O O . ASN B 1 276 ? 10.32 6.281 0.195 1 95.19 276 ASN B O 1
ATOM 6521 N N . TYR B 1 277 ? 11.977 4.938 0.909 1 95.25 277 TYR B N 1
ATOM 6522 C CA . TYR B 1 277 ? 11.078 3.799 1.064 1 95.25 277 TYR B CA 1
ATOM 6523 C C . TYR B 1 277 ? 10.094 4.035 2.203 1 95.25 277 TYR B C 1
ATOM 6525 O O . TYR B 1 277 ? 8.93 3.633 2.119 1 95.25 277 TYR B O 1
ATOM 6533 N N . MET B 1 278 ? 10.523 4.691 3.234 1 96.56 278 MET B N 1
ATOM 6534 C CA . MET B 1 278 ? 9.648 5.035 4.348 1 96.56 278 MET B CA 1
ATOM 6535 C C . MET B 1 278 ? 8.492 5.918 3.881 1 96.56 278 MET B C 1
ATOM 6537 O O . MET B 1 278 ? 7.355 5.738 4.309 1 96.56 278 MET B O 1
ATOM 6541 N N . VAL B 1 279 ? 8.812 6.879 2.996 1 97.12 279 VAL B N 1
ATOM 6542 C CA . VAL B 1 279 ? 7.781 7.754 2.451 1 97.12 279 VAL B CA 1
ATOM 6543 C C . VAL B 1 279 ? 6.785 6.93 1.637 1 97.12 279 VAL B C 1
ATOM 6545 O O . VAL B 1 279 ? 5.574 7.125 1.747 1 97.12 279 VAL B O 1
ATOM 6548 N N . GLU B 1 280 ? 7.25 5.988 0.887 1 95.69 280 GLU B N 1
ATOM 6549 C CA . GLU B 1 280 ? 6.391 5.129 0.077 1 95.69 280 GLU B CA 1
ATOM 6550 C C . GLU B 1 280 ? 5.488 4.266 0.953 1 95.69 280 GLU B C 1
ATOM 6552 O O . GLU B 1 280 ? 4.332 4.012 0.603 1 95.69 280 GLU B O 1
ATOM 6557 N N . LEU B 1 281 ? 6.066 3.783 2.057 1 97.06 281 LEU B N 1
ATOM 6558 C CA . LEU B 1 281 ? 5.305 2.945 2.975 1 97.06 281 LEU B CA 1
ATOM 6559 C C . LEU B 1 281 ? 4.078 3.688 3.498 1 97.06 281 LEU B C 1
ATOM 6561 O O . LEU B 1 281 ? 2.998 3.104 3.623 1 97.06 281 LEU B O 1
ATOM 6565 N N . HIS B 1 282 ? 4.234 4.941 3.793 1 96.62 282 HIS B N 1
ATOM 6566 C CA . HIS B 1 282 ? 3.117 5.762 4.242 1 96.62 282 HIS B CA 1
ATOM 6567 C C . HIS B 1 282 ? 1.979 5.75 3.229 1 96.62 282 HIS B C 1
ATOM 6569 O O . HIS B 1 282 ? 0.812 5.613 3.6 1 96.62 282 HIS B O 1
ATOM 6575 N N . ASN B 1 283 ? 2.305 5.82 2.002 1 94.69 283 ASN B N 1
ATOM 6576 C CA . ASN B 1 283 ? 1.327 5.965 0.93 1 94.69 283 ASN B CA 1
ATOM 6577 C C . ASN B 1 283 ? 0.521 4.684 0.733 1 94.69 283 ASN B C 1
ATOM 6579 O O . ASN B 1 283 ? -0.556 4.707 0.135 1 94.69 283 ASN B O 1
ATOM 6583 N N . LYS B 1 284 ? 1.017 3.615 1.239 1 95.94 284 LYS B N 1
ATOM 6584 C CA . LYS B 1 284 ? 0.339 2.33 1.103 1 95.94 284 LYS B CA 1
ATOM 6585 C C . LYS B 1 284 ? -0.938 2.291 1.938 1 95.94 284 LYS B C 1
ATOM 6587 O O . LYS B 1 284 ? -1.776 1.405 1.757 1 95.94 284 LYS B O 1
ATOM 6592 N N . PHE B 1 285 ? -1.214 3.256 2.758 1 96.69 285 PHE B N 1
ATOM 6593 C CA . PHE B 1 285 ? -2.322 3.197 3.703 1 96.69 285 PHE B CA 1
ATOM 6594 C C . PHE B 1 285 ? -3.514 3.996 3.189 1 96.69 285 PHE B C 1
ATOM 6596 O O . PHE B 1 285 ? -4.574 4.012 3.816 1 96.69 285 PHE B O 1
ATOM 6603 N N . PHE B 1 286 ? -3.355 4.648 2.016 1 95.62 286 PHE B N 1
ATOM 6604 C CA . PHE B 1 286 ? -4.527 5.273 1.415 1 95.62 286 PHE B CA 1
ATOM 6605 C C . PHE B 1 286 ? -5.543 4.219 0.99 1 95.62 286 PHE B C 1
ATOM 6607 O O . PHE B 1 286 ? -5.18 3.199 0.403 1 95.62 286 PHE B O 1
ATOM 6614 N N . GLU B 1 287 ? -6.738 4.43 1.349 1 94.38 287 GLU B N 1
ATOM 6615 C CA . GLU B 1 287 ? -7.816 3.506 1.002 1 94.38 287 GLU B CA 1
ATOM 6616 C C . GLU B 1 287 ? -8.469 3.891 -0.323 1 94.38 287 GLU B C 1
ATOM 6618 O O . GLU B 1 287 ? -8.961 3.029 -1.051 1 94.38 287 GLU B O 1
ATOM 6623 N N . TRP B 1 288 ? -8.547 5.16 -0.61 1 93.5 288 TRP B N 1
ATOM 6624 C CA . TRP B 1 288 ? -9.172 5.711 -1.807 1 93.5 288 TRP B CA 1
ATOM 6625 C C . TRP B 1 288 ? -8.469 6.992 -2.248 1 93.5 288 TRP B C 1
ATOM 6627 O O . TRP B 1 288 ? -8.5 8 -1.538 1 93.5 288 TRP B O 1
ATOM 6637 N N . ILE B 1 289 ? -7.754 6.938 -3.406 1 90.94 289 ILE B N 1
ATOM 6638 C CA . ILE B 1 289 ? -6.969 8.047 -3.938 1 90.94 289 ILE B CA 1
ATOM 6639 C C . ILE B 1 289 ? -5.93 8.484 -2.908 1 90.94 289 ILE B C 1
ATOM 6641 O O . ILE B 1 289 ? -4.914 7.809 -2.719 1 90.94 289 ILE B O 1
ATOM 6645 N N . ASN B 1 290 ? -6.156 9.57 -2.148 1 93.38 290 ASN B N 1
ATOM 6646 C CA . ASN B 1 290 ? -5.262 10.047 -1.097 1 93.38 290 ASN B CA 1
ATOM 6647 C C . ASN B 1 290 ? -5.988 10.172 0.239 1 93.38 290 ASN B C 1
ATOM 6649 O O . ASN B 1 290 ? -5.645 11.031 1.059 1 93.38 290 ASN B O 1
ATOM 6653 N N . HIS B 1 291 ? -7.051 9.297 0.458 1 95.88 291 HIS B N 1
ATOM 6654 C CA . HIS B 1 291 ? -7.836 9.312 1.688 1 95.88 291 HIS B CA 1
ATOM 6655 C C . HIS B 1 291 ? -7.715 7.988 2.436 1 95.88 291 HIS B C 1
ATOM 6657 O O . HIS B 1 291 ? -7.629 6.926 1.815 1 95.88 291 HIS B O 1
ATOM 6663 N N . PRO B 1 292 ? -7.828 8.047 3.795 1 95.62 292 PRO B N 1
ATOM 6664 C CA . PRO B 1 292 ? -7.898 9.25 4.625 1 95.62 292 PRO B CA 1
ATOM 6665 C C . PRO B 1 292 ? -6.699 10.18 4.43 1 95.62 292 PRO B C 1
ATOM 6667 O O . PRO B 1 292 ? -5.582 9.703 4.207 1 95.62 292 PRO B O 1
ATOM 6670 N N . CYS B 1 293 ? -6.973 11.398 4.512 1 94.44 293 CYS B N 1
ATOM 6671 C CA . CYS B 1 293 ? -5.957 12.375 4.141 1 94.44 293 CYS B CA 1
ATOM 6672 C C . CYS B 1 293 ? -4.848 12.438 5.184 1 94.44 293 CYS B C 1
ATOM 6674 O O . CYS B 1 293 ? -3.736 12.883 4.891 1 94.44 293 CYS B O 1
ATOM 6676 N N . ILE B 1 294 ? -5.148 12.055 6.387 1 97.44 294 ILE B N 1
ATOM 6677 C CA . ILE B 1 294 ? -4.156 11.953 7.449 1 97.44 294 ILE B CA 1
ATOM 6678 C C . ILE B 1 294 ? -4.133 10.531 8 1 97.44 294 ILE B C 1
ATOM 6680 O O . ILE B 1 294 ? -5.137 10.047 8.531 1 97.44 294 ILE B O 1
ATOM 6684 N N . ILE B 1 295 ? -3.027 9.875 7.926 1 97.19 295 ILE B N 1
ATOM 6685 C CA . ILE B 1 295 ? -2.904 8.469 8.297 1 97.19 295 ILE B CA 1
ATOM 6686 C C . ILE B 1 295 ? -2.277 8.352 9.68 1 97.19 295 ILE B C 1
ATOM 6688 O O . ILE B 1 295 ? -2.689 7.516 10.492 1 97.19 295 ILE B O 1
ATOM 6692 N N . PHE B 1 296 ? -1.354 9.227 10 1 97.94 296 PHE B N 1
ATOM 6693 C CA . PHE B 1 296 ? -0.642 9.188 11.273 1 97.94 296 PHE B CA 1
ATOM 6694 C C . PHE B 1 296 ? -0.781 10.508 12.016 1 97.94 296 PHE B C 1
ATOM 6696 O O . PHE B 1 296 ? 0.166 11.297 12.07 1 97.94 296 PHE B O 1
ATOM 6703 N N . PRO B 1 297 ? -1.92 10.742 12.609 1 98 297 PRO B N 1
ATOM 6704 C CA . PRO B 1 297 ? -2.086 11.93 13.453 1 98 297 PRO B CA 1
ATOM 6705 C C . PRO B 1 297 ? -1.435 11.781 14.82 1 98 297 PRO B C 1
ATOM 6707 O O . PRO B 1 297 ? -0.966 10.695 15.172 1 98 297 PRO B O 1
ATOM 6710 N N . PRO B 1 298 ? -1.327 12.859 15.609 1 98.25 298 PRO B N 1
ATOM 6711 C CA . PRO B 1 298 ? -0.757 12.805 16.953 1 98.25 298 PRO B CA 1
ATOM 6712 C C . PRO B 1 298 ? -1.464 11.797 17.859 1 98.25 298 PRO B C 1
ATOM 6714 O O . PRO B 1 298 ? -2.656 11.531 17.672 1 98.25 298 PRO B O 1
ATOM 6717 N N . VAL B 1 299 ? -0.75 11.281 18.812 1 97.31 299 VAL B N 1
ATOM 6718 C CA . VAL B 1 299 ? -1.263 10.242 19.703 1 97.31 299 VAL B CA 1
ATOM 6719 C C . VAL B 1 299 ? -1.094 10.672 21.156 1 97.31 299 VAL B C 1
ATOM 6721 O O . VAL B 1 299 ? -0.262 11.531 21.469 1 97.31 299 VAL B O 1
ATOM 6724 N N . VAL B 1 300 ? -1.916 10.109 22 1 95.75 300 VAL B N 1
ATOM 6725 C CA . VAL B 1 300 ? -1.713 10.266 23.438 1 95.75 300 VAL B CA 1
ATOM 6726 C C . VAL B 1 300 ? -0.543 9.398 23.891 1 95.75 300 VAL B C 1
ATOM 6728 O O . VAL B 1 300 ? -0.421 8.242 23.469 1 95.75 300 VAL B O 1
ATOM 6731 N N . GLU B 1 301 ? 0.325 9.969 24.594 1 94.94 301 GLU B N 1
ATOM 6732 C CA . GLU B 1 301 ? 1.483 9.258 25.141 1 94.94 301 GLU B CA 1
ATOM 6733 C C . GLU B 1 301 ? 1.275 8.898 26.594 1 94.94 301 GLU B C 1
ATOM 6735 O O . GLU B 1 301 ? 0.357 9.406 27.25 1 94.94 301 GLU B O 1
ATOM 6740 N N . SER B 1 302 ? 2.121 7.961 27.078 1 88.06 302 SER B N 1
ATOM 6741 C CA . SER B 1 302 ? 2.066 7.602 28.5 1 88.06 302 SER B CA 1
ATOM 6742 C C . SER B 1 302 ? 2.748 8.656 29.359 1 88.06 302 SER B C 1
ATOM 6744 O O . SER B 1 302 ? 3.941 8.922 29.203 1 88.06 302 SER B O 1
ATOM 6746 N N . CYS B 1 303 ? 2.098 9.289 30.203 1 83.88 303 CYS B N 1
ATOM 6747 C CA . CYS B 1 303 ? 2.666 10.352 31.031 1 83.88 303 CYS B CA 1
ATOM 6748 C C . CYS B 1 303 ? 3.084 9.828 32.406 1 83.88 303 CYS B C 1
ATOM 6750 O O . CYS B 1 303 ? 3.551 10.586 33.25 1 83.88 303 CYS B O 1
ATOM 6752 N N . ASP B 1 304 ? 2.941 8.641 32.656 1 76.94 304 ASP B N 1
ATOM 6753 C CA . ASP B 1 304 ? 3.424 8.031 33.875 1 76.94 304 ASP B CA 1
ATOM 6754 C C . ASP B 1 304 ? 4.875 7.582 33.75 1 76.94 304 ASP B C 1
ATOM 6756 O O . ASP B 1 304 ? 5.504 7.188 34.719 1 76.94 304 ASP B O 1
ATOM 6760 N N . SER B 1 305 ? 5.352 7.777 32.594 1 67.94 305 SER B N 1
ATOM 6761 C CA . SER B 1 305 ? 6.707 7.293 32.344 1 67.94 305 SER B CA 1
ATOM 6762 C C . SER B 1 305 ? 7.742 8.375 32.656 1 67.94 305 SER B C 1
ATOM 6764 O O . SER B 1 305 ? 7.387 9.539 32.844 1 67.94 305 SER B O 1
ATOM 6766 N N . ASN B 1 306 ? 8.953 8.039 32.938 1 66.19 306 ASN B N 1
ATOM 6767 C CA . ASN B 1 306 ? 10.086 8.906 33.219 1 66.19 306 ASN B CA 1
ATOM 6768 C C . ASN B 1 306 ? 10.461 9.75 32 1 66.19 306 ASN B C 1
ATOM 6770 O O . ASN B 1 306 ? 11.344 10.602 32.094 1 66.19 306 ASN B O 1
ATOM 6774 N N . GLN B 1 307 ? 9.672 9.57 30.922 1 73.25 307 GLN B N 1
ATOM 6775 C CA . GLN B 1 307 ? 10.016 10.336 29.719 1 73.25 307 GLN B CA 1
ATOM 6776 C C . GLN B 1 307 ? 9.047 11.5 29.516 1 73.25 307 GLN B C 1
ATOM 6778 O O . GLN B 1 307 ? 7.902 11.453 29.969 1 73.25 307 GLN B O 1
ATOM 6783 N N . GLU B 1 308 ? 9.57 12.555 28.938 1 84.38 308 GLU B N 1
ATOM 6784 C CA . GLU B 1 308 ? 8.719 13.695 28.625 1 84.38 308 GLU B CA 1
ATOM 6785 C C . GLU B 1 308 ? 7.676 13.336 27.562 1 84.38 308 GLU B C 1
ATOM 6787 O O . GLU B 1 308 ? 8.008 12.758 26.531 1 84.38 308 GLU B O 1
ATOM 6792 N N . SER B 1 309 ? 6.445 13.539 27.922 1 92.94 309 SER B N 1
ATOM 6793 C CA . SER B 1 309 ? 5.34 13.273 27.016 1 92.94 309 SER B CA 1
ATOM 6794 C C . SER B 1 309 ? 4.719 14.578 26.516 1 92.94 309 SER B C 1
ATOM 6796 O O . SER B 1 309 ? 4.48 15.5 27.281 1 92.94 309 SER B O 1
ATOM 6798 N N . PHE B 1 310 ? 4.551 14.633 25.25 1 96.94 310 PHE B N 1
ATOM 6799 C CA . PHE B 1 310 ? 3.973 15.836 24.656 1 96.94 310 PHE B CA 1
ATOM 6800 C C . PHE B 1 310 ? 2.488 15.945 25 1 96.94 310 PHE B C 1
ATOM 6802 O O . PHE B 1 310 ? 2.004 17.016 25.344 1 96.94 310 PHE B O 1
ATOM 6809 N N . LEU B 1 311 ? 1.8 14.852 24.875 1 96.75 311 LEU B N 1
ATOM 6810 C CA . LEU B 1 311 ? 0.354 14.852 25.062 1 96.75 311 LEU B CA 1
ATOM 6811 C C . LEU B 1 311 ? -0.062 13.742 26.031 1 96.75 311 LEU B C 1
ATOM 6813 O O . LEU B 1 311 ? 0.138 12.562 25.75 1 96.75 311 LEU B O 1
ATOM 6817 N N . CYS B 1 312 ? -0.735 14.102 27.078 1 93.31 312 CYS B N 1
ATOM 6818 C CA . CYS B 1 312 ? -1.071 13.148 28.125 1 93.31 312 CYS B CA 1
ATOM 6819 C C . CYS B 1 312 ? -2.553 12.797 28.094 1 93.31 312 CYS B C 1
ATOM 6821 O O . CYS B 1 312 ? -2.955 11.727 28.547 1 93.31 312 CYS B O 1
ATOM 6823 N N . ASN B 1 313 ? -3.354 13.742 27.578 1 94.81 313 ASN B N 1
ATOM 6824 C CA . ASN B 1 313 ? -4.805 13.578 27.562 1 94.81 313 ASN B CA 1
ATOM 6825 C C . ASN B 1 313 ? -5.352 13.656 26.141 1 94.81 313 ASN B C 1
ATOM 6827 O O . ASN B 1 313 ? -4.898 14.469 25.328 1 94.81 313 ASN B O 1
ATOM 6831 N N . HIS B 1 314 ? -6.258 12.766 25.891 1 95.88 314 HIS B N 1
ATOM 6832 C CA . HIS B 1 314 ? -6.891 12.805 24.578 1 95.88 314 HIS B CA 1
ATOM 6833 C C . HIS B 1 314 ? -7.715 14.078 24.406 1 95.88 314 HIS B C 1
ATOM 6835 O O . HIS B 1 314 ? -8.594 14.367 25.219 1 95.88 314 HIS B O 1
ATOM 6841 N N . PRO B 1 315 ? -7.547 14.805 23.328 1 96.69 315 PRO B N 1
ATOM 6842 C CA . PRO B 1 315 ? -8.156 16.125 23.188 1 96.69 315 PRO B CA 1
ATOM 6843 C C . PRO B 1 315 ? -9.68 16.078 23.172 1 96.69 315 PRO B C 1
ATOM 6845 O O . PRO B 1 315 ? -10.336 17 23.656 1 96.69 315 PRO B O 1
ATOM 6848 N N . ILE B 1 316 ? -10.227 15 22.641 1 95.12 316 ILE B N 1
ATOM 6849 C CA . ILE B 1 316 ? -11.68 14.93 22.484 1 95.12 316 ILE B CA 1
ATOM 6850 C C . ILE B 1 316 ? -12.297 14.336 23.75 1 95.12 316 ILE B C 1
ATOM 6852 O O . ILE B 1 316 ? -13.281 14.859 24.281 1 95.12 316 ILE B O 1
ATOM 6856 N N . THR B 1 317 ? -11.703 13.289 24.375 1 94.44 317 THR B N 1
ATOM 6857 C CA . THR B 1 317 ? -12.359 12.547 25.438 1 94.44 317 THR B CA 1
ATOM 6858 C C . THR B 1 317 ? -11.883 13.031 26.812 1 94.44 317 THR B C 1
ATOM 6860 O O . THR B 1 317 ? -12.531 12.781 27.828 1 94.44 317 THR B O 1
ATOM 6863 N N . ASP B 1 318 ? -10.758 13.688 26.859 1 94.62 318 ASP B N 1
ATOM 6864 C CA . ASP B 1 318 ? -10.148 14.148 28.094 1 94.62 318 ASP B CA 1
ATOM 6865 C C . ASP B 1 318 ? -9.445 15.484 27.891 1 94.62 318 ASP B C 1
ATOM 6867 O O . ASP B 1 318 ? -8.234 15.602 28.125 1 94.62 318 ASP B O 1
ATOM 6871 N N . PHE B 1 319 ? -10.273 16.5 27.609 1 96.25 319 PHE B N 1
ATOM 6872 C CA . PHE B 1 319 ? -9.734 17.812 27.25 1 96.25 319 PHE B CA 1
ATOM 6873 C C . PHE B 1 319 ? -9.102 18.469 28.469 1 96.25 319 PHE B C 1
ATOM 6875 O O . PHE B 1 319 ? -9.75 18.641 29.5 1 96.25 319 PHE B O 1
ATOM 6882 N N . LYS B 1 320 ? -7.832 18.797 28.359 1 96.56 320 LYS B N 1
ATOM 6883 C CA . LYS B 1 320 ? -7.117 19.516 29.406 1 96.56 320 LYS B CA 1
ATOM 6884 C C . LYS B 1 320 ? -6.211 20.594 28.812 1 96.56 320 LYS B C 1
ATOM 6886 O O . LYS B 1 320 ? -5.25 20.281 28.109 1 96.56 320 LYS B O 1
ATOM 6891 N N . GLN B 1 321 ? -6.555 21.812 29.109 1 97.44 321 GLN B N 1
ATOM 6892 C CA . GLN B 1 321 ? -5.738 22.938 28.672 1 97.44 321 GLN B CA 1
ATOM 6893 C C . GLN B 1 321 ? -4.59 23.203 29.641 1 97.44 321 GLN B C 1
ATOM 6895 O O . GLN B 1 321 ? -4.805 23.312 30.859 1 97.44 321 GLN B O 1
ATOM 6900 N N . GLU B 1 322 ? -3.359 23.219 29.141 1 97.12 322 GLU B N 1
ATOM 6901 C CA . GLU B 1 322 ? -2.17 23.438 29.953 1 97.12 322 GLU B CA 1
ATOM 6902 C C . GLU B 1 322 ? -1.747 24.891 29.953 1 97.12 322 GLU B C 1
ATOM 6904 O O . GLU B 1 322 ? -1.188 25.391 30.938 1 97.12 322 GLU B O 1
ATOM 6909 N N . SER B 1 323 ? -1.947 25.578 28.812 1 98.12 323 SER B N 1
ATOM 6910 C CA . SER B 1 323 ? -1.576 26.984 28.656 1 98.12 323 SER B CA 1
ATOM 6911 C C . SER B 1 323 ? -2.809 27.859 28.469 1 98.12 323 SER B C 1
ATOM 6913 O O . SER B 1 323 ? -3.537 27.703 27.484 1 98.12 323 SER B O 1
ATOM 6915 N N . ASN B 1 324 ? -3.025 28.766 29.359 1 97.62 324 ASN B N 1
ATOM 6916 C CA . ASN B 1 324 ? -4.168 29.672 29.297 1 97.62 324 ASN B CA 1
ATOM 6917 C C . ASN B 1 324 ? -3.775 31.031 28.719 1 97.62 324 ASN B C 1
ATOM 6919 O O . ASN B 1 324 ? -3.568 31.984 29.469 1 97.62 324 ASN B O 1
ATOM 6923 N N . VAL B 1 325 ? -3.693 31.141 27.453 1 98.25 325 VAL B N 1
ATOM 6924 C CA . VAL B 1 325 ? -3.309 32.344 26.734 1 98.25 325 VAL B CA 1
ATOM 6925 C C . VAL B 1 325 ? -4.395 32.75 25.734 1 98.25 325 VAL B C 1
ATOM 6927 O O . VAL B 1 325 ? -5.191 31.891 25.328 1 98.25 325 VAL B O 1
ATOM 6930 N N . PRO B 1 326 ? -4.504 34.031 25.312 1 98.44 326 PRO B N 1
ATOM 6931 C CA . PRO B 1 326 ? -5.484 34.406 24.312 1 98.44 326 PRO B CA 1
ATOM 6932 C C . PRO B 1 326 ? -5.297 33.688 22.984 1 98.44 326 PRO B C 1
ATOM 6934 O O . PRO B 1 326 ? -4.16 33.438 22.562 1 98.44 326 PRO B O 1
ATOM 6937 N N . VAL B 1 327 ? -6.465 33.406 22.328 1 98.75 327 VAL B N 1
ATOM 6938 C CA . VAL B 1 327 ? -6.414 32.594 21.125 1 98.75 327 VAL B CA 1
ATOM 6939 C C . VAL B 1 327 ? -7.301 33.219 20.047 1 98.75 327 VAL B C 1
ATOM 6941 O O . VAL B 1 327 ? -8.359 33.781 20.344 1 98.75 327 VAL B O 1
ATOM 6944 N N . ILE B 1 328 ? -6.836 33.188 18.844 1 98.75 328 ILE B N 1
ATOM 6945 C CA . ILE B 1 328 ? -7.68 33.406 17.672 1 98.75 328 ILE B CA 1
ATOM 6946 C C . ILE B 1 328 ? -7.93 32.062 16.969 1 98.75 328 ILE B C 1
ATOM 6948 O O . ILE B 1 328 ? -7.012 31.25 16.797 1 98.75 328 ILE B O 1
ATOM 6952 N N . VAL B 1 329 ? -9.156 31.75 16.688 1 98.69 329 VAL B N 1
ATOM 6953 C CA . VAL B 1 329 ? -9.539 30.625 15.852 1 98.69 329 VAL B CA 1
ATOM 6954 C C . VAL B 1 329 ? -10.227 31.125 14.578 1 98.69 329 VAL B C 1
ATOM 6956 O O . VAL B 1 329 ? -10.977 32.094 14.617 1 98.69 329 VAL B O 1
ATOM 6959 N N . GLY B 1 330 ? -9.906 30.5 13.469 1 98.56 330 GLY B N 1
ATOM 6960 C CA . GLY B 1 330 ? -10.57 31 12.273 1 98.56 330 GLY B CA 1
ATOM 6961 C C . GLY B 1 330 ? -10.703 29.953 11.188 1 98.56 330 GLY B C 1
ATOM 6962 O O . GLY B 1 330 ? -10.164 28.844 11.312 1 98.56 330 GLY B O 1
ATOM 6963 N N . LEU B 1 331 ? -11.523 30.297 10.141 1 98.5 331 LEU B N 1
ATOM 6964 C CA . LEU B 1 331 ? -11.867 29.453 9 1 98.5 331 LEU B CA 1
ATOM 6965 C C . LEU B 1 331 ? -11.961 30.266 7.723 1 98.5 331 LEU B C 1
ATOM 6967 O O . LEU B 1 331 ? -12.094 31.5 7.77 1 98.5 331 LEU B O 1
ATOM 6971 N N . ASN B 1 332 ? -11.844 29.516 6.652 1 98.81 332 ASN B N 1
ATOM 6972 C CA . ASN B 1 332 ? -12.25 30.062 5.359 1 98.81 332 ASN B CA 1
ATOM 6973 C C . ASN B 1 332 ? -13.641 29.594 4.961 1 98.81 332 ASN B C 1
ATOM 6975 O O . ASN B 1 332 ? -14.047 28.484 5.324 1 98.81 332 ASN B O 1
ATOM 6979 N N . SER B 1 333 ? -14.344 30.359 4.215 1 98.25 333 SER B N 1
ATOM 6980 C CA . SER B 1 333 ? -15.75 30.094 3.932 1 98.25 333 SER B CA 1
ATOM 6981 C C . SER B 1 333 ? -15.906 28.875 3.035 1 98.25 333 SER B C 1
ATOM 6983 O O . SER B 1 333 ? -16.938 28.203 3.055 1 98.25 333 SER B O 1
ATOM 6985 N N . GLY B 1 334 ? -14.922 28.594 2.221 1 98.31 334 GLY B N 1
ATOM 6986 C CA . GLY B 1 334 ? -14.953 27.453 1.309 1 98.31 334 GLY B CA 1
ATOM 6987 C C . GLY B 1 334 ? -13.891 26.406 1.605 1 98.31 334 GLY B C 1
ATOM 6988 O O . GLY B 1 334 ? -13.18 25.969 0.703 1 98.31 334 GLY B O 1
ATOM 6989 N N . GLU B 1 335 ? -13.758 25.984 2.84 1 98.44 335 GLU B N 1
ATOM 6990 C CA . GLU B 1 335 ? -12.727 25.062 3.312 1 98.44 335 GLU B CA 1
ATOM 6991 C C . GLU B 1 335 ? -12.695 23.781 2.482 1 98.44 335 GLU B C 1
ATOM 6993 O O . GLU B 1 335 ? -11.625 23.25 2.189 1 98.44 335 GLU B O 1
ATOM 6998 N N . GLY B 1 336 ? -13.867 23.359 2.025 1 98.19 336 GLY B N 1
ATOM 6999 C CA . GLY B 1 336 ? -14 22.062 1.384 1 98.19 336 GLY B CA 1
ATOM 7000 C C . GLY B 1 336 ? -13.359 22 0.009 1 98.19 336 GLY B C 1
ATOM 7001 O O . GLY B 1 336 ? -13.156 20.922 -0.542 1 98.19 336 GLY B O 1
ATOM 7002 N N . GLY B 1 337 ? -12.977 23.203 -0.497 1 97.56 337 GLY B N 1
ATOM 7003 C CA . GLY B 1 337 ? -12.312 23.25 -1.791 1 97.56 337 GLY B CA 1
ATOM 7004 C C . GLY B 1 337 ? -11.047 22.406 -1.84 1 97.56 337 GLY B C 1
ATOM 7005 O O . GLY B 1 337 ? -10.664 21.906 -2.9 1 97.56 337 GLY B O 1
ATOM 7006 N N . VAL B 1 338 ? -10.469 22.141 -0.725 1 96.81 338 VAL B N 1
ATOM 7007 C CA . VAL B 1 338 ? -9.203 21.422 -0.617 1 96.81 338 VAL B CA 1
ATOM 7008 C C . VAL B 1 338 ? -9.344 20.031 -1.239 1 96.81 338 VAL B C 1
ATOM 7010 O O . VAL B 1 338 ? -8.398 19.531 -1.852 1 96.81 338 VAL B O 1
ATOM 7013 N N . PHE B 1 339 ? -10.531 19.391 -1.14 1 96.12 339 PHE B N 1
ATOM 7014 C CA . PHE B 1 339 ? -10.711 18.047 -1.681 1 96.12 339 PHE B CA 1
ATOM 7015 C C . PHE B 1 339 ? -11.602 18.078 -2.916 1 96.12 339 PHE B C 1
ATOM 7017 O O . PHE B 1 339 ? -11.422 17.281 -3.834 1 96.12 339 PHE B O 1
ATOM 7024 N N . VAL B 1 340 ? -12.531 19.047 -2.977 1 96.75 340 VAL B N 1
ATOM 7025 C CA . VAL B 1 340 ? -13.484 19.078 -4.082 1 96.75 340 VAL B CA 1
ATOM 7026 C C . VAL B 1 340 ? -12.758 19.422 -5.379 1 96.75 340 VAL B C 1
ATOM 7028 O O . VAL B 1 340 ? -13.125 18.938 -6.453 1 96.75 340 VAL B O 1
ATOM 7031 N N . ALA B 1 341 ? -11.68 20.203 -5.242 1 95.81 341 ALA B N 1
ATOM 7032 C CA . ALA B 1 341 ? -10.914 20.609 -6.418 1 95.81 341 ALA B CA 1
ATOM 7033 C C . ALA B 1 341 ? -10.414 19.391 -7.188 1 95.81 341 ALA B C 1
ATOM 7035 O O . ALA B 1 341 ? -10.359 19.406 -8.422 1 95.81 341 ALA B O 1
ATOM 7036 N N . SER B 1 342 ? -10.039 18.344 -6.516 1 93.31 342 SER B N 1
ATOM 7037 C CA . SER B 1 342 ? -9.57 17.125 -7.156 1 93.31 342 SER B CA 1
ATOM 7038 C C . SER B 1 342 ? -10.742 16.203 -7.523 1 93.31 342 SER B C 1
ATOM 7040 O O . SER B 1 342 ? -10.727 15.57 -8.578 1 93.31 342 SER B O 1
ATOM 7042 N N . LEU B 1 343 ? -11.781 16.125 -6.742 1 94.38 343 LEU B N 1
ATOM 7043 C CA . LEU B 1 343 ? -12.898 15.211 -6.934 1 94.38 343 LEU B CA 1
ATOM 7044 C C . LEU B 1 343 ? -13.719 15.602 -8.156 1 94.38 343 LEU B C 1
ATOM 7046 O O . LEU B 1 343 ? -14.281 14.734 -8.836 1 94.38 343 LEU B O 1
ATOM 7050 N N . PHE B 1 344 ? -13.758 16.922 -8.422 1 93.5 344 PHE B N 1
ATOM 7051 C CA . PHE B 1 344 ? -14.625 17.406 -9.492 1 93.5 344 PHE B CA 1
ATOM 7052 C C . PHE B 1 344 ? -13.797 17.953 -10.648 1 93.5 344 PHE B C 1
ATOM 7054 O O . PHE B 1 344 ? -14.289 18.766 -11.438 1 93.5 344 PHE B O 1
ATOM 7061 N N . ASN B 1 345 ? -12.555 17.531 -10.617 1 88.12 345 ASN B N 1
ATOM 7062 C CA . ASN B 1 345 ? -11.742 17.984 -11.734 1 88.12 345 ASN B CA 1
ATOM 7063 C C . ASN B 1 345 ? -12.188 17.359 -13.055 1 88.12 345 ASN B C 1
ATOM 7065 O O . ASN B 1 345 ? -12.648 16.219 -13.078 1 88.12 345 ASN B O 1
ATOM 7069 N N . GLU B 1 346 ? -12.086 18.031 -14.125 1 79.38 346 GLU B N 1
ATOM 7070 C CA . GLU B 1 346 ? -12.656 17.625 -15.414 1 79.38 346 GLU B CA 1
ATOM 7071 C C . GLU B 1 346 ? -11.82 16.516 -16.047 1 79.38 346 GLU B C 1
ATOM 7073 O O . GLU B 1 346 ? -12.328 15.727 -16.859 1 79.38 346 GLU B O 1
ATOM 7078 N N . THR B 1 347 ? -10.586 16.391 -15.789 1 77.94 347 THR B N 1
ATOM 7079 C CA . THR B 1 347 ? -9.695 15.453 -16.469 1 77.94 347 THR B CA 1
ATOM 7080 C C . THR B 1 347 ? -9.711 14.094 -15.789 1 77.94 347 THR B C 1
ATOM 7082 O O . THR B 1 347 ? -9.438 13.07 -16.422 1 77.94 347 THR B O 1
ATOM 7085 N N . SER B 1 348 ? -9.914 14.039 -14.578 1 74.5 348 SER B N 1
ATOM 7086 C CA . SER B 1 348 ? -9.945 12.805 -13.812 1 74.5 348 SER B CA 1
ATOM 7087 C C . SER B 1 348 ? -11.055 12.82 -12.766 1 74.5 348 SER B C 1
ATOM 7089 O O . SER B 1 348 ? -10.789 12.953 -11.57 1 74.5 348 SER B O 1
ATOM 7091 N N . LEU B 1 349 ? -12.227 12.641 -13.305 1 75.81 349 LEU B N 1
ATOM 7092 C CA . LEU B 1 349 ? -13.383 12.766 -12.422 1 75.81 349 LEU B CA 1
ATOM 7093 C C . LEU B 1 349 ? -13.445 11.594 -11.445 1 75.81 349 LEU B C 1
ATOM 7095 O O . LEU B 1 349 ? -13.43 10.438 -11.852 1 75.81 349 LEU B O 1
ATOM 7099 N N . GLN B 1 350 ? -13.5 11.977 -10.18 1 86.25 350 GLN B N 1
ATOM 7100 C CA . GLN B 1 350 ? -13.461 10.953 -9.141 1 86.25 350 GLN B CA 1
ATOM 7101 C C . GLN B 1 350 ? -14.766 10.922 -8.344 1 86.25 350 GLN B C 1
ATOM 7103 O O . GLN B 1 350 ? -15.055 9.938 -7.656 1 86.25 350 GLN B O 1
ATOM 7108 N N . TYR B 1 351 ? -15.656 11.961 -8.484 1 88.56 351 TYR B N 1
ATOM 7109 C CA . TYR B 1 351 ? -16.859 12.039 -7.664 1 88.56 351 TYR B CA 1
ATOM 7110 C C . TYR B 1 351 ? -17.812 10.898 -7.992 1 88.56 351 TYR B C 1
ATOM 7112 O O . TYR B 1 351 ? -18.578 10.453 -7.133 1 88.56 351 TYR B O 1
ATOM 7120 N N . PRO B 1 352 ? -17.797 10.359 -9.188 1 89.88 352 PRO B N 1
ATOM 7121 C CA . PRO B 1 352 ? -18.719 9.242 -9.445 1 89.88 352 PRO B CA 1
ATOM 7122 C C . PRO B 1 352 ? -18.438 8.023 -8.57 1 89.88 352 PRO B C 1
ATOM 7124 O O . PRO B 1 352 ? -19.359 7.316 -8.172 1 89.88 352 PRO B O 1
ATOM 7127 N N . GLU B 1 353 ? -17.172 7.836 -8.328 1 89.69 353 GLU B N 1
ATOM 7128 C CA . GLU B 1 353 ? -16.828 6.746 -7.414 1 89.69 353 GLU B CA 1
ATOM 7129 C C . GLU B 1 353 ? -17.4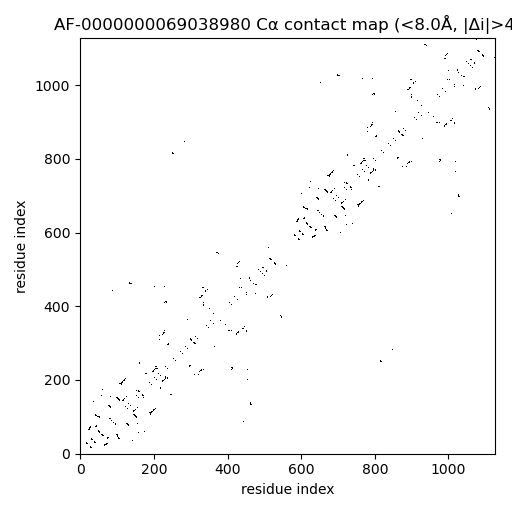22 6.984 -6.023 1 89.69 353 GLU B C 1
ATOM 7131 O O . GLU B 1 353 ? -17.922 6.062 -5.391 1 89.69 353 GLU B O 1
ATOM 7136 N N . LEU B 1 354 ? -17.312 8.219 -5.602 1 91.38 354 LEU B N 1
ATOM 7137 C CA . LEU B 1 354 ? -17.891 8.586 -4.312 1 91.38 354 LEU B CA 1
ATOM 7138 C C . LEU B 1 354 ? -19.391 8.336 -4.305 1 91.38 354 LEU B C 1
ATOM 7140 O O . LEU B 1 354 ? -19.938 7.797 -3.334 1 91.38 354 LEU B O 1
ATOM 7144 N N . SER B 1 355 ? -20 8.664 -5.402 1 89.75 355 SER B N 1
ATOM 7145 C CA . SER B 1 355 ? -21.453 8.508 -5.508 1 89.75 355 SER B CA 1
ATOM 7146 C C . SER B 1 355 ? -21.859 7.039 -5.492 1 89.75 355 SER B C 1
ATOM 7148 O O . SER B 1 355 ? -22.844 6.668 -4.855 1 89.75 355 SER B O 1
ATOM 7150 N N . THR B 1 356 ? -21.094 6.168 -6.172 1 89.69 356 THR B N 1
ATOM 7151 C CA . THR B 1 356 ? -21.469 4.766 -6.352 1 89.69 356 THR B CA 1
ATOM 7152 C C . THR B 1 356 ? -21.172 3.969 -5.082 1 89.69 356 THR B C 1
ATOM 7154 O O . THR B 1 356 ? -21.844 2.969 -4.809 1 89.69 356 THR B O 1
ATOM 7157 N N . ASP B 1 357 ? -20.234 4.461 -4.277 1 91.75 357 ASP B N 1
ATOM 7158 C CA . ASP B 1 357 ? -19.828 3.748 -3.07 1 91.75 357 ASP B CA 1
ATOM 7159 C C . ASP B 1 357 ? -19.797 4.688 -1.865 1 91.75 357 ASP B C 1
ATOM 7161 O O . ASP B 1 357 ? -18.812 4.707 -1.119 1 91.75 357 ASP B O 1
ATOM 7165 N N . ILE B 1 358 ? -20.844 5.41 -1.688 1 93.44 358 ILE B N 1
ATOM 7166 C CA . ILE B 1 358 ? -20.859 6.52 -0.745 1 93.44 358 ILE B CA 1
ATOM 7167 C C . ILE B 1 358 ? -20.766 5.988 0.683 1 93.44 358 ILE B C 1
ATOM 7169 O O . ILE B 1 358 ? -20.125 6.609 1.538 1 93.44 358 ILE B O 1
ATOM 7173 N N . ASN B 1 359 ? -21.297 4.816 1.022 1 92.12 359 ASN B N 1
ATOM 7174 C CA . ASN B 1 359 ? -21.312 4.281 2.381 1 92.12 359 ASN B CA 1
ATOM 7175 C C . ASN B 1 359 ? -19.906 3.883 2.834 1 92.12 359 ASN B C 1
ATOM 7177 O O . ASN B 1 359 ? -19.578 3.971 4.02 1 92.12 359 ASN B O 1
ATOM 7181 N N . ARG B 1 360 ? -19.094 3.492 1.915 1 92.12 360 ARG B N 1
ATOM 7182 C CA . ARG B 1 360 ? -17.719 3.107 2.244 1 92.12 360 ARG B CA 1
ATOM 7183 C C . ARG B 1 360 ? -16.797 4.32 2.248 1 92.12 360 ARG B C 1
ATOM 7185 O O . ARG B 1 360 ? -15.93 4.445 3.113 1 92.12 360 ARG B O 1
ATOM 7192 N N . LEU B 1 361 ? -17.047 5.23 1.29 1 95.31 361 LEU B N 1
ATOM 7193 C CA . LEU B 1 361 ? -16.047 6.246 1.005 1 95.31 361 LEU B CA 1
ATOM 7194 C C . LEU B 1 361 ? -16.281 7.496 1.849 1 95.31 361 LEU B C 1
ATOM 7196 O O . LEU B 1 361 ? -15.328 8.188 2.217 1 95.31 361 LEU B O 1
ATOM 7200 N N . LEU B 1 362 ? -17.531 7.828 2.223 1 96.81 362 LEU B N 1
ATOM 7201 C CA . LEU B 1 362 ? -17.812 9.055 2.955 1 96.81 362 LEU B CA 1
ATOM 7202 C C . LEU B 1 362 ? -17.172 9.023 4.34 1 96.81 362 LEU B C 1
ATOM 7204 O O . LEU B 1 362 ? -16.578 10.008 4.777 1 96.81 362 LEU B O 1
ATOM 7208 N N . PRO B 1 363 ? -17.25 7.859 5.121 1 96.38 363 PRO B N 1
ATOM 7209 C CA . PRO B 1 363 ? -16.578 7.793 6.418 1 96.38 363 PRO B CA 1
ATOM 7210 C C . PRO B 1 363 ? -15.07 8.055 6.316 1 96.38 363 PRO B C 1
ATOM 7212 O O . PRO B 1 363 ? -14.477 8.609 7.242 1 96.38 363 PRO B O 1
ATOM 7215 N N . ILE B 1 364 ? -14.477 7.652 5.195 1 96.31 364 ILE B N 1
ATOM 7216 C CA . ILE B 1 364 ? -13.055 7.84 4.961 1 96.31 364 ILE B CA 1
ATOM 7217 C C . ILE B 1 364 ? -12.766 9.305 4.641 1 96.31 364 ILE B C 1
ATOM 7219 O O . ILE B 1 364 ? -11.859 9.906 5.223 1 96.31 364 ILE B O 1
ATOM 7223 N N . LEU B 1 365 ? -13.578 9.867 3.779 1 97 365 LEU B N 1
ATOM 7224 C CA . LEU B 1 365 ? -13.406 11.234 3.299 1 97 365 LEU B CA 1
ATOM 7225 C C . LEU B 1 365 ? -13.57 12.234 4.434 1 97 365 LEU B C 1
ATOM 7227 O O . LEU B 1 365 ? -12.805 13.195 4.539 1 97 365 LEU B O 1
ATOM 7231 N N . LEU B 1 366 ? -14.555 11.977 5.344 1 97.38 366 LEU B N 1
ATOM 7232 C CA . LEU B 1 366 ? -14.875 12.922 6.406 1 97.38 366 LEU B CA 1
ATOM 7233 C C . LEU B 1 366 ? -14.266 12.484 7.734 1 97.38 366 LEU B C 1
ATOM 7235 O O . LEU B 1 366 ? -14.594 13.039 8.789 1 97.38 366 LEU B O 1
ATOM 7239 N N . MET B 1 367 ? -13.516 11.43 7.754 1 96.38 367 MET B N 1
ATOM 7240 C CA . MET B 1 367 ? -12.625 11.023 8.844 1 96.38 367 MET B CA 1
ATOM 7241 C C . MET B 1 367 ? -13.422 10.562 10.055 1 96.38 367 MET B C 1
ATOM 7243 O O . MET B 1 367 ? -13.055 10.875 11.195 1 96.38 367 MET B O 1
ATOM 7247 N N . TYR B 1 368 ? -14.562 9.898 9.898 1 95.19 368 TYR B N 1
ATOM 7248 C CA . TYR B 1 368 ? -15.273 9.383 11.07 1 95.19 368 TYR B CA 1
ATOM 7249 C C . TYR B 1 368 ? -15.25 7.863 11.094 1 95.19 368 TYR B C 1
ATOM 7251 O O . TYR B 1 368 ? -15.766 7.242 12.031 1 95.19 368 TYR B O 1
ATOM 7259 N N . LYS B 1 369 ? -14.602 7.262 10.156 1 93.75 369 LYS B N 1
ATOM 7260 C CA . LYS B 1 369 ? -14.547 5.809 10.031 1 93.75 369 LYS B CA 1
ATOM 7261 C C . LYS B 1 369 ? -14.008 5.164 11.297 1 93.75 369 LYS B C 1
ATOM 7263 O O . LYS B 1 369 ? -14.477 4.098 11.711 1 93.75 369 LYS B O 1
ATOM 7268 N N . HIS B 1 370 ? -13.031 5.801 11.945 1 92.38 370 HIS B N 1
ATOM 7269 C CA . HIS B 1 370 ? -12.344 5.152 13.055 1 92.38 370 HIS B CA 1
ATOM 7270 C C . HIS B 1 370 ? -12.766 5.75 14.391 1 92.38 370 HIS B C 1
ATOM 7272 O O . HIS B 1 370 ? -12.273 5.336 15.445 1 92.38 370 HIS B O 1
ATOM 7278 N N . VAL B 1 371 ? -13.625 6.703 14.344 1 93.75 371 VAL B N 1
ATOM 7279 C CA . VAL B 1 371 ? -14.008 7.332 15.602 1 93.75 371 VAL B CA 1
ATOM 7280 C C . VAL B 1 371 ? -15.5 7.113 15.859 1 93.75 371 VAL B C 1
ATOM 7282 O O . VAL B 1 371 ? -15.992 7.391 16.953 1 93.75 371 VAL B O 1
ATOM 7285 N N . SER B 1 372 ? -16.219 6.617 14.883 1 93.75 372 SER B N 1
ATOM 7286 C CA . SER B 1 372 ? -17.625 6.258 15.047 1 93.75 372 SER B CA 1
ATOM 7287 C C . SER B 1 372 ? -17.797 4.746 15.125 1 93.75 372 SER B C 1
ATOM 7289 O O . SER B 1 372 ? -17 3.99 14.57 1 93.75 372 SER B O 1
ATOM 7291 N N . MET B 1 373 ? -18.828 4.309 15.781 1 91.69 373 MET B N 1
ATOM 7292 C CA . MET B 1 373 ? -19.172 2.889 15.758 1 91.69 373 MET B CA 1
ATOM 7293 C C . MET B 1 373 ? -19.734 2.482 14.398 1 91.69 373 MET B C 1
ATOM 7295 O O . MET B 1 373 ? -20.531 3.207 13.805 1 91.69 373 MET B O 1
ATOM 7299 N N . PRO B 1 374 ? -19.344 1.338 13.906 1 88.69 374 PRO B N 1
ATOM 7300 C CA . PRO B 1 374 ? -19.766 0.898 12.578 1 88.69 374 PRO B CA 1
ATOM 7301 C C . PRO B 1 374 ? -21.297 0.852 12.43 1 88.69 374 PRO B C 1
ATOM 7303 O O . PRO B 1 374 ? -21.812 1.14 11.352 1 88.69 374 PRO B O 1
ATOM 7306 N N . LYS B 1 375 ? -22.016 0.557 13.445 1 90.81 375 LYS B N 1
ATOM 7307 C CA . LYS B 1 375 ? -23.469 0.43 13.359 1 90.81 375 LYS B CA 1
ATOM 7308 C C . LYS B 1 375 ? -24.109 1.765 13.008 1 90.81 375 LYS B C 1
ATOM 7310 O O . LYS B 1 375 ? -25.266 1.806 12.594 1 90.81 375 LYS B O 1
ATOM 7315 N N . HIS B 1 376 ? -23.359 2.871 13.18 1 94.94 376 HIS B N 1
ATOM 7316 C CA . HIS B 1 376 ? -23.922 4.195 12.945 1 94.94 376 HIS B CA 1
ATOM 7317 C C . HIS B 1 376 ? -23.562 4.719 11.562 1 94.94 376 HIS B C 1
ATOM 7319 O O . HIS B 1 376 ? -24 5.797 11.164 1 94.94 376 HIS B O 1
ATOM 7325 N N . PHE B 1 377 ? -22.797 4.023 10.773 1 93.94 377 PHE B N 1
ATOM 7326 C CA . PHE B 1 377 ? -22.266 4.516 9.5 1 93.94 377 PHE B CA 1
ATOM 7327 C C . PHE B 1 377 ? -23.406 4.867 8.547 1 93.94 377 PHE B C 1
ATOM 7329 O O . PHE B 1 377 ? -23.438 5.961 7.98 1 93.94 377 PHE B O 1
ATOM 7336 N N . ASP B 1 378 ? -24.344 3.977 8.414 1 94.69 378 ASP B N 1
ATOM 7337 C CA . ASP B 1 378 ? -25.438 4.203 7.473 1 94.69 378 ASP B CA 1
ATOM 7338 C C . ASP B 1 378 ? -26.281 5.41 7.883 1 94.69 378 ASP B C 1
ATOM 7340 O O . ASP B 1 378 ? -26.656 6.227 7.043 1 94.69 378 ASP B O 1
ATOM 7344 N N . GLU B 1 379 ? -26.531 5.477 9.156 1 97.06 379 GLU B N 1
ATOM 7345 C CA . GLU B 1 379 ? -27.312 6.605 9.656 1 97.06 379 GLU B CA 1
ATOM 7346 C C . GLU B 1 379 ? -26.594 7.93 9.391 1 97.06 379 GLU B C 1
ATOM 7348 O O . GLU B 1 379 ? -27.203 8.875 8.883 1 97.06 379 GLU B O 1
ATOM 7353 N N . ILE B 1 380 ? -25.328 7.996 9.742 1 97.75 380 ILE B N 1
ATOM 7354 C CA . ILE B 1 380 ? -24.531 9.203 9.562 1 97.75 380 ILE B CA 1
ATOM 7355 C C . ILE B 1 380 ? -24.516 9.594 8.086 1 97.75 380 ILE B C 1
ATOM 7357 O O . ILE B 1 380 ? -24.844 10.727 7.73 1 97.75 380 ILE B O 1
ATOM 7361 N N . THR B 1 381 ? -24.234 8.625 7.227 1 96.56 381 THR B N 1
ATOM 7362 C CA . THR B 1 381 ? -24.141 8.867 5.789 1 96.56 381 THR B CA 1
ATOM 7363 C C . THR B 1 381 ? -25.469 9.344 5.23 1 96.56 381 THR B C 1
ATOM 7365 O O . THR B 1 381 ? -25.531 10.312 4.473 1 96.56 381 THR B O 1
ATOM 7368 N N . ASN B 1 382 ? -26.531 8.688 5.609 1 96 382 ASN B N 1
ATOM 7369 C CA . ASN B 1 382 ? -27.859 9.039 5.105 1 96 382 ASN B CA 1
ATOM 7370 C C . ASN B 1 382 ? -28.25 10.453 5.516 1 96 382 ASN B C 1
ATOM 7372 O O . ASN B 1 382 ? -28.766 11.219 4.699 1 96 382 ASN B O 1
ATOM 7376 N N . ARG B 1 383 ? -28 10.828 6.73 1 97.75 383 ARG B N 1
ATOM 7377 C CA . ARG B 1 383 ? -28.359 12.156 7.215 1 97.75 383 ARG B CA 1
ATOM 7378 C C . ARG B 1 383 ? -27.531 13.234 6.52 1 97.75 383 ARG B C 1
ATOM 7380 O O . ARG B 1 383 ? -28.047 14.297 6.188 1 97.75 383 ARG B O 1
ATOM 7387 N N . ILE B 1 384 ? -26.281 12.938 6.289 1 98.06 384 ILE B N 1
ATOM 7388 C CA . ILE B 1 384 ? -25.422 13.883 5.586 1 98.06 384 ILE B CA 1
ATOM 7389 C C . ILE B 1 384 ? -25.906 14.062 4.152 1 98.06 384 ILE B C 1
ATOM 7391 O O . ILE B 1 384 ? -26.047 15.195 3.672 1 98.06 384 ILE B O 1
ATOM 7395 N N . MET B 1 385 ? -26.234 12.945 3.496 1 96.75 385 MET B N 1
ATOM 7396 C CA . MET B 1 385 ? -26.688 12.992 2.109 1 96.75 385 MET B CA 1
ATOM 7397 C C . MET B 1 385 ? -28 13.742 1.998 1 96.75 385 MET B C 1
ATOM 7399 O O . MET B 1 385 ? -28.203 14.547 1.083 1 96.75 385 MET B O 1
ATOM 7403 N N . GLU B 1 386 ? -28.859 13.531 2.916 1 96.94 386 GLU B N 1
ATOM 7404 C CA . GLU B 1 386 ? -30.156 14.211 2.916 1 96.94 386 GLU B CA 1
ATOM 7405 C C . GLU B 1 386 ? -29.984 15.711 3.092 1 96.94 386 GLU B C 1
ATOM 7407 O O . GLU B 1 386 ? -30.703 16.5 2.479 1 96.94 386 GLU B O 1
ATOM 7412 N N . THR B 1 387 ? -29.047 16.047 3.9 1 97.5 387 THR B N 1
ATOM 7413 C CA . THR B 1 387 ? -28.859 17.453 4.246 1 97.5 387 THR B CA 1
ATOM 7414 C C . THR B 1 387 ? -28.156 18.203 3.117 1 97.5 387 THR B C 1
ATOM 7416 O O . THR B 1 387 ? -28.531 19.312 2.771 1 97.5 387 THR B O 1
ATOM 7419 N N . TYR B 1 388 ? -27.203 17.594 2.451 1 97.69 388 TYR B N 1
ATOM 7420 C CA . TYR B 1 388 ? -26.344 18.328 1.537 1 97.69 388 TYR B CA 1
ATOM 7421 C C . TYR B 1 388 ? -26.672 18 0.087 1 97.69 388 TYR B C 1
ATOM 7423 O O . TYR B 1 388 ? -26.344 18.766 -0.822 1 97.69 388 TYR B O 1
ATOM 7431 N N . PHE B 1 389 ? -27.234 16.875 -0.088 1 96.25 389 PHE B N 1
ATOM 7432 C CA . PHE B 1 389 ? -27.625 16.438 -1.424 1 96.25 389 PHE B CA 1
ATOM 7433 C C . PHE B 1 389 ? -29.062 15.953 -1.435 1 96.25 389 PHE B C 1
ATOM 7435 O O . PHE B 1 389 ? -29.328 14.766 -1.658 1 96.25 389 PHE B O 1
ATOM 7442 N N . PRO B 1 390 ? -29.969 16.828 -1.439 1 90.56 390 PRO B N 1
ATOM 7443 C CA . PRO B 1 390 ? -31.375 16.438 -1.317 1 90.56 390 PRO B CA 1
ATOM 7444 C C . PRO B 1 390 ? -31.859 15.602 -2.504 1 90.56 390 PRO B C 1
ATOM 7446 O O . PRO B 1 390 ? -32.844 14.867 -2.385 1 90.56 390 PRO B O 1
ATOM 7449 N N . SER B 1 391 ? -31.172 15.641 -3.625 1 88.88 391 SER B N 1
ATOM 7450 C CA . SER B 1 391 ? -31.531 14.805 -4.766 1 88.88 391 SER B CA 1
ATOM 7451 C C . SER B 1 391 ? -31.172 13.344 -4.52 1 88.88 391 SER B C 1
ATOM 7453 O O . SER B 1 391 ? -31.625 12.453 -5.238 1 88.88 391 SER B O 1
ATOM 7455 N N . GLY B 1 392 ? -30.328 13.148 -3.574 1 87.06 392 GLY B N 1
ATOM 7456 C CA . GLY B 1 392 ? -29.875 11.797 -3.256 1 87.06 392 GLY B CA 1
ATOM 7457 C C . GLY B 1 392 ? -28.656 11.367 -4.059 1 87.06 392 GLY B C 1
ATOM 7458 O O . GLY B 1 392 ? -28.172 10.25 -3.895 1 87.06 392 GLY B O 1
ATOM 7459 N N . LYS B 1 393 ? -28.203 12.219 -4.934 1 88.62 393 LYS B N 1
ATOM 7460 C CA . LYS B 1 393 ? -27.078 11.867 -5.785 1 88.62 393 LYS B CA 1
ATOM 7461 C C . LYS B 1 393 ? -26.047 12.992 -5.824 1 88.62 393 LYS B C 1
ATOM 7463 O O . LYS B 1 393 ? -26.391 14.172 -5.703 1 88.62 393 LYS B O 1
ATOM 7468 N N . ILE B 1 394 ? -24.828 12.648 -5.797 1 92.81 394 ILE B N 1
ATOM 7469 C CA . ILE B 1 394 ? -23.75 13.586 -6.098 1 92.81 394 ILE B CA 1
ATOM 7470 C C . ILE B 1 394 ? -23.547 13.68 -7.609 1 92.81 394 ILE B C 1
ATOM 7472 O O . ILE B 1 394 ? -23.25 12.68 -8.266 1 92.81 394 ILE B O 1
ATOM 7476 N N . GLU B 1 395 ? -23.781 14.812 -8.117 1 91.19 395 GLU B N 1
ATOM 7477 C CA . GLU B 1 395 ? -23.734 15.047 -9.555 1 91.19 395 GLU B CA 1
ATOM 7478 C C . GLU B 1 395 ? -22.672 16.094 -9.898 1 91.19 395 GLU B C 1
ATOM 7480 O O . GLU B 1 395 ? -22.078 16.703 -9.008 1 91.19 395 GLU B O 1
ATOM 7485 N N . SER B 1 396 ? -22.5 16.297 -11.172 1 88.44 396 SER B N 1
ATOM 7486 C CA . SER B 1 396 ? -21.469 17.203 -11.656 1 88.44 396 SER B CA 1
ATOM 7487 C C . SER B 1 396 ? -21.734 18.641 -11.18 1 88.44 396 SER B C 1
ATOM 7489 O O . SER B 1 396 ? -20.797 19.406 -10.953 1 88.44 396 SER B O 1
ATOM 7491 N N . TYR B 1 397 ? -22.938 19 -10.945 1 89.81 397 TYR B N 1
ATOM 7492 C CA . TYR B 1 397 ? -23.281 20.375 -10.602 1 89.81 397 TYR B CA 1
ATOM 7493 C C . TYR B 1 397 ? -23.359 20.562 -9.094 1 89.81 397 TYR B C 1
ATOM 7495 O O . TYR B 1 397 ? -23.594 21.672 -8.609 1 89.81 397 TYR B O 1
ATOM 7503 N N . SER B 1 398 ? -23.109 19.469 -8.336 1 93.12 398 SER B N 1
ATOM 7504 C CA . SER B 1 398 ? -23.25 19.531 -6.883 1 93.12 398 SER B CA 1
ATOM 7505 C C . SER B 1 398 ? -21.922 19.922 -6.219 1 93.12 398 SER B C 1
ATOM 7507 O O . SER B 1 398 ? -21.734 19.656 -5.031 1 93.12 398 SER B O 1
ATOM 7509 N N . HIS B 1 399 ? -21 20.5 -6.992 1 94.69 399 HIS B N 1
ATOM 7510 C CA . HIS B 1 399 ? -19.656 20.75 -6.48 1 94.69 399 HIS B CA 1
ATOM 7511 C C . HIS B 1 399 ? -19.688 21.703 -5.289 1 94.69 399 HIS B C 1
ATOM 7513 O O . HIS B 1 399 ? -18.938 21.531 -4.324 1 94.69 399 HIS B O 1
ATOM 7519 N N . LEU B 1 400 ? -20.531 22.719 -5.266 1 96.75 400 LEU B N 1
ATOM 7520 C CA . LEU B 1 400 ? -20.594 23.672 -4.156 1 96.75 400 LEU B CA 1
ATOM 7521 C C . LEU B 1 400 ? -21.203 23.016 -2.92 1 96.75 400 LEU B C 1
ATOM 7523 O O . LEU B 1 400 ? -20.812 23.344 -1.793 1 96.75 400 LEU B O 1
ATOM 7527 N N . ASP B 1 401 ? -22.172 22.141 -3.135 1 97.25 401 ASP B N 1
ATOM 7528 C CA . ASP B 1 401 ? -22.719 21.375 -2.016 1 97.25 401 ASP B CA 1
ATOM 7529 C C . ASP B 1 401 ? -21.672 20.469 -1.392 1 97.25 401 ASP B C 1
ATOM 7531 O O . ASP B 1 401 ? -21.625 20.312 -0.171 1 97.25 401 ASP B O 1
ATOM 7535 N N . ALA B 1 402 ? -20.859 19.906 -2.266 1 97.06 402 ALA B N 1
ATOM 7536 C CA . ALA B 1 402 ? -19.75 19.094 -1.783 1 97.06 402 ALA B CA 1
ATOM 7537 C C . ALA B 1 402 ? -18.75 19.922 -0.98 1 97.06 402 ALA B C 1
ATOM 7539 O O . ALA B 1 402 ? -18.25 19.469 0.051 1 97.06 402 ALA B O 1
ATOM 7540 N N . VAL B 1 403 ? -18.5 21.156 -1.444 1 98.19 403 VAL B N 1
ATOM 7541 C CA . VAL B 1 403 ? -17.609 22.062 -0.717 1 98.19 403 VAL B CA 1
ATOM 7542 C C . VAL B 1 403 ? -18.156 22.312 0.682 1 98.19 403 VAL B C 1
ATOM 7544 O O . VAL B 1 403 ? -17.438 22.25 1.671 1 98.19 403 VAL B O 1
ATOM 7547 N N . LYS B 1 404 ? -19.422 22.562 0.764 1 98.06 404 LYS B N 1
ATOM 7548 C CA . LYS B 1 404 ? -20.062 22.844 2.045 1 98.06 404 LYS B CA 1
ATOM 7549 C C . LYS B 1 404 ? -20.016 21.609 2.957 1 98.06 404 LYS B C 1
ATOM 7551 O O . LYS B 1 404 ? -19.688 21.734 4.137 1 98.06 404 LYS B O 1
ATOM 7556 N N . MET B 1 405 ? -20.359 20.453 2.375 1 97.88 405 MET B N 1
ATOM 7557 C CA . MET B 1 405 ? -20.375 19.219 3.146 1 97.88 405 MET B CA 1
ATOM 7558 C C . MET B 1 405 ? -19 18.953 3.771 1 97.88 405 MET B C 1
ATOM 7560 O O . MET B 1 405 ? -18.891 18.75 4.98 1 97.88 405 MET B O 1
ATOM 7564 N N . ILE B 1 406 ? -17.969 19.062 2.973 1 98 406 ILE B N 1
ATOM 7565 C CA . ILE B 1 406 ? -16.625 18.75 3.416 1 98 406 ILE B CA 1
ATOM 7566 C C . ILE B 1 406 ? -16.125 19.812 4.387 1 98 406 ILE B C 1
ATOM 7568 O O . ILE B 1 406 ? -15.547 19.5 5.426 1 98 406 ILE B O 1
ATOM 7572 N N . GLY B 1 407 ? -16.359 21.078 4.098 1 98.38 407 GLY B N 1
ATOM 7573 C CA . GLY B 1 407 ? -15.953 22.156 4.98 1 98.38 407 GLY B CA 1
ATOM 7574 C C . GLY B 1 407 ? -16.594 22.078 6.355 1 98.38 407 GLY B C 1
ATOM 7575 O O . GLY B 1 407 ? -15.898 22.156 7.371 1 98.38 407 GLY B O 1
ATOM 7576 N N . ASP B 1 408 ? -17.922 21.859 6.387 1 97.94 408 ASP B N 1
ATOM 7577 C CA . ASP B 1 408 ? -18.672 21.781 7.641 1 97.94 408 ASP B CA 1
ATOM 7578 C C . ASP B 1 408 ? -18.266 20.562 8.453 1 97.94 408 ASP B C 1
ATOM 7580 O O . ASP B 1 408 ? -18.094 20.641 9.672 1 97.94 408 ASP B O 1
ATOM 7584 N N . GLY B 1 409 ? -18.047 19.516 7.73 1 96.94 409 GLY B N 1
ATOM 7585 C CA . GLY B 1 409 ? -17.812 18.234 8.391 1 96.94 409 GLY B CA 1
ATOM 7586 C C . GLY B 1 409 ? -16.375 18.062 8.867 1 96.94 409 GLY B C 1
ATOM 7587 O O . GLY B 1 409 ? -16.109 17.312 9.805 1 96.94 409 GLY B O 1
ATOM 7588 N N . THR B 1 410 ? -15.453 18.797 8.266 1 97.25 410 THR B N 1
ATOM 7589 C CA . THR B 1 410 ? -14.047 18.516 8.523 1 97.25 410 THR B CA 1
ATOM 7590 C C . THR B 1 410 ? -13.398 19.672 9.297 1 97.25 410 THR B C 1
ATOM 7592 O O . THR B 1 410 ? -12.438 19.453 10.039 1 97.25 410 THR B O 1
ATOM 7595 N N . PHE B 1 411 ? -13.945 20.906 9.195 1 98.19 411 PHE B N 1
ATOM 7596 C CA . PHE B 1 411 ? -13.203 22.031 9.727 1 98.19 411 PHE B CA 1
ATOM 7597 C C . PHE B 1 411 ? -14.086 22.859 10.656 1 98.19 411 PHE B C 1
ATOM 7599 O O . PHE B 1 411 ? -13.641 23.297 11.727 1 98.19 411 PHE B O 1
ATOM 7606 N N . VAL B 1 412 ? -15.289 23.062 10.297 1 97.56 412 VAL B N 1
ATOM 7607 C CA . VAL B 1 412 ? -16.141 24.031 10.984 1 97.56 412 VAL B CA 1
ATOM 7608 C C . VAL B 1 412 ? -16.453 23.547 12.398 1 97.56 412 VAL B C 1
ATOM 7610 O O . VAL B 1 412 ? -16.234 24.266 13.375 1 97.56 412 VAL B O 1
ATOM 7613 N N . THR B 1 413 ? -16.906 22.328 12.508 1 96.19 413 THR B N 1
ATOM 7614 C CA . THR B 1 413 ? -17.391 21.812 13.781 1 96.19 413 THR B CA 1
ATOM 7615 C C . THR B 1 413 ? -16.266 21.797 14.82 1 96.19 413 THR B C 1
ATOM 7617 O O . THR B 1 413 ? -16.453 22.266 15.945 1 96.19 413 THR B O 1
ATOM 7620 N N . CYS B 1 414 ? -15.133 21.359 14.469 1 97.56 414 CYS B N 1
ATOM 7621 C CA . CYS B 1 414 ? -14.039 21.219 15.422 1 97.56 414 CYS B CA 1
ATOM 7622 C C . CYS B 1 414 ? -13.477 22.594 15.805 1 97.56 414 CYS B C 1
ATOM 7624 O O . CYS B 1 414 ? -13 22.781 16.922 1 97.56 414 CYS B O 1
ATOM 7626 N N . SER B 1 415 ? -13.523 23.547 14.898 1 98.31 415 SER B N 1
ATOM 7627 C CA . SER B 1 415 ? -13.094 24.906 15.211 1 98.31 415 SER B CA 1
ATOM 7628 C C . SER B 1 415 ? -14 25.547 16.25 1 98.31 415 SER B C 1
ATOM 7630 O O . SER B 1 415 ? -13.531 26.203 17.188 1 98.31 415 SER B O 1
ATOM 7632 N N . LEU B 1 416 ? -15.258 25.328 16.094 1 97.88 416 LEU B N 1
ATOM 7633 C CA . LEU B 1 416 ? -16.219 25.859 17.062 1 97.88 416 LEU B CA 1
ATOM 7634 C C . LEU B 1 416 ? -16.094 25.141 18.406 1 97.88 416 LEU B C 1
ATOM 7636 O O . LEU B 1 416 ? -16.141 25.766 19.453 1 97.88 416 LEU B O 1
ATOM 7640 N N . ASP B 1 417 ? -15.883 23.828 18.344 1 97 417 ASP B N 1
ATOM 7641 C CA . ASP B 1 417 ? -15.656 23.062 19.578 1 97 417 ASP B CA 1
ATOM 7642 C C . ASP B 1 417 ? -14.469 23.641 20.359 1 97 417 ASP B C 1
ATOM 7644 O O . ASP B 1 417 ? -14.562 23.844 21.562 1 97 417 ASP B O 1
ATOM 7648 N N . MET B 1 418 ? -13.398 23.859 19.656 1 98.12 418 MET B N 1
ATOM 7649 C CA . MET B 1 418 ? -12.195 24.375 20.297 1 98.12 418 MET B CA 1
ATOM 7650 C C . MET B 1 418 ? -12.453 25.734 20.938 1 98.12 418 MET B C 1
ATOM 7652 O O . MET B 1 418 ? -11.992 26 22.047 1 98.12 418 MET B O 1
ATOM 7656 N N . SER B 1 419 ? -13.195 26.578 20.297 1 97.75 419 SER B N 1
ATOM 7657 C CA . SER B 1 419 ? -13.453 27.938 20.734 1 97.75 419 SER B CA 1
ATOM 7658 C C . SER B 1 419 ? -14.234 27.969 22.047 1 97.75 419 SER B C 1
ATOM 7660 O O . SER B 1 419 ? -14.023 28.859 22.875 1 97.75 419 SER B O 1
ATOM 7662 N N . ILE B 1 420 ? -15.055 27 22.219 1 95.81 420 ILE B N 1
ATOM 7663 C CA . ILE B 1 420 ? -15.891 27.031 2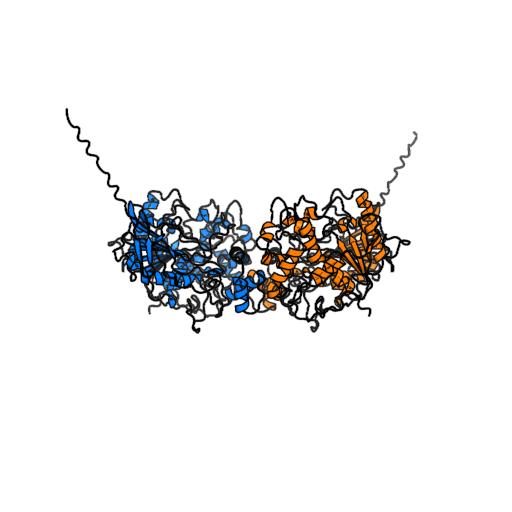3.406 1 95.81 420 ILE B CA 1
ATOM 7664 C C . ILE B 1 420 ? -15.234 26.219 24.531 1 95.81 420 ILE B C 1
ATOM 7666 O O . ILE B 1 420 ? -15.523 26.438 25.703 1 95.81 420 ILE B O 1
ATOM 7670 N N . LYS B 1 421 ? -14.305 25.312 24.188 1 96.44 421 LYS B N 1
ATOM 7671 C CA . LYS B 1 421 ? -13.656 24.484 25.203 1 96.44 421 LYS B CA 1
ATOM 7672 C C . LYS B 1 421 ? -12.516 25.234 25.875 1 96.44 421 LYS B C 1
ATOM 7674 O O . LYS B 1 421 ? -12.172 24.938 27.031 1 96.44 421 LYS B O 1
ATOM 7679 N N . LEU B 1 422 ? -11.93 26.141 25.188 1 97.44 422 LEU B N 1
ATOM 7680 C CA . LEU B 1 422 ? -10.828 26.906 25.75 1 97.44 422 LEU B CA 1
ATOM 7681 C C . LEU B 1 422 ? -11.328 27.828 26.859 1 97.44 422 LEU B C 1
ATOM 7683 O O . LEU B 1 422 ? -12.375 28.469 26.719 1 97.44 422 LEU B O 1
ATOM 7687 N N . SER B 1 423 ? -10.602 27.875 27.891 1 95.56 423 SER B N 1
ATOM 7688 C CA . SER B 1 423 ? -10.953 28.75 29 1 95.56 423 SER B CA 1
ATOM 7689 C C . SER B 1 423 ? -10.398 30.156 28.797 1 95.56 423 SER B C 1
ATOM 7691 O O . SER B 1 423 ? -10.852 31.109 29.422 1 95.56 423 SER B O 1
ATOM 7693 N N . SER B 1 424 ? -9.453 30.297 27.938 1 94.94 424 SER B N 1
ATOM 7694 C CA . SER B 1 424 ? -8.852 31.578 27.609 1 94.94 424 SER B CA 1
ATOM 7695 C C . SER B 1 424 ? -9.734 32.375 26.656 1 94.94 424 SER B C 1
ATOM 7697 O O . SER B 1 424 ? -10.625 31.812 26.016 1 94.94 424 SER B O 1
ATOM 7699 N N . PRO B 1 425 ? -9.562 33.719 26.625 1 96.56 425 PRO B N 1
ATOM 7700 C CA . PRO B 1 425 ? -10.297 34.5 25.609 1 96.56 425 PRO B CA 1
ATOM 7701 C C . PRO B 1 425 ? -10.023 34 24.188 1 96.56 425 PRO B C 1
ATOM 7703 O O . PRO B 1 425 ? -8.867 33.781 23.828 1 96.56 425 PRO B O 1
ATOM 7706 N N . VAL B 1 426 ? -11.102 33.875 23.469 1 98.06 426 VAL B N 1
ATOM 7707 C CA . VAL B 1 426 ? -11.016 33.438 22.078 1 98.06 426 VAL B CA 1
ATOM 7708 C C . VAL B 1 426 ? -11.656 34.469 21.156 1 98.06 426 VAL B C 1
ATOM 7710 O O . VAL B 1 426 ? -12.719 35 21.469 1 98.06 426 VAL B O 1
ATOM 7713 N N . HIS B 1 427 ? -11.008 34.812 20.156 1 98.12 427 HIS B N 1
ATOM 7714 C CA . HIS B 1 427 ? -11.562 35.594 19.062 1 98.12 427 HIS B CA 1
ATOM 7715 C C . HIS B 1 427 ? -11.695 34.75 17.797 1 98.12 427 HIS B C 1
ATOM 7717 O O . HIS B 1 427 ? -10.828 33.938 17.5 1 98.12 427 HIS B O 1
ATOM 7723 N N . PHE B 1 428 ? -12.859 34.906 17.078 1 98.38 428 PHE B N 1
ATOM 7724 C CA . PHE B 1 428 ? -13.148 34.031 15.938 1 98.38 428 PHE B CA 1
ATOM 7725 C C . PHE B 1 428 ? -13.258 34.844 14.648 1 98.38 428 PHE B C 1
ATOM 7727 O O . PHE B 1 428 ? -13.867 35.906 14.641 1 98.38 428 PHE B O 1
ATOM 7734 N N . TYR B 1 429 ? -12.656 34.375 13.562 1 98.56 429 TYR B N 1
ATOM 7735 C CA . TYR B 1 429 ? -12.82 35.062 12.281 1 98.56 429 TYR B CA 1
ATOM 7736 C C . TYR B 1 429 ? -13.312 34.094 11.219 1 98.56 429 TYR B C 1
ATOM 7738 O O . TYR B 1 429 ? -13.125 32.875 11.344 1 98.56 429 TYR B O 1
ATOM 7746 N N . LEU B 1 430 ? -13.969 34.562 10.258 1 98.69 430 LEU B N 1
ATOM 7747 C CA . LEU B 1 430 ? -14.328 33.906 9 1 98.69 430 LEU B CA 1
ATOM 7748 C C . LEU B 1 430 ? -13.781 34.688 7.809 1 98.69 430 LEU B C 1
ATOM 7750 O O . LEU B 1 430 ? -14.227 35.812 7.535 1 98.69 430 LEU B O 1
ATOM 7754 N N . PHE B 1 431 ? -12.797 34.156 7.188 1 98.81 431 PHE B N 1
ATOM 7755 C CA . PHE B 1 431 ? -12.219 34.75 6 1 98.81 431 PHE B CA 1
ATOM 7756 C C . PHE B 1 431 ? -13.031 34.406 4.758 1 98.81 431 PHE B C 1
ATOM 7758 O O . PHE B 1 431 ? -13.273 33.25 4.473 1 98.81 431 PHE B O 1
ATOM 7765 N N . ASP B 1 432 ? -13.406 35.406 3.996 1 98.62 432 ASP B N 1
ATOM 7766 C CA . ASP B 1 432 ? -14.32 35.219 2.873 1 98.62 432 ASP B CA 1
ATOM 7767 C C . ASP B 1 432 ? -13.953 36.156 1.708 1 98.62 432 ASP B C 1
ATOM 7769 O O . ASP B 1 432 ? -14.789 36.406 0.841 1 98.62 432 ASP B O 1
ATOM 7773 N N . TYR B 1 433 ? -12.758 36.688 1.718 1 98.62 433 TYR B N 1
ATOM 7774 C CA . TYR B 1 433 ? -12.273 37.531 0.623 1 98.62 433 TYR B CA 1
ATOM 7775 C C . TYR B 1 433 ? -11.672 36.656 -0.483 1 98.62 433 TYR B C 1
ATOM 7777 O O . TYR B 1 433 ? -10.828 35.781 -0.22 1 98.62 433 TYR B O 1
ATOM 7785 N N . LYS B 1 434 ? -12.062 36.938 -1.696 1 97.69 434 LYS B N 1
ATOM 7786 C CA . LYS B 1 434 ? -11.57 36.188 -2.848 1 97.69 434 LYS B CA 1
ATOM 7787 C C . LYS B 1 434 ? -10.352 36.844 -3.463 1 97.69 434 LYS B C 1
ATOM 7789 O O . LYS B 1 434 ? -10.484 37.812 -4.219 1 97.69 434 LYS B O 1
ATOM 7794 N N . ASN B 1 435 ? -9.172 36.312 -3.193 1 97.19 435 ASN B N 1
ATOM 7795 C CA . ASN B 1 435 ? -7.961 36.75 -3.877 1 97.19 435 ASN B CA 1
ATOM 7796 C C . ASN B 1 435 ? -7.945 36.312 -5.336 1 97.19 435 ASN B C 1
ATOM 7798 O O . ASN B 1 435 ? -8.656 35.375 -5.707 1 97.19 435 ASN B O 1
ATOM 7802 N N . GLU B 1 436 ? -7.137 36.969 -6.145 1 96.38 436 GLU B N 1
ATOM 7803 C CA . GLU B 1 436 ? -6.973 36.562 -7.535 1 96.38 436 GLU B CA 1
ATOM 7804 C C . GLU B 1 436 ? -6.418 35.156 -7.617 1 96.38 436 GLU B C 1
ATOM 7806 O O . GLU B 1 436 ? -6.91 34.312 -8.398 1 96.38 436 GLU B O 1
ATOM 7811 N N . PHE B 1 437 ? -5.371 34.875 -6.879 1 96 437 PHE B N 1
ATOM 7812 C CA . PHE B 1 437 ? -4.828 33.531 -6.758 1 96 437 PHE B CA 1
ATOM 7813 C C . PHE B 1 437 ? -5.562 32.75 -5.672 1 96 437 PHE B C 1
ATOM 7815 O O . PHE B 1 437 ? -5.902 33.312 -4.625 1 96 437 PHE B O 1
ATOM 7822 N N . SER B 1 438 ? -5.859 31.453 -5.918 1 96.81 438 SER B N 1
ATOM 7823 C CA . SER B 1 438 ? -6.461 30.562 -4.934 1 96.81 438 SER B CA 1
ATOM 7824 C C . SER B 1 438 ? -5.707 29.234 -4.852 1 96.81 438 SER B C 1
ATOM 7826 O O . SER B 1 438 ? -5.262 28.703 -5.875 1 96.81 438 SER B O 1
ATOM 7828 N N . PHE B 1 439 ? -5.621 28.672 -3.699 1 97 439 PHE B N 1
ATOM 7829 C CA . PHE B 1 439 ? -4.98 27.375 -3.504 1 97 439 PHE B CA 1
ATOM 7830 C C . PHE B 1 439 ? -5.766 26.266 -4.199 1 97 439 PHE B C 1
ATOM 7832 O O . PHE B 1 439 ? -5.246 25.172 -4.43 1 97 439 PHE B O 1
ATOM 7839 N N . ASN B 1 440 ? -7.043 26.5 -4.551 1 95.69 440 ASN B N 1
ATOM 7840 C CA . ASN B 1 440 ? -7.805 25.547 -5.34 1 95.69 440 ASN B CA 1
ATOM 7841 C C . ASN B 1 440 ? -7.07 25.156 -6.617 1 95.69 440 ASN B C 1
ATOM 7843 O O . ASN B 1 440 ? -7.219 24.031 -7.109 1 95.69 440 ASN B O 1
ATOM 7847 N N . GLN B 1 441 ? -6.27 26.031 -7.066 1 93.06 441 GLN B N 1
ATOM 7848 C CA . GLN B 1 441 ? -5.52 25.797 -8.297 1 93.06 441 GLN B CA 1
ATOM 7849 C C . GLN B 1 441 ? -4.434 24.75 -8.078 1 93.06 441 GLN B C 1
ATOM 7851 O O . GLN B 1 441 ? -3.953 24.125 -9.031 1 93.06 441 GLN B O 1
ATOM 7856 N N . LEU B 1 442 ? -4.047 24.609 -6.828 1 94.25 442 LEU B N 1
ATOM 7857 C CA . LEU B 1 442 ? -2.988 23.656 -6.492 1 94.25 442 LEU B CA 1
ATOM 7858 C C . LEU B 1 442 ? -3.572 22.312 -6.059 1 94.25 442 LEU B C 1
ATOM 7860 O O . LEU B 1 442 ? -2.949 21.266 -6.254 1 94.25 442 LEU B O 1
ATOM 7864 N N . TYR B 1 443 ? -4.777 22.328 -5.469 1 95.44 443 TYR B N 1
ATOM 7865 C CA . TYR B 1 443 ? -5.387 21.141 -4.891 1 95.44 443 TYR B CA 1
ATOM 7866 C C . TYR B 1 443 ? -5.988 20.25 -5.977 1 95.44 443 TYR B C 1
ATOM 7868 O O . TYR B 1 443 ? -6.273 19.078 -5.738 1 95.44 443 TYR B O 1
ATOM 7876 N N . GLY B 1 444 ? -6.199 20.812 -7.105 1 91.5 444 GLY B N 1
ATOM 7877 C CA . GLY B 1 444 ? -6.762 20.094 -8.242 1 91.5 444 GLY B CA 1
ATOM 7878 C C . GLY B 1 444 ? -7.012 20.984 -9.445 1 91.5 444 GLY B C 1
ATOM 7879 O O . GLY B 1 444 ? -7.008 22.219 -9.328 1 91.5 444 GLY B O 1
ATOM 7880 N N . ASP B 1 445 ? -7.289 20.422 -10.617 1 86.12 445 ASP B N 1
ATOM 7881 C CA . ASP B 1 445 ? -7.492 21.172 -11.852 1 86.12 445 ASP B CA 1
ATOM 7882 C C . ASP B 1 445 ? -8.977 21.391 -12.117 1 86.12 445 ASP B C 1
ATOM 7884 O O . ASP B 1 445 ? -9.453 21.156 -13.227 1 86.12 445 ASP B O 1
ATOM 7888 N N . CYS B 1 446 ? -9.633 21.781 -11.062 1 89.25 446 CYS B N 1
ATOM 7889 C CA . CYS B 1 446 ? -11.062 22.062 -11.211 1 89.25 446 CYS B CA 1
ATOM 7890 C C . CYS B 1 446 ? -11.281 23.469 -11.766 1 89.25 446 CYS B C 1
ATOM 7892 O O . CYS B 1 446 ? -10.789 24.438 -11.211 1 89.25 446 CYS B O 1
ATOM 7894 N N . LYS B 1 447 ? -12.047 23.641 -12.789 1 89.31 447 LYS B N 1
ATOM 7895 C CA . LYS B 1 447 ? -12.305 24.922 -13.43 1 89.31 447 LYS B CA 1
ATOM 7896 C C . LYS B 1 447 ? -13.547 25.594 -12.852 1 89.31 447 LYS B C 1
ATOM 7898 O O . LYS B 1 447 ? -13.781 26.781 -13.078 1 89.31 447 LYS B O 1
ATOM 7903 N N . LYS B 1 448 ? -14.266 24.922 -12.039 1 91.81 448 LYS B N 1
ATOM 7904 C CA . LYS B 1 448 ? -15.461 25.469 -11.414 1 91.81 448 LYS B CA 1
ATOM 7905 C C . LYS B 1 448 ? -15.102 26.328 -10.203 1 91.81 448 LYS B C 1
ATOM 7907 O O . LYS B 1 448 ? -14.07 26.125 -9.562 1 91.81 448 LYS B O 1
ATOM 7912 N N . PRO B 1 449 ? -15.938 27.328 -9.938 1 93.81 449 PRO B N 1
ATOM 7913 C CA . PRO B 1 449 ? -15.719 28.109 -8.719 1 93.81 449 PRO B CA 1
ATOM 7914 C C . PRO B 1 449 ? -15.961 27.281 -7.449 1 93.81 449 PRO B C 1
ATOM 7916 O O . PRO B 1 449 ? -16.984 26.609 -7.328 1 93.81 449 PRO B O 1
ATOM 7919 N N . LEU B 1 450 ? -15.07 27.359 -6.535 1 96.88 450 LEU B N 1
ATOM 7920 C CA . LEU B 1 450 ? -15.164 26.547 -5.324 1 96.88 450 LEU B CA 1
ATOM 7921 C C . LEU B 1 450 ? -15.203 27.438 -4.082 1 96.88 450 LEU B C 1
ATOM 7923 O O . LEU B 1 450 ? -15.289 26.938 -2.959 1 96.88 450 LEU B O 1
ATOM 7927 N N . GLY B 1 451 ? -15.141 28.812 -4.277 1 97.12 451 GLY B N 1
ATOM 7928 C CA . GLY B 1 451 ? -15.148 29.75 -3.16 1 97.12 451 GLY B CA 1
ATOM 7929 C C . GLY B 1 451 ? -13.773 29.953 -2.559 1 97.12 451 GLY B C 1
ATOM 7930 O O . GLY B 1 451 ? -12.758 29.688 -3.205 1 97.12 451 GLY B O 1
ATOM 7931 N N . VAL B 1 452 ? -13.727 30.609 -1.342 1 98.38 452 VAL B N 1
ATOM 7932 C CA . VAL B 1 452 ? -12.492 30.906 -0.627 1 98.38 452 VAL B CA 1
ATOM 7933 C C . VAL B 1 452 ? -11.984 29.656 0.084 1 98.38 452 VAL B C 1
ATOM 7935 O O . VAL B 1 452 ? -12.492 29.297 1.146 1 98.38 452 VAL B O 1
ATOM 7938 N N . SER B 1 453 ? -10.992 29.141 -0.431 1 96.75 453 SER B N 1
ATOM 7939 C CA . SER B 1 453 ? -10.586 27.781 -0.121 1 96.75 453 SER B CA 1
ATOM 7940 C C . SER B 1 453 ? -9.734 27.719 1.142 1 96.75 453 SER B C 1
ATOM 7942 O O . SER B 1 453 ? -9.344 28.766 1.675 1 96.75 453 SER B O 1
ATOM 7944 N N . HIS B 1 454 ? -9.539 26.375 1.556 1 98.19 454 HIS B N 1
ATOM 7945 C CA . HIS B 1 454 ? -8.555 26.062 2.582 1 98.19 454 HIS B CA 1
ATOM 7946 C C . HIS B 1 454 ? -7.199 26.672 2.262 1 98.19 454 HIS B C 1
ATOM 7948 O O . HIS B 1 454 ? -6.695 26.531 1.146 1 98.19 454 HIS B O 1
ATOM 7954 N N . ALA B 1 455 ? -6.637 27.562 3.213 1 98.38 455 ALA B N 1
ATOM 7955 C CA . ALA B 1 455 ? -5.309 28.156 3.15 1 98.38 455 ALA B CA 1
ATOM 7956 C C . ALA B 1 455 ? -5.332 29.453 2.359 1 98.38 455 ALA B C 1
ATOM 7958 O O . ALA B 1 455 ? -4.328 30.172 2.291 1 98.38 455 ALA B O 1
ATOM 7959 N N . ASP B 1 456 ? -6.418 29.891 1.802 1 98.44 456 ASP B N 1
ATOM 7960 C CA . ASP B 1 456 ? -6.441 31.078 0.946 1 98.44 456 ASP B CA 1
ATOM 7961 C C . ASP B 1 456 ? -6.027 32.312 1.722 1 98.44 456 ASP B C 1
ATOM 7963 O O . ASP B 1 456 ? -5.438 33.25 1.155 1 98.44 456 ASP B O 1
ATOM 7967 N N . GLU B 1 457 ? -6.359 32.438 2.992 1 98.44 457 GLU B N 1
ATOM 7968 C CA . GLU B 1 457 ? -6.008 33.625 3.75 1 98.44 457 GLU B CA 1
ATOM 7969 C C . GLU B 1 457 ? -4.492 33.812 3.848 1 98.44 457 GLU B C 1
ATOM 7971 O O . GLU B 1 457 ? -4 34.906 4.109 1 98.44 457 GLU B O 1
ATOM 7976 N N . LEU B 1 458 ? -3.729 32.688 3.65 1 98.56 458 LEU B N 1
ATOM 7977 C CA . LEU B 1 458 ? -2.271 32.75 3.717 1 98.56 458 LEU B CA 1
ATOM 7978 C C . LEU B 1 458 ? -1.716 33.625 2.588 1 98.56 458 LEU B C 1
ATOM 7980 O O . LEU B 1 458 ? -0.623 34.188 2.709 1 98.56 458 LEU B O 1
ATOM 7984 N N . ILE B 1 459 ? -2.479 33.719 1.463 1 98.19 459 ILE B N 1
ATOM 7985 C CA . ILE B 1 459 ? -2.072 34.562 0.333 1 98.19 459 ILE B CA 1
ATOM 7986 C C . ILE B 1 459 ? -1.917 36 0.787 1 98.19 459 ILE B C 1
ATOM 7988 O O . ILE B 1 459 ? -1.046 36.719 0.294 1 98.19 459 ILE B O 1
ATOM 7992 N N . SER B 1 460 ? -2.68 36.344 1.765 1 98.31 460 SER B N 1
ATOM 7993 C CA . SER B 1 460 ? -2.668 37.719 2.279 1 98.31 460 SER B CA 1
ATOM 7994 C C . SER B 1 460 ? -1.651 37.875 3.404 1 98.31 460 SER B C 1
ATOM 7996 O O . SER B 1 460 ? -1.331 39 3.805 1 98.31 460 SER B O 1
ATOM 7998 N N . LEU B 1 461 ? -1.096 36.844 3.904 1 98.62 461 LEU B N 1
ATOM 7999 C CA . LEU B 1 461 ? -0.193 36.906 5.047 1 98.62 461 LEU B CA 1
ATOM 8000 C C . LEU B 1 461 ? 1.258 36.75 4.605 1 98.62 461 LEU B C 1
ATOM 8002 O O . LEU B 1 461 ? 2.17 37.281 5.242 1 98.62 461 LEU B O 1
ATOM 8006 N N . PHE B 1 462 ? 1.465 35.969 3.549 1 98.62 462 PHE B N 1
ATOM 8007 C CA . PHE B 1 462 ? 2.826 35.656 3.137 1 98.62 462 PHE B CA 1
ATOM 8008 C C . PHE B 1 462 ? 3.021 35.938 1.651 1 98.62 462 PHE B C 1
ATOM 8010 O O . PHE B 1 462 ? 2.131 35.656 0.842 1 98.62 462 PHE B O 1
ATOM 8017 N N . GLN B 1 463 ? 4.18 36.469 1.331 1 97.69 463 GLN B N 1
ATOM 8018 C CA . GLN B 1 463 ? 4.578 36.5 -0.072 1 97.69 463 GLN B CA 1
ATOM 8019 C C . GLN B 1 463 ? 5.008 35.125 -0.553 1 97.69 463 GLN B C 1
ATOM 8021 O O . GLN B 1 463 ? 5.984 34.562 -0.049 1 97.69 463 GLN B O 1
ATOM 8026 N N . SER B 1 464 ? 4.254 34.594 -1.488 1 96.44 464 SER B N 1
ATOM 8027 C CA . SER B 1 464 ? 4.531 33.25 -1.993 1 96.44 464 SER B CA 1
ATOM 8028 C C . SER B 1 464 ? 5.031 33.312 -3.434 1 96.44 464 SER B C 1
ATOM 8030 O O . SER B 1 464 ? 4.328 32.875 -4.355 1 96.44 464 SER B O 1
ATOM 8032 N N . LYS B 1 465 ? 6.281 33.594 -3.576 1 95.44 465 LYS B N 1
ATOM 8033 C CA . LYS B 1 465 ? 6.871 33.812 -4.895 1 95.44 465 LYS B CA 1
ATOM 8034 C C . LYS B 1 465 ? 6.789 32.562 -5.746 1 95.44 465 LYS B C 1
ATOM 8036 O O . LYS B 1 465 ? 6.609 32.625 -6.965 1 95.44 465 LYS B O 1
ATOM 8041 N N . GLU B 1 466 ? 6.891 31.453 -5.141 1 94.12 466 GLU B N 1
ATOM 8042 C CA . GLU B 1 466 ? 6.887 30.188 -5.855 1 94.12 466 GLU B CA 1
ATOM 8043 C C . GLU B 1 466 ? 5.484 29.828 -6.348 1 94.12 466 GLU B C 1
ATOM 8045 O O . GLU B 1 466 ? 5.32 29.344 -7.469 1 94.12 466 GLU B O 1
ATOM 8050 N N . LEU B 1 467 ? 4.484 30.047 -5.586 1 94.12 467 LEU B N 1
ATOM 8051 C CA . LEU B 1 467 ? 3.129 29.609 -5.871 1 94.12 467 LEU B CA 1
ATOM 8052 C C . LEU B 1 467 ? 2.35 30.672 -6.637 1 94.12 467 LEU B C 1
ATOM 8054 O O . LEU B 1 467 ? 1.433 30.344 -7.395 1 94.12 467 LEU B O 1
ATOM 8058 N N . ASN B 1 468 ? 2.676 31.859 -6.375 1 95.19 468 ASN B N 1
ATOM 8059 C CA . ASN B 1 468 ? 2.033 33 -6.984 1 95.19 468 ASN B CA 1
ATOM 8060 C C . ASN B 1 468 ? 3.059 34.031 -7.488 1 95.19 468 ASN B C 1
ATOM 8062 O O . ASN B 1 468 ? 3.143 35.156 -6.973 1 95.19 468 ASN B O 1
ATOM 8066 N N . PRO B 1 469 ? 3.725 33.688 -8.555 1 94.12 469 PRO B N 1
ATOM 8067 C CA . PRO B 1 469 ? 4.84 34.531 -9.039 1 94.12 469 PRO B CA 1
ATOM 8068 C C . PRO B 1 469 ? 4.395 35.906 -9.492 1 94.12 469 PRO B C 1
ATOM 8070 O O . PRO B 1 469 ? 5.188 36.844 -9.469 1 94.12 469 PRO B O 1
ATOM 8073 N N . LYS B 1 470 ? 3.158 36.094 -9.891 1 94.25 470 LYS B N 1
ATOM 8074 C CA . LYS B 1 470 ? 2.654 37.406 -10.344 1 94.25 470 LYS B CA 1
ATOM 8075 C C . LYS B 1 470 ? 2.455 38.344 -9.164 1 94.25 470 LYS B C 1
ATOM 8077 O O . LYS B 1 470 ? 2.344 39.562 -9.352 1 94.25 470 LYS B O 1
ATOM 8082 N N . GLY B 1 471 ? 2.371 37.781 -7.941 1 95 471 GLY B N 1
ATOM 8083 C CA . GLY B 1 471 ? 2.143 38.594 -6.754 1 95 471 GLY B CA 1
ATOM 8084 C C . GLY B 1 471 ? 0.699 39.031 -6.602 1 95 471 GLY B C 1
ATOM 8085 O O . GLY B 1 471 ? -0.206 38.438 -7.176 1 95 471 GLY B O 1
ATOM 8086 N N . LEU B 1 472 ? 0.525 40 -5.758 1 97.69 472 LEU B N 1
ATOM 8087 C CA . LEU B 1 472 ? -0.811 40.5 -5.453 1 97.69 472 LEU B CA 1
ATOM 8088 C C . LEU B 1 472 ? -1.164 41.688 -6.348 1 97.69 472 LEU B C 1
ATOM 8090 O O . LEU B 1 472 ? -0.31 42.531 -6.637 1 97.69 472 LEU B O 1
ATOM 8094 N N . ASN B 1 473 ? -2.4 41.781 -6.824 1 97.5 473 ASN B N 1
ATOM 8095 C CA . ASN B 1 473 ? -2.879 43 -7.43 1 97.5 473 ASN B CA 1
ATOM 8096 C C . ASN B 1 473 ? -3.148 44.062 -6.371 1 97.5 473 ASN B C 1
ATOM 8098 O O . ASN B 1 473 ? -2.908 43.844 -5.184 1 97.5 473 ASN B O 1
ATOM 8102 N N . ASP B 1 474 ? -3.646 45.219 -6.684 1 97.5 474 ASP B N 1
ATOM 8103 C CA . ASP B 1 474 ? -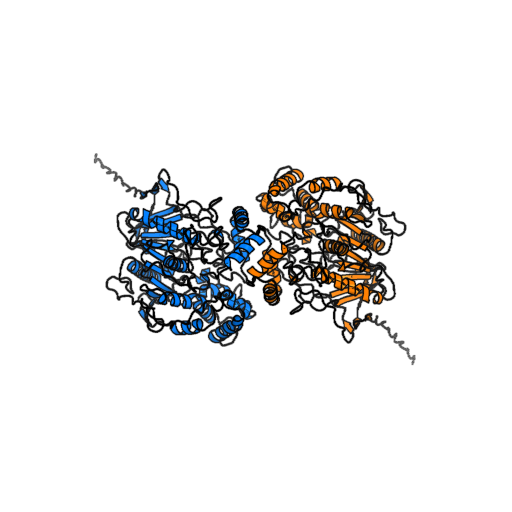3.799 46.344 -5.789 1 97.5 474 ASP B CA 1
ATOM 8104 C C . ASP B 1 474 ? -4.797 46.062 -4.672 1 97.5 474 ASP B C 1
ATOM 8106 O O . ASP B 1 474 ? -4.535 46.344 -3.502 1 97.5 474 ASP B O 1
ATOM 8110 N N . GLU B 1 475 ? -5.898 45.469 -5.043 1 97.94 475 GLU B N 1
ATOM 8111 C CA . GLU B 1 475 ? -6.93 45.188 -4.051 1 97.94 475 GLU B CA 1
ATOM 8112 C C . GLU B 1 475 ? -6.457 44.094 -3.072 1 97.94 475 GLU B C 1
ATOM 8114 O O . GLU B 1 475 ? -6.703 44.219 -1.868 1 97.94 475 GLU B O 1
ATOM 8119 N N . ASP B 1 476 ? -5.809 43.094 -3.629 1 98.56 476 ASP B N 1
ATOM 8120 C CA . ASP B 1 476 ? -5.273 42.031 -2.785 1 98.56 476 ASP B CA 1
ATOM 8121 C C . ASP B 1 476 ? -4.195 42.562 -1.848 1 98.56 476 ASP B C 1
ATOM 8123 O O . ASP B 1 476 ? -4.043 42.062 -0.725 1 98.56 476 ASP B O 1
ATOM 8127 N N . THR B 1 477 ? -3.443 43.5 -2.285 1 98.56 477 THR B N 1
ATOM 8128 C CA . THR B 1 477 ? -2.418 44.125 -1.451 1 98.56 477 THR B CA 1
ATOM 8129 C C . THR B 1 477 ? -3.051 44.844 -0.262 1 98.56 477 THR B C 1
ATOM 8131 O O . THR B 1 477 ? -2.539 44.781 0.857 1 98.56 477 THR B O 1
ATOM 8134 N N . LYS B 1 478 ? -4.133 45.562 -0.5 1 98.5 478 LYS B N 1
ATOM 8135 C CA . LYS B 1 478 ? -4.844 46.219 0.592 1 98.5 478 LYS B CA 1
ATOM 8136 C C . LYS B 1 478 ? -5.336 45.219 1.618 1 98.5 478 LYS B C 1
ATOM 8138 O O . LYS B 1 478 ? -5.238 45.438 2.826 1 98.5 478 LYS B O 1
ATOM 8143 N N . MET B 1 479 ? -5.875 44.125 1.095 1 98.5 479 MET B N 1
ATOM 8144 C CA . MET B 1 479 ? -6.316 43.062 1.981 1 98.5 479 MET B CA 1
ATOM 8145 C C . MET B 1 479 ? -5.145 42.5 2.779 1 98.5 479 MET B C 1
ATOM 8147 O O . MET B 1 479 ? -5.27 42.25 3.98 1 98.5 479 MET B O 1
ATOM 8151 N N . SER B 1 480 ? -4.047 42.281 2.088 1 98.62 480 SER B N 1
ATOM 8152 C CA . SER B 1 480 ? -2.852 41.75 2.752 1 98.62 480 SER B CA 1
ATOM 8153 C C . SER B 1 480 ? -2.414 42.688 3.883 1 98.62 480 SER B C 1
ATOM 8155 O O . SER B 1 480 ? -2.102 42.219 4.98 1 98.62 480 SER B O 1
ATOM 8157 N N . LYS B 1 481 ? -2.359 43.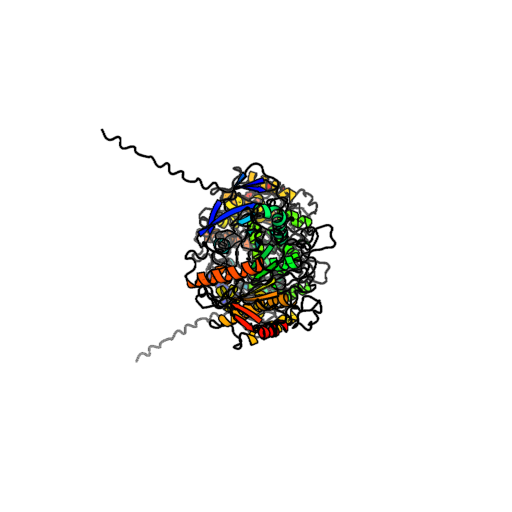969 3.65 1 98.31 481 LYS B N 1
ATOM 8158 C CA . LYS B 1 481 ? -1.987 44.938 4.68 1 98.31 481 LYS B CA 1
ATOM 8159 C C . LYS B 1 481 ? -2.936 44.875 5.871 1 98.31 481 LYS B C 1
ATOM 8161 O O . LYS B 1 481 ? -2.496 44.875 7.023 1 98.31 481 LYS B O 1
ATOM 8166 N N . LEU B 1 482 ? -4.238 44.781 5.562 1 98.19 482 LEU B N 1
ATOM 8167 C CA . LEU B 1 482 ? -5.23 44.656 6.621 1 98.19 482 LEU B CA 1
ATOM 8168 C C . LEU B 1 482 ? -4.977 43.406 7.461 1 98.19 482 LEU B C 1
ATOM 8170 O O . LEU B 1 482 ? -4.914 43.5 8.688 1 98.19 482 LEU B O 1
ATOM 8174 N N . MET B 1 483 ? -4.875 42.25 6.824 1 98.69 483 MET B N 1
ATOM 8175 C CA . MET B 1 483 ? -4.711 40.969 7.516 1 98.69 483 MET B CA 1
ATOM 8176 C C . MET B 1 483 ? -3.453 40.969 8.375 1 98.69 483 MET B C 1
ATOM 8178 O O . MET B 1 483 ? -3.484 40.562 9.531 1 98.69 483 MET B O 1
ATOM 8182 N N . VAL B 1 484 ? -2.318 41.438 7.824 1 98.62 484 VAL B N 1
ATOM 8183 C CA . VAL B 1 484 ? -1.058 41.469 8.555 1 98.62 484 VAL B CA 1
ATOM 8184 C C . VAL B 1 484 ? -1.191 42.406 9.766 1 98.62 484 VAL B C 1
ATOM 8186 O O . VAL B 1 484 ? -0.718 42.094 10.852 1 98.62 484 VAL B O 1
ATOM 8189 N N . ASN B 1 485 ? -1.862 43.5 9.586 1 97.88 485 ASN B N 1
ATOM 8190 C CA . ASN B 1 485 ? -2.066 44.438 10.695 1 97.88 485 ASN B CA 1
ATOM 8191 C C . ASN B 1 485 ? -2.869 43.781 11.82 1 97.88 485 ASN B C 1
ATOM 8193 O O . ASN B 1 485 ? -2.559 43.969 13 1 97.88 485 ASN B O 1
ATOM 8197 N N . ILE B 1 486 ? -3.92 43.094 11.477 1 98.5 486 ILE B N 1
ATOM 8198 C CA . ILE B 1 486 ? -4.754 42.438 12.477 1 98.5 486 ILE B CA 1
ATOM 8199 C C . ILE B 1 486 ? -3.928 41.375 13.234 1 98.5 486 ILE B C 1
ATOM 8201 O O . ILE B 1 486 ? -3.979 41.312 14.469 1 98.5 486 ILE B O 1
ATOM 8205 N N . TRP B 1 487 ? -3.17 40.562 12.562 1 98.75 487 TRP B N 1
ATOM 8206 C CA . TRP B 1 487 ? -2.336 39.531 13.172 1 98.75 487 TRP B CA 1
ATOM 8207 C C . TRP B 1 487 ? -1.277 40.156 14.078 1 98.75 487 TRP B C 1
ATOM 8209 O O . TRP B 1 487 ? -1.067 39.688 15.203 1 98.75 487 TRP B O 1
ATOM 8219 N N . VAL B 1 488 ? -0.619 41.188 13.578 1 98.38 488 VAL B N 1
ATOM 8220 C CA . VAL B 1 488 ? 0.436 41.844 14.344 1 98.38 488 VAL B CA 1
ATOM 8221 C C . VAL B 1 488 ? -0.166 42.562 15.562 1 98.38 488 VAL B C 1
ATOM 8223 O O . VAL B 1 488 ? 0.424 42.531 16.641 1 98.38 488 VAL B O 1
ATOM 8226 N N . LYS B 1 489 ? -1.329 43.188 15.43 1 98 489 LYS B N 1
ATOM 8227 C CA . LYS B 1 489 ? -2.004 43.812 16.562 1 98 489 LYS B CA 1
ATOM 8228 C C . LYS B 1 489 ? -2.307 42.781 17.656 1 98 489 LYS B C 1
ATOM 8230 O O . LYS B 1 489 ? -2.121 43.062 18.844 1 98 489 LYS B O 1
ATOM 8235 N N . PHE B 1 490 ? -2.832 41.656 17.328 1 98 490 PHE B N 1
ATOM 8236 C CA . PHE B 1 490 ? -3.076 40.594 18.297 1 98 490 PHE B CA 1
ATOM 8237 C C . PHE B 1 490 ? -1.784 40.219 19 1 98 490 PHE B C 1
ATOM 8239 O O . PHE B 1 490 ? -1.764 40.031 20.219 1 98 490 PHE B O 1
ATOM 8246 N N . ALA B 1 491 ? -0.682 40.062 18.219 1 98.31 491 ALA B N 1
ATOM 8247 C CA . ALA B 1 491 ? 0.606 39.625 18.75 1 98.31 491 ALA B CA 1
ATOM 8248 C C . ALA B 1 491 ? 1.179 40.656 19.703 1 98.31 491 ALA B C 1
ATOM 8250 O O . ALA B 1 491 ? 1.86 40.312 20.672 1 98.31 491 ALA B O 1
ATOM 8251 N N . SER B 1 492 ? 0.863 41.969 19.484 1 96.5 492 SER B N 1
ATOM 8252 C CA . SER B 1 492 ? 1.592 43.031 20.172 1 96.5 492 SER B CA 1
ATOM 8253 C C . SER B 1 492 ? 0.742 43.688 21.25 1 96.5 492 SER B C 1
ATOM 8255 O O . SER B 1 492 ? 1.243 44.469 22.047 1 96.5 492 SER B O 1
ATOM 8257 N N . SER B 1 493 ? -0.538 43.312 21.219 1 94.25 493 SER B N 1
ATOM 8258 C CA . SER B 1 493 ? -1.415 44.062 22.125 1 94.25 493 SER B CA 1
ATOM 8259 C C . SER B 1 493 ? -2.264 43.094 22.969 1 94.25 493 SER B C 1
ATOM 8261 O O . SER B 1 493 ? -2.463 41.938 22.609 1 94.25 493 SER B O 1
ATOM 8263 N N . LYS B 1 494 ? -2.742 43.656 24.031 1 90.94 494 LYS B N 1
ATOM 8264 C CA . LYS B 1 494 ? -3.643 42.906 24.906 1 90.94 494 LYS B CA 1
ATOM 8265 C C . LYS B 1 494 ? -5.062 42.875 24.344 1 90.94 494 LYS B C 1
ATOM 8267 O O . LYS B 1 494 ? -5.832 41.969 24.625 1 90.94 494 LYS B O 1
ATOM 8272 N N . ILE B 1 495 ? -5.355 43.969 23.625 1 90 495 ILE B N 1
ATOM 8273 C CA . ILE B 1 495 ? -6.703 44.094 23.078 1 90 495 ILE B CA 1
ATOM 8274 C C . ILE B 1 495 ? -6.645 44.062 21.562 1 90 495 ILE B C 1
ATOM 8276 O O . ILE B 1 495 ? -6.387 45.094 20.922 1 90 495 ILE B O 1
ATOM 8280 N N . PRO B 1 496 ? -6.973 43 20.953 1 93.88 496 PRO B N 1
ATOM 8281 C CA . PRO B 1 496 ? -7.008 43 19.484 1 93.88 496 PRO B CA 1
ATOM 8282 C C . PRO B 1 496 ? -8.172 43.812 18.922 1 93.88 496 PRO B C 1
ATOM 8284 O O . PRO B 1 496 ? -9.234 43.875 19.547 1 93.88 496 PRO B O 1
ATOM 8287 N N . THR B 1 497 ? -7.906 44.438 17.828 1 96 497 THR B N 1
ATOM 8288 C CA . THR B 1 497 ? -8.938 45.219 17.156 1 96 497 THR B CA 1
ATOM 8289 C C . THR B 1 497 ? -9.273 44.625 15.789 1 96 497 THR B C 1
ATOM 8291 O O . THR B 1 497 ? -8.445 43.938 15.188 1 96 497 THR B O 1
ATOM 8294 N N . VAL B 1 498 ? -10.422 44.938 15.242 1 95.19 498 VAL B N 1
ATOM 8295 C CA . VAL B 1 498 ? -10.992 44.25 14.086 1 95.19 498 VAL B CA 1
ATOM 8296 C C . VAL B 1 498 ? -10.281 44.719 12.82 1 95.19 498 VAL B C 1
ATOM 8298 O O . VAL B 1 498 ? -10.336 44.062 11.789 1 95.19 498 VAL B O 1
ATOM 8301 N N . ASP B 1 499 ? -9.609 45.875 12.867 1 94.19 499 ASP B N 1
ATOM 8302 C CA . ASP B 1 499 ? -8.922 46.375 11.688 1 94.19 499 ASP B CA 1
ATOM 8303 C C . ASP B 1 499 ? -7.414 46.438 11.93 1 94.19 499 ASP B C 1
ATOM 8305 O O . ASP B 1 499 ? -6.68 47 11.109 1 94.19 499 ASP B O 1
ATOM 8309 N N . GLY B 1 500 ? -6.938 46.062 13.102 1 94.75 500 GLY B N 1
ATOM 8310 C CA . GLY B 1 500 ? -5.516 46 13.406 1 94.75 500 GLY B CA 1
ATOM 8311 C C . GLY B 1 500 ? -4.926 47.375 13.773 1 94.75 500 GLY B C 1
ATOM 8312 O O . GLY B 1 500 ? -3.705 47.5 13.859 1 94.75 500 GLY B O 1
ATOM 8313 N N . THR B 1 501 ? -5.816 48.312 13.992 1 94 501 THR B N 1
ATOM 8314 C CA . THR B 1 501 ? -5.32 49.625 14.344 1 94 501 THR B CA 1
ATOM 8315 C C . THR B 1 501 ? -5.484 49.906 15.836 1 94 501 THR B C 1
ATOM 8317 O O . THR B 1 501 ? -6.301 49.25 16.5 1 94 501 THR B O 1
ATOM 8320 N N . ASP B 1 502 ? -4.75 50.844 16.328 1 92.38 502 ASP B N 1
ATOM 8321 C CA . ASP B 1 502 ? -4.754 51.156 17.75 1 92.38 502 ASP B CA 1
ATOM 8322 C C . ASP B 1 502 ? -6.105 51.688 18.188 1 92.38 502 ASP B C 1
ATOM 8324 O O . ASP B 1 502 ? -6.559 51.438 19.297 1 92.38 502 ASP B O 1
ATOM 8328 N N . ASN B 1 503 ? -6.715 52.438 17.344 1 91.75 503 ASN B N 1
ATOM 8329 C CA . ASN B 1 503 ? -7.98 53.094 17.688 1 91.75 503 ASN B CA 1
ATOM 8330 C C . ASN B 1 503 ? -9.172 52.344 17.094 1 91.75 503 ASN B C 1
ATOM 8332 O O . ASN B 1 503 ? -10.297 52.844 17.109 1 91.75 503 ASN B O 1
ATOM 8336 N N . GLY B 1 504 ? -8.906 51.188 16.609 1 92.38 504 GLY B N 1
ATOM 8337 C CA . GLY B 1 504 ? -9.977 50.406 16 1 92.38 504 GLY B CA 1
ATOM 8338 C C . GLY B 1 504 ? -10.914 49.781 17.016 1 92.38 504 GLY B C 1
ATOM 8339 O O . GLY B 1 504 ? -10.617 49.781 18.219 1 92.38 504 GLY B O 1
ATOM 8340 N N . GLN B 1 505 ? -12 49.312 16.531 1 95.56 505 GLN B N 1
ATOM 8341 C CA . GLN B 1 505 ? -12.961 48.625 17.375 1 95.56 505 GLN B CA 1
ATOM 8342 C C . GLN B 1 505 ? -12.367 47.344 17.938 1 95.56 505 GLN B C 1
ATOM 8344 O O . GLN B 1 505 ? -11.68 46.594 17.234 1 95.56 505 GLN B O 1
ATOM 8349 N N . ALA B 1 506 ? -12.648 47.094 19.203 1 95.75 506 ALA B N 1
ATOM 8350 C CA . ALA B 1 506 ? -12.148 45.875 19.859 1 95.75 506 ALA B CA 1
ATOM 8351 C C . ALA B 1 506 ? -12.766 44.625 19.25 1 95.75 506 ALA B C 1
ATOM 8353 O O . ALA B 1 506 ? -13.953 44.594 18.922 1 95.75 506 ALA B O 1
ATOM 8354 N N . TRP B 1 507 ? -11.992 43.656 19.031 1 96.94 507 TRP B N 1
ATOM 8355 C CA . TRP B 1 507 ? -12.453 42.312 18.594 1 96.94 507 TRP B CA 1
ATOM 8356 C C . TRP B 1 507 ? -13.141 41.594 19.734 1 96.94 507 TRP B C 1
ATOM 8358 O O . TRP B 1 507 ? -12.492 41.219 20.719 1 96.94 507 TRP B O 1
ATOM 8368 N N . PRO B 1 508 ? -14.445 41.312 19.688 1 95.88 508 PRO B N 1
ATOM 8369 C CA . PRO B 1 508 ? -15.156 40.719 20.812 1 95.88 508 PRO B CA 1
ATOM 8370 C C . PRO B 1 508 ? -14.703 39.281 21.078 1 95.88 508 PRO B C 1
ATOM 8372 O O . PRO B 1 508 ? -14.297 38.562 20.141 1 95.88 508 PRO B O 1
ATOM 8375 N N . VAL B 1 509 ? -14.797 38.844 22.328 1 96.25 509 VAL B N 1
ATOM 8376 C CA . VAL B 1 509 ? -14.484 37.469 22.734 1 96.25 509 VAL B CA 1
ATOM 8377 C C . VAL B 1 509 ? -15.617 36.531 22.328 1 96.25 509 VAL B C 1
ATOM 8379 O O . VAL B 1 509 ? -16.797 36.906 22.469 1 96.25 509 VAL B O 1
ATOM 8382 N N . PHE B 1 510 ? -15.305 35.469 21.766 1 96.31 510 PHE B N 1
ATOM 8383 C CA . PHE B 1 510 ? -16.266 34.438 21.391 1 96.31 510 PHE B CA 1
ATOM 8384 C C . PHE B 1 510 ? -16.688 33.625 22.625 1 96.31 510 PHE B C 1
ATOM 8386 O O . PHE B 1 510 ? -15.875 32.875 23.203 1 96.31 510 PHE B O 1
ATOM 8393 N N . THR B 1 511 ? -17.969 33.625 23.016 1 93.38 511 THR B N 1
ATOM 8394 C CA . THR B 1 511 ? -18.359 33.031 24.281 1 93.38 511 THR B CA 1
ATOM 8395 C C . THR B 1 511 ? -19.375 31.906 24.062 1 93.38 511 THR B C 1
ATOM 8397 O O . THR B 1 511 ? -19.562 31.047 24.922 1 93.38 511 THR B O 1
ATOM 8400 N N . SER B 1 512 ? -20.094 31.969 22.969 1 93.25 512 SER B N 1
ATOM 8401 C CA . SER B 1 512 ? -21.094 30.953 22.688 1 93.25 512 SER B CA 1
ATOM 8402 C C . SER B 1 512 ? -21.312 30.797 21.188 1 93.25 512 SER B C 1
ATOM 8404 O O . SER B 1 512 ? -21.203 31.766 20.438 1 93.25 512 SER B O 1
ATOM 8406 N N . ILE B 1 513 ? -21.719 29.672 20.812 1 93.31 513 ILE B N 1
ATOM 8407 C CA . ILE B 1 513 ? -21.922 29.375 19.406 1 93.31 513 ILE B CA 1
ATOM 8408 C C . ILE B 1 513 ? -23.141 30.125 18.891 1 93.31 513 ILE B C 1
ATOM 8410 O O . ILE B 1 513 ? -23.141 30.625 17.766 1 93.31 513 ILE B O 1
ATOM 8414 N N . GLY B 1 514 ? -24.156 30.281 19.641 1 90.25 514 GLY B N 1
ATOM 8415 C CA . GLY B 1 514 ? -25.422 30.844 19.203 1 90.25 514 GLY B CA 1
ATOM 8416 C C . GLY B 1 514 ? -25.453 32.375 19.297 1 90.25 514 GLY B C 1
ATOM 8417 O O . GLY B 1 514 ? -26.203 33.031 18.578 1 90.25 514 GLY B O 1
ATOM 8418 N N . GLU B 1 515 ? -24.578 32.969 20.125 1 89.25 515 GLU B N 1
ATOM 8419 C CA . GLU B 1 515 ? -24.781 34.375 20.453 1 89.25 515 GLU B CA 1
ATOM 8420 C C . GLU B 1 515 ? -23.562 35.219 20.094 1 89.25 515 GLU B C 1
ATOM 8422 O O . GLU B 1 515 ? -23.656 36.438 19.938 1 89.25 515 GLU B O 1
ATOM 8427 N N . SER B 1 516 ? -22.547 34.531 19.875 1 91.12 516 SER B N 1
ATOM 8428 C CA . SER B 1 516 ? -21.312 35.281 19.703 1 91.12 516 SER B CA 1
ATOM 8429 C C . SER B 1 516 ? -21.219 35.906 18.297 1 91.12 516 SER B C 1
ATOM 8431 O O . SER B 1 516 ? -21.812 35.375 17.359 1 91.12 516 SER B O 1
ATOM 8433 N N . ALA B 1 517 ? -20.547 37 18.266 1 93.88 517 ALA B N 1
ATOM 8434 C CA . ALA B 1 517 ? -20.156 37.594 16.984 1 93.88 517 ALA B CA 1
ATOM 8435 C C . ALA B 1 517 ? -18.781 37.125 16.547 1 93.88 517 ALA B C 1
ATOM 8437 O O . ALA B 1 517 ? -17.938 36.781 17.375 1 93.88 517 ALA B O 1
ATOM 8438 N N . LEU B 1 518 ? -18.609 37.031 15.258 1 95.81 518 LEU B N 1
ATOM 8439 C CA . LEU B 1 518 ? -17.281 36.75 14.727 1 95.81 518 LEU B CA 1
ATOM 8440 C C . LEU B 1 518 ? -16.875 37.781 13.68 1 95.81 518 LEU B C 1
ATOM 8442 O O . LEU B 1 518 ? -17.719 38.531 13.18 1 95.81 518 LEU B O 1
ATOM 8446 N N . LEU B 1 519 ? -15.641 37.969 13.5 1 98.19 519 LEU B N 1
ATOM 8447 C CA . LEU B 1 519 ? -15.094 38.875 12.516 1 98.19 519 LEU B CA 1
ATOM 8448 C C . LEU B 1 519 ? -15.195 38.312 11.109 1 98.19 519 LEU B C 1
ATOM 8450 O O . LEU B 1 519 ? -14.555 37.281 10.805 1 98.19 519 LEU B O 1
ATOM 8454 N N . HIS B 1 520 ? -16.031 38.812 10.266 1 98.5 520 HIS B N 1
ATOM 8455 C CA . HIS B 1 520 ? -16.188 38.438 8.867 1 98.5 520 HIS B CA 1
ATOM 8456 C C . HIS B 1 520 ? -15.305 39.281 7.965 1 98.5 520 HIS B C 1
ATOM 8458 O O . HIS B 1 520 ? -15.508 40.5 7.863 1 98.5 520 HIS B O 1
ATOM 8464 N N . ILE B 1 521 ? -14.312 38.688 7.355 1 98.62 521 ILE B N 1
ATOM 8465 C CA . ILE B 1 521 ? -13.352 39.406 6.52 1 98.62 521 ILE B CA 1
ATOM 8466 C C . ILE B 1 521 ? -13.641 39.125 5.047 1 98.62 521 ILE B C 1
ATOM 8468 O O . ILE B 1 521 ? -13.047 38.219 4.453 1 98.62 521 ILE B O 1
ATOM 8472 N N . ASP B 1 522 ? -14.5 39.844 4.426 1 97.94 522 ASP B N 1
ATOM 8473 C CA . ASP B 1 522 ? -14.914 39.656 3.039 1 97.94 522 ASP B CA 1
ATOM 8474 C C . ASP B 1 522 ? -14.484 40.844 2.17 1 97.94 522 ASP B C 1
ATOM 8476 O O . ASP B 1 522 ? -14.688 40.844 0.953 1 97.94 522 ASP B O 1
ATOM 8480 N N . SER B 1 523 ? -13.945 41.844 2.844 1 97.19 523 SER B N 1
ATOM 8481 C CA . SER B 1 523 ? -13.391 43.031 2.197 1 97.19 523 SER B CA 1
ATOM 8482 C C . SER B 1 523 ? -12.359 43.719 3.088 1 97.19 523 SER B C 1
ATOM 8484 O O . SER B 1 523 ? -12.07 43.25 4.188 1 97.19 523 SER B O 1
ATOM 8486 N N . VAL B 1 524 ? -11.828 44.844 2.635 1 96.75 524 VAL B N 1
ATOM 8487 C CA . VAL B 1 524 ? -10.812 45.562 3.391 1 96.75 524 VAL B CA 1
ATOM 8488 C C . VAL B 1 524 ? -11.469 46.344 4.527 1 96.75 524 VAL B C 1
ATOM 8490 O O . VAL B 1 524 ? -10.789 47.031 5.297 1 96.75 524 VAL B O 1
ATOM 8493 N N . GLN B 1 525 ? -12.75 46.219 4.656 1 96.12 525 GLN B N 1
ATOM 8494 C CA . GLN B 1 525 ? -13.516 46.719 5.801 1 96.12 525 GLN B CA 1
ATOM 8495 C C . GLN B 1 525 ? -14.258 45.562 6.496 1 96.12 525 GLN B C 1
ATOM 8497 O O . GLN B 1 525 ? -15.477 45.438 6.348 1 96.12 525 GLN B O 1
ATOM 8502 N N . PRO B 1 526 ? -13.555 44.844 7.27 1 96.75 526 PRO B N 1
ATOM 8503 C CA . PRO B 1 526 ? -14.188 43.688 7.922 1 96.75 526 PRO B CA 1
ATOM 8504 C C . PRO B 1 526 ? -15.336 44.094 8.844 1 96.75 526 PRO B C 1
ATOM 8506 O O . PRO B 1 526 ? -15.398 45.25 9.289 1 96.75 526 PRO B O 1
ATOM 8509 N N . LYS B 1 527 ? -16.266 43.188 9.086 1 96.56 527 LYS B N 1
ATOM 8510 C CA . LYS B 1 527 ? -17.453 43.469 9.891 1 96.56 527 LYS B CA 1
ATOM 8511 C C . LYS B 1 527 ? -17.641 42.406 10.969 1 96.56 527 LYS B C 1
ATOM 8513 O O . LYS B 1 527 ? -17.219 41.25 10.797 1 96.56 527 LYS B O 1
ATOM 8518 N N . LEU B 1 528 ? -18.172 42.812 12.031 1 97.44 528 LEU B N 1
ATOM 8519 C CA . LEU B 1 528 ? -18.656 41.844 13.039 1 97.44 528 LEU B CA 1
ATOM 8520 C C . LEU B 1 528 ? -20.062 41.375 12.711 1 97.44 528 LEU B C 1
ATOM 8522 O O . LEU B 1 528 ? -20.969 42.188 12.539 1 97.44 528 LEU B O 1
ATOM 8526 N N . ILE B 1 529 ? -20.203 40.094 12.594 1 97 529 ILE B N 1
ATOM 8527 C CA . ILE B 1 529 ? -21.516 39.562 12.297 1 97 529 ILE B CA 1
ATOM 8528 C C . ILE B 1 529 ? -21.875 38.469 13.328 1 97 529 ILE B C 1
ATOM 8530 O O . ILE B 1 529 ? -20.984 37.906 13.977 1 97 529 ILE B O 1
ATOM 8534 N N . LYS B 1 530 ? -23.156 38.25 13.43 1 95.75 530 LYS B N 1
ATOM 8535 C CA . LYS B 1 530 ? -23.578 37.094 14.219 1 95.75 530 LYS B CA 1
ATOM 8536 C C . LYS B 1 530 ? -23.047 35.781 13.617 1 95.75 530 LYS B C 1
ATOM 8538 O O . LYS B 1 530 ? -23.016 35.625 12.391 1 95.75 530 LYS B O 1
ATOM 8543 N N . ASN B 1 531 ? -22.656 34.906 14.469 1 95.62 531 ASN B N 1
ATOM 8544 C CA . ASN B 1 531 ? -22.094 33.656 14.023 1 95.62 531 ASN B CA 1
ATOM 8545 C C . ASN B 1 531 ? -23.031 32.938 13.047 1 95.62 531 ASN B C 1
ATOM 8547 O O . ASN B 1 531 ? -24.109 32.469 13.438 1 95.62 531 ASN B O 1
ATOM 8551 N N . PRO B 1 532 ? -22.688 32.812 11.805 1 95.56 532 PRO B N 1
ATOM 8552 C CA . PRO B 1 532 ? -23.562 32.188 10.805 1 95.56 532 PRO B CA 1
ATOM 8553 C C . PRO B 1 532 ? -23.438 30.656 10.789 1 95.56 532 PRO B C 1
ATOM 8555 O O . PRO B 1 532 ? -24.078 29.984 9.961 1 95.56 532 PRO B O 1
ATOM 8558 N N . LEU B 1 533 ? -22.641 30.062 11.656 1 96.62 533 LEU B N 1
ATOM 8559 C CA . LEU B 1 533 ? -22.281 28.656 11.562 1 96.62 533 LEU B CA 1
ATOM 8560 C C . LEU B 1 533 ? -23.062 27.828 12.578 1 96.62 533 LEU B C 1
ATOM 8562 O O . LEU B 1 533 ? -22.875 26.609 12.656 1 96.62 533 LEU B O 1
ATOM 8566 N N . ALA B 1 534 ? -23.953 28.438 13.328 1 95.44 534 ALA B N 1
ATOM 8567 C CA . ALA B 1 534 ? -24.625 27.781 14.453 1 95.44 534 ALA B CA 1
ATOM 8568 C C . ALA B 1 534 ? -25.469 26.609 13.984 1 95.44 534 ALA B C 1
ATOM 8570 O O . ALA B 1 534 ? -25.484 25.547 14.617 1 95.44 534 ALA B O 1
ATOM 8571 N N . GLU B 1 535 ? -26.156 26.781 12.883 1 94.25 535 GLU B N 1
ATOM 8572 C CA . GLU B 1 535 ? -27.031 25.734 12.391 1 94.25 535 GLU B CA 1
ATOM 8573 C C . GLU B 1 535 ? -26.234 24.547 11.883 1 94.25 535 GLU B C 1
ATOM 8575 O O . GLU B 1 535 ? -26.609 23.391 12.102 1 94.25 535 GLU B O 1
ATOM 8580 N N . LYS B 1 536 ? -25.219 24.859 11.18 1 94.94 536 LYS B N 1
ATOM 8581 C CA . LYS B 1 536 ? -24.328 23.797 10.711 1 94.94 536 LYS B CA 1
ATOM 8582 C C . LYS B 1 536 ? -23.734 23.031 11.875 1 94.94 536 LYS B C 1
ATOM 8584 O O . LYS B 1 536 ? -23.656 21.797 11.844 1 94.94 536 LYS B O 1
ATOM 8589 N N . TYR B 1 537 ? -23.312 23.75 12.828 1 96.5 537 TYR B N 1
ATOM 8590 C CA . TYR B 1 537 ? -22.75 23.125 14.016 1 96.5 537 TYR B CA 1
ATOM 8591 C C . TYR B 1 537 ? -23.766 22.203 14.68 1 96.5 537 TYR B C 1
ATOM 8593 O O . TYR B 1 537 ? -23.422 21.078 15.086 1 96.5 537 TYR B O 1
ATOM 8601 N N . LYS B 1 538 ? -24.984 22.641 14.82 1 95.81 538 LYS B N 1
ATOM 8602 C CA . LYS B 1 538 ? -26.031 21.844 15.453 1 95.81 538 LYS B CA 1
ATOM 8603 C C . LYS B 1 538 ? -26.234 20.531 14.711 1 95.81 538 LYS B C 1
ATOM 8605 O O . LYS B 1 538 ? -26.281 19.453 15.336 1 95.81 538 LYS B O 1
ATOM 8610 N N . PHE B 1 539 ? -26.375 20.578 13.406 1 96.88 539 PHE B N 1
ATOM 8611 C CA . PHE B 1 539 ? -26.562 19.375 12.609 1 96.88 539 PHE B CA 1
ATOM 8612 C C . PHE B 1 539 ? -25.453 18.375 12.875 1 96.88 539 PHE B C 1
ATOM 8614 O O . PHE B 1 539 ? -25.719 17.219 13.203 1 96.88 539 PHE B O 1
ATOM 8621 N N . TRP B 1 540 ? -24.203 18.812 12.742 1 97.62 540 TRP B N 1
ATOM 8622 C CA . TRP B 1 540 ? -23.062 17.906 12.82 1 97.62 540 TRP B CA 1
ATOM 8623 C C . TRP B 1 540 ? -22.875 17.406 14.25 1 97.62 540 TRP B C 1
ATOM 8625 O O . TRP B 1 540 ? -22.438 16.266 14.461 1 97.62 540 TRP B O 1
ATOM 8635 N N . SER B 1 541 ? -23.188 18.219 15.266 1 94.12 541 SER B N 1
ATOM 8636 C CA . SER B 1 541 ? -23.031 17.828 16.656 1 94.12 541 SER B CA 1
ATOM 8637 C C . SER B 1 541 ? -24.047 16.75 17.047 1 94.12 541 SER B C 1
ATOM 8639 O O . SER B 1 541 ? -23.859 16.031 18.031 1 94.12 541 SER B O 1
ATOM 8641 N N . GLU B 1 542 ? -25.109 16.594 16.297 1 95.94 542 GLU B N 1
ATOM 8642 C CA . GLU B 1 542 ? -26.156 15.633 16.594 1 95.94 542 GLU B CA 1
ATOM 8643 C C . GLU B 1 542 ? -25.859 14.281 15.961 1 95.94 542 GLU B C 1
ATOM 8645 O O . GLU B 1 542 ? -26.5 13.281 16.297 1 95.94 542 GLU B O 1
ATOM 8650 N N . LEU B 1 543 ? -24.953 14.234 15.039 1 97.19 543 LEU B N 1
ATOM 8651 C CA . LEU B 1 543 ? -24.531 12.961 14.453 1 97.19 543 LEU B CA 1
ATOM 8652 C C . LEU B 1 543 ? -23.672 12.164 15.438 1 97.19 543 LEU B C 1
ATOM 8654 O O . LEU B 1 543 ? -22.875 12.742 16.172 1 97.19 543 LEU B O 1
ATOM 8658 N N . PRO B 1 544 ? -23.828 10.883 15.5 1 96 544 PRO B N 1
ATOM 8659 C CA . PRO B 1 544 ? -23 10.07 16.391 1 96 544 PRO B CA 1
ATOM 8660 C C . PRO B 1 544 ? -21.578 9.859 15.867 1 96 544 PRO B C 1
ATOM 8662 O O . PRO B 1 544 ? -21.094 8.727 15.844 1 96 544 PRO B O 1
ATOM 8665 N N . LEU B 1 545 ? -20.875 10.875 15.539 1 95.56 545 LEU B N 1
ATOM 8666 C CA . LEU B 1 545 ? -19.594 10.859 14.859 1 95.56 545 LEU B CA 1
ATOM 8667 C C . LEU B 1 545 ? -18.484 10.367 15.789 1 95.56 545 LEU B C 1
ATOM 8669 O O . LEU B 1 545 ? -17.453 9.875 15.328 1 95.56 545 LEU B O 1
ATOM 8673 N N . LEU B 1 546 ? -18.625 10.477 17.094 1 94.38 546 LEU B N 1
ATOM 8674 C CA . LEU B 1 546 ? -17.594 10.133 18.062 1 94.38 546 LEU B CA 1
ATOM 8675 C C . LEU B 1 546 ? -18 8.93 18.891 1 94.38 546 LEU B C 1
ATOM 8677 O O . LEU B 1 546 ? -17.438 8.695 19.969 1 94.38 546 LEU B O 1
ATOM 8681 N N . SER B 1 547 ? -19 8.164 18.422 1 93.31 547 SER B N 1
ATOM 8682 C CA . SER B 1 547 ? -19.625 7.066 19.172 1 93.31 547 SER B CA 1
ATOM 8683 C C . SER B 1 547 ? -18.609 5.953 19.453 1 93.31 547 SER B C 1
ATOM 8685 O O . SER B 1 547 ? -18.812 5.133 20.344 1 93.31 547 SER B O 1
ATOM 8687 N N . GLY B 1 548 ? -17.578 5.93 18.703 1 90.81 548 GLY B N 1
ATOM 8688 C CA . GLY B 1 548 ? -16.562 4.898 18.906 1 90.81 548 GLY B CA 1
ATOM 8689 C C . GLY B 1 548 ? -15.562 5.258 19.984 1 90.81 548 GLY B C 1
ATOM 8690 O O . GLY B 1 548 ? -14.773 4.414 20.422 1 90.81 548 GLY B O 1
ATOM 8691 N N . LEU B 1 549 ? -15.461 6.465 20.406 1 90.19 549 LEU B N 1
ATOM 8692 C CA . LEU B 1 549 ? -14.508 6.906 21.406 1 90.19 549 LEU B CA 1
ATOM 8693 C C . LEU B 1 549 ? -15.094 6.758 22.812 1 90.19 549 LEU B C 1
ATOM 8695 O O . LEU B 1 549 ? -14.367 6.828 23.797 1 90.19 549 LEU B O 1
ATOM 8699 N N . ASN B 1 550 ? -15.914 5.457 23.344 1 63.19 550 ASN B N 1
ATOM 8700 C CA . ASN B 1 550 ? -16.594 5.043 24.578 1 63.19 550 ASN B CA 1
ATOM 8701 C C . ASN B 1 550 ? -16.797 6.219 25.516 1 63.19 550 ASN B C 1
ATOM 8703 O O . ASN B 1 550 ? -17.391 6.062 26.594 1 63.19 550 ASN B O 1
ATOM 8707 N N . LYS B 1 551 ? -16.047 7.348 25.719 1 51.81 551 LYS B N 1
ATOM 8708 C CA . LYS B 1 551 ? -16.422 8.086 26.922 1 51.81 551 LYS B CA 1
ATOM 8709 C C . LYS B 1 551 ? -17.734 8.852 26.703 1 51.81 551 LYS B C 1
ATOM 8711 O O . LYS B 1 551 ? -17.969 9.367 25.609 1 51.81 551 LYS B O 1
ATOM 8716 N N . LEU B 1 552 ? -18.828 8.43 27.422 1 41.97 552 LEU B N 1
ATOM 8717 C CA . LEU B 1 552 ? -20.062 9.188 27.641 1 41.97 552 LEU B CA 1
ATOM 8718 C C . LEU B 1 552 ? -19.781 10.688 27.562 1 41.97 552 LEU B C 1
ATOM 8720 O O . LEU B 1 552 ? -19.234 11.273 28.5 1 41.97 552 LEU B O 1
ATOM 8724 N N . ILE B 1 553 ? -19.312 11.086 26.406 1 43.94 553 ILE B N 1
ATOM 8725 C CA . ILE B 1 553 ? -19.281 12.547 26.359 1 43.94 553 ILE B CA 1
ATOM 8726 C C . ILE B 1 553 ? -20.641 13.109 26.734 1 43.94 553 ILE B C 1
ATOM 8728 O O . ILE B 1 553 ? -21.641 12.797 26.078 1 43.94 553 ILE B O 1
ATOM 8732 N N . SER B 1 554 ? -20.906 13.258 27.969 1 36.44 554 SER B N 1
ATOM 8733 C CA . SER B 1 554 ? -22.125 13.953 28.359 1 36.44 554 SER B CA 1
ATOM 8734 C C . SER B 1 554 ? -22.391 15.148 27.453 1 36.44 554 SER B C 1
ATOM 8736 O O . SER B 1 554 ? -21.484 15.906 27.125 1 36.44 554 SER B O 1
ATOM 8738 N N . PRO B 1 555 ? -23.375 15.062 26.656 1 38.91 555 PRO B N 1
ATOM 8739 C CA . PRO B 1 555 ? -23.75 16.297 25.969 1 38.91 555 PRO B CA 1
ATOM 8740 C C . PRO B 1 555 ? -23.562 17.547 26.844 1 38.91 555 PRO B C 1
ATOM 8742 O O . PRO B 1 555 ? -24.25 17.672 27.875 1 38.91 555 PRO B O 1
ATOM 8745 N N . ASN B 1 556 ? -22.5 17.875 27.281 1 37.09 556 ASN B N 1
ATOM 8746 C CA . ASN B 1 556 ? -22.484 19.125 28.031 1 37.09 556 ASN B CA 1
ATOM 8747 C C . ASN B 1 556 ? -23.391 20.172 27.375 1 37.09 556 ASN B C 1
ATOM 8749 O O . ASN B 1 556 ? -23.641 20.125 26.172 1 37.09 556 ASN B O 1
ATOM 8753 N N . ASN B 1 557 ? -24.172 20.828 28.031 1 40 557 ASN B N 1
ATOM 8754 C CA . ASN B 1 557 ? -24.891 22.047 27.672 1 40 557 ASN B CA 1
ATOM 8755 C C . ASN B 1 557 ? -24.031 22.969 26.797 1 40 557 ASN B C 1
ATOM 8757 O O . ASN B 1 557 ? -23.312 23.812 27.328 1 40 557 ASN B O 1
ATOM 8761 N N . LEU B 1 558 ? -23.375 22.516 25.766 1 48.09 558 LEU B N 1
ATOM 8762 C CA . LEU B 1 558 ? -22.297 22.719 24.797 1 48.09 558 LEU B CA 1
ATOM 8763 C C . LEU B 1 558 ? -22.344 24.125 24.219 1 48.09 558 LEU B C 1
ATOM 8765 O O . LEU B 1 558 ? -21.453 24.5 23.453 1 48.09 558 LEU B O 1
ATOM 8769 N N . ASN B 1 559 ? -23.391 24.859 24.406 1 47.94 559 ASN B N 1
ATOM 8770 C CA . ASN B 1 559 ? -23.578 26.094 23.656 1 47.94 559 ASN B CA 1
ATOM 8771 C C . ASN B 1 559 ? -22.938 27.281 24.391 1 47.94 559 ASN B C 1
ATOM 8773 O O . ASN B 1 559 ? -23.031 28.422 23.922 1 47.94 559 ASN B O 1
ATOM 8777 N N . ILE B 1 560 ? -22.547 27.109 25.797 1 44.84 560 ILE B N 1
ATOM 8778 C CA . ILE B 1 560 ? -22.016 28.25 26.516 1 44.84 560 ILE B CA 1
ATOM 8779 C C . ILE B 1 560 ? -20.625 27.922 27.047 1 44.84 560 ILE B C 1
ATOM 8781 O O . ILE B 1 560 ? -20.391 26.812 27.547 1 44.84 560 ILE B O 1
ATOM 8785 N N . LYS B 1 561 ? -19.578 28.781 26.844 1 55.97 561 LYS B N 1
ATOM 8786 C CA . LYS B 1 561 ? -18.203 28.703 27.359 1 55.97 561 LYS B CA 1
ATOM 8787 C C . LYS B 1 561 ? -18.203 28.391 28.844 1 55.97 561 LYS B C 1
ATOM 8789 O O . LYS B 1 561 ? -19 28.938 29.609 1 55.97 561 LYS B O 1
ATOM 8794 N N . ASN B 1 562 ? -17.641 27.328 29.453 1 39.59 562 ASN B N 1
ATOM 8795 C CA . ASN B 1 562 ? -17.469 27.031 30.875 1 39.59 562 ASN B CA 1
ATOM 8796 C C . ASN B 1 562 ? -16.703 28.141 31.594 1 39.59 562 ASN B C 1
ATOM 8798 O O . ASN B 1 562 ? -15.625 28.531 31.156 1 39.59 562 ASN B O 1
ATOM 8802 N N . GLU B 1 563 ? -17.391 29.172 32.125 1 36.47 563 GLU B N 1
ATOM 8803 C CA . GLU B 1 563 ? -16.703 30.156 32.969 1 36.47 563 GLU B CA 1
ATOM 8804 C C . GLU B 1 563 ? -15.938 29.469 34.094 1 36.47 563 GLU B C 1
ATOM 8806 O O . GLU B 1 563 ? -16.484 28.641 34.812 1 36.47 563 GLU B O 1
ATOM 8811 N N . LEU B 1 564 ? -14.75 29.125 34 1 35.38 564 LEU B N 1
ATOM 8812 C CA . LEU B 1 564 ? -14.102 28.906 35.312 1 35.38 564 LEU B CA 1
ATOM 8813 C C . LEU B 1 564 ? -14 30.203 36.094 1 35.38 564 LEU B C 1
ATOM 8815 O O . LEU B 1 564 ? -13.727 31.266 35.531 1 35.38 564 LEU B O 1
#

Nearest PDB structures (foldseek):
  7mp4-assembly8_H  TM=9.207E-01  e=5.235E-54  Epiphyas postvittana
  5thm-assembly1_A  TM=8.942E-01  e=1.736E-47  Drosophila melanogaster
  5ch3-assembly1_A  TM=8.637E-01  e=3.097E-45  Lucilia cuprina
  5w1u-assembly2_B  TM=8.533E-01  e=1.041E-43  Culex quinquefasciatus
  2fj0-assembly1_A  TM=8.502E-01  e=1.129E-42  Manduca sexta

Solvent-accessible surface area (backbone atoms only — not comparable to full-atom values): 57990 Å² total; per-residue (Å²): 135,82,81,78,77,76,77,77,77,74,76,73,69,74,71,80,71,60,50,71,40,68,50,96,48,34,33,38,30,28,36,75,46,62,18,74,86,62,40,64,28,39,38,32,24,44,42,67,52,29,43,60,45,48,69,92,37,43,75,42,71,68,44,76,50,76,68,52,83,66,68,44,77,12,72,47,84,57,52,37,33,45,24,44,40,70,63,30,67,92,48,37,86,43,77,44,61,31,66,62,16,42,26,30,32,44,34,22,54,43,56,83,46,69,22,30,24,40,39,42,33,53,30,46,56,54,29,26,64,54,46,49,57,48,54,51,16,61,31,56,52,39,68,41,85,34,21,43,33,34,36,39,46,50,24,36,69,63,8,21,43,20,60,69,41,88,76,32,41,45,32,31,22,58,44,33,49,42,44,45,38,50,46,38,60,73,41,31,49,58,47,6,17,27,55,84,29,22,22,33,31,18,35,34,40,8,1,16,47,40,42,40,43,30,39,8,71,71,36,51,84,54,54,51,31,34,32,22,32,51,30,28,42,54,17,59,63,44,40,48,55,90,63,52,46,29,52,48,40,52,28,51,28,44,46,72,65,31,79,53,92,43,64,65,54,29,50,59,46,58,62,69,53,57,69,71,56,54,50,52,54,60,60,50,47,38,70,52,92,66,23,43,74,46,80,52,33,45,52,58,26,67,62,87,48,101,51,92,40,59,28,67,50,46,58,78,84,42,66,57,79,56,44,84,39,46,32,38,40,37,40,40,74,13,32,14,15,52,55,41,16,36,30,62,10,79,89,56,68,44,44,60,58,42,52,77,41,39,84,69,42,47,33,36,72,55,41,31,60,78,30,21,41,76,90,46,48,65,59,49,48,51,52,49,38,54,70,54,26,74,84,72,58,70,51,90,83,40,53,59,41,48,14,49,48,43,19,47,63,54,42,48,45,24,49,54,50,49,45,38,67,46,81,33,57,22,34,40,39,37,41,50,46,77,54,95,72,55,48,39,69,51,23,15,74,32,87,67,84,51,71,32,19,48,70,36,70,48,66,35,50,22,44,26,53,72,84,41,70,84,61,69,55,74,69,45,43,52,38,17,53,40,52,41,32,28,56,49,28,43,51,68,39,93,70,34,20,67,62,25,42,92,86,39,57,72,53,58,64,38,48,30,52,80,74,18,47,25,39,36,33,57,55,82,69,52,42,79,38,70,45,83,54,41,66,60,39,51,57,61,70,69,44,67,51,59,59,46,63,75,63,81,69,64,80,56,82,75,55,54,39,70,80,125,136,83,80,78,78,77,78,77,76,76,73,74,70,74,72,78,71,60,50,71,40,67,51,96,48,32,32,38,30,28,34,75,44,62,19,76,86,62,40,63,26,39,37,32,24,43,42,66,51,29,44,61,46,48,69,90,37,41,74,42,72,70,42,77,49,73,67,50,83,67,70,43,78,13,73,47,84,59,52,37,34,45,25,43,40,70,62,31,68,92,47,37,88,42,79,45,60,32,65,61,17,43,26,31,32,44,34,23,54,43,55,83,48,70,22,29,26,41,39,42,32,54,30,45,57,55,26,26,64,54,46,50,56,49,55,49,16,59,30,57,51,39,67,40,86,36,23,43,34,33,35,40,46,50,24,36,69,64,7,23,43,20,62,69,40,88,76,33,42,43,33,32,22,58,46,33,50,44,44,46,37,52,47,38,61,72,42,31,49,59,46,5,18,26,55,86,31,21,22,34,31,17,35,34,39,9,0,16,46,39,42,42,43,30,39,7,71,70,35,51,84,53,52,50,30,34,31,22,32,51,29,29,41,54,18,58,61,44,41,46,55,90,63,52,44,28,52,49,40,51,28,49,28,43,46,72,65,33,78,54,95,42,65,65,56,31,51,58,46,59,62,68,52,57,68,71,56,52,51,52,55,59,61,52,47,39,71,53,92,65,23,44,74,47,80,53,34,46,55,56,26,68,62,85,47,100,53,92,40,59,27,65,52,46,57,78,85,41,68,55,78,56,44,84,39,45,32,36,41,34,40,41,73,13,32,13,15,52,55,41,16,36,31,62,9,80,88,57,67,42,44,62,58,42,51,78,39,39,82,69,42,46,33,36,72,55,41,30,57,78,30,20,40,75,90,47,48,65,58,50,50,50,53,50,38,53,70,55,26,74,84,73,57,71,52,89,84,39,54,58,40,48,15,49,49,45,18,46,64,52,40,48,44,23,49,52,50,49,45,37,68,44,80,35,57,22,33,40,39,38,40,50,48,79,56,94,72,55,48,39,70,51,22,17,74,33,88,66,86,51,71,31,19,47,70,37,70,48,66,36,49,23,44,25,52,73,82,40,69,87,62,70,57,73,70,46,43,51,38,16,54,41,51,41,31,28,54,50,29,44,51,68,39,93,70,33,20,68,62,25,40,93,87,39,58,70,52,60,64,36,46,30,55,82,74,18,47,27,40,38,33,56,54,86,71,52,43,79,37,70,44,84,54,41,65,61,39,52,59,61,68,68,43,68,51,60,59,46,62,75,61,81,69,64,80,57,82,76,56,54,41,66,79,126

Organism: Acyrthosiphon pisum (NCBI:txid7029)

InterPro domains:
  IPR002018 Carboxylesterase, type B [PF00135] (18-540)
  IPR019819 Carboxylesterase type B, conserved site [PS00941] (99-109)
  IPR019826 Carboxylesterase type B, active site [PS00122] (191-206)
  IPR029058 Alpha/Beta hydrolase fold [G3DSA:3.40.50.1820] (7-545)
  IPR029058 Alpha/Beta hydrolase fold [SSF53474] (17-543)

Radius of gyration: 35.68 Å; Cα contacts (8 Å, |Δi|>4): 2609; chains: 2; bounding box: 90×123×109 Å

Secondary structure (DSSP, 8-state):
----------------PPPEEEETTEEEE-EEEE-TTS-EEEEEEEEE-S----GGGTTS---PPPP-SSEEE--SPPPPBSB--TT-GGGTT--B-BS---EEEEEES-TT--EEEEEEE--STTTS----TTTSBTTTGGGSS-EEEEE----HHHHH---SSSSS---HHHHHHHHHHHHHHHHGGGGTEEEEEEEEEEETHHHHHHHHHHH-GGGTTS-SEEEEES--TTSGGGSPPTTHHHHHHHHHHHHTT---SSHHHHHHHHTTS-HHHHHHHHHTT-SBTTBSS-SS---PPPTTSSS--S--S-TTTS---S----EEEEEETBTTHHHHHHHT-SSS--HHHHHHTHHHHHHHHTT-TTTS-GGGHHHHHHHHHHHH-TTSS--GGGHHHHHHHHHIIIIIHHHHHHHHH-SS-EEEEEE----SS-THHHH----S---SBTTGGGGGTSB-TTT-TT---HHHHHHHHHHHHHHHHHHH-SS-BTTS-TTSPB-PPP--TTT-EEEEESSSS-EEEE-TTHHHHHHHHHS-TTTTS-S------TTS----/----------------PPPEEEETTEEEE-EEEE-TTS-EEEEEEEEE-S----GGGTTS---PPPP-SSEEE--SPPPPBSB--TT-GGGTT--B-BS---EEEEEES-TT--EEEEEEE--STTTS----TTTSBTTTGGGSS-EEEEE----HHHHH---SSSSS---HHHHHHHHHHHHHHHHGGGGTEEEEEEEEEEETHHHHHHHHHHH-GGGTTS-SEEEEES--TTSGGGSPPTTHHHHHHHHHHHHTT---SSHHHHHHHHTTS-HHHHHHHHHTT-SBTTBSS-SS---PPPSSSSS--S--S-TTTS---S----EEEEEETBTTHHHHHHHT-SSS--HHHHHHTHHHHHHHHTT-TTTS-GGGHHHHHHHHHHHH-TTSS--GGGHHHHHHHHHIIIIIHHHHHHHHH-SS-EEEEEE----SS-THHHH----S---SBTTGGGGGTSB-TTT-TT---HHHHHHHHHHHHHHHHHHH-SS-BTTS-TTSPB-PPP-BTTT-EEEEESSSS-EEEE-TTHHHHHHHHHS-TTGGG-S------TTB----

Sequence (1128 aa):
MWVASIISILFLSAVICDPVVRITKGAIQGVTSKSRDGRDFYSFTAIPYAKPPVDELRFEPPVTVDSWGGILDATKESNMCTQNNHFFPAIRHLILGQEDCLYLNVYTPNLNGKLPVMFWIHGGGFLAGHSGSNVFGPEYFMDNDVVLVSINYRLGLFGFMSTEDDVIPGNNGLKDQVMALRWVQENIANFGGDPGQVTLFGESAGGASAGYHLLSPLSKGLFHKAILQSGTPLCRWAVSPPGLVRKRTEAVATIAGCNSDTSEEILKCLKKLPANYMVELHNKFFEWINHPCIIFPPVVESCDSNQESFLCNHPITDFKQESNVPVIVGLNSGEGGVFVASLFNETSLQYPELSTDINRLLPILLMYKHVSMPKHFDEITNRIMETYFPSGKIESYSHLDAVKMIGDGTFVTCSLDMSIKLSSPVHFYLFDYKNEFSFNQLYGDCKKPLGVSHADELISLFQSKELNPKGLNDEDTKMSKLMVNIWVKFASSKIPTVDGTDNGQAWPVFTSIGESALLHIDSVQPKLIKNPLAEKYKFWSELPLLSGLNKLISPNNLNIKNELMWVASIISILFLSAVICDPVVRITKGAIQGVTSKSRDGRDFYSFTAIPYAKPPVDELRFEPPVTVDSWGGILDATKESNMCTQNNHFFPAIRHLILGQEDCLYLNVYTPNLNGKLPVMFWIHGGGFLAGHSGSNVFGPEYFMDNDVVLVSINYRLGLFGFMSTEDDVIPGNNGLKDQVMALRWVQENIANFGGDPGQVTLFGESAGGASAGYHLLSPLSKGLFHKAILQSGTPLCRWAVSPPGLVRKRTEAVATIAGCNSDTSEEILKCLKKLPANYMVELHNKFFEWINHPCIIFPPVVESCDSNQESFLCNHPITDFKQESNVPVIVGLNSGEGGVFVASLFNETSLQYPELSTDINRLLPILLMYKHVSMPKHFDEITNRIMETYFPSGKIESYSHLDAVKMIGDGTFVTCSLDMSIKLSSPVHFYLFDYKNEFSFNQLYGDCKKPLGVSHADELISLFQSKELNPKGLNDEDTKMSKLMVNIWVKFASSKIPTVDGTDNGQAWPVFTSIGESALLHIDSVQPKLIKNPLAEKYKFWSELPLLSGLNKLISPNNLNIKNEL